Protein 8S34 (pdb70)

Radius of gyration: 36.0 Å; Cα contacts (8 Å, |Δi|>4): 4317; chains: 2; bounding box: 105×84×86 Å

GO terms:
  GO:0034756 regulation of iron ion transport (P, IMP)
  GO:0016987 sigma factor activity (F, IMP)
  GO:0015891 siderophore transport (P, IMP)

Solvent-accessible surface area: 51006 Å² total; per-residue (Å²): 56,101,16,26,38,13,46,86,84,19,64,63,14,39,21,7,24,5,3,77,1,2,15,5,14,8,38,0,39,20,46,8,13,38,0,9,0,17,12,28,2,5,0,10,130,3,6,57,41,12,12,5,46,9,0,4,16,0,0,27,5,10,0,12,5,0,7,12,9,14,13,78,7,4,8,32,1,16,0,22,0,9,10,13,60,0,74,4,11,3,3,1,3,14,18,9,15,2,1,5,2,33,54,20,0,6,1,9,7,1,30,4,0,3,0,10,13,0,2,11,4,0,1,12,3,11,8,45,46,10,15,6,0,5,16,0,9,0,23,4,8,61,6,99,66,145,87,33,37,64,45,15,76,10,82,15,44,102,28,16,117,5,53,22,67,3,40,1,100,26,60,18,97,128,47,4,34,2,49,15,58,1,8,7,104,5,62,13,82,12,7,13,34,105,9,29,37,69,4,37,1,92,6,62,5,51,22,22,108,27,132,104,49,52,30,19,10,6,60,7,66,7,68,9,22,2,122,1,0,20,48,15,0,56,37,14,156,56,18,93,83,19,5,156,24,3,64,3,84,18,5,7,3,1,40,54,4,68,1,46,5,35,2,84,10,42,2,26,29,20,14,55,6,78,46,98,72,48,0,27,12,50,6,73,5,30,13,30,4,43,18,40,4,16,10,2,28,0,35,5,69,43,37,165,0,70,1,33,5,17,0,7,27,46,29,5,21,40,104,8,51,5,13,22,86,9,58,11,4,20,90,98,65,72,94,53,73,26,39,54,6,70,3,29,39,126,12,39,11,49,20,0,60,5,91,27,107,70,29,125,27,96,18,24,0,98,108,37,6,85,126,32,100,76,32,126,11,58,104,25,85,54,112,24,58,66,14,23,20,20,23,14,14,8,60,0,93,1,30,58,39,10,75,100,166,49,91,35,5,44,6,88,11,60,3,110,2,74,0,15,7,57,51,24,54,47,127,82,44,52,155,86,25,93,7,123,78,118,20,136,0,47,5,40,7,58,2,56,20,58,95,125,72,38,0,74,12,30,7,40,0,12,2,3,12,56,8,82,58,2,62,158,114,10,79,23,41,25,112,33,26,52,31,9,72,0,66,0,127,2,102,10,31,5,86,16,82,50,28,51,2,44,33,72,4,76,12,27,0,82,35,38,40,23,56,54,42,114,81,66,31,13,116,39,76,4,41,20,51,0,97,4,54,14,98,23,48,25,4,47,46,115,147,12,32,28,22,18,30,5,42,17,85,10,68,0,28,17,38,92,21,48,69,126,61,5,77,40,88,9,8,15,11,16,3,77,145,20,15,4,72,14,48,4,92,58,9,115,142,56,134,39,37,18,68,17,45,11,98,1,49,11,6,62,7,68,2,33,54,39,21,78,15,55,3,88,100,16,42,6,33,0,85,12,35,6,95,50,66,116,84,97,56,88,65,25,30,36,34,30,11,43,14,1,11,112,28,55,60,22,5,17,8,9,110,25,71,1,7,18,10,28,8,106,12,52,8,74,14,70,16,12,31,136,57,93,17,27,40,13,48,84,85,19,67,61,14,42,25,8,25,4,3,68,0,2,13,5,13,7,36,0,38,22,45,9,14,40,0,10,0,19,11,25,2,5,0,9,142,3,6,53,50,10,12,4,46,8,0,9,22,0,0,17,5,8,0,10,6,0,5,13,9,11,17,83,7,3,8,30,1,15,1,26,0,10,9,14,60,0,71,4,13,3,3,1,4,14,18,9,16,1,0,4,2,32,55,20,0,7,0,10,7,1,25,4,0,4,0,9,8,0,2,11,3,0,2,10,4,11,8,41,42,12,16,5,0,5,17,0,7,0,22,3,9,60,5,94,86,142,78,29,37,61,48,15,78,8,78,15,42,107,28,16,117,5,57,23,64,3,53,1,78,21,92,40,69,139,48,14,37,1,32,11,60,2,8,6,103,4,62,13,80,12,6,12,40,112,7,30,34,69,3,36,0,70,8,34,5,24,21,53,112,24,166,115,64,44,85,20,18,6,42,7,13,7,62,9,15,1,103,1,0,18,48,16,0,58,34,15,155,56,14,104,86,20,6,152,24,2,67,3,79,18,5,7,3,2,41,52,3,60,1,47,6,5,2,28,10,39,2,71,24,18,13,81,3,87,43,97,71,51,0,28,12,41,3,87,5,27,16,28,4,17,18,35,4,19,10,2,30,0,38,4,58,49,42,159,0,65,1,29,5,15,0,8,29,46,32,4,20,40,82,8,73,5,13,22,83,10,55,12,4,19,93,94,74,64,111,56,70,20,35,53,6,65,4,30,38,108,12,57,12,70,20,0,61,6,92,26,105,72,29,128,27,97,20,40,0,92,118,35,6,83,127,32,103,78,32,123,10,61,100,25,85,54,112,26,59,74,14,22,30,16,18,9,18,7,57,0,84,0,31,70,32,9,51,112,159,47,88,25,5,34,6,89,10,51,3,73,2,72,0,23,8,58,50,30,52,47,121,83,44,51,182,87,28,106,7,111,74,93,17,138,0,50,6,42,7,58,1,56,36,58,90,136,68,39,1,74,10,32,6,38,0,13,3,3,10,53,7,85,58,4,66,157,120,11,77,28,26,45,112,34,23,53,28,9,72,0,69,0,127,4,96,10,27,4,84,19,98,56,26,56,2,48,33,75,4,84,12,29,0,82,29,39,55,21,64,54,36,117,75,65,30,15,110,35,85,4,42,19,55,0,100,9,42,13,95,26,57,23,4,46,45,120,146,9,30,29,25,14,33,9,41,17,72,10,68,0,27,21,32,122,31,45,77,121,49,8,71,37,69,8,8,15,10,17,5,79,145,22,16,3,75,9,46,2,92,60,11,120,140,55,134,39,36,16,68,19,46,12,96,0,52,13,8,63,9,71,1,30,48,40,26,76,13,54,4,86,97,5,57,14,37,0,82,12,35,6,94,50,67,120,83,100,56,84,68,22,30,36,37,32,10,43,19,2,11,131,30,80,47,17,4,18,8,10,105,26,70,0,8,18,10,27,8,111,10,56,10,76,14,71,15,14,33,129

Organism: Pseudomonas aeruginosa (strain ATCC 15692 / DSM 22644 / CIP 104116 / JCM 14847 / LMG 12228 / 1C / PRS 101 / PAO1) (NCBI:txid208964)

Structure (mmCIF, N/CA/C/O backbone):
data_8S34
#
_entry.id   8S34
#
_cell.length_a   83.857
_cell.length_b   84.878
_cell.length_c   86.855
_cell.angle_alpha   90.008
_cell.angle_beta   118.530
_cell.angle_gamma   113.699
#
_symmetry.space_group_name_H-M   'P 1'
#
loop_
_entity.id
_entity.type
_entity.pdbx_description
1 polymer 'Ferric-mycobactin receptor, FemA'
2 non-polymer (HYDROXYETHYLOXY)TRI(ETHYLOXY)OCTANE
3 non-polymer '2-(2-hydroxyphenyl)-1,3-thiazole-4-carboxylic acid'
4 non-polymer 1,2-ETHANEDIOL
5 non-polymer pentane-2,4-dione
6 non-polymer 'FE (III) ION'
7 non-polymer 'POTASSIUM ION'
8 water water
#
loop_
_atom_site.group_PDB
_atom_site.id
_atom_site.type_symbol
_atom_site.label_atom_id
_atom_site.label_alt_id
_atom_site.label_comp_id
_atom_site.label_asym_id
_atom_site.label_entity_id
_atom_site.label_seq_id
_atom_site.pdbx_PDB_ins_code
_atom_site.Cartn_x
_atom_site.Cartn_y
_atom_site.Cartn_z
_atom_site.occupancy
_atom_site.B_iso_or_equiv
_atom_site.auth_seq_id
_atom_site.auth_comp_id
_atom_site.auth_asym_id
_atom_site.auth_atom_id
_atom_site.pdbx_PDB_model_num
ATOM 1 N N . ALA A 1 107 ? -43.27643 -17.22976 19.11803 1.000 53.05770 104 ALA B N 1
ATOM 2 C CA . ALA A 1 107 ? -41.85671 -17.53961 18.99766 1.000 51.58093 104 ALA B CA 1
ATOM 3 C C . ALA A 1 107 ? -41.04756 -16.79677 20.05450 1.000 53.94883 104 ALA B C 1
ATOM 4 O O . ALA A 1 107 ? -41.32006 -15.63641 20.35915 1.000 55.26928 104 ALA B O 1
ATOM 6 N N . GLN A 1 108 ? -40.04054 -17.47359 20.60814 1.000 58.52849 105 GLN B N 1
ATOM 7 C CA . GLN A 1 108 ? -39.26107 -16.88322 21.69077 1.000 60.38883 105 GLN B CA 1
ATOM 8 C C . GLN A 1 108 ? -38.39461 -15.72588 21.20391 1.000 60.08365 105 GLN B C 1
ATOM 9 O O . GLN A 1 108 ? -38.17008 -14.76439 21.95080 1.000 55.77000 105 GLN B O 1
ATOM 15 N N . ALA A 1 109 ? -37.90527 -15.79286 19.96232 1.000 51.88595 106 ALA B N 1
ATOM 16 C CA . ALA A 1 109 ? -37.06691 -14.73375 19.41517 1.000 50.14907 106 ALA B CA 1
ATOM 17 C C . ALA A 1 109 ? -37.87300 -13.59655 18.80045 1.000 51.28209 106 ALA B C 1
ATOM 18 O O . ALA A 1 109 ? -37.28765 -12.56836 18.43592 1.000 47.01545 106 ALA B O 1
ATOM 20 N N . ALA A 1 110 ? -39.19626 -13.74692 18.69638 1.000 47.44770 107 ALA B N 1
ATOM 21 C CA . ALA A 1 110 ? -40.04124 -12.72362 18.09300 1.000 46.33708 107 ALA B CA 1
ATOM 22 C C . ALA A 1 110 ? -40.00923 -11.39020 18.83888 1.000 49.73385 107 ALA B C 1
ATOM 23 O O . ALA A 1 110 ? -40.48475 -10.38940 18.28646 1.000 48.91007 107 ALA B O 1
ATOM 25 N N . GLY A 1 111 ? -39.47446 -11.34431 20.06726 1.000 45.84535 108 GLY B N 1
ATOM 26 C CA . GLY A 1 111 ? -39.36231 -10.11914 20.83782 1.000 32.96902 108 GLY B CA 1
ATOM 27 C C . GLY A 1 111 ? -38.08088 -9.31938 20.65811 1.000 36.12132 108 GLY B C 1
ATOM 28 O O . GLY A 1 111 ? -37.90781 -8.29602 21.32652 1.000 31.52252 108 GLY B O 1
ATOM 29 N N . ALA A 1 112 ? -37.17867 -9.72989 19.75817 1.000 33.91320 109 ALA B N 1
ATOM 30 C CA . ALA A 1 112 ? -35.85711 -9.10633 19.69576 1.000 30.04348 109 ALA B CA 1
ATOM 31 C C . ALA A 1 112 ? -35.93211 -7.63851 19.29326 1.000 28.23187 109 ALA B C 1
ATOM 32 O O . ALA A 1 112 ? -35.06711 -6.84413 19.68199 1.000 31.95626 109 ALA B O 1
ATOM 34 N N . GLU A 1 113 ? -36.93996 -7.26354 18.50751 1.000 31.32331 110 GLU B N 1
ATOM 35 C CA . GLU A 1 113 ? -37.12205 -5.89499 18.04404 1.000 32.96585 110 GLU B CA 1
ATOM 36 C C . GLU A 1 113 ? -38.26536 -5.19918 18.76181 1.000 31.95774 110 GLU B C 1
ATOM 37 O O . GLU A 1 113 ? -38.67288 -4.10767 18.34844 1.000 31.02290 110 GLU B O 1
ATOM 43 N N . THR A 1 114 ? -38.80160 -5.80972 19.81531 1.000 29.03854 111 THR B N 1
ATOM 44 C CA . THR A 1 114 ? -39.88159 -5.18280 20.56216 1.000 29.21977 111 THR B CA 1
ATOM 45 C C . THR A 1 114 ? -39.38055 -3.91757 21.24316 1.000 29.47515 111 THR B C 1
ATOM 46 O O . THR A 1 114 ? -38.37698 -3.94963 21.96395 1.000 29.76606 111 THR B O 1
ATOM 50 N N . LEU A 1 115 ? -40.08346 -2.80592 21.01727 1.000 26.73457 112 LEU B N 1
ATOM 51 C CA . LEU A 1 115 ? -39.70449 -1.53246 21.61531 1.000 30.46487 112 LEU B CA 1
ATOM 52 C C . LEU A 1 115 ? -39.74443 -1.62172 23.14474 1.000 27.58715 112 LEU B C 1
ATOM 53 O O . LEU A 1 115 ? -40.79047 -1.96217 23.71355 1.000 24.43211 112 LEU B O 1
ATOM 58 N N . PRO A 1 116 ? -38.64737 -1.34129 23.83558 1.000 24.17634 113 PRO B N 1
ATOM 59 C CA . PRO A 1 116 ? -38.66841 -1.39713 25.30658 1.000 26.33245 113 PRO B CA 1
ATOM 60 C C . PRO A 1 116 ? -39.61475 -0.36787 25.91229 1.000 27.77646 113 PRO B C 1
ATOM 61 O O . PRO A 1 116 ? -39.76384 0.74837 25.41244 1.000 27.64471 113 PRO B O 1
ATOM 65 N N . ALA A 1 117 ? -40.26624 -0.76243 27.00338 1.000 30.93132 114 ALA B N 1
ATOM 66 C CA . ALA A 1 117 ? -41.14765 0.14944 27.71647 1.000 28.90143 114 ALA B CA 1
ATOM 67 C C . ALA A 1 117 ? -40.38173 1.36013 28.24035 1.000 24.87079 114 ALA B C 1
ATOM 68 O O . ALA A 1 117 ? -39.19200 1.28843 28.56075 1.000 22.54137 114 ALA B O 1
ATOM 70 N N . GLU A 1 118 ? -41.09409 2.47807 28.34562 1.000 24.43659 115 GLU B N 1
ATOM 71 C CA . GLU A 1 118 ? -40.58497 3.63405 29.06204 1.000 27.07533 115 GLU B CA 1
ATOM 72 C C . GLU A 1 118 ? -40.46001 3.32635 30.55656 1.000 32.08180 115 GLU B C 1
ATOM 73 O O . GLU A 1 118 ? -41.29392 2.62415 31.13343 1.000 30.22126 115 GLU B O 1
ATOM 79 N N . TYR A 1 119 ? -39.39916 3.84547 31.17297 1.000 24.20444 116 TYR B N 1
ATOM 80 C CA . TYR A 1 119 ? -39.16785 3.73406 32.60526 1.000 27.79312 116 TYR B CA 1
ATOM 81 C C . TYR A 1 119 ? -39.98988 4.78214 33.34897 1.000 30.89758 116 TYR B C 1
ATOM 82 O O . TYR A 1 119 ? -40.56653 5.70108 32.75427 1.000 27.11493 116 TYR B O 1
ATOM 91 N N . ALA A 1 120 ? -40.06440 4.61300 34.67081 1.000 29.34962 117 ALA B N 1
ATOM 92 C CA . ALA A 1 120 ? -40.71478 5.59553 35.52274 1.000 27.88458 117 ALA B CA 1
ATOM 93 C C . ALA A 1 120 ? -40.24563 6.99998 35.16800 1.000 26.32161 117 ALA B C 1
ATOM 94 O O . ALA A 1 120 ? -39.04390 7.27843 35.12920 1.000 25.79222 117 ALA B O 1
ATOM 96 N N . GLY A 1 121 ? -41.20165 7.88094 34.90930 1.000 25.42595 118 GLY B N 1
ATOM 97 C CA . GLY A 1 121 ? -40.92500 9.24520 34.53632 1.000 27.90915 118 GLY B CA 1
ATOM 98 C C . GLY A 1 121 ? -40.95958 9.50047 33.04284 1.000 33.36555 118 GLY B C 1
ATOM 99 O O . GLY A 1 121 ? -41.20184 10.64224 32.62677 1.000 30.52997 118 GLY B O 1
ATOM 100 N N . GLY A 1 122 ? -40.74381 8.46732 32.22970 1.000 27.50832 119 GLY B N 1
ATOM 101 C CA . GLY A 1 122 ? -40.87543 8.60170 30.79411 1.000 30.65930 119 GLY B CA 1
ATOM 102 C C . GLY A 1 122 ? -39.75457 9.35497 30.12263 1.000 31.60030 119 GLY B C 1
ATOM 103 O O . GLY A 1 122 ? -39.84263 9.62115 28.92132 1.000 29.76958 119 GLY B O 1
ATOM 104 N N . GLN A 1 123 ? -38.69620 9.69642 30.85339 1.000 31.65128 120 GLN B N 1
ATOM 105 C CA . GLN A 1 123 ? -37.55915 10.36048 30.22820 1.000 29.78890 120 GLN B CA 1
ATOM 106 C C . GLN A 1 123 ? -36.59701 9.37222 29.58362 1.000 28.69935 120 GLN B C 1
ATOM 107 O O . GLN A 1 123 ? -35.95416 9.70619 28.57741 1.000 24.46735 120 GLN B O 1
ATOM 113 N N . VAL A 1 124 ? -36.45006 8.18006 30.16754 1.000 24.09357 121 VAL B N 1
ATOM 114 C CA . VAL A 1 124 ? -35.63981 7.11847 29.59255 1.000 17.90824 121 VAL B CA 1
ATOM 115 C C . VAL A 1 124 ? -36.48294 5.85116 29.48899 1.000 22.26030 121 VAL B C 1
ATOM 116 O O . VAL A 1 124 ? -37.57517 5.75969 30.05116 1.000 26.38947 121 VAL B O 1
ATOM 120 N N . ALA A 1 125 ? -35.97345 4.88092 28.72294 1.000 24.60519 122 ALA B N 1
ATOM 121 C CA . ALA A 1 125 ? -36.58319 3.56494 28.53174 1.000 24.64459 122 ALA B CA 1
ATOM 122 C C . ALA A 1 125 ? -35.90349 2.49272 29.38131 1.000 25.20093 122 ALA B C 1
ATOM 123 O O . ALA A 1 125 ? -34.74801 2.63813 29.79941 1.000 25.98075 122 ALA B O 1
ATOM 125 N N A ARG A 1 126 ? -36.63949 1.38725 29.58582 0.565 23.97947 123 ARG B N 1
ATOM 126 N N B ARG A 1 126 ? -36.62784 1.38864 29.59750 0.435 23.71309 123 ARG B N 1
ATOM 127 C CA A ARG A 1 126 ? -36.23878 0.22208 30.38072 0.565 26.25979 123 ARG B CA 1
ATOM 128 C CA B ARG A 1 126 ? -36.17440 0.26172 30.41472 0.435 26.21742 123 ARG B CA 1
ATOM 129 C C A ARG A 1 126 ? -35.20831 -0.66850 29.69592 0.565 26.70805 123 ARG B C 1
ATOM 130 C C B ARG A 1 126 ? -35.22282 -0.68403 29.68995 0.435 26.69266 123 ARG B C 1
ATOM 131 O O A ARG A 1 126 ? -34.71616 -1.61998 30.32599 0.565 24.00883 123 ARG B O 1
ATOM 132 O O B ARG A 1 126 ? -34.79104 -1.68180 30.28934 0.435 24.01937 123 ARG B O 1
ATOM 147 N N . GLY A 1 127 ? -34.90457 -0.42819 28.42577 1.000 22.84448 124 GLY B N 1
ATOM 148 C CA . GLY A 1 127 ? -34.06823 -1.35692 27.68424 1.000 20.71688 124 GLY B CA 1
ATOM 149 C C . GLY A 1 127 ? -33.59060 -0.71190 26.40155 1.000 24.19605 124 GLY B C 1
ATOM 150 O O . GLY A 1 127 ? -34.08007 0.34851 25.99572 1.000 22.95712 124 GLY B O 1
ATOM 151 N N . ALA A 1 128 ? -32.62117 -1.37655 25.76772 1.000 20.57746 125 ALA B N 1
ATOM 152 C CA . ALA A 1 128 ? -31.93526 -0.82204 24.60260 1.000 24.09242 125 ALA B CA 1
ATOM 153 C C . ALA A 1 128 ? -31.31643 -1.96065 23.80386 1.000 24.54735 125 ALA B C 1
ATOM 154 O O . ALA A 1 128 ? -31.22867 -3.10188 24.27322 1.000 22.18149 125 ALA B O 1
ATOM 156 N N . ARG A 1 129 ? -30.86807 -1.63369 22.58697 1.000 24.64841 126 ARG B N 1
ATOM 157 C CA . ARG A 1 129 ? -30.33248 -2.64381 21.68772 1.000 18.11543 126 ARG B CA 1
ATOM 158 C C . ARG A 1 129 ? -28.92535 -3.06019 22.08586 1.000 23.99964 126 ARG B C 1
ATOM 159 O O . ARG A 1 129 ? -28.07136 -2.22363 22.39437 1.000 25.18603 126 ARG B O 1
ATOM 167 N N . LEU A 1 130 ? -28.68328 -4.36527 22.04631 1.000 21.25852 127 LEU B N 1
ATOM 168 C CA . LEU A 1 130 ? -27.33191 -4.89726 22.18552 1.000 26.00211 127 LEU B CA 1
ATOM 169 C C . LEU A 1 130 ? -26.89982 -5.47146 20.84180 1.000 22.85376 127 LEU B C 1
ATOM 170 O O . LEU A 1 130 ? -26.68027 -6.68374 20.71305 1.000 24.73756 127 LEU B O 1
ATOM 175 N N . GLY A 1 131 ? -26.78509 -4.60266 19.83913 1.000 22.14221 128 GLY B N 1
ATOM 176 C CA . GLY A 1 131 ? -26.45725 -5.01144 18.47262 1.000 19.49463 128 GLY B CA 1
ATOM 177 C C . GLY A 1 131 ? -27.17936 -6.24236 17.96424 1.000 27.07939 128 GLY B C 1
ATOM 178 O O . GLY A 1 131 ? -28.41849 -6.28885 17.95108 1.000 23.45095 128 GLY B O 1
ATOM 179 N N . MET A 1 132 ? -26.39333 -7.25494 17.56217 1.000 26.66479 129 MET B N 1
ATOM 180 C CA . MET A 1 132 ? -26.93078 -8.49539 17.00257 1.000 26.16746 129 MET B CA 1
ATOM 181 C C . MET A 1 132 ? -27.85820 -9.23120 17.96146 1.000 31.39944 129 MET B C 1
ATOM 182 O O . MET A 1 132 ? -28.67716 -10.04362 17.51281 1.000 29.13592 129 MET B O 1
ATOM 187 N N . LEU A 1 133 ? -27.75747 -8.96798 19.26732 1.000 29.26021 130 LEU B N 1
ATOM 188 C CA . LEU A 1 133 ? -28.59902 -9.67696 20.21710 1.000 26.14856 130 LEU B CA 1
ATOM 189 C C . LEU A 1 133 ? -30.01056 -9.11613 20.31234 1.000 27.37908 130 LEU B C 1
ATOM 190 O O . LEU A 1 133 ? -30.83332 -9.69539 21.03152 1.000 29.18728 130 LEU B O 1
ATOM 195 N N . GLY A 1 134 ? -30.31014 -8.00849 19.63404 1.000 28.96812 131 GLY B N 1
ATOM 196 C CA . GLY A 1 134 ? -31.60401 -7.37670 19.79520 1.000 24.76279 131 GLY B CA 1
ATOM 197 C C . GLY A 1 134 ? -31.70290 -6.65330 21.12952 1.000 25.91670 131 GLY B C 1
ATOM 198 O O . GLY A 1 134 ? -30.70476 -6.37534 21.80141 1.000 25.34463 131 GLY B O 1
ATOM 199 N N . ASN A 1 135 ? -32.94017 -6.33580 21.50572 1.000 23.85386 132 ASN B N 1
ATOM 200 C CA . ASN A 1 135 ? -33.19771 -5.47202 22.64930 1.000 24.23357 132 ASN B CA 1
ATOM 201 C C . ASN A 1 135 ? -33.06969 -6.25167 23.95371 1.000 25.37808 132 ASN B C 1
ATOM 202 O O . ASN A 1 135 ? -33.52642 -7.38967 24.05945 1.000 22.19362 132 ASN B O 1
ATOM 207 N N . ALA A 1 136 ? -32.45989 -5.62785 24.95071 1.000 22.38266 133 ALA B N 1
ATOM 208 C CA . ALA A 1 136 ? -32.33873 -6.23469 26.27100 1.000 21.43870 133 ALA B CA 1
ATOM 209 C C . ALA A 1 136 ? -32.78925 -5.24098 27.32774 1.000 26.73149 133 ALA B C 1
ATOM 210 O O . ALA A 1 136 ? -32.50895 -4.04286 27.22048 1.000 25.18792 133 ALA B O 1
ATOM 212 N N . ASP A 1 137 ? -33.48336 -5.74309 28.34993 1.000 27.22392 134 ASP B N 1
ATOM 213 C CA . ASP A 1 137 ? -33.79738 -4.91303 29.50201 1.000 22.64144 134 ASP B CA 1
ATOM 214 C C . ASP A 1 137 ? -32.50993 -4.45280 30.17216 1.000 22.01243 134 ASP B C 1
ATOM 215 O O . ASP A 1 137 ? -31.51660 -5.19102 30.21973 1.000 27.19672 134 ASP B O 1
ATOM 220 N N . VAL A 1 138 ? -32.53746 -3.22416 30.69278 1.000 22.45469 135 VAL B N 1
ATOM 221 C CA . VAL A 1 138 ? -31.39099 -2.65856 31.42193 1.000 28.80777 135 VAL B CA 1
ATOM 222 C C . VAL A 1 138 ? -30.87404 -3.63040 32.47956 1.000 27.91807 135 VAL B C 1
ATOM 223 O O . VAL A 1 138 ? -29.65823 -3.80373 32.64723 1.000 26.35234 135 VAL B O 1
ATOM 227 N N . MET A 1 139 ? -31.78022 -4.30675 33.18498 1.000 27.90906 136 MET B N 1
ATOM 228 C CA . MET A 1 139 ? -31.34912 -5.18986 34.27000 1.000 31.83457 136 MET B CA 1
ATOM 229 C C . MET A 1 139 ? -30.83874 -6.54237 33.77861 1.000 30.49191 136 MET B C 1
ATOM 230 O O . MET A 1 139 ? -30.27154 -7.28928 34.57831 1.000 29.81837 136 MET B O 1
ATOM 235 N N . ASP A 1 140 ? -31.00231 -6.85450 32.49079 1.000 28.03369 137 ASP B N 1
ATOM 236 C CA . ASP A 1 140 ? -30.45363 -8.04592 31.85028 1.000 27.89561 137 ASP B CA 1
ATOM 237 C C . ASP A 1 140 ? -29.28211 -7.73121 30.93400 1.000 28.27120 137 ASP B C 1
ATOM 238 O O . ASP A 1 140 ? -28.82850 -8.61266 30.20182 1.000 26.93133 137 ASP B O 1
ATOM 243 N N . ALA A 1 141 ? -28.78876 -6.50168 30.94259 1.000 29.55173 138 ALA B N 1
ATOM 244 C CA . ALA A 1 141 ? -27.75992 -6.11759 30.00287 1.000 30.91635 138 ALA B CA 1
ATOM 245 C C . ALA A 1 141 ? -26.44350 -5.95389 30.74218 1.000 24.04749 138 ALA B C 1
ATOM 246 O O . ALA A 1 141 ? -26.33343 -5.08569 31.62267 1.000 22.44655 138 ALA B O 1
ATOM 248 N N . PRO A 1 142 ? -25.41944 -6.76150 30.42861 1.000 23.51802 139 PRO B N 1
ATOM 249 C CA . PRO A 1 142 ? -24.13452 -6.61223 31.12407 1.000 27.02146 139 PRO B CA 1
ATOM 250 C C . PRO A 1 142 ? -23.28637 -5.52153 30.49035 1.000 21.27996 139 PRO B C 1
ATOM 251 O O . PRO A 1 142 ? -22.07807 -5.67700 30.28868 1.000 23.02887 139 PRO B O 1
ATOM 255 N N . PHE A 1 143 ? -23.93630 -4.39835 30.21047 1.000 21.74565 140 PHE B N 1
ATOM 256 C CA . PHE A 1 143 ? -23.32513 -3.22733 29.60525 1.000 26.47018 140 PHE B CA 1
ATOM 257 C C . PHE A 1 143 ? -24.01531 -2.00750 30.18811 1.000 26.38186 140 PHE B C 1
ATOM 258 O O . PHE A 1 143 ? -25.14413 -2.09034 30.68073 1.000 24.63280 140 PHE B O 1
ATOM 266 N N . SER A 1 144 ? -23.34964 -0.86418 30.09543 1.000 23.70246 141 SER B N 1
ATOM 267 C CA . SER A 1 144 ? -23.97050 0.39692 30.47788 1.000 26.51091 141 SER B CA 1
ATOM 268 C C . SER A 1 144 ? -24.74249 0.91698 29.27284 1.000 27.90145 141 SER B C 1
ATOM 269 O O . SER A 1 144 ? -24.14459 1.36419 28.28337 1.000 24.68848 141 SER B O 1
ATOM 272 N N . ILE A 1 145 ? -26.06610 0.83662 29.35194 1.000 27.20389 142 ILE B N 1
ATOM 273 C CA . ILE A 1 145 ? -26.95135 1.30125 28.29259 1.000 25.87285 142 ILE B CA 1
ATOM 274 C C . ILE A 1 145 ? -27.92682 2.31248 28.87969 1.000 28.49775 142 ILE B C 1
ATOM 275 O O . ILE A 1 145 ? -28.42321 2.14347 30.00142 1.000 21.23217 142 ILE B O 1
ATOM 280 N N . THR A 1 146 ? -28.17158 3.37975 28.12490 1.000 23.16158 143 THR B N 1
ATOM 281 C CA . THR A 1 146 ? -29.18988 4.38448 28.41690 1.000 19.29599 143 THR B CA 1
ATOM 282 C C . THR A 1 146 ? -29.97728 4.60928 27.13899 1.000 25.64485 143 THR B C 1
ATOM 283 O O . THR A 1 146 ? -29.39247 4.66551 26.04780 1.000 23.68656 143 THR B O 1
ATOM 287 N N . SER A 1 147 ? -31.29230 4.74916 27.26227 1.000 23.29688 144 SER B N 1
ATOM 288 C CA . SER A 1 147 ? -32.14026 5.03000 26.10913 1.000 21.51187 144 SER B CA 1
ATOM 289 C C . SER A 1 147 ? -32.98226 6.25631 26.42243 1.000 25.44550 144 SER B C 1
ATOM 290 O O . SER A 1 147 ? -33.78776 6.23190 27.35864 1.000 22.82267 144 SER B O 1
ATOM 293 N N . TYR A 1 148 ? -32.78196 7.33048 25.66715 1.000 20.47694 145 TYR B N 1
ATOM 294 C CA . TYR A 1 148 ? -33.58799 8.53613 25.83109 1.000 18.44292 145 TYR B CA 1
ATOM 295 C C . TYR A 1 148 ? -34.81637 8.46452 24.93481 1.000 20.29220 145 TYR B C 1
ATOM 296 O O . TYR A 1 148 ? -34.74717 7.98054 23.80118 1.000 21.84285 145 TYR B O 1
ATOM 305 N N . THR A 1 149 ? -35.94244 8.94317 25.44435 1.000 22.68086 146 THR B N 1
ATOM 306 C CA . THR A 1 149 ? -37.22217 8.78481 24.76517 1.000 21.10739 146 THR B CA 1
ATOM 307 C C . THR A 1 149 ? -37.56578 10.00766 23.91716 1.000 20.83887 146 THR B C 1
ATOM 308 O O . THR A 1 149 ? -37.01190 11.09847 24.09027 1.000 21.47449 146 THR B O 1
ATOM 312 N N . ALA A 1 150 ? -38.51423 9.80169 22.99685 1.000 21.18932 147 ALA B N 1
ATOM 313 C CA . ALA A 1 150 ? -39.11322 10.91015 22.25844 1.000 23.63800 147 ALA B CA 1
ATOM 314 C C . ALA A 1 150 ? -39.71504 11.95080 23.19565 1.000 24.63393 147 ALA B C 1
ATOM 315 O O . ALA A 1 150 ? -39.71735 13.15094 22.87966 1.000 23.27379 147 ALA B O 1
ATOM 317 N N . ARG A 1 151 ? -40.24974 11.51450 24.33800 1.000 23.50790 148 ARG B N 1
ATOM 318 C CA . ARG A 1 151 ? -40.78849 12.46627 25.30324 1.000 24.85988 148 ARG B CA 1
ATOM 319 C C . ARG A 1 151 ? -39.72543 13.47913 25.70303 1.000 23.25115 148 ARG B C 1
ATOM 320 O O . ARG A 1 151 ? -39.95670 14.69050 25.67374 1.000 24.67153 148 ARG B O 1
ATOM 328 N N . THR A 1 152 ? -38.53581 12.99302 26.04300 1.000 21.64286 149 THR B N 1
ATOM 329 C CA . THR A 1 152 ? -37.43503 13.87647 26.40581 1.000 21.72371 149 THR B CA 1
ATOM 330 C C . THR A 1 152 ? -37.03369 14.76314 25.23742 1.000 25.44509 149 THR B C 1
ATOM 331 O O . THR A 1 152 ? -36.79072 15.97031 25.40117 1.000 21.43359 149 THR B O 1
ATOM 335 N N . ILE A 1 153 ? -36.93025 14.17043 24.05104 1.000 23.37839 150 ILE B N 1
ATOM 336 C CA . ILE A 1 153 ? -36.55582 14.93641 22.86893 1.000 18.74293 150 ILE B CA 1
ATOM 337 C C . ILE A 1 153 ? -37.50011 16.11878 22.69111 1.000 22.75646 150 ILE B C 1
ATOM 338 O O . ILE A 1 153 ? -37.06751 17.26488 22.54027 1.000 22.63806 150 ILE B O 1
ATOM 343 N N . GLU A 1 154 ? -38.81012 15.86149 22.74650 1.000 19.50133 151 GLU B N 1
ATOM 344 C CA . GLU A 1 154 ? -39.77524 16.94289 22.53771 1.000 23.75198 151 GLU B CA 1
ATOM 345 C C . GLU A 1 154 ? -39.78641 17.92460 23.71116 1.000 24.05636 151 GLU B C 1
ATOM 346 O O . GLU A 1 154 ? -39.95088 19.13255 23.50380 1.000 21.73808 151 GLU B O 1
ATOM 352 N N . GLN A 1 155 ? -39.56047 17.43442 24.93557 1.000 24.72792 152 GLN B N 1
ATOM 353 C CA . GLN A 1 155 ? -39.61830 18.31150 26.10557 1.000 24.12161 152 GLN B CA 1
ATOM 354 C C . GLN A 1 155 ? -38.50933 19.35404 26.07957 1.000 29.51553 152 GLN B C 1
ATOM 355 O O . GLN A 1 155 ? -38.73264 20.51156 26.45916 1.000 24.44365 152 GLN B O 1
ATOM 361 N N . GLN A 1 156 ? -37.30725 18.95915 25.64509 1.000 19.90096 153 GLN B N 1
ATOM 362 C CA . GLN A 1 156 ? -36.14031 19.83849 25.61591 1.000 22.17778 153 GLN B CA 1
ATOM 363 C C . GLN A 1 156 ? -35.93140 20.49734 24.25089 1.000 24.71486 153 GLN B C 1
ATOM 364 O O . GLN A 1 156 ? -34.96309 21.25320 24.06877 1.000 20.76943 153 GLN B O 1
ATOM 370 N N . GLN A 1 157 ? -36.81710 20.23282 23.29400 1.000 18.45532 154 GLN B N 1
ATOM 371 C CA . GLN A 1 157 ? -36.68025 20.75968 21.92525 1.000 26.99459 154 GLN B CA 1
ATOM 372 C C . GLN A 1 157 ? -35.30317 20.44117 21.33700 1.000 22.09553 154 GLN B C 1
ATOM 373 O O . GLN A 1 157 ? -34.69674 21.25005 20.63099 1.000 22.22332 154 GLN B O 1
ATOM 379 N N . ALA A 1 158 ? -34.79992 19.24464 21.63839 1.000 22.24791 155 ALA B N 1
ATOM 380 C CA . ALA A 1 158 ? -33.56026 18.78263 21.02461 1.000 20.73107 155 ALA B CA 1
ATOM 381 C C . ALA A 1 158 ? -33.79148 18.46061 19.54616 1.000 21.32127 155 ALA B C 1
ATOM 382 O O . ALA A 1 158 ? -34.72869 17.73155 19.19461 1.000 22.94674 155 ALA B O 1
ATOM 384 N N . ARG A 1 159 ? -32.93657 18.99793 18.67723 1.000 24.25488 156 ARG B N 1
ATOM 385 C CA . ARG A 1 159 ? -33.08709 18.78586 17.24350 1.000 22.68169 156 ARG B CA 1
ATOM 386 C C . ARG A 1 159 ? -32.12262 17.74052 16.70036 1.000 22.96598 156 ARG B C 1
ATOM 387 O O . ARG A 1 159 ? -32.47139 17.04242 15.74708 1.000 20.82638 156 ARG B O 1
ATOM 395 N N . SER A 1 160 ? -30.94822 17.57632 17.32735 1.000 25.04407 157 SER B N 1
ATOM 396 C CA . SER A 1 160 ? -29.91034 16.65039 16.88500 1.000 23.79512 157 SER B CA 1
ATOM 397 C C . SER A 1 160 ? -29.52077 15.70493 18.01534 1.000 23.35565 157 SER B C 1
ATOM 398 O O . SER A 1 160 ? -29.79421 15.96772 19.19383 1.000 21.94588 157 SER B O 1
ATOM 401 N N . VAL A 1 161 ? -28.82966 14.61592 17.64541 1.000 22.31014 158 VAL B N 1
ATOM 402 C CA . VAL A 1 161 ? -28.21012 13.73515 18.64272 1.000 20.41631 158 VAL B CA 1
ATOM 403 C C . VAL A 1 161 ? -27.35557 14.54104 19.61973 1.000 21.81770 158 VAL B C 1
ATOM 404 O O . VAL A 1 161 ? -27.40884 14.33009 20.84394 1.000 21.51101 158 VAL B O 1
ATOM 408 N N . ALA A 1 162 ? -26.58026 15.49849 19.09919 1.000 21.19380 159 ALA B N 1
ATOM 409 C CA . ALA A 1 162 ? -25.68746 16.29445 19.94664 1.000 21.67948 159 ALA B CA 1
ATOM 410 C C . ALA A 1 162 ? -26.45831 17.11370 20.97739 1.000 25.54715 159 ALA B C 1
ATOM 411 O O . ALA A 1 162 ? -26.06386 17.16796 22.14806 1.000 24.63901 159 ALA B O 1
ATOM 413 N N . ASP A 1 163 ? -27.54866 17.77425 20.55441 1.000 20.12737 160 ASP B N 1
ATOM 414 C CA . ASP A 1 163 ? -28.38757 18.54319 21.47291 1.000 20.46938 160 ASP B CA 1
ATOM 415 C C . ASP A 1 163 ? -28.85449 17.69102 22.64751 1.000 19.99922 160 ASP B C 1
ATOM 416 O O . ASP A 1 163 ? -28.87647 18.14019 23.80006 1.000 22.75923 160 ASP B O 1
ATOM 421 N N . LEU A 1 164 ? -29.31033 16.47382 22.35125 1.000 21.13418 161 LEU B N 1
ATOM 422 C CA . LEU A 1 164 ? -29.89140 15.61161 23.37271 1.000 22.66887 161 LEU B CA 1
ATOM 423 C C . LEU A 1 164 ? -28.82434 15.06269 24.30437 1.000 24.54108 161 LEU B C 1
ATOM 424 O O . LEU A 1 164 ? -28.98193 15.09147 25.53442 1.000 25.02575 161 LEU B O 1
ATOM 429 N N . LEU A 1 165 ? -27.73813 14.53956 23.73527 1.000 21.96857 162 LEU B N 1
ATOM 430 C CA . LEU A 1 165 ? -26.78509 13.75466 24.51497 1.000 26.47513 162 LEU B CA 1
ATOM 431 C C . LEU A 1 165 ? -25.92073 14.63120 25.41567 1.000 25.36064 162 LEU B C 1
ATOM 432 O O . LEU A 1 165 ? -25.64987 14.26092 26.55931 1.000 28.36000 162 LEU B O 1
ATOM 437 N N A GLN A 1 166 ? -25.48091 15.79457 24.94148 0.508 25.88403 163 GLN B N 1
ATOM 438 N N B GLN A 1 166 ? -25.45976 15.77740 24.89426 0.492 25.64150 163 GLN B N 1
ATOM 439 C CA A GLN A 1 166 ? -24.66232 16.61357 25.82451 0.508 24.96727 163 GLN B CA 1
ATOM 440 C CA B GLN A 1 166 ? -24.69890 16.72783 25.70279 0.492 24.92725 163 GLN B CA 1
ATOM 441 C C A GLN A 1 166 ? -25.49094 17.24142 26.94356 0.508 26.41761 163 GLN B C 1
ATOM 442 C C B GLN A 1 166 ? -25.50095 17.18364 26.91619 0.492 26.40694 163 GLN B C 1
ATOM 443 O O A GLN A 1 166 ? -24.96304 17.49132 28.03290 0.508 28.12781 163 GLN B O 1
ATOM 444 O O B GLN A 1 166 ? -24.97135 17.25740 28.03133 0.492 28.00422 163 GLN B O 1
ATOM 455 N N . ALA A 1 167 ? -26.78713 17.47783 26.71704 1.000 21.55556 164 ALA B N 1
ATOM 456 C CA . ALA A 1 167 ? -27.60325 18.05549 27.77900 1.000 25.80499 164 ALA B CA 1
ATOM 457 C C . ALA A 1 167 ? -27.85591 17.07162 28.91158 1.000 29.04203 164 ALA B C 1
ATOM 458 O O . ALA A 1 167 ? -27.98779 17.49277 30.06799 1.000 29.04434 164 ALA B O 1
ATOM 460 N N . ASN A 1 168 ? -27.92481 15.76607 28.61246 1.000 20.55179 165 ASN B N 1
ATOM 461 C CA . ASN A 1 168 ? -28.41934 14.78997 29.57009 1.000 27.28658 165 ASN B CA 1
ATOM 462 C C . ASN A 1 168 ? -27.39804 13.76306 30.01981 1.000 30.11173 165 ASN B C 1
ATOM 463 O O . ASN A 1 168 ? -27.48414 13.31362 31.163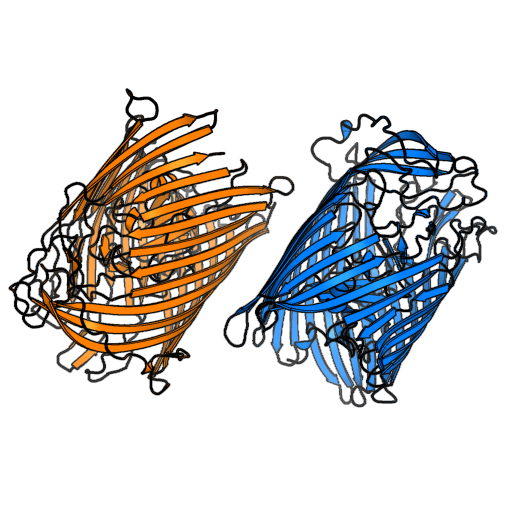42 1.000 28.14528 165 ASN B O 1
ATOM 468 N N . ASP A 1 169 ? -26.44181 13.38652 29.17426 1.000 21.62678 166 ASP B N 1
ATOM 469 C CA . ASP A 1 169 ? -25.66446 12.18841 29.49571 1.000 27.87188 166 ASP B CA 1
ATOM 470 C C . ASP A 1 169 ? -24.31669 12.53008 30.11064 1.000 26.92629 166 ASP B C 1
ATOM 471 O O . ASP A 1 169 ? -23.51081 13.23178 29.47436 1.000 29.67641 166 ASP B O 1
ATOM 476 N N . PRO A 1 170 ? -23.99542 11.97686 31.28440 1.000 29.24597 167 PRO B N 1
ATOM 477 C CA . PRO A 1 170 ? -22.68866 12.26509 31.89968 1.000 28.81612 167 PRO B CA 1
ATOM 478 C C . PRO A 1 170 ? -21.50494 11.72320 31.12749 1.000 24.52091 167 PRO B C 1
ATOM 479 O O . PRO A 1 170 ? -20.38691 12.19522 31.35405 1.000 28.45000 167 PRO B O 1
ATOM 483 N N . SER A 1 171 ? -21.70529 10.76783 30.22582 1.000 24.86943 168 SER B N 1
ATOM 484 C CA . SER A 1 171 ? -20.62113 10.12673 29.48839 1.000 29.51665 168 SER B CA 1
ATOM 485 C C . SER A 1 171 ? -20.41718 10.64743 28.06049 1.000 24.43416 168 SER B C 1
ATOM 486 O O . SER A 1 171 ? -19.54099 10.13949 27.36247 1.000 29.19491 168 SER B O 1
ATOM 489 N N . VAL A 1 172 ? -21.18051 11.62803 27.59984 1.000 24.43523 169 VAL B N 1
ATOM 490 C CA . VAL A 1 172 ? -21.10506 12.07399 26.20744 1.000 22.18847 169 VAL B CA 1
ATOM 491 C C . VAL A 1 172 ? -20.82194 13.56838 26.18891 1.000 26.73033 169 VAL B C 1
ATOM 492 O O . VAL A 1 172 ? -21.59461 14.35430 26.75086 1.000 28.07597 169 VAL B O 1
ATOM 496 N N . ARG A 1 173 ? -19.72910 13.96770 25.52387 1.000 24.08105 170 ARG B N 1
ATOM 497 C CA . ARG A 1 173 ? -19.45787 15.37621 25.24936 1.000 20.33514 170 ARG B CA 1
ATOM 498 C C . ARG A 1 173 ? -19.26686 15.57363 23.74624 1.000 26.51699 170 ARG B C 1
ATOM 499 O O . ARG A 1 173 ? -18.78749 14.68259 23.04739 1.000 20.83853 170 ARG B O 1
ATOM 507 N N . VAL A 1 174 ? -19.66024 16.74755 23.25256 1.000 22.91704 171 VAL B N 1
ATOM 508 C CA . VAL A 1 174 ? -19.74398 17.02148 21.82046 1.000 22.24432 171 VAL B CA 1
ATOM 509 C C . VAL A 1 174 ? -18.59875 17.93139 21.40099 1.000 26.94035 171 VAL B C 1
ATOM 510 O O . VAL A 1 174 ? -18.36977 18.98151 22.01226 1.000 21.95990 171 VAL B O 1
ATOM 514 N N . VAL A 1 175 ? -17.88754 17.52449 20.35204 1.000 25.48587 172 VAL B N 1
ATOM 515 C CA . VAL A 1 175 ? -16.89901 18.35023 19.67085 1.000 26.68581 172 VAL B CA 1
ATOM 516 C C . VAL A 1 175 ? -17.54694 18.85420 18.38365 1.000 27.58022 172 VAL B C 1
ATOM 517 O O . VAL A 1 175 ? -18.31574 18.12826 17.73277 1.000 26.85614 172 VAL B O 1
ATOM 521 N N . GLY A 1 176 ? -17.24803 20.09123 18.01162 1.000 26.58123 173 GLY B N 1
ATOM 522 C CA . GLY A 1 176 ? -17.94992 20.70032 16.89895 1.000 25.39931 173 GLY B CA 1
ATOM 523 C C . GLY A 1 176 ? -19.06666 21.53929 17.47526 1.000 32.62244 173 GLY B C 1
ATOM 524 O O . GLY A 1 176 ? -18.78921 22.52248 18.15796 1.000 33.12999 173 GLY B O 1
ATOM 525 N N . GLY A 1 177 ? -20.31632 21.14996 17.27489 1.000 30.38152 174 GLY B N 1
ATOM 526 C CA . GLY A 1 177 ? -21.44353 21.92148 17.75644 1.000 30.18067 174 GLY B CA 1
ATOM 527 C C . GLY A 1 177 ? -22.29357 22.45238 16.61369 1.000 29.26564 174 GLY B C 1
ATOM 528 O O . GLY A 1 177 ? -21.92203 22.41428 15.44043 1.000 25.82626 174 GLY B O 1
ATOM 529 N N . ARG A 1 178 ? -23.46734 22.95683 16.99290 1.000 26.00952 175 ARG B N 1
ATOM 530 C CA . ARG A 1 178 ? -24.49981 23.16257 15.98862 1.000 31.01465 175 ARG B CA 1
ATOM 531 C C . ARG A 1 178 ? -24.15274 24.27072 14.99533 1.000 24.65329 175 ARG B C 1
ATOM 532 O O . ARG A 1 178 ? -24.79154 24.35224 13.94390 1.000 26.97496 175 ARG B O 1
ATOM 540 N N . GLY A 1 179 ? -23.16386 25.11708 15.30176 1.000 23.51262 176 GLY B N 1
ATOM 541 C CA . GLY A 1 179 ? -22.70952 26.12103 14.35197 1.000 24.75107 176 GLY B CA 1
ATOM 542 C C . GLY A 1 179 ? -21.79946 25.57961 13.27784 1.000 28.49777 176 GLY B C 1
ATOM 543 O O . GLY A 1 179 ? -21.66379 26.20791 12.22084 1.000 26.28428 176 GLY B O 1
ATOM 544 N N . ASP A 1 180 ? -21.17782 24.42514 13.53763 1.000 27.30796 177 ASP B N 1
ATOM 545 C CA . ASP A 1 180 ? -20.30007 23.68677 12.64835 1.000 23.25489 177 ASP B CA 1
ATOM 546 C C . ASP A 1 180 ? -21.12968 22.80258 11.71956 1.000 24.97370 177 ASP B C 1
ATOM 547 O O . ASP A 1 180 ? -22.31964 22.55888 11.94240 1.000 23.44073 177 ASP B O 1
ATOM 552 N N . LEU A 1 181 ? -20.48435 22.31208 10.65814 1.000 22.03800 178 LEU B N 1
ATOM 553 C CA . LEU A 1 181 ? -21.13280 21.32288 9.80466 1.000 24.88001 178 LEU B CA 1
ATOM 554 C C . LEU A 1 181 ? -21.16536 19.92497 10.42708 1.000 22.73184 178 LEU B C 1
ATOM 555 O O . LEU A 1 181 ? -21.97922 19.09856 10.00005 1.000 26.05578 178 LEU B O 1
ATOM 560 N N . VAL A 1 182 ? -20.30281 19.63670 11.40401 1.000 23.99952 179 VAL B N 1
ATOM 561 C CA . VAL A 1 182 ? -20.14036 18.28709 11.94165 1.000 23.36610 179 VAL B CA 1
ATOM 562 C C . VAL A 1 182 ? -20.16243 18.31208 13.47021 1.000 23.55912 179 VAL B C 1
ATOM 563 O O . VAL A 1 182 ? -19.54099 19.17330 14.10269 1.000 26.13373 179 VAL B O 1
ATOM 567 N N . ASP A 1 183 ? -20.89318 17.36599 14.06216 1.000 23.79078 180 ASP B N 1
ATOM 568 C CA . ASP A 1 183 ? -20.75001 17.00055 15.46593 1.000 23.85042 180 ASP B CA 1
ATOM 569 C C . ASP A 1 183 ? -19.96683 15.69787 15.58490 1.000 24.36751 180 ASP B C 1
ATOM 570 O O . ASP A 1 183 ? -20.20080 14.75280 14.82820 1.000 24.64222 180 ASP B O 1
ATOM 575 N N . SER A 1 184 ? -19.05544 15.63275 16.54666 1.000 28.35763 181 SER B N 1
ATOM 576 C CA . SER A 1 184 ? -18.50025 14.34859 16.96514 1.000 26.77843 181 SER B CA 1
ATOM 577 C C . SER A 1 184 ? -18.67589 14.21464 18.47990 1.000 25.42640 181 SER B C 1
ATOM 578 O O . SER A 1 184 ? -19.00394 15.18111 19.16773 1.000 25.12767 181 SER B O 1
ATOM 581 N N . TYR A 1 185 ? -18.51170 12.99312 18.99424 1.000 24.85069 182 TYR B N 1
ATOM 582 C CA . TYR A 1 185 ? -18.85376 12.68662 20.37935 1.000 25.10876 182 TYR B CA 1
ATOM 583 C C . TYR A 1 185 ? -17.69482 11.95529 21.03229 1.000 30.20613 182 TYR B C 1
ATOM 584 O O . TYR A 1 185 ? -17.14736 11.01197 20.45447 1.000 38.67700 182 TYR B O 1
ATOM 593 N N . THR A 1 186 ? -17.31430 12.38152 22.22270 1.000 24.63796 183 THR B N 1
ATOM 594 C CA . THR A 1 186 ? -16.36065 11.61526 23.00161 1.000 29.40356 183 THR B CA 1
ATOM 595 C C . THR A 1 186 ? -17.13065 10.82703 24.04920 1.000 27.81204 183 THR B C 1
ATOM 596 O O . THR A 1 186 ? -18.00534 11.37774 24.72744 1.000 28.69257 183 THR B O 1
ATOM 600 N N . ILE A 1 187 ? -16.83682 9.52985 24.13462 1.000 25.42196 184 ILE B N 1
ATOM 601 C CA . ILE A 1 187 ? -17.49332 8.60472 25.05307 1.000 26.94834 184 ILE B CA 1
ATOM 602 C C . ILE A 1 187 ? -16.41425 7.70866 25.64692 1.000 29.35544 184 ILE B C 1
ATOM 603 O O . ILE A 1 187 ? -15.61250 7.13255 24.90315 1.000 22.83737 184 ILE B O 1
ATOM 608 N N . ARG A 1 188 ? -16.39425 7.60302 26.98655 1.000 26.33543 185 ARG B N 1
ATOM 609 C CA . ARG A 1 188 ? -15.36818 6.87115 27.74776 1.000 24.19414 185 ARG B CA 1
ATOM 610 C C . ARG A 1 188 ? -13.94921 7.21068 27.29119 1.000 23.12111 185 ARG B C 1
ATOM 611 O O . ARG A 1 188 ? -13.07316 6.34009 27.21001 1.000 26.75294 185 ARG B O 1
ATOM 619 N N . GLY A 1 189 ? -13.71546 8.49231 27.01624 1.000 24.47383 186 GLY B N 1
ATOM 620 C CA . GLY A 1 189 ? -12.40036 8.96181 26.62366 1.000 22.63206 186 GLY B CA 1
ATOM 621 C C . GLY A 1 189 ? -11.95846 8.61273 25.21454 1.000 27.55949 186 GLY B C 1
ATOM 622 O O . GLY A 1 189 ? -10.76442 8.68906 24.92777 1.000 27.02798 186 GLY B O 1
ATOM 623 N N . PHE A 1 190 ? -12.87574 8.21912 24.32441 1.000 26.66090 187 PHE B N 1
ATOM 624 C CA . PHE A 1 190 ? -12.53320 7.98042 22.92055 1.000 29.76831 187 PHE B CA 1
ATOM 625 C C . PHE A 1 190 ? -13.50539 8.71207 22.00606 1.000 29.90265 187 PHE B C 1
ATOM 626 O O . PHE A 1 190 ? -14.68413 8.85852 22.33321 1.000 23.70861 187 PHE B O 1
ATOM 634 N N . SER A 1 191 ? -13.00570 9.15151 20.84055 1.000 30.79480 188 SER B N 1
ATOM 635 C CA . SER A 1 191 ? -13.82720 9.89930 19.89201 1.000 29.50724 188 SER B CA 1
ATOM 636 C C . SER A 1 191 ? -14.77784 8.97527 19.14978 1.000 28.24645 188 SER B C 1
ATOM 637 O O . SER A 1 191 ? -14.37914 7.91614 18.66410 1.000 35.29819 188 SER B O 1
ATOM 640 N N . VAL A 1 192 ? -16.03047 9.39755 19.02489 1.000 22.95094 189 VAL B N 1
ATOM 641 C CA . VAL A 1 192 ? -17.04803 8.64034 18.29372 1.000 26.05417 189 VAL B CA 1
ATOM 642 C C . VAL A 1 192 ? -17.58965 9.52967 17.17257 1.000 26.86505 189 VAL B C 1
ATOM 643 O O . VAL A 1 192 ? -18.13964 10.60550 17.43845 1.000 22.51464 189 VAL B O 1
ATOM 647 N N . GLN A 1 193 ? -17.40610 9.09406 15.92321 1.000 27.08132 190 GLN B N 1
ATOM 648 C CA . GLN A 1 193 ? -17.85030 9.87168 14.76970 1.000 23.99081 190 GLN B CA 1
ATOM 649 C C . GLN A 1 193 ? -19.36980 9.85467 14.65047 1.000 20.69195 190 GLN B C 1
ATOM 650 O O . GLN A 1 193 ? -20.01419 8.84366 14.91882 1.000 21.42073 190 GLN B O 1
ATOM 656 N N . ASN A 1 194 ? -19.95240 10.96856 14.20629 1.000 18.10769 191 ASN B N 1
ATOM 657 C CA . ASN A 1 194 ? -21.38293 10.92604 13.91257 1.000 19.51784 191 ASN B CA 1
ATOM 658 C C . ASN A 1 194 ? -21.69887 9.89606 12.82502 1.000 20.89734 191 ASN B C 1
ATOM 659 O O . ASN A 1 194 ? -22.78490 9.29890 12.82043 1.000 22.56465 191 ASN B O 1
ATOM 664 N N . ALA A 1 195 ? -20.75343 9.63942 11.91886 1.000 24.05612 192 ALA B N 1
ATOM 665 C CA . ALA A 1 195 ? -20.95392 8.60718 10.90789 1.000 24.59009 192 ALA B CA 1
ATOM 666 C C . ALA A 1 195 ? -21.04339 7.20456 11.50085 1.000 25.91634 192 ALA B C 1
ATOM 667 O O . ALA A 1 195 ? -21.37024 6.25493 10.77393 1.000 21.84933 192 ALA B O 1
ATOM 669 N N . ASP A 1 196 ? -20.76901 7.04278 12.79372 1.000 23.83580 193 ASP B N 1
ATOM 670 C CA . ASP A 1 196 ? -20.84415 5.72840 13.41674 1.000 29.55769 193 ASP B CA 1
ATOM 671 C C . ASP A 1 196 ? -22.10266 5.55869 14.26461 1.000 23.24168 193 ASP B C 1
ATOM 672 O O . ASP A 1 196 ? -22.22262 4.56925 14.98543 1.000 29.64322 193 ASP B O 1
ATOM 677 N N . VAL A 1 197 ? -23.06096 6.47480 14.14378 1.000 20.32820 194 VAL B N 1
ATOM 678 C CA . VAL A 1 197 ? -24.36550 6.32506 14.78185 1.000 20.65037 194 VAL B CA 1
ATOM 679 C C . VAL A 1 197 ? -25.13685 5.21634 14.07767 1.000 21.16435 194 VAL B C 1
ATOM 680 O O . VAL A 1 197 ? -25.21172 5.18650 12.84492 1.000 23.01162 194 VAL B O 1
ATOM 684 N N . ALA A 1 198 ? -25.69294 4.28613 14.85107 1.000 22.03065 195 ALA B N 1
ATOM 685 C CA . ALA A 1 198 ? -26.41965 3.15438 14.28431 1.000 21.94025 195 ALA B CA 1
ATOM 686 C C . ALA A 1 198 ? -27.91211 3.46727 14.12604 1.000 21.83610 195 ALA B C 1
ATOM 687 O O . ALA A 1 198 ? -28.46155 4.36626 14.76243 1.000 19.73452 195 ALA B O 1
ATOM 689 N N . PHE A 1 199 ? -28.56162 2.71756 13.23791 1.000 21.45634 196 PHE B N 1
ATOM 690 C CA . PHE A 1 199 ? -29.97858 2.90659 12.90758 1.000 21.18736 196 PHE B CA 1
ATOM 691 C C . PHE A 1 199 ? -30.60060 1.53172 13.07115 1.000 24.18077 196 PHE B C 1
ATOM 692 O O . PHE A 1 199 ? -30.42663 0.67072 12.20776 1.000 23.29394 196 PHE B O 1
ATOM 700 N N . ASN A 1 200 ? -31.27286 1.30985 14.19747 1.000 22.47771 197 ASN B N 1
ATOM 701 C CA . ASN A 1 200 ? -31.74882 -0.01888 14.56274 1.000 23.53171 197 ASN B CA 1
ATOM 702 C C . ASN A 1 200 ? -30.60747 -1.03462 14.53504 1.000 23.49101 197 ASN B C 1
ATOM 703 O O . ASN A 1 200 ? -30.78659 -2.19380 14.15395 1.000 24.19306 197 ASN B O 1
ATOM 708 N N . GLY A 1 201 ? -29.41874 -0.59153 14.96092 1.000 20.57412 198 GLY B N 1
ATOM 709 C CA . GLY A 1 201 ? -28.23240 -1.42051 14.97980 1.000 23.19814 198 GLY B CA 1
ATOM 710 C C . GLY A 1 201 ? -27.40338 -1.43281 13.70285 1.000 26.36855 198 GLY B C 1
ATOM 711 O O . GLY A 1 201 ? -26.27837 -1.95106 13.72918 1.000 32.33643 198 GLY B O 1
ATOM 712 N N . LEU A 1 202 ? -27.90807 -0.87565 12.59708 1.000 22.67552 199 LEU B N 1
ATOM 713 C CA . LEU A 1 202 ? -27.20183 -0.87933 11.31160 1.000 27.46975 199 LEU B CA 1
ATOM 714 C C . LEU A 1 202 ? -26.36688 0.38579 11.13273 1.000 25.75402 199 LEU B C 1
ATOM 715 O O . LEU A 1 202 ? -26.82500 1.49196 11.42599 1.000 23.75896 199 LEU B O 1
ATOM 720 N N . TYR A 1 203 ? -25.14555 0.21926 10.62786 1.000 25.13445 200 TYR B N 1
ATOM 721 C CA . TYR A 1 203 ? -24.27841 1.34927 10.32751 1.000 21.18548 200 TYR B CA 1
ATOM 722 C C . TYR A 1 203 ? -24.47190 1.83120 8.88524 1.000 24.46070 200 TYR B C 1
ATOM 723 O O . TYR A 1 203 ? -24.88269 1.07153 8.00349 1.000 20.72663 200 TYR B O 1
ATOM 732 N N . GLY A 1 204 ? -24.16879 3.10735 8.65864 1.000 20.78794 201 GLY B N 1
ATOM 733 C CA . GLY A 1 204 ? -24.07278 3.65088 7.31092 1.000 22.43343 201 GLY B CA 1
ATOM 734 C C . GLY A 1 204 ? -25.34974 4.21393 6.72192 1.000 24.18156 201 GLY B C 1
ATOM 735 O O . GLY A 1 204 ? -25.39100 4.45787 5.50745 1.000 20.76420 201 GLY B O 1
ATOM 736 N N . LEU A 1 205 ? -26.39395 4.44760 7.53089 1.000 20.01866 202 LEU B N 1
ATOM 737 C CA . LEU A 1 205 ? -27.69450 4.78342 6.94958 1.000 21.46191 202 LEU B CA 1
ATOM 738 C C . LEU A 1 205 ? -28.30524 6.07813 7.46994 1.000 20.45944 202 LEU B C 1
ATOM 739 O O . LEU A 1 205 ? -29.44746 6.39106 7.11365 1.000 25.31671 202 LEU B O 1
ATOM 744 N N . LEU A 1 206 ? -27.59576 6.83425 8.29464 1.000 21.77839 203 LEU B N 1
ATOM 745 C CA . LEU A 1 206 ? -28.08825 8.07207 8.87819 1.000 19.33022 203 LEU B CA 1
ATOM 746 C C . LEU A 1 206 ? -27.25259 9.23028 8.37298 1.000 17.57975 203 LEU B C 1
ATOM 747 O O . LEU A 1 206 ? -26.14418 9.01851 7.86230 1.000 20.40022 203 LEU B O 1
ATOM 752 N N . PRO A 1 207 ? -27.74789 10.46819 8.47645 1.000 23.91919 204 PRO B N 1
ATOM 753 C CA . PRO A 1 207 ? -27.00204 11.59334 7.89722 1.000 21.69015 204 PRO B CA 1
ATOM 754 C C . PRO A 1 207 ? -25.57776 11.64108 8.43814 1.000 24.57220 204 PRO B C 1
ATOM 755 O O . PRO A 1 207 ? -25.34156 11.51908 9.64514 1.000 21.19246 204 PRO B O 1
ATOM 759 N N . PHE A 1 208 ? -24.62745 11.80977 7.51178 1.000 21.68346 205 PHE B N 1
ATOM 760 C CA . PHE A 1 208 ? -23.22319 11.51716 7.78606 1.000 20.33337 205 PHE B CA 1
ATOM 761 C C . PHE A 1 208 ? -22.62361 12.43529 8.84993 1.000 23.53272 205 PHE B C 1
ATOM 762 O O . PHE A 1 208 ? -21.84651 11.97771 9.69898 1.000 24.03052 205 PHE B O 1
ATOM 770 N N . TRP A 1 209 ? -22.92199 13.73616 8.79335 1.000 19.31426 206 TRP B N 1
ATOM 771 C CA . TRP A 1 209 ? -22.26010 14.70466 9.67066 1.000 22.18648 206 TRP B CA 1
ATOM 772 C C . TRP A 1 209 ? -23.03459 15.00918 10.95236 1.000 20.87013 206 TRP B C 1
ATOM 773 O O . TRP A 1 209 ? -22.42209 15.33696 11.97715 1.000 19.58796 206 TRP B O 1
ATOM 784 N N . ARG A 1 210 ? -24.36358 14.96827 10.91251 1.000 22.11860 207 ARG B N 1
ATOM 785 C CA . ARG A 1 210 ? -25.15564 15.37116 12.07487 1.000 24.85676 207 ARG B CA 1
ATOM 786 C C . ARG A 1 210 ? -26.50910 14.69590 11.96743 1.000 24.97818 207 ARG B C 1
ATOM 787 O O . ARG A 1 210 ? -27.25847 14.97666 11.02308 1.000 28.02225 207 ARG B O 1
ATOM 795 N N . VAL A 1 211 ? -26.83432 13.83042 12.92454 1.000 21.76617 208 VAL B N 1
ATOM 796 C CA . VAL A 1 211 ? -28.09968 13.09900 12.88209 1.000 21.93667 208 VAL B CA 1
ATOM 797 C C . VAL A 1 211 ? -29.23298 13.92952 13.47563 1.000 24.87351 208 VAL B C 1
ATOM 798 O O . VAL A 1 211 ? -29.22158 14.20963 14.68568 1.000 24.35456 208 VAL B O 1
ATOM 802 N N . PRO A 1 212 ? -30.26511 14.26065 12.71035 1.000 22.15727 209 PRO B N 1
ATOM 803 C CA . PRO A 1 212 ? -31.44096 14.90747 13.30598 1.000 25.43153 209 PRO B CA 1
ATOM 804 C C . PRO A 1 212 ? -32.32987 13.86172 13.96614 1.000 23.54929 209 PRO B C 1
ATOM 805 O O . PRO A 1 212 ? -32.34177 12.69401 13.57366 1.000 21.13608 209 PRO B O 1
ATOM 809 N N . ILE A 1 213 ? -33.05197 14.27224 15.01469 1.000 25.74423 210 ILE B N 1
ATOM 810 C CA . ILE A 1 213 ? -33.74756 13.26988 15.82988 1.000 21.07951 210 ILE B CA 1
ATOM 811 C C . ILE A 1 213 ? -35.23155 13.57916 16.00317 1.000 23.28149 210 ILE B C 1
ATOM 812 O O . ILE A 1 213 ? -35.90644 12.96502 16.84180 1.000 24.33432 210 ILE B O 1
ATOM 817 N N . GLU A 1 214 ? -35.75288 14.53726 15.24158 1.000 19.88543 211 GLU B N 1
ATOM 818 C CA . GLU A 1 214 ? -37.18526 14.82103 15.32648 1.000 24.19416 211 GLU B CA 1
ATOM 819 C C . GLU A 1 214 ? -38.05860 13.69884 14.75748 1.000 23.96838 211 GLU B C 1
ATOM 820 O O . GLU A 1 214 ? -39.28227 13.75239 14.92232 1.000 27.36630 211 GLU B O 1
ATOM 826 N N . PHE A 1 215 ? -37.47439 12.67459 14.12908 1.000 22.36922 212 PHE B N 1
ATOM 827 C CA . PHE A 1 215 ? -38.21269 11.48223 13.72225 1.000 21.81750 212 PHE B CA 1
ATOM 828 C C . PHE A 1 215 ? -37.90480 10.27809 14.61066 1.000 24.45593 212 PHE B C 1
ATOM 829 O O . PHE A 1 215 ? -38.38848 9.17538 14.33360 1.000 27.47457 212 PHE B O 1
ATOM 837 N N . ALA A 1 216 ? -37.15665 10.46965 15.70153 1.000 23.44419 213 ALA B N 1
ATOM 838 C CA . ALA A 1 216 ? -36.65132 9.36703 16.51864 1.000 27.71857 213 ALA B CA 1
ATOM 839 C C . ALA A 1 216 ? -37.61009 9.03031 17.65608 1.000 24.30231 213 ALA B C 1
ATOM 840 O O . ALA A 1 216 ? -38.07529 9.92435 18.36819 1.000 28.98645 213 ALA B O 1
ATOM 842 N N . GLU A 1 217 ? -37.89799 7.73566 17.83012 1.000 26.72369 214 GLU B N 1
ATOM 843 C CA . GLU A 1 217 ? -38.57998 7.29468 19.04884 1.000 24.22462 214 GLU B CA 1
ATOM 844 C C . GLU A 1 217 ? -37.60498 7.14547 20.21106 1.000 24.70941 214 GLU B C 1
ATOM 845 O O . GLU A 1 217 ? -37.96162 7.41981 21.36380 1.000 23.17345 214 GLU B O 1
ATOM 851 N N . ARG A 1 218 ? -36.37868 6.69971 19.93721 1.000 23.07198 215 ARG B N 1
ATOM 852 C CA . ARG A 1 218 ? -35.36483 6.53719 20.97219 1.000 23.35502 215 ARG B CA 1
ATOM 853 C C . ARG A 1 218 ? -34.00923 6.93403 20.42560 1.000 25.26024 215 ARG B C 1
ATOM 854 O O . ARG A 1 218 ? -33.72084 6.76028 19.23457 1.000 22.32975 215 ARG B O 1
ATOM 862 N N . VAL A 1 219 ? -33.17894 7.45995 21.31473 1.000 20.16720 216 VAL B N 1
ATOM 863 C CA . VAL A 1 219 ? -31.75001 7.63002 21.07142 1.000 21.62282 216 VAL B CA 1
ATOM 864 C C . VAL A 1 219 ? -31.04678 6.88444 22.19917 1.000 19.30468 216 VAL B C 1
ATOM 865 O O . VAL A 1 219 ? -31.12489 7.29283 23.36684 1.000 22.01393 216 VAL B O 1
ATOM 869 N N . GLU A 1 220 ? -30.39294 5.77746 21.86057 1.000 19.51671 217 GLU B N 1
ATOM 870 C CA . GLU A 1 220 ? -29.74593 4.90601 22.83864 1.000 21.55797 217 GLU B CA 1
ATOM 871 C C . GLU A 1 220 ? -28.23847 5.11370 22.80712 1.000 25.24139 217 GLU B C 1
ATOM 872 O O . GLU A 1 220 ? -27.64517 5.40139 21.75430 1.000 20.20408 217 GLU B O 1
ATOM 878 N N . VAL A 1 221 ? -27.62403 4.97050 23.97650 1.000 17.22211 218 VAL B N 1
ATOM 879 C CA . VAL A 1 221 ? -26.16885 4.97424 24.12699 1.000 20.60837 218 VAL B CA 1
ATOM 880 C C . VAL A 1 221 ? -25.73951 3.66541 24.78309 1.000 25.78878 218 VAL B C 1
ATOM 881 O O . VAL A 1 221 ? -26.10043 3.39789 25.93698 1.000 23.50572 218 VAL B O 1
ATOM 885 N N . LEU A 1 222 ? -24.97502 2.85639 24.04705 1.000 23.87535 219 LEU B N 1
ATOM 886 C CA . LEU A 1 222 ? -24.20873 1.73770 24.59456 1.000 25.22338 219 LEU B CA 1
ATOM 887 C C . LEU A 1 222 ? -22.76671 2.20065 24.78338 1.000 24.26170 219 LEU B C 1
ATOM 888 O O . LEU A 1 222 ? -22.04595 2.40378 23.80473 1.000 22.87858 219 LEU B O 1
ATOM 893 N N . LYS A 1 223 ? -22.33482 2.32183 26.03593 1.000 24.97569 220 LYS B N 1
ATOM 894 C CA . LYS A 1 223 ? -21.01143 2.84414 26.35791 1.000 22.85451 220 LYS B CA 1
ATOM 895 C C . LYS A 1 223 ? -19.94015 1.77217 26.19013 1.000 23.07851 220 LYS B C 1
ATOM 896 O O . LYS A 1 223 ? -20.16448 0.59708 26.49649 1.000 25.75124 220 LYS B O 1
ATOM 902 N N . GLY A 1 224 ? -18.78381 2.18060 25.65784 1.000 26.64346 221 GLY B N 1
ATOM 903 C CA . GLY A 1 224 ? -17.68539 1.27443 25.39776 1.000 25.41418 221 GLY B CA 1
ATOM 904 C C . GLY A 1 224 ? -17.79126 0.55799 24.06174 1.000 26.76137 221 GLY B C 1
ATOM 905 O O . GLY A 1 224 ? -18.83584 0.56731 23.39704 1.000 27.52391 221 GLY B O 1
ATOM 906 N N . PRO A 1 225 ? -16.70686 -0.09486 23.65368 1.000 25.55815 222 PRO B N 1
ATOM 907 C CA . PRO A 1 225 ? -16.68457 -0.75007 22.33828 1.000 25.19414 222 PRO B CA 1
ATOM 908 C C . PRO A 1 225 ? -17.63078 -1.94101 22.28821 1.000 26.81034 222 PRO B C 1
ATOM 909 O O . PRO A 1 225 ? -18.04876 -2.48364 23.31520 1.000 25.37072 222 PRO B O 1
ATOM 913 N N . ASN A 1 226 ? -17.98375 -2.34492 21.05977 1.000 21.31521 223 ASN B N 1
ATOM 914 C CA . ASN A 1 226 ? -18.93783 -3.44104 20.89884 1.000 25.35494 223 ASN B CA 1
ATOM 915 C C . ASN A 1 226 ? -18.80892 -4.15938 19.55906 1.000 26.70126 223 ASN B C 1
ATOM 916 O O . ASN A 1 226 ? -19.82066 -4.49341 18.93967 1.000 24.92107 223 ASN B O 1
ATOM 921 N N . ALA A 1 227 ? -17.57935 -4.43977 19.12816 1.000 25.08000 224 ALA B N 1
ATOM 922 C CA . ALA A 1 227 ? -17.36856 -5.01314 17.80418 1.000 27.99743 224 ALA B CA 1
ATOM 923 C C . ALA A 1 227 ? -18.03508 -6.38079 17.66335 1.000 27.35275 224 ALA B C 1
ATOM 924 O O . ALA A 1 227 ? -18.58245 -6.70045 16.60253 1.000 28.28305 224 ALA B O 1
ATOM 926 N N . LEU A 1 228 ? -18.02589 -7.19681 18.72069 1.000 24.28539 225 LEU B N 1
ATOM 927 C CA . LEU A 1 228 ? -18.69592 -8.49040 18.61977 1.000 22.41267 225 LEU B CA 1
ATOM 928 C C . LEU A 1 228 ? -20.17651 -8.30553 18.31157 1.000 24.25568 225 LEU B C 1
ATOM 929 O O . LEU A 1 228 ? -20.74477 -9.02002 17.47231 1.000 21.04839 225 LEU B O 1
ATOM 934 N N . LEU A 1 229 ? -20.80911 -7.32453 18.96354 1.000 25.89222 226 LEU B N 1
ATOM 935 C CA . LEU A 1 229 ? -22.25534 -7.15633 18.85483 1.000 26.97087 226 LEU B CA 1
ATOM 936 C C . LEU A 1 229 ? -22.66894 -6.56487 17.51206 1.000 24.91368 226 LEU B C 1
ATOM 937 O O . LEU A 1 229 ? -23.69814 -6.96252 16.95487 1.000 27.49092 226 LEU B O 1
ATOM 942 N N . GLY A 1 230 ? -21.91470 -5.58635 17.00131 1.000 22.69697 227 GLY B N 1
ATOM 943 C CA . GLY A 1 230 ? -22.35316 -4.85992 15.81627 1.000 26.09498 227 GLY B CA 1
ATOM 944 C C . GLY A 1 230 ? -21.40417 -4.90623 14.63538 1.000 25.59506 227 GLY B C 1
ATOM 945 O O . GLY A 1 230 ? -21.73275 -4.41786 13.54736 1.000 32.87291 227 GLY B O 1
ATOM 946 N N . GLY A 1 231 ? -20.21551 -5.48193 14.82900 1.000 27.04892 228 GLY B N 1
ATOM 947 C CA . GLY A 1 231 ? -19.16679 -5.38994 13.83280 1.000 26.85942 228 GLY B CA 1
ATOM 948 C C . GLY A 1 231 ? -18.40772 -4.08488 13.96427 1.000 28.80278 228 GLY B C 1
ATOM 949 O O . GLY A 1 231 ? -18.66614 -3.26557 14.83673 1.000 32.12045 228 GLY B O 1
ATOM 950 N N . ILE A 1 232 ? -17.43999 -3.88629 13.07266 1.000 24.87347 229 ILE B N 1
ATOM 951 C CA . ILE A 1 232 ? -16.73109 -2.61504 13.05622 1.000 28.78692 229 ILE B CA 1
ATOM 952 C C . ILE A 1 232 ? -17.66145 -1.48824 12.58459 1.000 30.50819 229 ILE B C 1
ATOM 953 O O . ILE A 1 232 ? -18.55746 -1.68473 11.74592 1.000 24.69899 229 ILE B O 1
ATOM 958 N N . SER A 1 233 ? -17.46764 -0.29871 13.15059 1.000 27.06504 230 SER B N 1
ATOM 959 C CA . SER A 1 233 ? -18.15390 0.88702 12.65913 1.000 28.29223 230 SER B CA 1
ATOM 960 C C . SER A 1 233 ? -17.40565 1.46373 11.46361 1.000 30.29075 230 SER B C 1
ATOM 961 O O . SER A 1 233 ? -16.17598 1.38600 11.40789 1.000 27.39581 230 SER B O 1
ATOM 964 N N . PRO A 1 234 ? -18.11940 2.08037 10.51359 1.000 27.24542 231 PRO B N 1
ATOM 965 C CA . PRO A 1 234 ? -17.43006 2.65011 9.33719 1.000 34.68321 231 PRO B CA 1
ATOM 966 C C . PRO A 1 234 ? -16.28647 3.58821 9.69029 1.000 34.89320 231 PRO B C 1
ATOM 967 O O . PRO A 1 234 ? -15.22102 3.50086 9.06703 1.000 31.98638 231 PRO B O 1
ATOM 971 N N . GLY A 1 235 ? -16.46990 4.47271 10.68246 1.000 28.67773 232 GLY B N 1
ATOM 972 C CA . GLY A 1 235 ? -15.42943 5.38265 11.12918 1.000 27.12751 232 GLY B CA 1
ATOM 973 C C . GLY A 1 235 ? -14.41362 4.79355 12.09191 1.000 32.97034 232 GLY B C 1
ATOM 974 O O . GLY A 1 235 ? -13.46614 5.48329 12.47424 1.000 31.31938 232 GLY B O 1
ATOM 975 N N . GLY A 1 236 ? -14.57473 3.53267 12.49379 1.000 28.02282 233 GLY B N 1
ATOM 976 C CA . GLY A 1 236 ? -13.65633 2.90608 13.42329 1.000 28.12035 233 GLY B CA 1
ATOM 977 C C . GLY A 1 236 ? -13.82921 3.30717 14.87237 1.000 30.36813 233 GLY B C 1
ATOM 978 O O . GLY A 1 236 ? -12.93769 3.02373 15.67533 1.000 26.91703 233 GLY B O 1
ATOM 979 N N . SER A 1 237 ? -14.94585 3.94887 15.22977 1.000 27.82625 234 SER B N 1
ATOM 980 C CA . SER A 1 237 ? -15.15671 4.42433 16.59508 1.000 28.47265 234 SER B CA 1
ATOM 981 C C . SER A 1 237 ? -15.21640 3.26369 17.57361 1.000 26.17059 234 SER B C 1
ATOM 982 O O . SER A 1 237 ? -15.73059 2.19034 17.26033 1.000 28.54879 234 SER B O 1
ATOM 985 N N . VAL A 1 238 ? -14.70210 3.49717 18.78335 1.000 25.96600 235 VAL B N 1
ATOM 986 C CA . VAL A 1 238 ? -14.70091 2.48096 19.82934 1.000 26.24308 235 VAL B CA 1
ATOM 987 C C . VAL A 1 238 ? -15.20535 2.99607 21.16705 1.000 28.32912 235 VAL B C 1
ATOM 988 O O . VAL A 1 238 ? -15.32317 2.20871 22.10787 1.000 27.22707 235 VAL B O 1
ATOM 992 N N . GLY A 1 239 ? -15.51383 4.29256 21.29418 1.000 25.51247 236 GLY B N 1
ATOM 993 C CA . GLY A 1 239 ? -15.91598 4.80599 22.60012 1.000 26.92719 236 GLY B CA 1
ATOM 994 C C . GLY A 1 239 ? -17.29389 4.35655 23.04856 1.000 26.38603 236 GLY B C 1
ATOM 995 O O . GLY A 1 239 ? -17.57199 4.31785 24.25661 1.000 25.23507 236 GLY B O 1
ATOM 996 N N . GLY A 1 240 ? -18.16629 4.03522 22.10756 1.000 22.56350 237 GLY B N 1
ATOM 997 C CA . GLY A 1 240 ? -19.53599 3.66216 22.41263 1.000 24.47078 237 GLY B CA 1
ATOM 998 C C . GLY A 1 240 ? -20.34616 3.66319 21.13935 1.000 28.53434 237 GLY B C 1
ATOM 999 O O . GLY A 1 240 ? -19.89742 4.23017 20.13820 1.000 32.25019 237 GLY B O 1
ATOM 1000 N N . THR A 1 241 ? -21.53275 3.05797 21.14098 1.000 27.76036 238 THR B N 1
ATOM 1001 C CA . THR A 1 241 ? -22.37915 3.03815 19.95165 1.000 28.73042 238 THR B CA 1
ATOM 1002 C C . THR A 1 241 ? -23.68422 3.73821 20.28263 1.000 26.46276 238 THR B C 1
ATOM 1003 O O . THR A 1 241 ? -24.39550 3.32685 21.21017 1.000 25.57434 238 THR B O 1
ATOM 1007 N N . ILE A 1 242 ? -23.97736 4.80765 19.54527 1.000 18.89594 239 ILE B N 1
ATOM 1008 C CA . ILE A 1 242 ? -25.24896 5.51526 19.64825 1.000 15.96655 239 ILE B CA 1
ATOM 1009 C C . ILE A 1 242 ? -26.21273 4.89468 18.64488 1.000 23.92173 239 ILE B C 1
ATOM 1010 O O . ILE A 1 242 ? -25.86926 4.72095 17.46128 1.000 20.85975 239 ILE B O 1
ATOM 1015 N N . ASN A 1 243 ? -27.43054 4.58596 19.09951 1.000 21.53801 240 ASN B N 1
ATOM 1016 C CA . ASN A 1 243 ? -28.41148 3.88665 18.27338 1.000 19.83934 240 ASN B CA 1
ATOM 1017 C C . ASN A 1 243 ? -29.71831 4.66489 18.22245 1.000 21.85313 240 ASN B C 1
ATOM 1018 O O . ASN A 1 243 ? -30.28595 4.99451 19.26387 1.000 21.20111 240 ASN B O 1
ATOM 1023 N N . LEU A 1 244 ? -30.22240 4.91218 17.01575 1.000 17.77674 241 LEU B N 1
ATOM 1024 C CA . LEU A 1 244 ? -31.49797 5.59762 16.84332 1.000 21.97104 241 LEU B CA 1
ATOM 1025 C C . LEU A 1 244 ? -32.55108 4.55208 16.50773 1.000 25.21089 241 LEU B C 1
ATOM 1026 O O . LEU A 1 244 ? -32.30173 3.66657 15.68053 1.000 27.12994 241 LEU B O 1
ATOM 1031 N N . VAL A 1 245 ? -33.69465 4.62672 17.18025 1.000 22.86330 242 VAL B N 1
ATOM 1032 C CA . VAL A 1 245 ? -34.87690 3.82152 16.88598 1.000 21.11169 242 VAL B CA 1
ATOM 1033 C C . VAL A 1 245 ? -35.91322 4.75240 16.26509 1.000 20.95221 242 VAL B C 1
ATOM 1034 O O . VAL A 1 245 ? -36.32115 5.73020 16.91283 1.000 19.80327 242 VAL B O 1
ATOM 1038 N N . PRO A 1 246 ? -36.36596 4.49197 15.03481 1.000 18.89021 243 PRO B N 1
ATOM 1039 C CA . PRO A 1 246 ? -37.30145 5.40134 14.37055 1.000 20.85306 243 PRO B CA 1
ATOM 1040 C C . PRO A 1 246 ? -38.73074 5.21333 14.86472 1.000 21.88879 243 PRO B C 1
ATOM 1041 O O . PRO A 1 246 ? -39.11497 4.16496 15.38216 1.000 25.83716 243 PRO B O 1
ATOM 1045 N N . LYS A 1 247 ? -39.51344 6.27064 14.69247 1.000 21.76106 244 LYS B N 1
ATOM 1046 C CA . LYS A 1 247 ? -40.91887 6.26310 15.06780 1.000 24.73155 244 LYS B CA 1
ATOM 1047 C C . LYS A 1 247 ? -41.74415 5.28444 14.23522 1.000 26.80159 244 LYS B C 1
ATOM 1048 O O . LYS A 1 247 ? -41.56119 5.15349 13.01754 1.000 24.32727 244 LYS B O 1
ATOM 1054 N N . ARG A 1 248 ? -42.71443 4.66003 14.89293 1.000 21.69755 245 ARG B N 1
ATOM 1055 C CA . ARG A 1 248 ? -43.69561 3.78418 14.27184 1.000 24.74133 245 ARG B CA 1
ATOM 1056 C C . ARG A 1 248 ? -45.09942 4.28410 14.59475 1.000 26.41860 245 ARG B C 1
ATOM 1057 O O . ARG A 1 248 ? -45.32179 4.95396 15.60339 1.000 27.31175 245 ARG B O 1
ATOM 1065 N N . ALA A 1 249 ? -46.06418 3.92367 13.75438 1.000 25.43510 246 ALA B N 1
ATOM 1066 C CA . ALA A 1 249 ? -47.43439 4.37914 13.96186 1.000 24.56683 246 ALA B CA 1
ATOM 1067 C C . ALA A 1 249 ? -48.09127 3.57718 15.07683 1.000 28.39422 246 ALA B C 1
ATOM 1068 O O . ALA A 1 249 ? -48.08998 2.33685 15.05579 1.000 29.17293 246 ALA B O 1
ATOM 1070 N N . ASP A 1 250 ? -48.63221 4.28600 16.06415 1.000 32.86874 247 ASP B N 1
ATOM 1071 C CA . ASP A 1 250 ? -49.46728 3.65128 17.07355 1.000 31.50682 247 ASP B CA 1
ATOM 1072 C C . ASP A 1 250 ? -50.87614 3.45205 16.52208 1.000 30.08052 247 ASP B C 1
ATOM 1073 O O . ASP A 1 250 ? -51.27515 4.06749 15.52686 1.000 25.50744 247 ASP B O 1
ATOM 1078 N N . ASP A 1 251 ? -51.64132 2.59608 17.20414 1.000 32.03920 248 ASP B N 1
ATOM 1079 C CA . ASP A 1 251 ? -52.97679 2.25768 16.72738 1.000 32.88714 248 ASP B CA 1
ATOM 1080 C C . ASP A 1 251 ? -53.90004 3.46929 16.73309 1.000 37.70830 248 ASP B C 1
ATOM 1081 O O . ASP A 1 251 ? -54.64187 3.69521 15.76710 1.000 36.19641 248 ASP B O 1
ATOM 1086 N N . GLN A 1 252 ? -53.87231 4.26222 17.80027 1.000 36.30853 249 GLN B N 1
ATOM 1087 C CA . GLN A 1 252 ? -54.66775 5.48714 17.80836 1.000 38.28863 249 GLN B CA 1
ATOM 1088 C C . GLN A 1 252 ? -54.04147 6.49980 16.85541 1.000 37.22759 249 GLN B C 1
ATOM 1089 O O . GLN A 1 252 ? -52.82475 6.73317 16.92011 1.000 35.33184 249 GLN B O 1
ATOM 1095 N N . PRO A 1 253 ? -54.82453 7.10243 15.95535 1.000 34.67613 250 PRO B N 1
ATOM 1096 C CA . PRO A 1 253 ? -54.25021 8.02294 14.96258 1.000 29.89297 250 PRO B CA 1
ATOM 1097 C C . PRO A 1 253 ? -53.61565 9.23748 15.61918 1.000 32.76908 250 PRO B C 1
ATOM 1098 O O . PRO A 1 253 ? -54.08919 9.74782 16.63690 1.000 36.20275 250 PRO B O 1
ATOM 1102 N N . LEU A 1 254 ? -52.55111 9.72355 14.99631 1.000 30.19229 251 LEU B N 1
ATOM 1103 C CA . LEU A 1 254 ? -51.81515 10.87785 15.48213 1.000 28.64823 251 LEU B CA 1
ATOM 1104 C C . LEU A 1 254 ? -51.81085 11.92270 14.38244 1.000 29.83505 251 LEU B C 1
ATOM 1105 O O . LEU A 1 254 ? -51.39528 11.63517 13.25203 1.000 28.83030 251 LEU B O 1
ATOM 1110 N N . THR A 1 255 ? -52.29801 13.12242 14.69815 1.000 30.18301 252 THR B N 1
ATOM 1111 C CA . THR A 1 255 ? -52.21740 14.26413 13.78362 1.000 31.92043 252 THR B CA 1
ATOM 1112 C C . THR A 1 255 ? -51.68273 15.43303 14.60629 1.000 34.18286 252 THR B C 1
ATOM 1113 O O . THR A 1 255 ? -52.44940 16.21575 15.17413 1.000 39.46933 252 THR B O 1
ATOM 1117 N N . ARG A 1 256 ? -50.36073 15.53925 14.66911 1.000 27.90176 253 ARG B N 1
ATOM 1118 C CA . ARG A 1 256 ? -49.67410 16.47512 15.54850 1.000 31.93147 253 ARG B CA 1
ATOM 1119 C C . ARG A 1 256 ? -48.94407 17.52243 14.71678 1.000 33.56445 253 ARG B C 1
ATOM 1120 O O . ARG A 1 256 ? -48.19457 17.17951 13.79521 1.000 30.08564 253 ARG B O 1
ATOM 1128 N N . VAL A 1 257 ? -49.17602 18.79922 15.02414 1.000 29.75323 254 VAL B N 1
ATOM 1129 C CA . VAL A 1 257 ? -48.47859 19.88760 14.35291 1.000 33.19014 254 VAL B CA 1
ATOM 1130 C C . VAL A 1 257 ? -47.85284 20.77834 15.40853 1.000 32.08935 254 VAL B C 1
ATOM 1131 O O . VAL A 1 257 ? -48.49606 21.11009 16.41163 1.000 28.93989 254 VAL B O 1
ATOM 1135 N N . SER A 1 258 ? -46.60493 21.18020 15.18055 1.000 27.54420 255 SER B N 1
ATOM 1136 C CA . SER A 1 258 ? -45.97744 22.15915 16.04747 1.000 27.10453 255 SER B CA 1
ATOM 1137 C C . SER A 1 258 ? -45.28317 23.22277 15.21042 1.000 29.40622 255 SER B C 1
ATOM 1138 O O . SER A 1 258 ? -44.87423 22.98561 14.07046 1.000 28.97258 255 SER B O 1
ATOM 1141 N N . VAL A 1 259 ? -45.19542 24.41460 15.79389 1.000 25.16548 256 VAL B N 1
ATOM 1142 C CA . VAL A 1 259 ? -44.45757 25.54281 15.25793 1.000 28.66370 256 VAL B CA 1
ATOM 1143 C C . VAL A 1 259 ? -43.51166 26.01134 16.34409 1.000 27.22274 256 VAL B C 1
ATOM 1144 O O . VAL A 1 259 ? -43.79815 25.89894 17.54144 1.000 29.91242 256 VAL B O 1
ATOM 1148 N N . ASP A 1 260 ? -42.38534 26.55872 15.91674 1.000 27.48747 257 ASP B N 1
ATOM 1149 C CA . ASP A 1 260 ? -41.31319 26.84156 16.84498 1.000 27.59027 257 ASP B CA 1
ATOM 1150 C C . ASP A 1 260 ? -40.52357 28.03758 16.33852 1.000 28.09790 257 ASP B C 1
ATOM 1151 O O . ASP A 1 260 ? -40.44084 28.28471 15.13439 1.000 29.48745 257 ASP B O 1
ATOM 1156 N N . TRP A 1 261 ? -39.94652 28.77356 17.28263 1.000 28.73360 258 TRP B N 1
ATOM 1157 C CA . TRP A 1 261 ? -38.99999 29.84025 17.00792 1.000 28.80320 258 TRP B CA 1
ATOM 1158 C C . TRP A 1 261 ? -37.73937 29.56729 17.82447 1.000 31.12169 258 TRP B C 1
ATOM 1159 O O . TRP A 1 261 ? -37.82526 29.13087 18.97738 1.000 29.01390 258 TRP B O 1
ATOM 1170 N N . THR A 1 262 ? -36.57535 29.80389 17.22253 1.000 28.02040 259 THR B N 1
ATOM 1171 C CA . THR A 1 262 ? -35.28544 29.69504 17.89845 1.000 26.75472 259 THR B CA 1
ATOM 1172 C C . THR A 1 262 ? -34.46074 30.91514 17.52646 1.000 30.24255 259 THR B C 1
ATOM 1173 O O . THR A 1 262 ? -34.31864 31.23424 16.33776 1.000 26.52876 259 THR B O 1
ATOM 1177 N N . GLN A 1 263 ? -33.92258 31.58721 18.53843 1.000 27.57515 260 GLN B N 1
ATOM 1178 C CA . GLN A 1 263 ? -32.92763 32.64350 18.37143 1.000 35.51962 260 GLN B CA 1
ATOM 1179 C C . GLN A 1 263 ? -32.02914 32.43280 17.14815 1.000 32.01404 260 GLN B C 1
ATOM 1180 O O . GLN A 1 263 ? -31.51933 31.32539 16.95297 1.000 30.67828 260 GLN B O 1
ATOM 1186 N N . ARG A 1 264 ? -31.81257 33.45338 16.31751 1.000 28.69873 261 ARG B N 1
ATOM 1187 C CA . ARG A 1 264 ? -32.41958 34.77593 16.41990 1.000 30.34370 261 ARG B CA 1
ATOM 1188 C C . ARG A 1 264 ? -33.69966 34.86947 15.59480 1.000 29.90513 261 ARG B C 1
ATOM 1189 O O . ARG A 1 264 ? -34.59286 35.64361 15.91661 1.000 29.70794 261 ARG B O 1
ATOM 1197 N N . GLY A 1 265 ? -33.78128 34.09979 14.51478 1.000 28.57905 262 GLY B N 1
ATOM 1198 C CA . GLY A 1 265 ? -34.97228 34.13432 13.69732 1.000 29.56025 262 GLY B CA 1
ATOM 1199 C C . GLY A 1 265 ? -35.29846 32.84377 12.97676 1.000 34.00694 262 GLY B C 1
ATOM 1200 O O . GLY A 1 265 ? -35.79338 32.87800 11.84821 1.000 28.42801 262 GLY B O 1
ATOM 1201 N N . GLN A 1 266 ? -35.04919 31.69338 13.59905 1.000 28.71193 263 GLN B N 1
ATOM 1202 C CA . GLN A 1 266 ? -35.33164 30.42732 12.94071 1.000 28.64835 263 GLN B CA 1
ATOM 1203 C C . GLN A 1 266 ? -36.78738 30.06418 13.18333 1.000 28.04205 263 GLN B C 1
ATOM 1204 O O . GLN A 1 266 ? -37.20351 29.88315 14.33423 1.000 30.82586 263 GLN B O 1
ATOM 1210 N N . LEU A 1 267 ? -37.54252 29.92134 12.10118 1.000 23.83726 264 LEU B N 1
ATOM 1211 C CA . LEU A 1 267 ? -38.95658 29.58409 12.16139 1.000 31.46973 264 LEU B CA 1
ATOM 1212 C C . LEU A 1 267 ? -39.16181 28.16155 11.65878 1.000 28.35944 264 LEU B C 1
ATOM 1213 O O . LEU A 1 267 ? -38.70920 27.81837 10.56338 1.000 24.71183 264 LEU B O 1
ATOM 1218 N N . GLY A 1 268 ? -39.83104 27.33310 12.46171 1.000 26.84248 265 GLY B N 1
ATOM 1219 C CA . GLY A 1 268 ? -39.97121 25.93132 12.14028 1.000 24.84758 265 GLY B CA 1
ATOM 1220 C C . GLY A 1 268 ? -41.40064 25.44338 12.26264 1.000 24.71492 265 GLY B C 1
ATOM 1221 O O . GLY A 1 268 ? -42.21923 26.00140 12.98811 1.000 32.06307 265 GLY B O 1
ATOM 1222 N N . THR A 1 269 ? -41.66581 24.35026 11.55512 1.000 23.87423 266 THR B N 1
ATOM 1223 C CA . THR A 1 269 ? -42.93163 23.63960 11.56784 1.000 22.33314 266 THR B CA 1
ATOM 1224 C C . THR A 1 269 ? -42.60146 22.15480 11.57143 1.000 28.68770 266 THR B C 1
ATOM 1225 O O . THR A 1 269 ? -41.67627 21.72312 10.87901 1.000 28.43279 266 THR B O 1
ATOM 1229 N N . HIS A 1 270 ? -43.32664 21.37580 12.37260 1.000 27.48498 267 HIS B N 1
ATOM 1230 C CA . HIS A 1 270 ? -43.06427 19.94026 12.46741 1.000 31.36274 267 HIS B CA 1
ATOM 1231 C C . HIS A 1 270 ? -44.39546 19.20794 12.45796 1.000 28.68232 267 HIS B C 1
ATOM 1232 O O . HIS A 1 270 ? -45.19671 19.36622 13.38128 1.000 31.53930 267 HIS B O 1
ATOM 1239 N N . LEU A 1 271 ? -44.62563 18.42211 11.41316 1.000 30.53267 268 LEU B N 1
ATOM 1240 C CA . LEU A 1 271 ? -45.76633 17.51959 11.32010 1.000 30.67755 268 LEU B CA 1
ATOM 1241 C C . LEU A 1 271 ? -45.33056 16.13562 11.78105 1.000 27.84125 268 LEU B C 1
ATOM 1242 O O . LEU A 1 271 ? -44.28024 15.64400 11.36067 1.000 29.24421 268 LEU B O 1
ATOM 1247 N N . ASP A 1 272 ? -46.13690 15.51425 12.63682 1.000 27.88361 269 ASP B N 1
ATOM 1248 C CA . ASP A 1 272 ? -45.93897 14.13478 13.07994 1.000 26.11235 269 ASP B CA 1
ATOM 1249 C C . ASP A 1 272 ? -47.30718 13.47549 12.94857 1.000 23.36832 269 ASP B C 1
ATOM 1250 O O . ASP A 1 272 ? -48.19226 13.71611 13.77105 1.000 29.33737 269 ASP B O 1
ATOM 1255 N N . ILE A 1 273 ? -47.48234 12.67609 11.89363 1.000 23.54911 270 ILE B N 1
ATOM 1256 C CA . ILE A 1 273 ? -48.75937 12.07698 11.51224 1.000 24.86235 270 ILE B CA 1
ATOM 1257 C C . ILE A 1 273 ? -48.59162 10.56185 11.49626 1.000 28.84631 270 ILE B C 1
ATOM 1258 O O . ILE A 1 273 ? -47.72669 10.04061 10.78375 1.000 32.79690 270 ILE B O 1
ATOM 1263 N N . GLY A 1 274 ? -49.43735 9.86024 12.22803 1.000 27.03635 271 GLY B N 1
ATOM 1264 C CA . GLY A 1 274 ? -49.43149 8.40482 12.21323 1.000 24.13138 271 GLY B CA 1
ATOM 1265 C C . GLY A 1 274 ? -50.80217 7.83732 11.91585 1.000 29.42394 271 GLY B C 1
ATOM 1266 O O . GLY A 1 274 ? -51.82189 8.36070 12.37484 1.000 26.72845 271 GLY B O 1
ATOM 1267 N N . ARG A 1 275 ? -50.81949 6.76381 11.12672 1.000 26.45665 272 ARG B N 1
ATOM 1268 C CA . ARG A 1 275 ? -52.04524 6.03277 10.84466 1.000 26.39413 272 ARG B CA 1
ATOM 1269 C C . ARG A 1 275 ? -51.71436 4.55341 10.75923 1.000 30.15666 272 ARG B C 1
ATOM 1270 O O . ARG A 1 275 ? -50.62029 4.17455 10.34064 1.000 26.39721 272 ARG B O 1
ATOM 1278 N N . ARG A 1 276 ? -52.66313 3.71938 11.16663 1.000 30.51704 273 ARG B N 1
ATOM 1279 C CA . ARG A 1 276 ? -52.59827 2.29813 10.88052 1.000 32.99529 273 ARG B CA 1
ATOM 1280 C C . ARG A 1 276 ? -53.79469 1.92050 10.00993 1.000 35.47813 273 ARG B C 1
ATOM 1281 O O . ARG A 1 276 ? -54.80979 2.62230 9.97920 1.000 29.82375 273 ARG B O 1
ATOM 1289 N N . PHE A 1 277 ? -53.65763 0.84034 9.24336 1.000 32.45577 274 PHE B N 1
ATOM 1290 C CA . PHE A 1 277 ? -54.75747 0.41935 8.37655 1.000 27.47704 274 PHE B CA 1
ATOM 1291 C C . PHE A 1 277 ? -54.61460 -1.07042 8.08921 1.000 31.21251 274 PHE B C 1
ATOM 1292 O O . PHE A 1 277 ? -53.67678 -1.72537 8.55084 1.000 31.32442 274 PHE B O 1
ATOM 1300 N N . GLY A 1 278 ? -55.55175 -1.59836 7.31030 1.000 29.43682 275 GL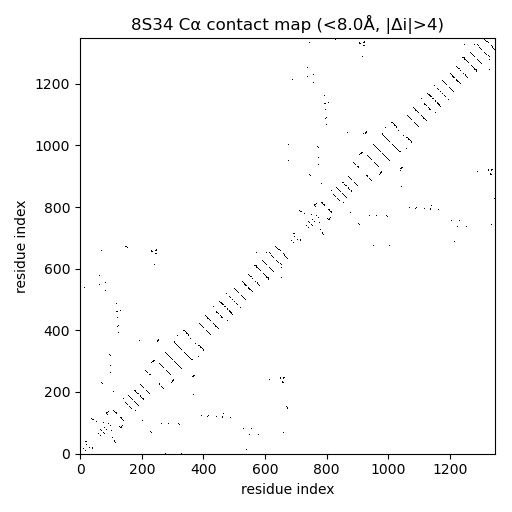Y B N 1
ATOM 1301 C CA . GLY A 1 278 ? -55.64324 -3.02452 7.09647 1.000 26.94537 275 GLY B CA 1
ATOM 1302 C C . GLY A 1 278 ? -56.31441 -3.70377 8.27458 1.000 31.89455 275 GLY B C 1
ATOM 1303 O O . GLY A 1 278 ? -56.41837 -3.14774 9.36455 1.000 29.70295 275 GLY B O 1
ATOM 1304 N N . GLU A 1 279 ? -56.78784 -4.93147 8.04909 1.000 31.97714 276 GLU B N 1
ATOM 1305 C CA . GLU A 1 279 ? -57.43146 -5.65489 9.14707 1.000 37.66694 276 GLU B CA 1
ATOM 1306 C C . GLU A 1 279 ? -56.47896 -5.81595 10.32864 1.000 36.85565 276 GLU B C 1
ATOM 1307 O O . GLU A 1 279 ? -55.30400 -6.16132 10.16196 1.000 31.31495 276 GLU B O 1
ATOM 1313 N N . ASN A 1 280 ? -57.00284 -5.57652 11.53435 1.000 38.85426 277 ASN B N 1
ATOM 1314 C CA . ASN A 1 280 ? -56.23980 -5.65867 12.78110 1.000 32.17323 277 ASN B CA 1
ATOM 1315 C C . ASN A 1 280 ? -55.08908 -4.65575 12.82871 1.000 35.34708 277 ASN B C 1
ATOM 1316 O O . ASN A 1 280 ? -54.10833 -4.87188 13.55352 1.000 38.33261 277 ASN B O 1
ATOM 1321 N N . ASN A 1 281 ? -55.19099 -3.56084 12.06606 1.000 32.25188 278 ASN B N 1
ATOM 1322 C CA . ASN A 1 281 ? -54.15104 -2.53221 12.02416 1.000 30.79952 278 ASN B CA 1
ATOM 1323 C C . ASN A 1 281 ? -52.79574 -3.14373 11.70218 1.000 30.92250 278 ASN B C 1
ATOM 1324 O O . ASN A 1 281 ? -51.77194 -2.78205 12.29038 1.000 32.68135 278 ASN B O 1
ATOM 1329 N N . ALA A 1 282 ? -52.79743 -4.10260 10.76774 1.000 30.27406 279 ALA B N 1
ATOM 1330 C CA . ALA A 1 282 ? -51.56915 -4.81119 10.42936 1.000 28.90317 279 ALA B CA 1
ATOM 1331 C C . ALA A 1 282 ? -50.50020 -3.87328 9.88191 1.000 26.97900 279 ALA B C 1
ATOM 1332 O O . ALA A 1 282 ? -49.30523 -4.14797 10.04372 1.000 28.19782 279 ALA B O 1
ATOM 1334 N N . PHE A 1 283 ? -50.90145 -2.77030 9.24157 1.000 28.60958 280 PHE B N 1
ATOM 1335 C CA . PHE A 1 283 ? -49.98133 -1.83430 8.60602 1.000 31.54788 280 PHE B CA 1
ATOM 1336 C C . PHE A 1 283 ? -49.95604 -0.50520 9.35066 1.000 30.93254 280 PHE B C 1
ATOM 1337 O O . PHE A 1 283 ? -50.98361 -0.04371 9.85055 1.000 27.17135 280 PHE B O 1
ATOM 1345 N N . GLY A 1 284 ? -48.79360 0.12071 9.38247 1.000 29.60697 281 GLY B N 1
ATOM 1346 C CA . GLY A 1 284 ? -48.65497 1.43594 9.98187 1.000 25.36494 281 GLY B CA 1
ATOM 1347 C C . GLY A 1 284 ? -47.82254 2.34747 9.10554 1.000 31.03630 281 GLY B C 1
ATOM 1348 O O . GLY A 1 284 ? -46.84773 1.91782 8.48284 1.000 22.47852 281 GLY B O 1
ATOM 1349 N N . VAL A 1 285 ? -48.20704 3.61956 9.07953 1.000 25.62186 282 VAL B N 1
ATOM 1350 C CA . VAL A 1 285 ? -47.46731 4.65373 8.37566 1.000 27.62800 282 VAL B CA 1
ATOM 1351 C C . VAL A 1 285 ? -47.28111 5.82014 9.33086 1.000 26.63917 282 VAL B C 1
ATOM 1352 O O . VAL A 1 285 ? -48.26387 6.38032 9.83145 1.000 26.78133 282 VAL B O 1
ATOM 1356 N N . ARG A 1 286 ? -46.03446 6.19862 9.57851 1.000 22.50132 283 ARG B N 1
ATOM 1357 C CA . ARG A 1 286 ? -45.75951 7.38164 10.38627 1.000 28.38538 283 ARG B CA 1
ATOM 1358 C C . ARG A 1 286 ? -44.88078 8.33262 9.58427 1.000 27.27387 283 ARG B C 1
ATOM 1359 O O . ARG A 1 286 ? -43.78415 7.95855 9.15642 1.000 26.10959 283 ARG B O 1
ATOM 1367 N N . PHE A 1 287 ? -45.36144 9.55975 9.39168 1.000 28.15463 284 PHE B N 1
ATOM 1368 C CA . PHE A 1 287 ? -44.67030 10.58024 8.60938 1.000 26.38481 284 PHE B CA 1
ATOM 1369 C C . PHE A 1 287 ? -44.21314 11.69715 9.53758 1.000 28.33137 284 PHE B C 1
ATOM 1370 O O . PHE A 1 287 ? -45.00391 12.18329 10.34920 1.000 29.01537 284 PHE B O 1
ATOM 1378 N N . ASN A 1 288 ? -42.95804 12.11760 9.41381 1.000 24.60624 285 ASN B N 1
ATOM 1379 C CA . ASN A 1 288 ? -42.49408 13.32908 10.07976 1.000 26.97735 285 ASN B CA 1
ATOM 1380 C C . ASN A 1 288 ? -41.97198 14.28889 9.02350 1.000 31.38306 285 ASN B C 1
ATOM 1381 O O . ASN A 1 288 ? -41.16053 13.90309 8.17273 1.000 25.42953 285 ASN B O 1
ATOM 1386 N N . GLY A 1 289 ? -42.45722 15.52778 9.07028 1.000 24.83799 286 GLY B N 1
ATOM 1387 C CA . GLY A 1 289 ? -41.96565 16.56439 8.18614 1.000 25.13687 286 GLY B CA 1
ATOM 1388 C C . GLY A 1 289 ? -41.53299 17.76855 8.98959 1.000 25.34148 286 GLY B C 1
ATOM 1389 O O . GLY A 1 289 ? -42.27435 18.22805 9.86202 1.000 28.01382 286 GLY B O 1
ATOM 1390 N N . VAL A 1 290 ? -40.32329 18.25798 8.74848 1.000 22.86380 287 VAL B N 1
ATOM 1391 C CA . VAL A 1 290 ? -39.80500 19.44970 9.41178 1.000 25.65498 287 VAL B CA 1
ATOM 1392 C C . VAL A 1 290 ? -39.33297 20.42977 8.34825 1.000 30.63152 287 VAL B C 1
ATOM 1393 O O . VAL A 1 290 ? -38.66969 20.03942 7.38397 1.000 28.07418 287 VAL B O 1
ATOM 1397 N N . TYR A 1 291 ? -39.68179 21.70490 8.51306 1.000 24.54779 288 TYR B N 1
ATOM 1398 C CA . TYR A 1 291 ? -38.99614 22.76924 7.80045 1.000 25.71089 288 TYR B CA 1
ATOM 1399 C C . TYR A 1 291 ? -38.66199 23.87920 8.78152 1.000 23.57914 288 TYR B C 1
ATOM 1400 O O . TYR A 1 291 ? -39.56441 24.45985 9.39247 1.000 26.90506 288 TYR B O 1
ATOM 1409 N N . ARG A 1 292 ? -37.36995 24.17701 8.92043 1.000 23.81377 289 ARG B N 1
ATOM 1410 C CA . ARG A 1 292 ? -36.86873 25.16093 9.87502 1.000 26.68543 289 ARG B CA 1
ATOM 1411 C C . ARG A 1 292 ? -35.85659 26.03563 9.15323 1.000 25.84828 289 ARG B C 1
ATOM 1412 O O . ARG A 1 292 ? -34.90934 25.51928 8.55751 1.000 23.66292 289 ARG B O 1
ATOM 1420 N N . ASN A 1 293 ? -36.04947 27.35362 9.21020 1.000 27.26749 290 ASN B N 1
ATOM 1421 C CA . ASN A 1 293 ? -35.23187 28.26305 8.41537 1.000 25.21156 290 ASN B CA 1
ATOM 1422 C C . ASN A 1 293 ? -35.09220 29.60147 9.12165 1.000 21.00266 290 ASN B C 1
ATOM 1423 O O . ASN A 1 293 ? -36.07741 30.12698 9.64186 1.000 20.75807 290 ASN B O 1
ATOM 1428 N N . GLY A 1 294 ? -33.87683 30.13009 9.16346 1.000 27.67977 291 GLY B N 1
ATOM 1429 C CA . GLY A 1 294 ? -33.66521 31.50988 9.55065 1.000 25.54720 291 GLY B CA 1
ATOM 1430 C C . GLY A 1 294 ? -32.30961 31.72090 10.20084 1.000 29.73389 291 GLY B C 1
ATOM 1431 O O . GLY A 1 294 ? -31.45343 30.83136 10.22222 1.000 22.87451 291 GLY B O 1
ATOM 1432 N N . ASP A 1 295 ? -32.14477 32.93249 10.74588 1.000 26.54502 292 ASP B N 1
ATOM 1433 C CA . ASP A 1 295 ? -30.88665 33.32671 11.37019 1.000 30.63560 292 ASP B CA 1
ATOM 1434 C C . ASP A 1 295 ? -30.67206 32.53436 12.65357 1.000 30.49923 292 ASP B C 1
ATOM 1435 O O . ASP A 1 295 ? -31.58741 32.41036 13.46700 1.000 29.37236 292 ASP B O 1
ATOM 1440 N N . THR A 1 296 ? -29.45804 32.01232 12.84934 1.000 25.42220 293 THR B N 1
ATOM 1441 C CA . THR A 1 296 ? -29.16135 31.27853 14.07267 1.000 33.96873 293 THR B CA 1
ATOM 1442 C C . THR A 1 296 ? -28.70567 32.25232 15.15933 1.000 30.07827 293 THR B C 1
ATOM 1443 O O . THR A 1 296 ? -28.71531 33.46951 14.97538 1.000 28.04268 293 THR B O 1
ATOM 1447 N N . ALA A 1 297 ? -28.26782 31.72264 16.30025 1.000 30.09154 294 ALA B N 1
ATOM 1448 C CA . ALA A 1 297 ? -27.79988 32.57450 17.38785 1.000 28.60147 294 ALA B CA 1
ATOM 1449 C C . ALA A 1 297 ? -26.40636 33.14288 17.13918 1.000 32.66952 294 ALA B C 1
ATOM 1450 O O . ALA A 1 297 ? -25.97969 34.04814 17.86859 1.000 28.02696 294 ALA B O 1
ATOM 1452 N N . VAL A 1 298 ? -25.71233 32.68038 16.10395 1.000 29.54200 295 VAL B N 1
A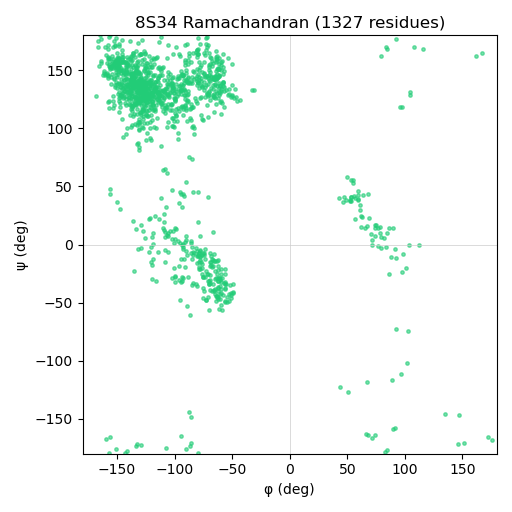TOM 1453 C CA . VAL A 1 298 ? -24.32727 33.06338 15.84931 1.000 28.65829 295 VAL B CA 1
ATOM 1454 C C . VAL A 1 298 ? -24.29400 34.17062 14.79981 1.000 29.69077 295 VAL B C 1
ATOM 1455 O O . VAL A 1 298 ? -25.09758 34.17774 13.85031 1.000 27.37035 295 VAL B O 1
ATOM 1459 N N . ASP A 1 299 ? -23.36987 35.11707 14.98346 1.000 27.97418 296 ASP B N 1
ATOM 1460 C CA . ASP A 1 299 ? -23.22731 36.26983 14.09735 1.000 28.01134 296 ASP B CA 1
ATOM 1461 C C . ASP A 1 299 ? -23.17005 35.84981 12.62790 1.000 29.12768 296 ASP B C 1
ATOM 1462 O O . ASP A 1 299 ? -22.36932 34.99159 12.24676 1.000 28.10334 296 ASP B O 1
ATOM 1467 N N . HIS A 1 300 ? -24.01529 36.47050 11.80522 1.000 30.25680 297 HIS B N 1
ATOM 1468 C CA . HIS A 1 300 ? -23.96086 36.31429 10.34481 1.000 28.10556 297 HIS B CA 1
ATOM 1469 C C . HIS A 1 300 ? -24.08870 34.84937 9.92916 1.000 30.86248 297 HIS B C 1
ATOM 1470 O O . HIS A 1 300 ? -23.41733 34.37629 9.00739 1.000 26.95926 297 HIS B O 1
ATOM 1477 N N . GLN A 1 301 ? -24.96078 34.11805 10.60191 1.000 24.50697 298 GLN B N 1
ATOM 1478 C CA . GLN A 1 301 ? -25.19605 32.73468 10.23150 1.000 30.54467 298 GLN B CA 1
ATOM 1479 C C . GLN A 1 301 ? -26.68555 32.51796 10.04300 1.000 25.71909 298 GLN B C 1
ATOM 1480 O O . GLN A 1 301 ? -27.49408 33.00354 10.83161 1.000 28.52371 298 GLN B O 1
ATOM 1486 N N . SER A 1 302 ? -27.03786 31.79550 8.98735 1.000 27.46449 299 SER B N 1
ATOM 1487 C CA . SER A 1 302 ? -28.41176 31.39033 8.74290 1.000 25.81983 299 SER B CA 1
ATOM 1488 C C . SER A 1 302 ? -28.41086 29.91140 8.40456 1.000 26.29859 299 SER B C 1
ATOM 1489 O O . SER A 1 302 ? -27.39748 29.36325 7.96533 1.000 25.90563 299 SER B O 1
ATOM 1492 N N . ARG A 1 303 ? -29.55729 29.26454 8.61408 1.000 24.84520 300 ARG B N 1
ATOM 1493 C CA . ARG A 1 303 ? -29.64920 27.82027 8.44960 1.000 26.68457 300 ARG B CA 1
ATOM 1494 C C . ARG A 1 303 ? -31.00947 27.44878 7.88269 1.000 22.03444 300 ARG B C 1
ATOM 1495 O O . ARG A 1 303 ? -32.04613 27.87950 8.39877 1.000 26.81196 300 ARG B O 1
ATOM 1503 N N . GLU A 1 304 ? -30.99796 26.61205 6.85569 1.000 25.55617 301 GLU B N 1
ATOM 1504 C CA . GLU A 1 304 ? -32.20429 26.03159 6.28642 1.000 27.02742 301 GLU B CA 1
ATOM 1505 C C . GLU A 1 304 ? -32.16185 24.51984 6.46178 1.000 30.52997 301 GLU B C 1
ATOM 1506 O O . GLU A 1 304 ? -31.14323 23.87970 6.15858 1.000 28.98547 301 GLU B O 1
ATOM 1512 N N . PHE A 1 305 ? -33.27035 23.95248 6.93074 1.000 28.15906 302 PHE B N 1
ATOM 1513 C CA . PHE A 1 305 ? -33.33067 22.53836 7.29528 1.000 25.23416 302 PHE B CA 1
ATOM 1514 C C . PHE A 1 305 ? -34.68023 21.94487 6.90365 1.000 24.81141 302 PHE B C 1
ATOM 1515 O O . PHE A 1 305 ? -35.66537 22.07687 7.64863 1.000 26.57902 302 PHE B O 1
ATOM 1523 N N . PRO A 1 306 ? -34.77210 21.31177 5.73464 1.000 24.55934 303 PRO B N 1
ATOM 1524 C CA . PRO A 1 306 ? -35.91763 20.44468 5.43389 1.000 27.07396 303 PRO B CA 1
ATOM 1525 C C . PRO A 1 306 ? -35.62157 19.00220 5.81113 1.000 28.77679 303 PRO B C 1
ATOM 1526 O O . PRO A 1 306 ? -34.49229 18.52305 5.69014 1.000 25.19852 303 PRO B O 1
ATOM 1530 N N . MET A 1 307 ? -36.65831 18.30380 6.27347 1.000 27.80917 304 MET B N 1
ATOM 1531 C CA . MET A 1 307 ? -36.51645 16.89745 6.62164 1.000 22.46594 304 MET B CA 1
ATOM 1532 C C . MET A 1 307 ? -37.83514 16.16744 6.42917 1.000 20.93157 304 MET B C 1
ATOM 1533 O O . MET A 1 307 ? -38.90258 16.68714 6.75613 1.000 25.07144 304 MET B O 1
ATOM 1538 N N . LEU A 1 308 ? -37.75443 14.95550 5.90148 1.000 23.47966 305 LEU B N 1
ATOM 1539 C CA . LEU A 1 308 ? -38.93455 14.13444 5.66469 1.000 24.91018 305 LEU B CA 1
ATOM 1540 C C . LEU A 1 308 ? -38.59174 12.71260 6.06454 1.000 24.46607 305 LEU B C 1
ATOM 1541 O O . LEU A 1 308 ? -37.51852 12.21702 5.72060 1.000 23.02869 305 LEU B O 1
ATOM 1546 N N . SER A 1 309 ? -39.48830 12.05766 6.78483 1.000 25.67448 306 SER B N 1
ATOM 1547 C CA . SER A 1 309 ? -39.26081 10.66817 7.13373 1.000 20.23050 306 SER B CA 1
ATOM 1548 C C . SER A 1 309 ? -40.57369 9.91150 7.07691 1.000 20.45845 306 SER B C 1
ATOM 1549 O O . SER A 1 309 ? -41.65326 10.46447 7.31047 1.000 22.03806 306 SER B O 1
ATOM 1552 N N . LEU A 1 310 ? -40.46555 8.63466 6.76261 1.000 20.69273 307 LEU B N 1
ATOM 1553 C CA . LEU A 1 310 ? -41.59536 7.72313 6.79255 1.000 21.42358 307 LEU B CA 1
ATOM 1554 C C . LEU A 1 310 ? -41.12574 6.48907 7.53066 1.000 26.51425 307 LEU B C 1
ATOM 1555 O O . LEU A 1 310 ? -40.12368 5.88827 7.13141 1.000 22.65123 307 LEU B O 1
ATOM 1560 N N . GLY A 1 311 ? -41.82147 6.13856 8.60391 1.000 25.20195 308 GLY B N 1
ATOM 1561 C CA . GLY A 1 311 ? -41.67525 4.84885 9.23677 1.000 24.33104 308 GLY B CA 1
ATOM 1562 C C . GLY A 1 311 ? -42.86719 3.99136 8.86632 1.000 27.87439 308 GLY B C 1
ATOM 1563 O O . GLY A 1 311 ? -44.00878 4.31648 9.20160 1.000 26.79110 308 GLY B O 1
ATOM 1564 N N . LEU A 1 312 ? -42.59759 2.90704 8.14604 1.000 24.72303 309 LEU B N 1
ATOM 1565 C CA . LEU A 1 312 ? -43.61719 1.99022 7.65716 1.000 25.18687 309 LEU B CA 1
ATOM 1566 C C . LEU A 1 312 ? -43.41782 0.63901 8.32049 1.000 24.64393 309 LEU B C 1
ATOM 1567 O O . LEU A 1 312 ? -42.28297 0.19587 8.49802 1.000 24.42541 309 LEU B O 1
ATOM 1572 N N . ASP A 1 313 ? -44.50619 -0.03126 8.68988 1.000 24.71511 310 ASP B N 1
ATOM 1573 C CA . ASP A 1 313 ? -44.31883 -1.35504 9.25697 1.000 26.31289 310 ASP B CA 1
ATOM 1574 C C . ASP A 1 313 ? -45.53336 -2.21812 8.97524 1.000 26.72483 310 ASP B C 1
ATOM 1575 O O . ASP A 1 313 ? -46.64069 -1.72506 8.74089 1.000 24.99383 310 ASP B O 1
ATOM 1580 N N . PHE A 1 314 ? -45.29788 -3.52452 9.01710 1.000 24.58287 311 PHE B N 1
ATOM 1581 C CA . PHE A 1 314 ? -46.33843 -4.52928 8.89772 1.000 26.75962 311 PHE B CA 1
ATOM 1582 C C . PHE A 1 314 ? -46.25382 -5.45479 10.09625 1.000 24.40213 311 PHE B C 1
ATOM 1583 O O . PHE A 1 314 ? -45.16646 -5.94645 10.42396 1.000 23.54883 311 PHE B O 1
ATOM 1591 N N . ARG A 1 315 ? -47.40620 -5.71815 10.71669 1.000 30.00561 312 ARG B N 1
ATOM 1592 C CA . ARG A 1 315 ? -47.52718 -6.55816 11.90987 1.000 32.18908 312 ARG B CA 1
ATOM 1593 C C . ARG A 1 315 ? -48.34026 -7.79646 11.54228 1.000 30.71741 312 ARG B C 1
ATOM 1594 O O . ARG A 1 315 ? -49.55106 -7.69505 11.33129 1.000 35.17688 312 ARG B O 1
ATOM 1602 N N . GLY A 1 316 ? -47.69127 -8.96222 11.47233 1.000 30.04034 313 GLY B N 1
ATOM 1603 C CA . GLY A 1 316 ? -48.36552 -10.19772 11.12118 1.000 32.69466 313 GLY B CA 1
ATOM 1604 C C . GLY A 1 316 ? -48.10338 -11.31079 12.12542 1.000 36.70261 313 GLY B C 1
ATOM 1605 O O . GLY A 1 316 ? -47.31782 -11.15669 13.06431 1.000 38.53679 313 GLY B O 1
ATOM 1606 N N . GLU A 1 317 ? -48.77297 -12.44888 11.88795 1.000 41.83833 314 GLU B N 1
ATOM 1607 C CA . GLU A 1 317 ? -48.76012 -13.55228 12.85212 1.000 44.48289 314 GLU B CA 1
ATOM 1608 C C . GLU A 1 317 ? -47.33600 -14.03673 13.12298 1.000 48.42019 314 GLU B C 1
ATOM 1609 O O . GLU A 1 317 ? -46.87666 -14.05135 14.27426 1.000 50.55809 314 GLU B O 1
ATOM 1615 N N . ARG A 1 318 ? -46.61400 -14.42162 12.06704 1.000 37.85750 315 ARG B N 1
ATOM 1616 C CA . ARG A 1 318 ? -45.23650 -14.89134 12.17735 1.000 40.25421 315 ARG B CA 1
ATOM 1617 C C . ARG A 1 318 ? -44.28735 -14.05112 11.32483 1.000 37.11597 315 ARG B C 1
ATOM 1618 O O . ARG A 1 318 ? -43.19285 -14.50728 10.97772 1.000 32.08157 315 ARG B O 1
ATOM 1626 N N . LEU A 1 319 ? -44.68578 -12.82749 10.98645 1.000 30.80117 316 LEU B N 1
ATOM 1627 C CA . LEU A 1 319 ? -43.94414 -12.01978 10.03074 1.000 30.32703 316 LEU B CA 1
ATOM 1628 C C . LEU A 1 319 ? -44.03376 -10.55317 10.42115 1.000 27.30798 316 LEU B C 1
ATOM 1629 O O . LEU A 1 319 ? -45.13314 -10.02159 10.61010 1.000 27.02640 316 LEU B O 1
ATOM 1634 N N . ARG A 1 320 ? -42.87721 -9.90358 10.52255 1.000 26.40273 317 ARG B N 1
ATOM 1635 C CA . ARG A 1 320 ? -42.79242 -8.48854 10.85405 1.000 25.58774 317 ARG B CA 1
ATOM 1636 C C . ARG A 1 320 ? -41.90523 -7.80308 9.82451 1.000 27.84793 317 ARG B C 1
ATOM 1637 O O . ARG A 1 320 ? -40.82231 -8.30661 9.51073 1.000 28.42562 317 ARG B O 1
ATOM 1645 N N . LEU A 1 321 ? -42.37826 -6.67501 9.27966 1.000 23.03081 318 LEU B N 1
ATOM 1646 C CA . LEU A 1 321 ? -41.66717 -5.93366 8.24658 1.000 25.51432 318 LEU B CA 1
ATOM 1647 C C . LEU A 1 321 ? -41.65124 -4.45230 8.59189 1.000 25.08698 318 LEU B C 1
ATOM 1648 O O . LEU A 1 321 ? -42.58406 -3.92955 9.21574 1.000 25.83676 318 LEU B O 1
ATOM 1653 N N . SER A 1 322 ? -40.59668 -3.77010 8.15066 1.000 24.20026 319 SER B N 1
ATOM 1654 C CA . SER A 1 322 ? -40.55526 -2.32476 8.27805 1.000 27.54732 319 SER B CA 1
ATOM 1655 C C . SER A 1 322 ? -39.74501 -1.73384 7.13847 1.000 26.05383 319 SER B C 1
ATOM 1656 O O . SER A 1 322 ? -38.89498 -2.40753 6.54677 1.000 26.65733 319 SER B O 1
ATOM 1659 N N . SER A 1 323 ? -40.01595 -0.46122 6.83210 1.000 27.09034 320 SER B N 1
ATOM 1660 C CA . SER A 1 323 ? -39.16058 0.24584 5.89619 1.000 26.81881 320 SER B CA 1
ATOM 1661 C C . SER A 1 323 ? -39.06848 1.67438 6.41016 1.000 23.23572 320 SER B C 1
ATOM 1662 O O . SER A 1 323 ? -40.08563 2.25618 6.78553 1.000 25.67435 320 SER B O 1
ATOM 1665 N N . ASP A 1 324 ? -37.85647 2.21403 6.48264 1.000 21.85528 321 ASP B N 1
ATOM 1666 C CA . ASP A 1 324 ? -37.62244 3.59557 6.89354 1.000 25.51819 321 ASP B CA 1
ATOM 1667 C C . ASP A 1 324 ? -37.07462 4.39806 5.72199 1.000 26.12825 321 ASP B C 1
ATOM 1668 O O . ASP A 1 324 ? -36.07345 4.01211 5.12975 1.000 25.20823 321 ASP B O 1
ATOM 1673 N N . LEU A 1 325 ? -37.71289 5.51812 5.40582 1.000 22.77636 322 LEU B N 1
ATOM 1674 C CA . LEU A 1 325 ? -37.19201 6.44119 4.41497 1.000 27.62331 322 LEU B CA 1
ATOM 1675 C C . LEU A 1 325 ? -36.90966 7.77807 5.08855 1.000 28.41689 322 LEU B C 1
ATOM 1676 O O . LEU A 1 325 ? -37.71272 8.26638 5.88577 1.000 25.00151 322 LEU B O 1
ATOM 1681 N N . LEU A 1 326 ? -35.76086 8.35977 4.77007 1.000 24.71817 323 LEU B N 1
ATOM 1682 C CA . LEU A 1 326 ? -35.31695 9.58252 5.41976 1.000 24.93119 323 LEU B CA 1
ATOM 1683 C C . LEU A 1 326 ? -34.75848 10.50385 4.35056 1.000 25.22415 323 LEU B C 1
ATOM 1684 O O . LEU A 1 326 ? -33.96867 10.06443 3.51487 1.000 22.36563 323 LEU B O 1
ATOM 1689 N N . TYR A 1 327 ? -35.20031 11.75649 4.33996 1.000 26.88321 324 TYR B N 1
ATOM 1690 C CA . TYR A 1 327 ? -34.55853 12.78002 3.53410 1.000 25.11517 324 TYR B CA 1
ATOM 1691 C C . TYR A 1 327 ? -34.26741 13.97610 4.42185 1.000 23.43398 324 TYR B C 1
ATOM 1692 O O . TYR A 1 327 ? -35.12147 14.40154 5.19604 1.000 27.73340 324 TYR B O 1
ATOM 1701 N N . GLN A 1 328 ? -33.07094 14.53409 4.29231 1.000 24.80416 325 GLN B N 1
ATOM 1702 C CA . GLN A 1 328 ? -32.75303 15.74015 5.03784 1.000 23.95928 325 GLN B CA 1
ATOM 1703 C C . GLN A 1 328 ? -31.67579 16.51050 4.29421 1.000 24.94676 325 GLN B C 1
ATOM 1704 O O . GLN A 1 328 ? -30.89279 15.94175 3.52945 1.000 25.67461 325 GLN B O 1
ATOM 1710 N N . LYS A 1 329 ? -31.66187 17.81743 4.51969 1.000 24.51141 326 LYS B N 1
ATOM 1711 C CA . LYS A 1 329 ? -30.61424 18.68814 4.02684 1.000 28.88072 326 LYS B CA 1
ATOM 1712 C C . LYS A 1 329 ? -30.35852 19.71731 5.11399 1.000 28.07138 326 LYS B C 1
ATOM 1713 O O . LYS A 1 329 ? -31.30028 20.19786 5.75320 1.000 25.41854 326 LYS B O 1
ATOM 1719 N N . GLU A 1 330 ? -29.08581 20.02009 5.34640 1.000 26.14037 327 GLU B N 1
ATOM 1720 C CA . GLU A 1 330 ? -28.69536 21.15785 6.16845 1.000 27.58432 327 GLU B CA 1
ATOM 1721 C C . GLU A 1 330 ? -27.88557 22.11053 5.30702 1.000 24.94300 327 GLU B C 1
ATOM 1722 O O . GLU A 1 330 ? -26.82337 21.74200 4.79564 1.000 25.27107 327 GLU B O 1
ATOM 1728 N N . SER A 1 331 ? -28.37605 23.33934 5.17245 1.000 25.46476 328 SER B N 1
ATOM 1729 C CA . SER A 1 331 ? -27.68316 24.38884 4.44141 1.000 28.71964 328 SER B CA 1
ATOM 1730 C C . SER A 1 331 ? -27.35832 25.51596 5.41257 1.000 28.46748 328 SER B C 1
ATOM 1731 O O . SER A 1 331 ? -28.26736 26.12745 5.99125 1.000 25.25530 328 SER B O 1
ATOM 1734 N N . LEU A 1 332 ? -26.06658 25.76521 5.60443 1.000 26.30799 329 LEU B N 1
ATOM 1735 C CA . LEU A 1 332 ? -25.56776 26.83489 6.45578 1.000 26.59136 329 LEU B CA 1
ATOM 1736 C C . LEU A 1 332 ? -24.94994 27.93175 5.59074 1.000 29.23624 329 LEU B C 1
ATOM 1737 O O . LEU A 1 332 ? -24.16518 27.63996 4.67772 1.000 24.90509 329 LEU B O 1
ATOM 1742 N N . GLU A 1 333 ? -25.33702 29.18184 5.85494 1.000 28.73099 330 GLU B N 1
ATOM 1743 C CA . GLU A 1 333 ? -24.58115 30.36169 5.44074 1.000 29.11977 330 GLU B CA 1
ATOM 1744 C C . GLU A 1 333 ? -23.75972 30.79932 6.64704 1.000 25.17021 330 GLU B C 1
ATOM 1745 O O . GLU A 1 333 ? -24.31237 31.31749 7.61845 1.000 30.20865 330 GLU B O 1
ATOM 1751 N N . GLY A 1 334 ? -22.45258 30.56425 6.60429 1.000 26.41732 331 GLY B N 1
ATOM 1752 C CA . GLY A 1 334 ? -21.63474 30.71542 7.79028 1.000 28.99939 331 GLY B CA 1
ATOM 1753 C C . GLY A 1 334 ? -21.40580 29.37465 8.47098 1.000 28.21522 331 GLY B C 1
ATOM 1754 O O . GLY A 1 334 ? -22.35907 28.70279 8.87283 1.000 25.15613 331 GLY B O 1
ATOM 1755 N N . VAL A 1 335 ? -20.14910 28.95431 8.56487 1.000 25.23014 332 VAL B N 1
ATOM 1756 C CA . VAL A 1 335 ? -19.79347 27.65430 9.11374 1.000 26.97368 332 VAL B CA 1
ATOM 1757 C C . VAL A 1 335 ? -18.75308 27.88644 10.19533 1.000 25.14108 332 VAL B C 1
ATOM 1758 O O . VAL A 1 335 ? -17.61640 28.27297 9.90284 1.000 25.57706 332 VAL B O 1
ATOM 1762 N N . VAL A 1 336 ? -19.13784 27.65598 11.44385 1.000 24.37622 333 VAL B N 1
ATOM 1763 C CA . VAL A 1 336 ? -18.16988 27.66761 12.52736 1.000 25.75831 333 VAL B CA 1
ATOM 1764 C C . VAL A 1 336 ? -17.25038 26.45994 12.37449 1.000 28.73407 333 VAL B C 1
ATOM 1765 O O . VAL A 1 336 ? -17.68874 25.37034 11.98046 1.000 28.54384 333 VAL B O 1
ATOM 1769 N N . ARG A 1 337 ? -15.96675 26.64574 12.64576 1.000 27.87155 334 ARG B N 1
ATOM 1770 C CA . ARG A 1 337 ? -15.00125 25.57460 12.46400 1.000 25.87829 334 ARG B CA 1
ATOM 1771 C C . ARG A 1 337 ? -14.03620 25.54367 13.64042 1.000 27.08090 334 ARG B C 1
ATOM 1772 O O . ARG A 1 337 ? -13.93985 26.51252 14.40336 1.000 27.09053 334 ARG B O 1
ATOM 1780 N N . PRO A 1 338 ? -13.31874 24.41948 13.82715 1.000 29.48438 335 PRO B N 1
ATOM 1781 C CA . PRO A 1 338 ? -12.29528 24.32276 14.88072 1.000 28.82157 335 PRO B CA 1
ATOM 1782 C C . PRO A 1 338 ? -11.27628 25.45353 14.92861 1.000 31.01706 335 PRO B C 1
ATOM 1783 O O . PRO A 1 338 ? -10.99128 26.11258 13.92175 1.000 27.43032 335 PRO B O 1
ATOM 1787 N N . LEU A 1 339 ? -10.71082 25.65781 16.11516 1.000 27.05265 336 LEU B N 1
ATOM 1788 C CA . LEU A 1 339 ? -9.53734 26.49594 16.32978 1.000 26.89057 336 LEU B CA 1
ATOM 1789 C C . LEU A 1 339 ? -8.35170 25.58809 16.62834 1.000 32.01512 336 LEU B C 1
ATOM 1790 O O . LEU A 1 339 ? -8.34794 24.89208 17.64680 1.000 31.56784 336 LEU B O 1
ATOM 1795 N N . LEU A 1 340 ? -7.34192 25.61158 15.75554 1.000 32.04329 337 LEU B N 1
ATOM 1796 C CA . LEU A 1 340 ? -6.19730 24.71826 15.86259 1.000 29.05760 337 LEU B CA 1
ATOM 1797 C C . LEU A 1 340 ? -5.05986 25.39009 16.62019 1.000 37.17053 337 LEU B C 1
ATOM 1798 O O . LEU A 1 340 ? -4.89840 26.61249 16.57745 1.000 32.96201 337 LEU B O 1
ATOM 1803 N N . THR A 1 341 ? -4.27135 24.57138 17.32132 1.000 41.32418 338 THR B N 1
ATOM 1804 C CA . THR A 1 341 ? -3.04981 25.03927 17.96632 1.000 39.72145 338 THR B CA 1
ATOM 1805 C C . THR A 1 341 ? -1.91603 25.09418 16.94858 1.000 52.03898 338 THR B C 1
ATOM 1806 O O . THR A 1 341 ? -1.81023 24.23250 16.06824 1.000 51.43519 338 THR B O 1
ATOM 1810 N N . GLY A 1 342 ? -1.06466 26.11054 17.07706 1.000 50.69084 339 GLY B N 1
ATOM 1811 C CA . GLY A 1 342 ? 0.09252 26.25043 16.22618 1.000 54.57068 339 GLY B CA 1
ATOM 1812 C C . GLY A 1 342 ? 1.35211 25.73483 16.89447 1.000 58.63442 339 GLY B C 1
ATOM 1813 O O . GLY A 1 342 ? 1.36907 25.43748 18.09461 1.000 52.33288 339 GLY B O 1
ATOM 1814 N N . PRO A 1 343 ? 2.43887 25.62103 16.12369 1.000 64.98938 340 PRO B N 1
ATOM 1815 C CA . PRO A 1 343 ? 3.68719 25.08364 16.69543 1.000 63.41186 340 PRO B CA 1
ATOM 1816 C C . PRO A 1 343 ? 4.16444 25.83432 17.92722 1.000 65.28031 340 PRO B C 1
ATOM 1817 O O . PRO A 1 343 ? 4.72954 25.21493 18.83743 1.000 68.10281 340 PRO B O 1
ATOM 1821 N N . GLY A 1 344 ? 3.94534 27.14683 17.98969 1.000 62.05413 341 GLY B N 1
ATOM 1822 C CA . GLY A 1 344 ? 4.38297 27.93425 19.12414 1.000 57.24460 341 GLY B CA 1
ATOM 1823 C C . GLY A 1 344 ? 3.25478 28.48591 19.97437 1.000 56.68324 341 GLY B C 1
ATOM 1824 O O . GLY A 1 344 ? 3.31621 29.63260 20.43255 1.000 57.31942 341 GLY B O 1
ATOM 1825 N N . THR A 1 345 ? 2.21254 27.69083 20.19316 1.000 51.18545 342 THR B N 1
ATOM 1826 C CA . THR A 1 345 ? 1.16242 28.08958 21.11713 1.000 48.08494 342 THR B CA 1
ATOM 1827 C C . THR A 1 345 ? 1.64370 27.86037 22.54499 1.000 48.53202 342 THR B C 1
ATOM 1828 O O . THR A 1 345 ? 2.09114 26.76029 22.88420 1.000 48.66720 342 THR B O 1
ATOM 1832 N N . THR A 1 346 ? 1.57224 28.90932 23.37153 1.000 47.71699 343 THR B N 1
ATOM 1833 C CA . THR A 1 346 ? 2.04851 28.86941 24.75236 1.000 49.80844 343 THR B CA 1
ATOM 1834 C C . THR A 1 346 ? 0.93016 28.66041 25.76044 1.000 49.87732 343 THR B C 1
ATOM 1835 O O . THR A 1 346 ? 1.17342 28.11852 26.84255 1.000 51.58263 343 THR B O 1
ATOM 1839 N N . HIS A 1 347 ? -0.28095 29.09332 25.43023 1.000 48.35528 344 HIS B N 1
ATOM 1840 C CA . HIS A 1 347 ? -1.44652 28.95976 26.28991 1.000 47.28381 344 HIS B CA 1
ATOM 1841 C C . HIS A 1 347 ? -2.67338 29.09199 25.40358 1.000 48.28185 344 HIS B C 1
ATOM 1842 O O . HIS A 1 347 ? -2.58642 29.56440 24.26845 1.000 47.72238 344 HIS B O 1
ATOM 1849 N N . ILE A 1 348 ? -3.81468 28.66338 25.92487 1.000 46.70018 345 ILE B N 1
ATOM 1850 C CA . ILE A 1 348 ? -5.08153 28.75779 25.20629 1.000 47.90902 345 ILE B CA 1
ATOM 1851 C C . ILE A 1 348 ? -5.72002 30.09546 25.56737 1.000 41.23370 345 ILE B C 1
ATOM 1852 O O . ILE A 1 348 ? -5.95598 30.35200 26.75572 1.000 40.03711 345 ILE B O 1
ATOM 1857 N N . PRO A 1 349 ? -5.96783 30.97928 24.60457 1.000 43.70922 346 PRO B N 1
ATOM 1858 C CA . PRO A 1 349 ? -6.62351 32.24993 24.92930 1.000 43.51585 346 PRO B CA 1
ATOM 1859 C C . PRO A 1 349 ? -8.01483 32.01766 25.49921 1.000 37.85276 346 PRO B C 1
ATOM 1860 O O . PRO A 1 349 ? -8.64506 30.97837 25.27728 1.000 34.33758 346 PRO B O 1
ATOM 1864 N N . HIS A 1 350 ? -8.47770 32.99820 26.27068 1.000 39.12292 347 HIS B N 1
ATOM 1865 C CA . HIS A 1 350 ? -9.82846 32.94356 26.81149 1.000 36.95909 347 HIS B CA 1
ATOM 1866 C C . HIS A 1 350 ? -10.82609 32.82395 25.66786 1.000 39.40864 347 HIS B C 1
ATOM 1867 O O . HIS A 1 350 ? -10.66061 33.44635 24.61474 1.000 31.04050 347 HIS B O 1
ATOM 1874 N N . ALA A 1 351 ? -11.85254 32.00736 25.86929 1.000 31.40342 348 ALA B N 1
ATOM 1875 C CA . ALA A 1 351 ? -12.84578 31.81805 24.82638 1.000 32.55546 348 ALA B CA 1
ATOM 1876 C C . ALA A 1 351 ? -13.51226 33.15450 24.50804 1.000 32.44680 348 ALA B C 1
ATOM 1877 O O . ALA A 1 351 ? -13.79664 33.93868 25.42033 1.000 29.12257 348 ALA B O 1
ATOM 1879 N N . PRO A 1 352 ? -13.71734 33.47232 23.23348 1.000 26.49917 349 PRO B N 1
ATOM 1880 C CA . PRO A 1 352 ? -14.47742 34.67630 22.88179 1.000 25.46716 349 PRO B CA 1
ATOM 1881 C C . PRO A 1 352 ? -15.95330 34.47965 23.17511 1.000 28.33111 349 PRO B C 1
ATOM 1882 O O . PRO A 1 352 ? -16.42519 33.36900 23.42659 1.000 28.17319 349 PRO B O 1
ATOM 1886 N N . ASP A 1 353 ? -16.67950 35.59228 23.13729 1.000 27.12226 350 ASP B N 1
ATOM 1887 C CA . ASP A 1 353 ? -18.13237 35.59115 23.03990 1.000 32.46082 350 ASP B CA 1
ATOM 1888 C C . ASP A 1 353 ? -18.59012 34.55642 22.02171 1.000 33.20213 350 ASP B C 1
ATOM 1889 O O . ASP A 1 353 ? -18.18495 34.59589 20.85626 1.000 29.18889 350 ASP B O 1
ATOM 1894 N N . SER A 1 354 ? -19.45090 33.63811 22.45835 1.000 29.45895 351 SER B N 1
ATOM 1895 C CA . SER A 1 354 ? -19.94278 32.57895 21.58532 1.000 30.45024 351 SER B CA 1
ATOM 1896 C C . SER A 1 354 ? -20.82590 33.09464 20.45245 1.000 31.21709 351 SER B C 1
ATOM 1897 O O . SER A 1 354 ? -21.09529 32.33612 19.51434 1.000 28.57906 351 SER B O 1
ATOM 1900 N N . LYS A 1 355 ? -21.28086 34.35162 20.51280 1.000 27.99016 352 LYS B N 1
ATOM 1901 C CA . LYS A 1 355 ? -21.96498 34.92713 19.36503 1.000 33.31844 352 LYS B CA 1
ATOM 1902 C C . LYS A 1 355 ? -20.98929 35.30313 18.25511 1.000 33.02110 352 LYS B C 1
ATOM 1903 O O . LYS A 1 355 ? -21.36877 35.29917 17.08277 1.000 35.03246 352 LYS B O 1
ATOM 1909 N N . THR A 1 356 ? -19.74362 35.62591 18.60056 1.000 34.38729 353 THR B N 1
ATOM 1910 C CA . THR A 1 356 ? -18.73966 35.95450 17.59681 1.000 33.48979 353 THR B CA 1
ATOM 1911 C C . THR A 1 356 ? -18.49573 34.75773 16.67683 1.000 31.82226 353 THR B C 1
ATOM 1912 O O . THR A 1 356 ? -18.54937 33.60067 17.09470 1.000 31.16250 353 THR B O 1
ATOM 1916 N N . ARG A 1 357 ? -18.22205 35.03832 15.40724 1.000 29.94176 354 ARG B N 1
ATOM 1917 C CA . ARG A 1 357 ? -17.88785 33.99079 14.44844 1.000 28.29300 354 ARG B CA 1
ATOM 1918 C C . ARG A 1 357 ? -16.55821 34.37956 13.80765 1.000 31.60140 354 ARG B C 1
ATOM 1919 O O . ARG A 1 357 ? -16.51082 35.29348 12.97720 1.000 31.79251 354 ARG B O 1
ATOM 1927 N N . PHE A 1 358 ? -15.47013 33.70960 14.21156 1.000 28.52786 355 PHE B N 1
ATOM 1928 C CA . PHE A 1 358 ? -14.12742 34.14811 13.83990 1.000 30.17023 355 PHE B CA 1
ATOM 1929 C C . PHE A 1 358 ? -13.55983 33.40983 12.63421 1.000 28.95155 355 PHE B C 1
ATOM 1930 O O . PHE A 1 358 ? -12.41011 33.66253 12.26464 1.000 27.04998 355 PHE B O 1
ATOM 1938 N N . GLY A 1 359 ? -14.33237 32.51299 12.01990 1.000 26.00065 356 GLY B N 1
ATOM 1939 C CA . GLY A 1 359 ? -13.86027 31.74377 10.88317 1.000 28.42716 356 GLY B CA 1
ATOM 1940 C C . GLY A 1 359 ? -14.07273 32.45841 9.56363 1.000 28.37873 356 GLY B C 1
ATOM 1941 O O . GLY A 1 359 ? -13.96208 33.68011 9.50272 1.000 28.92598 356 GLY B O 1
ATOM 1942 N N . LEU A 1 360 ? -14.39054 31.72139 8.50218 1.000 29.40654 357 LEU B N 1
ATOM 1943 C CA . LEU A 1 360 ? -14.55218 32.32676 7.18667 1.000 27.12244 357 LEU B CA 1
ATOM 1944 C C . LEU A 1 360 ? -15.94251 32.93448 7.08454 1.000 28.84457 357 LEU B C 1
ATOM 1945 O O . LEU A 1 360 ? -16.94407 32.23112 7.25388 1.000 27.97136 357 LEU B O 1
ATOM 1950 N N . ARG A 1 361 ? -16.00995 34.23482 6.78995 1.000 27.58320 358 ARG B N 1
ATOM 1951 C CA . ARG A 1 361 ? -17.29596 34.92814 6.83428 1.000 26.42863 358 ARG B CA 1
ATOM 1952 C C . ARG A 1 361 ? -18.27602 34.31919 5.84220 1.000 27.85024 358 ARG B C 1
ATOM 1953 O O . ARG A 1 361 ? -19.38536 33.91611 6.20900 1.000 27.57636 358 ARG B O 1
ATOM 1961 N N . ASP A 1 362 ? -17.88285 34.25324 4.57014 1.000 26.83356 359 ASP B N 1
ATOM 1962 C CA . ASP A 1 362 ? -18.72387 33.71095 3.50577 1.000 28.20780 359 ASP B CA 1
ATOM 1963 C C . ASP A 1 362 ? -18.47527 32.23389 3.27854 1.000 30.21188 359 ASP B C 1
ATOM 1964 O O . ASP A 1 362 ? -18.33799 31.77783 2.14241 1.000 29.66754 359 ASP B O 1
ATOM 1969 N N . SER A 1 363 ? -18.36848 31.47312 4.35474 1.000 26.97524 360 SER B N 1
ATOM 1970 C CA . SER A 1 363 ? -18.40141 30.03019 4.26069 1.000 22.80562 360 SER B CA 1
ATOM 1971 C C . SER A 1 363 ? -19.82527 29.57336 3.97110 1.000 24.99382 360 SER B C 1
ATOM 1972 O O . SER A 1 363 ? -20.79939 30.31153 4.16160 1.000 24.98943 360 SER B O 1
ATOM 1975 N N . TYR A 1 364 ? -19.94771 28.33702 3.51046 1.000 22.06508 361 TYR B N 1
ATOM 1976 C CA . TYR A 1 364 ? -21.26817 27.76267 3.34469 1.000 20.96668 361 TYR B CA 1
ATOM 1977 C C . TYR A 1 364 ? -21.16998 26.25288 3.45275 1.000 22.76407 361 TYR B C 1
ATOM 1978 O O . TYR A 1 364 ? -20.10160 25.65247 3.27413 1.000 23.49296 361 TYR B O 1
ATOM 1987 N N . LEU A 1 365 ? -22.31368 25.64740 3.74622 1.000 19.07121 362 LEU B N 1
ATOM 1988 C CA . LEU A 1 365 ? -22.43298 24.20020 3.79060 1.000 24.66803 362 LEU B CA 1
ATOM 1989 C C . LEU A 1 365 ? -23.72592 23.84845 3.09570 1.000 26.24105 362 LEU B C 1
ATOM 1990 O O . LEU A 1 365 ? -24.75012 24.48221 3.34920 1.000 25.11558 362 LEU B O 1
ATOM 1995 N N . ASP A 1 366 ? -23.66987 22.86337 2.20859 1.000 27.41028 363 ASP B N 1
ATOM 1996 C CA . ASP A 1 366 ? -24.85978 22.25081 1.63505 1.000 28.52568 363 ASP B CA 1
ATOM 1997 C C . ASP A 1 366 ? -24.66207 20.75752 1.79571 1.000 28.55548 363 ASP B C 1
ATOM 1998 O O . ASP A 1 366 ? -23.83495 20.16979 1.09467 1.000 24.63680 363 ASP B O 1
ATOM 2003 N N . GLN A 1 367 ? -25.38977 20.16633 2.74418 1.000 28.83714 364 GLN B N 1
ATOM 2004 C CA . GLN A 1 367 ? -25.24535 18.76862 3.12143 1.000 30.45727 364 GLN B CA 1
ATOM 2005 C C . GLN A 1 367 ? -26.59796 18.08723 2.99947 1.000 30.92626 364 GLN B C 1
ATOM 2006 O O . GLN A 1 367 ? -27.54561 18.45506 3.70155 1.000 34.18393 364 GLN B O 1
ATOM 2012 N N . GLU A 1 368 ? -26.67347 17.07138 2.15281 1.000 21.64452 365 GLU B N 1
ATOM 2013 C CA . GLU A 1 368 ? -27.91136 16.35801 1.90574 1.000 25.07111 365 GLU B CA 1
ATOM 2014 C C . GLU A 1 368 ? -27.67683 14.86946 2.11283 1.000 25.01497 365 GLU B C 1
ATOM 2015 O O . GLU A 1 368 ? -26.66084 14.32730 1.66354 1.000 25.39945 365 GLU B O 1
ATOM 2021 N N . ASP A 1 369 ? -28.61869 14.21346 2.78842 1.000 20.76198 366 ASP B N 1
ATOM 2022 C CA . ASP A 1 369 ? -28.56366 12.77898 3.01230 1.000 21.96987 366 ASP B CA 1
ATOM 2023 C C . ASP A 1 369 ? -29.95274 12.21737 2.78956 1.000 27.90789 366 ASP B C 1
ATOM 2024 O O . ASP A 1 369 ? -30.94251 12.80295 3.23886 1.000 25.86183 366 ASP B O 1
ATOM 2029 N N . TYR A 1 370 ? -30.03016 11.05804 2.14470 1.000 22.61979 367 TYR B N 1
ATOM 2030 C CA . TYR A 1 370 ? -31.30178 10.36327 2.13897 1.000 19.70148 367 TYR B CA 1
ATOM 2031 C C . TYR A 1 370 ? -31.05383 8.86661 2.13332 1.000 24.44968 367 TYR B C 1
ATOM 2032 O O . TYR A 1 370 ? -30.05368 8.38207 1.58819 1.000 24.89414 367 TYR B O 1
ATOM 2041 N N . SER A 1 371 ? -31.96201 8.13701 2.78039 1.000 21.91134 368 SER B N 1
ATOM 2042 C CA . SER A 1 371 ? -31.74279 6.71352 2.93713 1.000 22.37177 368 SER B CA 1
ATOM 2043 C C . SER A 1 371 ? -33.07447 5.98736 2.94193 1.000 22.39442 368 SER B C 1
ATOM 2044 O O . SER A 1 371 ? -34.13632 6.57423 3.15215 1.000 21.87343 368 SER B O 1
ATOM 2047 N N . MET A 1 372 ? -32.98969 4.69804 2.67603 1.000 22.94641 369 MET B N 1
ATOM 2048 C CA . MET A 1 372 ? -34.10154 3.76975 2.76750 1.000 27.27313 369 MET B CA 1
ATOM 2049 C C . MET A 1 372 ? -33.53764 2.47800 3.33001 1.000 27.25258 369 MET B C 1
ATOM 2050 O O . MET A 1 372 ? -32.44797 2.06104 2.93661 1.000 23.88016 369 MET B O 1
ATOM 2055 N N . VAL A 1 373 ? -34.25324 1.85976 4.25855 1.000 25.17721 370 VAL B N 1
ATOM 2056 C CA . VAL A 1 373 ? -33.80625 0.60627 4.85947 1.000 24.23614 370 VAL B CA 1
ATOM 2057 C C . VAL A 1 373 ? -35.03071 -0.24906 5.12411 1.000 26.05654 370 VAL B C 1
ATOM 2058 O O . VAL A 1 373 ? -35.99168 0.19493 5.76498 1.000 26.09829 370 VAL B O 1
ATOM 2062 N N . ASN A 1 374 ? -34.99973 -1.46680 4.61349 1.000 24.78613 371 ASN B N 1
ATOM 2063 C CA . ASN A 1 374 ? -36.08705 -2.41359 4.75131 1.000 25.87486 371 ASN B CA 1
ATOM 2064 C C . ASN A 1 374 ? -35.62261 -3.51784 5.68761 1.000 25.51745 371 ASN B C 1
ATOM 2065 O O . ASN A 1 374 ? -34.50010 -4.01267 5.55522 1.000 23.88711 371 ASN B O 1
ATOM 2070 N N . ARG A 1 375 ? -36.46826 -3.87158 6.64951 1.000 27.29018 372 ARG B N 1
ATOM 2071 C CA . ARG A 1 375 ? -36.12965 -4.84034 7.68518 1.000 27.33454 372 ARG B CA 1
ATOM 2072 C C . ARG A 1 375 ? -37.25522 -5.85668 7.81980 1.000 27.64551 372 ARG B C 1
ATOM 2073 O O . ARG A 1 375 ? -38.43418 -5.53938 7.62741 1.000 25.92592 372 ARG B O 1
ATOM 2081 N N . GLY A 1 376 ? -36.89508 -7.08256 8.15363 1.000 27.61641 373 GLY B N 1
ATOM 2082 C CA . GLY A 1 376 ? -37.90577 -8.10990 8.30075 1.000 29.11476 373 GLY B CA 1
ATOM 2083 C C . GLY A 1 376 ? -37.51593 -9.17310 9.29467 1.000 24.02856 373 GLY B C 1
ATOM 2084 O O . GLY A 1 376 ? -36.32928 -9.44153 9.52079 1.000 22.61542 373 GLY B O 1
ATOM 2085 N N . GLU A 1 377 ? -38.53607 -9.80759 9.86701 1.000 22.74369 374 GLU B N 1
ATOM 2086 C CA . GLU A 1 377 ? -38.36711 -11.01228 10.66994 1.000 26.67385 374 GLU B CA 1
ATOM 2087 C C . GLU A 1 377 ? -39.45484 -11.99770 10.29972 1.000 26.99799 374 GLU B C 1
ATOM 2088 O O . GLU A 1 377 ? -40.59145 -11.60727 10.01968 1.000 27.96230 374 GLU B O 1
ATOM 2094 N N . TYR A 1 378 ? -39.11515 -13.27962 10.37045 1.000 27.52928 375 TYR B N 1
ATOM 2095 C CA . TYR A 1 378 ? -40.04632 -14.34459 10.02120 1.000 32.10266 375 TYR B CA 1
ATOM 2096 C C . TYR A 1 378 ? -39.80672 -15.50934 10.97176 1.000 26.31942 375 TYR B C 1
ATOM 2097 O O . TYR A 1 378 ? -38.68339 -16.01643 11.06977 1.000 25.13392 375 TYR B O 1
ATOM 2106 N N . ASP A 1 379 ? -40.84281 -15.90461 11.70183 1.000 34.17347 376 ASP B N 1
ATOM 2107 C CA . ASP A 1 379 ? -40.70707 -16.94931 12.72001 1.000 33.16871 376 ASP B CA 1
ATOM 2108 C C . ASP A 1 379 ? -40.85261 -18.30181 12.03298 1.000 35.26432 376 ASP B C 1
ATOM 2109 O O . ASP A 1 379 ? -41.96048 -18.72476 11.70292 1.000 38.44173 376 ASP B O 1
ATOM 2114 N N . LEU A 1 380 ? -39.71723 -18.96766 11.78347 1.000 35.14441 377 LEU B N 1
ATOM 2115 C CA . LEU A 1 380 ? -39.73461 -20.27895 11.13986 1.000 37.64257 377 LEU B CA 1
ATOM 2116 C C . LEU A 1 380 ? -40.31050 -21.34392 12.06247 1.000 36.36534 377 LEU B C 1
ATOM 2117 O O . LEU A 1 380 ? -40.95581 -22.28585 11.59675 1.000 40.84681 377 LEU B O 1
ATOM 2122 N N . ALA A 1 381 ? -40.08056 -21.21917 13.36362 1.000 36.74082 378 ALA B N 1
ATOM 2123 C CA . ALA A 1 381 ? -40.66204 -22.11716 14.34623 1.000 39.40871 378 ALA B CA 1
ATOM 2124 C C . ALA A 1 381 ? -40.82478 -21.34273 15.64311 1.000 36.03089 378 ALA B C 1
ATOM 2125 O O . ALA A 1 381 ? -40.55356 -20.14075 15.71238 1.000 35.65576 378 ALA B O 1
ATOM 2127 N N . ASP A 1 382 ? -41.27531 -22.04441 16.67894 1.000 41.93415 379 ASP B N 1
ATOM 2128 C CA . ASP A 1 382 ? -41.32819 -21.43144 18.00010 1.000 45.91126 379 ASP B CA 1
ATOM 2129 C C . ASP A 1 382 ? -39.93560 -21.08574 18.50825 1.000 37.85526 379 ASP B C 1
ATOM 2130 O O . ASP A 1 382 ? -39.77190 -20.12547 19.26703 1.000 46.08926 379 ASP B O 1
ATOM 2135 N N . ASN A 1 383 ? -38.92238 -21.82914 18.07658 1.000 38.76099 380 ASN B N 1
ATOM 2136 C CA . ASN A 1 383 ? -37.56456 -21.68451 18.58047 1.000 38.03621 380 ASN B CA 1
ATOM 2137 C C . ASN A 1 383 ? -36.58906 -21.24558 17.48926 1.000 35.27883 380 ASN B C 1
ATOM 2138 O O . ASN A 1 383 ? -35.38808 -21.50878 17.58503 1.000 34.95549 380 ASN B O 1
ATOM 2143 N N . LEU A 1 384 ? -37.08261 -20.58076 16.44396 1.000 36.84813 381 LEU B N 1
ATOM 2144 C CA . LEU A 1 384 ? -36.21862 -20.18107 15.33266 1.000 34.51285 381 LEU B CA 1
ATOM 2145 C C . LEU A 1 384 ? -36.86037 -19.01149 14.60172 1.000 32.08671 381 LEU B C 1
ATOM 2146 O O . LEU A 1 384 ? -38.00682 -19.11771 14.15867 1.000 34.12875 381 LEU B O 1
ATOM 2151 N N . THR A 1 385 ? -36.13355 -17.90072 14.48676 1.000 29.81711 382 THR B N 1
ATOM 2152 C CA . THR A 1 385 ? -36.59761 -16.72354 13.75915 1.000 31.61244 382 THR B CA 1
ATOM 2153 C C . THR A 1 385 ? -35.50432 -16.26898 12.80081 1.000 29.31511 382 THR B C 1
ATOM 2154 O O . THR A 1 385 ? -34.33841 -16.15389 13.19809 1.000 29.24828 382 THR B O 1
ATOM 2158 N N . ALA A 1 386 ? -35.87364 -16.05303 11.53400 1.000 26.92811 383 ALA B N 1
ATOM 2159 C CA . ALA A 1 386 ? -34.97622 -15.46442 10.54452 1.000 25.97735 383 ALA B CA 1
ATOM 2160 C C . ALA A 1 386 ? -35.17849 -13.95445 10.47921 1.000 29.75127 383 ALA B C 1
ATOM 2161 O O . ALA A 1 386 ? -36.29671 -13.44835 10.62807 1.000 30.53151 383 ALA B O 1
ATOM 2163 N N . PHE A 1 387 ? -34.08567 -13.23499 10.23008 1.000 25.36898 384 PHE B N 1
ATOM 2164 C CA . PHE A 1 387 ? -34.15233 -11.78871 10.09050 1.000 24.73551 384 PHE B CA 1
ATOM 2165 C C . PHE A 1 387 ? -33.22111 -11.34386 8.97767 1.000 28.11357 384 PHE B C 1
ATOM 2166 O O . PHE A 1 387 ? -32.21835 -11.99955 8.69310 1.000 25.36676 384 PHE B O 1
ATOM 2174 N N . ALA A 1 388 ? -33.55607 -10.20798 8.36773 1.000 22.86693 385 ALA B N 1
ATOM 2175 C CA . ALA A 1 388 ? -32.71072 -9.62320 7.34023 1.000 24.25101 385 ALA B CA 1
ATOM 2176 C C . ALA A 1 388 ? -33.03862 -8.14290 7.19851 1.000 25.30345 385 ALA B C 1
ATOM 2177 O O . ALA A 1 388 ? -34.19030 -7.72938 7.33331 1.000 22.40566 385 ALA B O 1
ATOM 2179 N N . SER A 1 389 ? -32.01686 -7.36632 6.87787 1.000 26.68873 386 SER B N 1
ATOM 2180 C CA . SER A 1 389 ? -32.14281 -5.94031 6.64852 1.000 26.22893 386 SER B CA 1
ATOM 2181 C C . SER A 1 389 ? -31.35780 -5.59018 5.39256 1.000 24.58554 386 SER B C 1
ATOM 2182 O O . SER A 1 389 ? -30.28635 -6.14648 5.15347 1.000 24.13283 386 SER B O 1
ATOM 2185 N N . ILE A 1 390 ? -31.86495 -4.64290 4.60880 1.000 22.76239 387 ILE B N 1
ATOM 2186 C CA . ILE A 1 390 ? -31.09800 -4.09159 3.49187 1.000 25.82482 387 ILE B CA 1
ATOM 2187 C C . ILE A 1 390 ? -31.41148 -2.60609 3.35743 1.000 26.43405 387 ILE B C 1
ATOM 2188 O O . ILE A 1 390 ? -32.57963 -2.21415 3.27226 1.000 25.99550 387 ILE B O 1
ATOM 2193 N N . GLY A 1 391 ? -30.37283 -1.77412 3.34835 1.000 23.89902 388 GLY B N 1
ATOM 2194 C CA . GLY A 1 391 ? -30.59022 -0.34555 3.19763 1.000 23.05261 388 GLY B CA 1
ATOM 2195 C C . GLY A 1 391 ? -29.48672 0.32389 2.40656 1.000 26.66638 388 GLY B C 1
ATOM 2196 O O . GLY A 1 391 ? -28.39292 -0.22477 2.23502 1.000 24.21610 388 GLY B O 1
ATOM 2197 N N . GLY A 1 392 ? -29.77737 1.53348 1.94447 1.000 21.43715 389 GLY B N 1
ATOM 2198 C CA . GLY A 1 392 ? -28.78238 2.33752 1.25888 1.000 24.29743 389 GLY B CA 1
ATOM 2199 C C . GLY A 1 392 ? -28.92746 3.79474 1.63452 1.000 21.97866 389 GLY B C 1
ATOM 2200 O O . GLY A 1 392 ? -30.00993 4.25336 1.99092 1.000 23.42752 389 GLY B O 1
ATOM 2201 N N . ARG A 1 393 ? -27.81730 4.52755 1.52721 1.000 23.59613 390 ARG B N 1
ATOM 2202 C CA . ARG A 1 393 ? -27.76624 5.95293 1.82442 1.000 22.05696 390 ARG B CA 1
ATOM 2203 C C . ARG A 1 393 ? -26.99775 6.68871 0.73554 1.000 24.48680 390 ARG B C 1
ATOM 2204 O O . ARG A 1 393 ? -25.95227 6.21455 0.27680 1.000 23.12877 390 ARG B O 1
ATOM 2212 N N . GLN A 1 394 ? -27.52858 7.84813 0.32579 1.000 17.77206 391 GLN B N 1
ATOM 2213 C CA . GLN A 1 394 ? -26.80420 8.82319 -0.47992 1.000 24.49199 391 GLN B CA 1
ATOM 2214 C C . GLN A 1 394 ? -26.48457 10.03559 0.38535 1.000 22.33099 391 GLN B C 1
ATOM 2215 O O . GLN A 1 394 ? -27.36606 10.54796 1.07163 1.000 24.78461 391 GLN B O 1
ATOM 2221 N N . SER A 1 395 ? -25.24483 10.51748 0.31713 1.000 22.29070 392 SER B N 1
ATOM 2222 C CA . SER A 1 395 ? -24.79929 11.65051 1.12177 1.000 25.14014 392 SER B CA 1
ATOM 2223 C C . SER A 1 395 ? -24.05353 12.63502 0.21656 1.000 26.20084 392 SER B C 1
ATOM 2224 O O . SER A 1 395 ? -23.01600 12.28818 -0.35120 1.000 23.01992 392 SER B O 1
ATOM 2227 N N . ASN A 1 396 ? -24.58829 13.85520 0.06692 1.000 24.97482 393 ASN B N 1
ATOM 2228 C CA . ASN A 1 396 ? -24.01971 14.87376 -0.82062 1.000 26.86490 393 ASN B CA 1
ATOM 2229 C C . ASN A 1 396 ? -23.50406 16.04379 0.00654 1.000 24.24825 393 ASN B C 1
ATOM 2230 O O . ASN A 1 396 ? -24.25920 16.66442 0.76334 1.000 26.48742 393 ASN B O 1
ATOM 2235 N N . TYR A 1 397 ? -22.23338 16.36595 -0.18323 1.000 23.32208 394 TYR B N 1
ATOM 2236 C CA . TYR A 1 397 ? -21.47626 17.27151 0.66747 1.000 26.84259 394 TYR B CA 1
ATOM 2237 C C . TYR A 1 397 ? -20.87894 18.37334 -0.19376 1.000 23.19601 394 TYR B C 1
ATOM 2238 O O . TYR A 1 397 ? -20.14772 18.08280 -1.14395 1.000 25.11754 394 TYR B O 1
ATOM 2247 N N . GLU A 1 398 ? -21.17644 19.62579 0.13673 1.000 23.48106 395 GLU B N 1
ATOM 2248 C CA . GLU A 1 398 ? -20.58829 20.76941 -0.56082 1.000 26.43377 395 GLU B CA 1
ATOM 2249 C C . GLU A 1 398 ? -20.25558 21.83338 0.47079 1.000 27.95205 395 GLU B C 1
ATOM 2250 O O . GLU A 1 398 ? -21.10208 22.16045 1.30737 1.000 27.77246 395 GLU B O 1
ATOM 2256 N N . THR A 1 399 ? -19.03939 22.37489 0.42310 1.000 27.58375 396 THR B N 1
ATOM 2257 C CA . THR A 1 399 ? -18.69620 23.39939 1.39879 1.000 23.97109 396 THR B CA 1
ATOM 2258 C C . THR A 1 399 ? -17.49082 24.20422 0.93784 1.000 24.80188 396 THR B C 1
ATOM 2259 O O . THR A 1 399 ? -16.59614 23.69918 0.25964 1.000 22.86382 396 THR B O 1
ATOM 2263 N N . ILE A 1 400 ? -17.48997 25.47143 1.32014 1.000 24.14276 397 ILE B N 1
ATOM 2264 C CA . ILE A 1 400 ? -16.27262 26.25758 1.43397 1.000 28.57989 397 ILE B CA 1
ATOM 2265 C C . ILE A 1 400 ? -16.26004 26.80474 2.84930 1.000 30.07858 397 ILE B C 1
ATOM 2266 O O . ILE A 1 400 ? -17.24948 27.39591 3.29020 1.000 28.74823 397 ILE B O 1
ATOM 2271 N N . ALA A 1 401 ? -15.17244 26.56765 3.57583 1.000 23.54604 398 ALA B N 1
ATOM 2272 C CA . ALA A 1 401 ? -15.05426 27.05976 4.93795 1.000 34.06764 398 ALA B CA 1
ATOM 2273 C C . ALA A 1 401 ? -13.57223 27.14447 5.27427 1.000 33.12779 398 ALA B C 1
ATOM 2274 O O . ALA A 1 401 ? -12.70740 26.81083 4.46179 1.000 28.51888 398 ALA B O 1
ATOM 2276 N N . ALA A 1 402 ? -13.28456 27.60688 6.47754 1.000 25.19575 399 ALA B N 1
ATOM 2277 C CA . ALA A 1 402 ? -11.90947 27.75050 6.92637 1.000 28.16656 399 ALA B CA 1
ATOM 2278 C C . ALA A 1 402 ? -11.79269 27.26119 8.35917 1.000 33.61780 399 ALA B C 1
ATOM 2279 O O . ALA A 1 402 ? -12.67607 27.52630 9.18045 1.000 27.93259 399 ALA B O 1
ATOM 2281 N N . ASN A 1 403 ? -10.70852 26.53569 8.64652 1.000 27.91024 400 ASN B N 1
ATOM 2282 C CA . ASN A 1 403 ? -10.31866 26.23877 10.01384 1.000 28.80268 400 ASN B CA 1
ATOM 2283 C C . ASN A 1 403 ? -9.42946 27.36237 10.51809 1.000 32.50842 400 ASN B C 1
ATOM 2284 O O . ASN A 1 403 ? -8.58315 27.88196 9.78256 1.000 31.11833 400 ASN B O 1
ATOM 2289 N N . SER A 1 404 ? -9.64657 27.75322 11.76334 1.000 28.33176 401 SER B N 1
ATOM 2290 C CA . SER A 1 404 ? -8.85505 28.80519 12.37655 1.000 30.85781 401 SER B CA 1
ATOM 2291 C C . SER A 1 404 ? -7.61998 28.18750 13.01926 1.000 31.44974 401 SER B C 1
ATOM 2292 O O . SER A 1 404 ? -7.69189 27.10933 13.61562 1.000 32.73595 401 SER B O 1
ATOM 2295 N N . ILE A 1 405 ? -6.48734 28.87249 12.88767 1.000 30.19000 402 ILE B N 1
ATOM 2296 C CA . ILE A 1 405 ? -5.21927 28.44099 13.46420 1.000 32.79225 402 ILE B CA 1
ATOM 2297 C C . ILE A 1 405 ? -4.68112 29.56672 14.34365 1.000 32.69434 402 ILE B C 1
ATOM 2298 O O . ILE A 1 405 ? -4.56139 30.71095 13.88997 1.000 31.85030 402 ILE B O 1
ATOM 2303 N N . LEU A 1 406 ? -4.36762 29.24497 15.60115 1.000 35.83259 403 LEU B N 1
ATOM 2304 C CA . LEU A 1 406 ? -3.74798 30.22257 16.49016 1.000 35.95701 403 LEU B CA 1
ATOM 2305 C C . LEU A 1 406 ? -2.3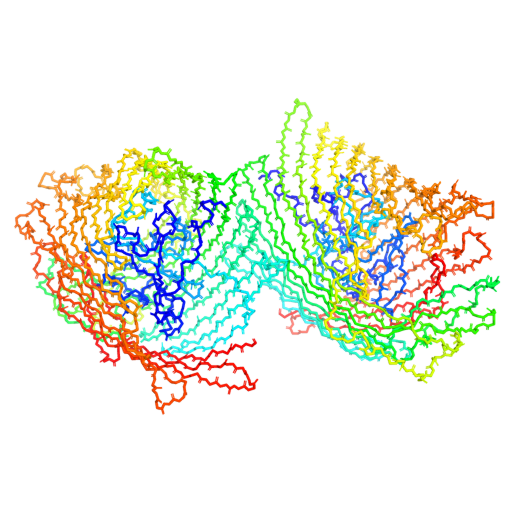9939 30.68187 15.94182 1.000 37.47978 403 LEU B C 1
ATOM 2306 O O . LEU A 1 406 ? -1.57921 29.86666 15.51516 1.000 37.15315 403 LEU B O 1
ATOM 2311 N N . VAL A 1 407 ? -2.16936 31.99189 15.97228 1.000 34.59121 404 VAL B N 1
ATOM 2312 C CA . VAL A 1 407 ? -0.89314 32.59967 15.60266 1.000 38.19069 404 VAL B CA 1
ATOM 2313 C C . VAL A 1 407 ? -0.51136 33.57262 16.71175 1.000 42.06484 404 VAL B C 1
ATOM 2314 O O . VAL A 1 407 ? -1.28853 34.47802 17.04220 1.000 46.76732 404 VAL B O 1
ATOM 2318 N N . GLY A 1 408 ? 0.66922 33.38514 17.29375 1.000 49.15046 405 GLY B N 1
ATOM 2319 C CA . GLY A 1 408 ? 0.95053 34.12752 18.51251 1.000 46.12025 405 GLY B CA 1
ATOM 2320 C C . GLY A 1 408 ? 0.04936 33.63859 19.64022 1.000 51.53291 405 GLY B C 1
ATOM 2321 O O . GLY A 1 408 ? -0.57291 32.57566 19.56217 1.000 47.31876 405 GLY B O 1
ATOM 2322 N N . ASN A 1 409 ? -0.02961 34.44423 20.70529 1.000 48.30460 406 ASN B N 1
ATOM 2323 C CA . ASN A 1 409 ? -0.82278 34.06757 21.86983 1.000 50.89552 406 ASN B CA 1
ATOM 2324 C C . ASN A 1 409 ? -1.71951 35.19147 22.37782 1.000 51.44854 406 ASN B C 1
ATOM 2325 O O . ASN A 1 409 ? -2.26684 35.07785 23.48287 1.000 55.13434 406 ASN B O 1
ATOM 2330 N N . GLN A 1 410 ? -1.90232 36.25641 21.60196 1.000 49.20011 407 GLN B N 1
ATOM 2331 C CA . GLN A 1 410 ? -2.77254 37.36260 21.97842 1.000 47.09005 407 GLN B CA 1
ATOM 2332 C C . GLN A 1 410 ? -4.19732 37.21130 21.45759 1.000 51.05593 407 GLN B C 1
ATOM 2333 O O . GLN A 1 410 ? -5.04462 38.05955 21.75473 1.000 49.64273 407 GLN B O 1
ATOM 2339 N N . GLY A 1 411 ? -4.48705 36.17203 20.67987 1.000 40.18597 408 GLY B N 1
ATOM 2340 C CA . GLY A 1 411 ? -5.79796 36.02780 20.07706 1.000 39.10327 408 GLY B CA 1
ATOM 2341 C C . GLY A 1 411 ? -5.82786 36.16435 18.56779 1.000 40.67349 408 GLY B C 1
ATOM 2342 O O . GLY A 1 411 ? -6.91113 36.05290 17.98207 1.000 39.13478 408 GLY B O 1
ATOM 2343 N N . ASP A 1 412 ? -4.68987 36.40474 17.91642 1.000 35.08244 409 ASP B N 1
ATOM 2344 C CA . ASP A 1 412 ? -4.66750 36.45738 16.45732 1.000 38.66317 409 ASP B CA 1
ATOM 2345 C C . ASP A 1 412 ? -4.77206 35.05215 15.87234 1.000 35.62279 409 ASP B C 1
ATOM 2346 O O . ASP A 1 412 ? -4.27949 34.07761 16.44907 1.000 36.69729 409 ASP B O 1
ATOM 2351 N N . ILE A 1 413 ? -5.40398 34.95220 14.69887 1.000 36.04052 410 ILE B N 1
ATOM 2352 C CA . ILE A 1 413 ? -5.55543 33.67916 14.00548 1.000 30.77627 410 ILE B CA 1
ATOM 2353 C C . ILE A 1 413 ? -5.25418 33.87334 12.52418 1.000 30.98966 410 ILE B C 1
ATOM 2354 O O . ILE A 1 413 ? -5.22775 34.99260 12.00656 1.000 33.38956 410 ILE B O 1
ATOM 2359 N N . VAL A 1 414 ? -5.01219 32.75458 11.84848 1.000 32.34630 411 VAL B N 1
ATOM 2360 C CA . VAL A 1 414 ? -5.02412 32.68707 10.39603 1.000 32.21639 411 VAL B CA 1
ATOM 2361 C C . VAL A 1 414 ? -6.04309 31.62754 9.98951 1.000 31.90738 411 VAL B C 1
ATOM 2362 O O . VAL A 1 414 ? -5.99977 30.48941 10.47406 1.000 32.59026 411 VAL B O 1
ATOM 2366 N N . ASN A 1 415 ? -6.98792 32.01848 9.14127 1.000 30.80179 412 ASN B N 1
ATOM 2367 C CA . ASN A 1 415 ? -8.00438 31.10236 8.64498 1.000 28.07323 412 ASN B CA 1
ATOM 2368 C C . ASN A 1 415 ? -7.47967 30.41014 7.39362 1.000 32.76548 412 ASN B C 1
ATOM 2369 O O . ASN A 1 415 ? -7.07124 31.07239 6.43463 1.000 35.45715 412 ASN B O 1
ATOM 2374 N N . SER A 1 416 ? -7.46025 29.07804 7.42429 1.000 32.01211 413 SER B N 1
ATOM 2375 C CA . SER A 1 416 ? -6.98901 28.25613 6.31609 1.000 30.85118 413 SER B CA 1
ATOM 2376 C C . SER A 1 416 ? -8.20656 27.77930 5.53197 1.000 33.26535 413 SER B C 1
ATOM 2377 O O . SER A 1 416 ? -8.98861 26.95202 6.01921 1.000 30.21711 413 SER B O 1
ATOM 2380 N N . LEU A 1 417 ? -8.36853 28.30008 4.32122 1.000 28.88341 414 LEU B N 1
ATOM 2381 C CA . LEU A 1 417 ? -9.59021 28.07258 3.56424 1.000 33.21766 414 LEU B CA 1
ATOM 2382 C C . LEU A 1 417 ? -9.49044 26.79916 2.73773 1.000 32.16039 414 LEU B C 1
ATOM 2383 O O . LEU A 1 417 ? -8.40441 26.34058 2.37992 1.000 30.32799 414 LEU B O 1
ATOM 2388 N N . ALA A 1 418 ? -10.65504 26.23686 2.42872 1.000 30.33129 415 ALA B N 1
ATOM 2389 C CA . ALA A 1 418 ? -10.73005 25.03730 1.60825 1.000 28.42646 415 ALA B CA 1
ATOM 2390 C C . ALA A 1 418 ? -12.13515 24.89981 1.05571 1.000 29.96723 415 ALA B C 1
ATOM 2391 O O . ALA A 1 418 ? -13.11081 25.32581 1.68064 1.000 27.76718 415 ALA B O 1
ATOM 2393 N N . ARG A 1 419 ? -12.21662 24.31565 -0.12846 1.000 26.23160 416 ARG B N 1
ATOM 2394 C CA . ARG A 1 419 ? -13.45047 23.76491 -0.65508 1.000 27.52489 416 ARG B CA 1
ATOM 2395 C C . ARG A 1 419 ? -13.37232 22.25154 -0.53526 1.000 27.40441 416 ARG B C 1
ATOM 2396 O O . ARG A 1 419 ? -12.30842 21.66254 -0.73104 1.000 28.37699 416 ARG B O 1
ATOM 2404 N N . GLN A 1 420 ? -14.49200 21.62784 -0.19079 1.000 26.89887 417 GLN B N 1
ATOM 2405 C CA . GLN A 1 420 ? -14.56582 20.18090 -0.10003 1.000 25.98795 417 GLN B CA 1
ATOM 2406 C C . GLN A 1 420 ? -15.86230 19.75520 -0.75587 1.000 22.64846 417 GLN B C 1
ATOM 2407 O O . GLN A 1 420 ? -16.86200 20.47047 -0.68021 1.000 25.45911 417 GLN B O 1
ATOM 2413 N N . ARG A 1 421 ? -15.82878 18.62000 -1.43916 1.000 20.37724 418 ARG B N 1
ATOM 2414 C CA . ARG A 1 421 ? -16.99957 18.09346 -2.11147 1.000 21.86213 418 ARG B CA 1
ATOM 2415 C C . ARG A 1 421 ? -17.02212 16.60326 -1.84871 1.000 23.65956 418 ARG B C 1
ATOM 2416 O O . ARG A 1 421 ? -15.97120 15.95143 -1.85645 1.000 27.64797 418 ARG B O 1
ATOM 2424 N N . GLY A 1 422 ? -18.21918 16.06784 -1.63102 1.000 22.87302 419 GLY B N 1
ATOM 2425 C CA . GLY A 1 422 ? -18.36781 14.65839 -1.36797 1.000 20.18581 419 GLY B CA 1
ATOM 2426 C C . GLY A 1 422 ? -19.62194 14.06193 -1.96779 1.000 21.28853 419 GLY B C 1
ATOM 2427 O O . GLY A 1 422 ? -20.68848 14.68456 -1.97862 1.000 24.05131 419 GLY B O 1
ATOM 2428 N N . ASP A 1 423 ? -19.47570 12.83947 -2.47431 1.000 25.75681 420 ASP B N 1
ATOM 2429 C CA . ASP A 1 423 ? -20.54571 12.03524 -3.06592 1.000 23.10893 420 ASP B CA 1
ATOM 2430 C C . ASP A 1 423 ? -20.30833 10.63956 -2.49347 1.000 25.46635 420 ASP B C 1
ATOM 2431 O O . ASP A 1 423 ? -19.37617 9.94161 -2.91145 1.000 22.19241 420 ASP B O 1
ATOM 2436 N N . ARG A 1 424 ? -21.12307 10.26145 -1.50805 1.000 26.38821 421 ARG B N 1
ATOM 2437 C CA . ARG A 1 424 ? -20.96228 9.02330 -0.75320 1.000 19.72928 421 ARG B CA 1
ATOM 2438 C C . ARG A 1 424 ? -22.19935 8.15809 -0.95492 1.000 21.13635 421 ARG B C 1
ATOM 2439 O O . ARG A 1 424 ? -23.32764 8.62099 -0.75396 1.000 23.15891 421 ARG B O 1
ATOM 2447 N N . ARG A 1 425 ? -21.98619 6.90524 -1.34038 1.000 21.68488 422 ARG B N 1
ATOM 2448 C CA . ARG A 1 425 ? -23.06004 5.97761 -1.67722 1.000 20.75579 422 ARG B CA 1
ATOM 2449 C C . ARG A 1 425 ? -22.80550 4.70824 -0.88869 1.000 26.74302 422 ARG B C 1
ATOM 2450 O O . ARG A 1 425 ? -21.79643 4.03355 -1.11382 1.000 23.61802 422 ARG B O 1
ATOM 2458 N N . THR A 1 426 ? -23.70289 4.40298 0.04736 1.000 25.65865 423 THR B N 1
ATOM 2459 C CA . THR A 1 426 ? -23.50514 3.33824 1.01703 1.000 21.41299 423 THR B CA 1
ATOM 2460 C C . THR A 1 426 ? -24.61931 2.31157 0.90263 1.000 24.50524 423 THR B C 1
ATOM 2461 O O . THR A 1 426 ? -25.79070 2.66191 0.75199 1.000 23.63271 423 THR B O 1
ATOM 2465 N N . TYR A 1 427 ? -24.23956 1.04588 0.97576 1.000 24.11425 424 TYR B N 1
ATOM 2466 C CA . TYR A 1 427 ? -25.15719 -0.07106 1.12260 1.000 24.03812 424 TYR B CA 1
ATOM 2467 C C . TYR A 1 427 ? -24.84417 -0.73758 2.45262 1.000 24.65938 424 TYR B C 1
ATOM 2468 O O . TYR A 1 427 ? -23.67236 -0.87174 2.82016 1.000 21.03237 424 TYR B O 1
ATOM 2477 N N . SER A 1 428 ? -25.87816 -1.15149 3.17776 1.000 21.21613 425 SER B N 1
ATOM 2478 C CA . SER A 1 428 ? -25.64382 -1.76090 4.48404 1.000 23.98704 425 SER B CA 1
ATOM 2479 C C . SER A 1 428 ? -26.70385 -2.81777 4.72813 1.000 24.83896 425 SER B C 1
ATOM 2480 O O . SER A 1 428 ? -27.89459 -2.54677 4.55977 1.000 21.58908 425 SER B O 1
ATOM 2483 N N . ALA A 1 429 ? -26.27152 -4.02198 5.09411 1.000 21.93122 426 ALA B N 1
ATOM 2484 C CA . ALA A 1 429 ? -27.18456 -5.14834 5.11260 1.000 21.27242 426 ALA B CA 1
ATOM 2485 C C . ALA A 1 429 ? -26.82240 -6.08631 6.25120 1.000 23.87544 426 ALA B C 1
ATOM 2486 O O . ALA A 1 429 ? -25.68064 -6.12497 6.71352 1.000 24.30667 426 ALA B O 1
ATOM 2488 N N . GLU A 1 430 ? -27.80714 -6.86802 6.67764 1.000 22.22525 427 GLU B N 1
ATOM 2489 C CA . GLU A 1 430 ? -27.56093 -7.93237 7.64033 1.000 22.61957 427 GLU B CA 1
ATOM 2490 C C . GLU A 1 430 ? -28.57426 -9.03909 7.40126 1.000 24.16905 427 GLU B C 1
ATOM 2491 O O . GLU A 1 430 ? -29.67165 -8.79676 6.89421 1.000 25.59262 427 GLU B O 1
ATOM 2497 N N . VAL A 1 431 ? -28.18965 -10.26283 7.74938 1.000 24.74171 428 VAL B N 1
ATOM 2498 C CA . VAL A 1 431 ? -29.09639 -11.40441 7.68786 1.000 24.96960 428 VAL B CA 1
ATOM 2499 C C . VAL A 1 431 ? -28.70418 -12.36530 8.80546 1.000 26.28312 428 VAL B C 1
ATOM 2500 O O . VAL A 1 431 ? -27.54696 -12.39100 9.23721 1.000 26.84362 428 VAL B O 1
ATOM 2504 N N . GLY A 1 432 ? -29.66035 -13.15407 9.28672 1.000 27.92437 429 GLY B N 1
ATOM 2505 C CA . GLY A 1 432 ? -29.29364 -14.13474 10.29261 1.000 27.34534 429 GLY B CA 1
ATOM 2506 C C . GLY A 1 432 ? -30.46822 -14.91229 10.85058 1.000 27.75077 429 GLY B C 1
ATOM 2507 O O . GLY A 1 432 ? -31.58578 -14.87531 10.32999 1.000 26.27041 429 GLY B O 1
ATOM 2508 N N . LEU A 1 433 ? -30.17053 -15.63333 11.93172 1.000 27.03114 430 LEU B N 1
ATOM 2509 C CA . LEU A 1 433 ? -31.10252 -16.51087 12.62367 1.000 27.90035 430 LEU B CA 1
ATOM 2510 C C . LEU A 1 433 ? -30.94092 -16.30830 14.12216 1.000 25.81974 430 LEU B C 1
ATOM 2511 O O . LEU A 1 433 ? -29.83701 -16.05245 14.60848 1.000 25.13198 430 LEU B O 1
ATOM 2516 N N . ARG A 1 434 ? -32.05766 -16.40014 14.83823 1.000 23.62647 431 ARG B N 1
ATOM 2517 C CA . ARG A 1 434 ? -32.09408 -16.39959 16.29945 1.000 25.24679 431 ARG B CA 1
ATOM 2518 C C . ARG A 1 434 ? -32.90179 -17.60573 16.74082 1.000 29.50575 431 ARG B C 1
ATOM 2519 O O . ARG A 1 434 ? -34.02359 -17.80086 16.26674 1.000 28.80219 431 ARG B O 1
ATOM 2527 N N . GLY A 1 435 ? -32.34069 -18.41043 17.64636 1.000 31.31409 432 GLY B N 1
ATOM 2528 C CA . GLY A 1 435 ? -33.01619 -19.59938 18.12034 1.000 31.95168 432 GLY B CA 1
ATOM 2529 C C . GLY A 1 435 ? -32.79346 -19.81909 19.60559 1.000 32.06101 432 GLY B C 1
ATOM 2530 O O . GLY A 1 435 ? -32.13079 -19.02774 20.28101 1.000 30.71853 432 GLY B O 1
ATOM 2531 N N . ASN A 1 436 ? -33.35094 -20.92429 20.09872 1.000 34.08449 433 ASN B N 1
ATOM 2532 C CA . ASN A 1 436 ? -33.19825 -21.28510 21.50144 1.000 33.87035 433 ASN B CA 1
ATOM 2533 C C . ASN A 1 436 ? -33.36290 -22.79197 21.66749 1.000 37.63925 433 ASN B C 1
ATOM 2534 O O . ASN A 1 436 ? -34.16767 -23.41202 20.96862 1.000 37.86660 433 ASN B O 1
ATOM 2539 N N . PHE A 1 437 ? -32.58899 -23.37098 22.58568 1.000 39.39552 434 PHE B N 1
ATOM 2540 C CA . PHE A 1 437 ? -32.73447 -24.77174 22.97213 1.000 39.37095 434 PHE B CA 1
ATOM 2541 C C . PHE A 1 437 ? -32.25346 -24.92888 24.41148 1.000 45.06660 434 PHE B C 1
ATOM 2542 O O . PHE A 1 437 ? -31.74160 -23.98646 25.02431 1.000 39.58749 434 PHE B O 1
ATOM 2550 N N . ASP A 1 438 ? -32.42068 -26.13803 24.94951 1.000 49.92294 435 ASP B N 1
ATOM 2551 C CA . ASP A 1 438 ? -32.03041 -26.45046 26.31973 1.000 51.05149 435 ASP B CA 1
ATOM 2552 C C . ASP A 1 438 ? -31.03691 -27.60216 26.34034 1.000 49.90622 435 ASP B C 1
ATOM 2553 O O . ASP A 1 438 ? -31.17220 -28.56713 25.58131 1.000 52.52021 435 ASP B O 1
ATOM 2558 N N . THR A 1 439 ? -30.03874 -27.49384 27.21310 1.000 51.23589 436 THR B N 1
ATOM 2559 C CA . THR A 1 439 ? -29.12357 -28.58955 27.52480 1.000 49.55720 436 THR B CA 1
ATOM 2560 C C . THR A 1 439 ? -29.19817 -28.76870 29.03761 1.000 51.78504 436 THR B C 1
ATOM 2561 O O . THR A 1 439 ? -28.45017 -28.13789 29.78901 1.000 51.92454 436 THR B O 1
ATOM 2565 N N . GLY A 1 440 ? -30.11753 -29.62086 29.47902 1.000 54.64514 437 GLY B N 1
ATOM 2566 C CA . GLY A 1 440 ? -30.31994 -29.86039 30.88518 1.000 52.89830 437 GLY B CA 1
ATOM 2567 C C . GLY A 1 440 ? -30.87981 -28.63823 31.57806 1.000 54.43104 437 GLY B C 1
ATOM 2568 O O . GLY A 1 440 ? -31.97781 -28.16737 31.26514 1.000 59.81359 437 GLY B O 1
ATOM 2569 N N . PRO A 1 441 ? -30.13101 -28.09869 32.53994 1.000 55.17121 438 PRO B N 1
ATOM 2570 C CA . PRO A 1 441 ? -30.55207 -26.87374 33.23325 1.000 57.55391 438 PRO B CA 1
ATOM 2571 C C . PRO A 1 441 ? -30.15259 -25.57630 32.54061 1.000 51.02206 438 PRO B C 1
ATOM 2572 O O . PRO A 1 441 ? -30.42169 -24.50299 33.08944 1.000 43.15039 438 PRO B O 1
ATOM 2576 N N . LEU A 1 442 ? -29.52286 -25.64824 31.36576 1.000 48.83624 439 LEU B N 1
ATOM 2577 C CA . LEU A 1 442 ? -29.12288 -24.47271 30.60232 1.000 46.75057 439 LEU B CA 1
ATOM 2578 C C . LEU A 1 442 ? -30.18698 -24.14681 29.56180 1.000 48.30229 439 LEU B C 1
ATOM 2579 O O . LEU A 1 442 ? -30.64490 -25.03399 28.83663 1.000 43.88118 439 LEU B O 1
ATOM 2584 N N . ARG A 1 443 ? -30.57823 -22.88043 29.48617 1.000 41.77061 440 ARG B N 1
ATOM 2585 C CA . ARG A 1 443 ? -31.26265 -22.36636 28.31005 1.000 37.07268 440 ARG B CA 1
ATOM 2586 C C . ARG A 1 443 ? -30.23484 -21.64483 27.44925 1.000 33.13140 440 ARG B C 1
ATOM 2587 O O . ARG A 1 443 ? -29.42537 -20.86526 27.96339 1.000 32.21436 440 ARG B O 1
ATOM 2595 N N . HIS A 1 444 ? -30.24274 -21.94966 26.15519 1.000 33.77214 441 HIS B N 1
ATOM 2596 C CA . HIS A 1 444 ? -29.43489 -21.26200 25.15430 1.000 35.55072 441 HIS B CA 1
ATOM 2597 C C . HIS A 1 444 ? -30.33666 -20.34155 24.34965 1.000 32.01689 441 HIS B C 1
ATOM 2598 O O . HIS A 1 444 ? -31.35766 -20.78841 23.82482 1.000 32.31836 441 HIS B O 1
ATOM 2605 N N . ASP A 1 445 ? -29.96625 -19.06609 24.25563 1.000 28.57536 442 ASP B N 1
ATOM 2606 C CA . ASP A 1 445 ? -30.56060 -18.14732 23.28746 1.000 29.71294 442 ASP B CA 1
ATOM 2607 C C . ASP A 1 445 ? -29.42605 -17.66224 22.40167 1.000 30.93102 442 ASP B C 1
ATOM 2608 O O . ASP A 1 445 ? -28.57289 -16.88634 22.84525 1.000 26.95471 442 ASP B O 1
ATOM 2613 N N . TRP A 1 446 ? -29.39681 -18.15378 21.16771 1.000 32.54486 443 TRP B N 1
ATOM 2614 C CA . TRP A 1 446 ? -28.25801 -17.97883 20.28519 1.000 29.64092 443 TRP B CA 1
ATOM 2615 C C . TRP A 1 446 ? -28.64123 -17.10031 19.10086 1.000 27.72677 443 TRP B C 1
ATOM 2616 O O . TRP A 1 446 ? -29.80868 -17.02255 18.71040 1.000 26.14252 443 TRP B O 1
ATOM 2627 N N . THR A 1 447 ? -27.64173 -16.41687 18.55704 1.000 24.12467 444 THR B N 1
ATOM 2628 C CA . THR A 1 447 ? -27.81036 -15.55476 17.40097 1.000 26.58716 444 THR B CA 1
ATOM 2629 C C . THR A 1 447 ? -26.68073 -15.83596 16.42486 1.000 24.76384 444 THR B C 1
ATOM 2630 O O . THR A 1 447 ? -25.50611 -15.80760 16.80816 1.000 29.31590 444 THR B O 1
ATOM 2634 N N . LEU A 1 448 ? -27.03808 -16.12701 15.17739 1.000 22.50941 445 LEU B N 1
ATOM 2635 C CA . LEU A 1 448 ? -26.08649 -16.20410 14.07964 1.000 29.17798 445 LEU B CA 1
ATOM 2636 C C . LEU A 1 448 ? -26.38826 -15.03847 13.15208 1.000 29.03468 445 LEU B C 1
ATOM 2637 O O . LEU A 1 448 ? -27.52119 -14.90098 12.68725 1.000 30.86591 445 LEU B O 1
ATOM 2642 N N . SER A 1 449 ? -25.39962 -14.17377 12.93378 1.000 29.61370 446 SER B N 1
ATOM 2643 C CA . SER A 1 449 ? -25.60921 -12.94710 12.17880 1.000 27.42242 446 SER B CA 1
ATOM 2644 C C . SER A 1 449 ? -24.46816 -12.70235 11.20692 1.000 27.76940 446 SER B C 1
ATOM 2645 O O . SER A 1 449 ? -23.29655 -12.92294 11.53077 1.000 30.74220 446 SER B O 1
ATOM 2648 N N . ALA A 1 450 ? -24.82111 -12.22236 10.02559 1.000 26.41865 447 ALA B N 1
ATOM 2649 C CA . ALA A 1 450 ? -23.84120 -11.78143 9.04693 1.000 31.11625 447 ALA B CA 1
ATOM 2650 C C . ALA A 1 450 ? -24.24726 -10.40923 8.53113 1.000 28.73927 447 ALA B C 1
ATOM 2651 O O . ALA A 1 450 ? -25.43460 -10.13249 8.32550 1.000 26.27141 447 ALA B O 1
ATOM 2653 N N . ASN A 1 451 ? -23.26258 -9.54163 8.34380 1.000 27.28282 448 ASN B N 1
ATOM 2654 C CA . ASN A 1 451 ? -23.55461 -8.21321 7.86046 1.000 28.33397 448 ASN B CA 1
ATOM 2655 C C . ASN A 1 451 ? -22.54876 -7.84075 6.78272 1.000 28.91962 448 ASN B C 1
ATOM 2656 O O . ASN A 1 451 ? -21.49596 -8.46407 6.63359 1.000 26.10949 448 ASN B O 1
ATOM 2661 N N . ARG A 1 452 ? -22.89222 -6.79874 6.04432 1.000 24.76669 449 ARG B N 1
ATOM 2662 C CA . ARG A 1 452 ? -22.08397 -6.33085 4.92971 1.000 27.29915 449 ARG B CA 1
ATOM 2663 C C . ARG A 1 452 ? -22.35267 -4.84973 4.74400 1.000 28.39417 449 ARG B C 1
ATOM 2664 O O . ARG A 1 452 ? -23.51176 -4.43701 4.66509 1.000 28.30635 449 ARG B O 1
ATOM 2672 N N . LEU A 1 453 ? -21.29080 -4.05357 4.71237 1.000 26.37329 450 LEU B N 1
ATOM 2673 C CA . LEU A 1 453 ? -21.38137 -2.64974 4.34954 1.000 29.01864 450 LEU B CA 1
ATOM 2674 C C . LEU A 1 453 ? -20.50037 -2.40736 3.12981 1.000 30.71961 450 LEU B C 1
ATOM 2675 O O . LEU A 1 453 ? -19.33292 -2.80339 3.12261 1.000 30.62155 450 LEU B O 1
ATOM 2680 N N . HIS A 1 454 ? -21.04189 -1.75044 2.10823 1.000 28.09882 451 HIS B N 1
ATOM 2681 C CA . HIS A 1 454 ? -20.24456 -1.40121 0.93563 1.000 29.54018 451 HIS B CA 1
ATOM 2682 C C . HIS A 1 454 ? -20.47048 0.06306 0.60836 1.000 29.56425 451 HIS B C 1
ATOM 2683 O O . HIS A 1 454 ? -21.61739 0.49854 0.44935 1.000 25.65885 451 HIS B O 1
ATOM 2690 N N . GLU A 1 455 ? -19.37910 0.80760 0.47776 1.000 27.31260 452 GLU B N 1
ATOM 2691 C CA . GLU A 1 455 ? -19.45303 2.24179 0.25914 1.000 27.37707 452 GLU B CA 1
ATOM 2692 C C . GLU A 1 455 ? -18.56832 2.67144 -0.90264 1.000 27.71234 452 GLU B C 1
ATOM 2693 O O . GLU A 1 455 ? -17.42359 2.22468 -1.02596 1.000 24.57366 452 GLU B O 1
ATOM 2699 N N . ARG A 1 456 ? -19.09273 3.56995 -1.72985 1.000 22.75091 453 ARG B N 1
ATOM 2700 C CA . ARG A 1 456 ? -18.31074 4.25325 -2.74877 1.000 29.01880 453 ARG B CA 1
ATOM 2701 C C . ARG A 1 456 ? -18.29411 5.73431 -2.40044 1.000 24.18621 453 ARG B C 1
ATOM 2702 O O . ARG A 1 456 ? -19.35159 6.34151 -2.21269 1.000 23.90888 453 ARG B O 1
ATOM 2710 N N . LEU A 1 457 ? -17.10250 6.31126 -2.29402 1.000 21.26847 454 LEU B N 1
ATOM 2711 C CA . LEU A 1 457 ? -16.96196 7.71553 -1.94549 1.000 27.60962 454 LEU B CA 1
ATOM 2712 C C . LEU A 1 457 ? -16.17500 8.45670 -3.01724 1.000 28.30279 454 LEU B C 1
ATOM 2713 O O . LEU A 1 457 ? -15.07242 8.04884 -3.38489 1.000 27.09996 454 LEU B O 1
ATOM 2718 N N . GLY A 1 458 ? -16.74331 9.54768 -3.50364 1.000 27.73826 455 GLY B N 1
ATOM 2719 C CA . GLY A 1 458 ? -15.94638 10.53098 -4.19605 1.000 30.45079 455 GLY B CA 1
ATOM 2720 C C . GLY A 1 458 ? -15.77267 11.73039 -3.29560 1.000 28.05289 455 GLY B C 1
ATOM 2721 O O . GLY A 1 458 ? -16.76658 12.33476 -2.88115 1.000 27.75159 455 GLY B O 1
ATOM 2722 N N . MET A 1 459 ? -14.53237 12.08382 -2.97014 1.000 22.92332 456 MET B N 1
ATOM 2723 C CA . MET A 1 459 ? -14.27762 13.20585 -2.07400 1.000 28.14227 456 MET B CA 1
ATOM 2724 C C . MET A 1 459 ? -13.09865 14.00950 -2.60461 1.000 29.33447 456 MET B C 1
ATOM 2725 O O . MET A 1 459 ? -11.95894 13.54776 -2.55596 1.000 33.07856 456 MET B O 1
ATOM 2730 N N . VAL A 1 460 ? -13.36149 15.22433 -3.07437 1.000 28.00899 457 VAL B N 1
ATOM 2731 C CA . VAL A 1 460 ? -12.30640 16.11850 -3.52646 1.000 28.99251 457 VAL B CA 1
ATOM 2732 C C . VAL A 1 460 ? -12.24732 17.32053 -2.59652 1.000 31.57588 457 VAL B C 1
ATOM 2733 O O . VAL A 1 460 ? -13.24184 17.69715 -1.96473 1.000 28.33528 457 VAL B O 1
ATOM 2737 N N . TYR A 1 461 ? -11.05641 17.90673 -2.49306 1.000 32.09160 458 TYR B N 1
ATOM 2738 C CA . TYR A 1 461 ? -10.82029 19.04263 -1.61884 1.000 32.26946 458 TYR B CA 1
ATOM 2739 C C . TYR A 1 461 ? -9.62300 19.81962 -2.14658 1.000 35.96841 458 TYR B C 1
ATOM 2740 O O . TYR A 1 461 ? -8.72052 19.24478 -2.76023 1.000 31.16005 458 TYR B O 1
ATOM 2749 N N . ALA A 1 462 ? -9.61893 21.12739 -1.88475 1.000 30.35992 459 ALA B N 1
ATOM 2750 C CA . ALA A 1 462 ? -8.47385 21.98354 -2.18298 1.000 36.32287 459 ALA B CA 1
ATOM 2751 C C . ALA A 1 462 ? -8.33578 23.00980 -1.07062 1.000 31.96780 459 ALA B C 1
ATOM 2752 O O . ALA A 1 462 ? -9.28929 23.73468 -0.77784 1.000 33.39093 459 ALA B O 1
ATOM 2754 N N . PHE A 1 463 ? -7.15402 23.07222 -0.45652 1.000 32.80648 460 PHE B N 1
ATOM 2755 C CA . PHE A 1 463 ? -6.82778 24.08801 0.53815 1.000 35.66049 460 PHE B CA 1
ATOM 2756 C C . PHE A 1 463 ? -6.07873 25.22504 -0.15493 1.000 35.10785 460 PHE B C 1
ATOM 2757 O O . PHE A 1 463 ? -4.96087 25.03156 -0.64083 1.000 40.94091 460 PHE B O 1
ATOM 2765 N N . THR A 1 464 ? -6.69434 26.40671 -0.19230 1.000 33.07468 461 THR B N 1
ATOM 2766 C CA . THR A 1 464 ? -6.09817 27.60029 -0.78066 1.000 36.76655 461 THR B CA 1
ATOM 2767 C C . THR A 1 464 ? -6.53812 28.82711 0.00587 1.000 35.05045 461 THR B C 1
ATOM 2768 O O . THR A 1 464 ? -7.73452 29.02279 0.24125 1.000 35.79122 461 THR B O 1
ATOM 2772 N N . GLY A 1 465 ? -5.57931 29.66274 0.38164 1.000 34.66770 462 GLY B N 1
ATOM 2773 C CA . GLY A 1 465 ? -5.90315 30.87852 1.10019 1.000 32.25882 462 GLY B CA 1
ATOM 2774 C C . GLY A 1 465 ? -5.57857 30.80620 2.57672 1.000 37.27321 462 GLY B C 1
ATOM 2775 O O . GLY A 1 465 ? -5.91838 29.83589 3.26410 1.000 37.14632 462 GLY B O 1
ATOM 2776 N N . MET A 1 466 ? -4.89521 31.83451 3.06640 1.000 37.94387 463 MET B N 1
ATOM 2777 C CA . MET A 1 466 ? -4.56571 31.97802 4.47779 1.000 30.02872 463 MET B CA 1
ATOM 2778 C C . MET A 1 466 ? -4.85007 33.42680 4.83211 1.000 40.27639 463 MET B C 1
ATOM 2779 O O . MET A 1 466 ? -4.14935 34.32183 4.35232 1.000 43.24253 463 MET B O 1
ATOM 2784 N N . GLN A 1 467 ? -5.89088 33.66429 5.63398 1.000 35.01177 464 GLN B N 1
ATOM 2785 C CA . GLN A 1 467 ? -6.38240 35.01034 5.90612 1.000 29.42787 464 GLN B CA 1
ATOM 2786 C C . GLN A 1 467 ? -6.31171 35.29759 7.39861 1.000 40.21766 464 GLN B C 1
ATOM 2787 O O . GLN A 1 467 ? -6.79243 34.50315 8.21715 1.000 33.68761 464 GLN B O 1
ATOM 2793 N N . SER A 1 468 ? -5.71330 36.43178 7.74691 1.000 37.46596 465 SER B N 1
ATOM 2794 C CA . SER A 1 468 ? -5.57226 36.79411 9.14717 1.000 36.44142 465 SER B CA 1
ATOM 2795 C C . SER A 1 468 ? -6.92779 37.14191 9.74070 1.000 31.17450 465 SER B C 1
ATOM 2796 O O . SER A 1 468 ? -7.82843 37.63067 9.05610 1.000 33.17562 465 SER B O 1
ATOM 2799 N N . GLY A 1 469 ? -7.07391 36.85732 11.02171 1.000 34.14628 466 GLY B N 1
ATOM 2800 C CA . GLY A 1 469 ? -8.25189 37.24284 11.75179 1.000 31.03117 466 GLY B CA 1
ATOM 2801 C C . GLY A 1 469 ? -7.91356 37.33523 13.21648 1.000 31.37744 466 GLY B C 1
ATOM 2802 O O . GLY A 1 469 ? -6.74276 37.34057 13.60238 1.000 30.58119 466 GLY B O 1
ATOM 2803 N N . ASN A 1 470 ? -8.95485 37.38228 14.03567 1.000 31.48960 467 ASN B N 1
ATOM 2804 C CA . ASN A 1 470 ? -8.76660 37.48782 15.47182 1.000 34.51664 467 ASN B CA 1
ATOM 2805 C C . ASN A 1 470 ? -9.95655 36.85231 16.18152 1.000 30.79790 467 ASN B C 1
ATOM 2806 O O . ASN A 1 470 ? -11.11163 37.06665 15.79716 1.000 28.33949 467 ASN B O 1
ATOM 2811 N N . LEU A 1 471 ? -9.65254 36.05382 17.21244 1.000 35.10395 468 LEU B N 1
ATOM 2812 C CA . LEU A 1 471 ? -10.67903 35.32824 17.96734 1.000 32.06142 468 LEU B CA 1
ATOM 2813 C C . LEU A 1 471 ? -11.83264 36.20815 18.41300 1.000 32.53421 468 LEU B C 1
ATOM 2814 O O . LEU A 1 471 ? -12.97440 35.73705 18.49862 1.000 32.88039 468 LEU B O 1
ATOM 2819 N N . TYR A 1 472 ? -11.56099 37.47183 18.73316 1.000 31.46127 469 TYR B N 1
ATOM 2820 C CA . TYR A 1 472 ? -12.53971 38.30926 19.40783 1.000 38.42800 469 TYR B CA 1
ATOM 2821 C C . TYR A 1 472 ? -13.25945 39.24585 18.45120 1.000 37.87449 469 TYR B C 1
ATOM 2822 O O . TYR A 1 472 ? -13.95275 40.15926 18.90169 1.000 38.38213 469 TYR B O 1
ATOM 2831 N N . GLN A 1 473 ? -13.13848 39.00525 17.14413 1.000 32.03424 470 GLN B N 1
ATOM 2832 C CA . GLN A 1 473 ? -13.77041 39.80675 16.10237 1.000 34.41752 470 GLN B CA 1
ATOM 2833 C C . GLN A 1 473 ? -14.49914 38.88257 15.14537 1.000 34.61836 470 GLN B C 1
ATOM 2834 O O . GLN A 1 473 ? -13.89566 37.94449 14.60896 1.000 34.21212 470 GLN B O 1
ATOM 2840 N N . THR A 1 474 ? -15.78717 39.13176 14.93362 1.000 30.84779 471 THR B N 1
ATOM 2841 C CA . THR A 1 474 ? -16.48256 38.40345 13.88716 1.000 35.29720 471 THR B CA 1
ATOM 2842 C C . THR A 1 474 ? -15.84666 38.78651 12.55943 1.000 30.33614 471 THR B C 1
ATOM 2843 O O . THR A 1 474 ? -15.58877 39.96287 12.30505 1.000 31.29527 471 THR B O 1
ATOM 2847 N N . SER A 1 475 ? -15.52905 37.79379 11.74383 1.000 30.68618 472 SER B N 1
ATOM 2848 C CA . SER A 1 475 ? -14.66181 38.05873 10.61061 1.000 32.55046 472 SER B CA 1
ATOM 2849 C C . SER A 1 475 ? -15.37644 38.90936 9.55944 1.000 29.92981 472 SER B C 1
ATOM 2850 O O . SER A 1 475 ? -16.59514 38.80513 9.37304 1.000 28.35544 472 SER B O 1
ATOM 2853 N N . PRO A 1 476 ? -14.64541 39.78132 8.88027 1.000 31.32043 473 PRO B N 1
ATOM 2854 C CA . PRO A 1 476 ? -15.23948 40.53759 7.78311 1.000 32.51172 473 PRO B CA 1
ATOM 2855 C C . PRO A 1 476 ? -15.30211 39.67104 6.53890 1.000 30.84669 473 PRO B C 1
ATOM 2856 O O . PRO A 1 476 ? -14.65977 38.62226 6.45497 1.000 28.69099 473 PRO B O 1
ATOM 2860 N N . HIS A 1 477 ? -16.11608 40.11098 5.58149 1.000 29.64612 474 HIS B N 1
ATOM 2861 C CA . HIS A 1 477 ? -16.04500 39.56448 4.22608 1.000 32.13720 474 HIS B CA 1
ATOM 2862 C C . HIS A 1 477 ? -14.59895 39.55178 3.75457 1.000 30.56150 474 HIS B C 1
ATOM 2863 O O . HIS A 1 477 ? -13.91430 40.57699 3.81362 1.000 30.90407 474 HIS B O 1
ATOM 2870 N N . THR A 1 478 ? -14.13175 38.38739 3.31433 1.000 26.85700 475 THR B N 1
ATOM 2871 C CA . THR A 1 478 ? -12.79754 38.18520 2.76885 1.000 30.95591 475 THR B CA 1
ATOM 2872 C C . THR A 1 478 ? -12.89129 37.44994 1.44022 1.000 33.64090 475 THR B C 1
ATOM 2873 O O . THR A 1 478 ? -13.92581 36.84766 1.12854 1.000 34.70942 475 THR B O 1
ATOM 2877 N N . PRO A 1 479 ? -11.82466 37.46071 0.63606 1.000 37.49474 476 PRO B N 1
ATOM 2878 C CA . PRO A 1 479 ? -11.92215 36.84132 -0.69231 1.000 36.90023 476 PRO B CA 1
ATOM 2879 C C . PRO A 1 479 ? -12.13476 35.33891 -0.61021 1.000 35.32816 476 PRO B C 1
ATOM 2880 O O . PRO A 1 479 ? -11.60538 34.66166 0.27698 1.000 39.09707 476 PRO B O 1
ATOM 2884 N N . LEU A 1 480 ? -12.95348 34.82755 -1.53193 1.000 32.04142 477 LEU B N 1
ATOM 2885 C CA . LEU A 1 480 ? -13.06874 33.39399 -1.75403 1.000 36.43833 477 LEU B CA 1
ATOM 2886 C C . LEU A 1 480 ? -12.18612 32.99900 -2.92577 1.000 36.73998 477 LEU B C 1
ATOM 2887 O O . LEU A 1 480 ? -12.43666 33.45950 -4.04834 1.000 34.30504 477 LEU B O 1
ATOM 2892 N N . PRO A 1 481 ? -11.16722 32.16114 -2.72601 1.000 34.79399 478 PRO B N 1
ATOM 2893 C CA . PRO A 1 481 ? -10.33233 31.72339 -3.85243 1.000 36.86374 478 PRO B CA 1
ATOM 2894 C C . PRO A 1 481 ? -11.13908 30.99764 -4.91748 1.000 37.21497 478 PRO B C 1
ATOM 2895 O O . PRO A 1 481 ? -12.20255 30.42706 -4.65608 1.000 34.87218 478 PRO B O 1
ATOM 2899 N N . ASP A 1 482 ? -10.62007 31.04201 -6.13884 1.000 39.44516 479 ASP B N 1
ATOM 2900 C CA . ASP A 1 482 ? -11.17929 30.27578 -7.24274 1.000 35.17178 479 ASP B CA 1
ATOM 2901 C C . ASP A 1 482 ? -10.98217 28.79180 -6.95806 1.000 38.43026 479 ASP B C 1
ATOM 2902 O O . ASP A 1 482 ? -9.84675 28.30698 -6.88426 1.000 36.44236 479 ASP B O 1
ATOM 2907 N N . PHE A 1 483 ? -12.08906 28.07960 -6.75014 1.000 39.67395 480 PHE B N 1
ATOM 2908 C CA . PHE A 1 483 ? -12.07973 26.64455 -6.50076 1.000 32.40038 480 PHE B CA 1
ATOM 2909 C C . PHE A 1 483 ? -12.74273 25.88645 -7.64565 1.000 37.54552 480 PHE B C 1
ATOM 2910 O O . PHE A 1 483 ? -13.18768 24.74975 -7.46542 1.000 33.85672 480 PHE B O 1
ATOM 2918 N N . SER A 1 484 ? -12.80285 26.50235 -8.83306 1.000 43.17500 481 SER B N 1
ATOM 2919 C CA . SER A 1 484 ? -13.52840 25.93712 -9.96904 1.000 39.48849 481 SER B CA 1
ATOM 2920 C C . SER A 1 484 ? -12.92972 24.63494 -10.47434 1.000 38.30977 481 SER B C 1
ATOM 2921 O O . SER A 1 484 ? -13.63841 23.86114 -11.12252 1.000 41.08990 481 SER B O 1
ATOM 2924 N N . SER A 1 485 ? -11.65103 24.37249 -10.20616 1.000 37.30343 482 SER B N 1
ATOM 2925 C CA . SER A 1 485 ? -11.05608 23.13021 -10.67931 1.000 38.71045 482 SER B CA 1
ATOM 2926 C C . SER A 1 485 ? -11.70096 21.89428 -10.06187 1.000 44.63549 482 SER B C 1
ATOM 2927 O O . SER A 1 485 ? -11.48309 20.78814 -10.56496 1.000 44.18670 482 SER B O 1
ATOM 2930 N N . LEU A 1 486 ? -12.47986 22.04930 -8.99229 1.000 39.35812 483 LEU B N 1
ATOM 2931 C CA . LEU A 1 486 ? -13.23695 20.95673 -8.39969 1.000 33.39315 483 LEU B CA 1
ATOM 2932 C C . LEU A 1 486 ? -14.65059 20.85625 -8.96008 1.000 35.86708 483 LEU B C 1
ATOM 2933 O O . LEU A 1 486 ? -15.41736 19.97778 -8.53933 1.000 32.48741 483 LEU B O 1
ATOM 2938 N N . ASP A 1 487 ? -15.01507 21.73227 -9.89709 1.000 37.51266 484 ASP B N 1
ATOM 2939 C CA . ASP A 1 487 ? -16.34274 21.68402 -10.49263 1.000 35.92010 484 ASP B CA 1
ATOM 2940 C C . ASP A 1 487 ? -16.54331 20.38522 -11.26091 1.000 33.54913 484 ASP B C 1
ATOM 2941 O O . ASP A 1 487 ? -15.59463 19.68430 -11.61569 1.000 34.39758 484 ASP B O 1
ATOM 2946 N N . GLY A 1 488 ? -17.80308 20.06739 -11.50738 1.000 38.42640 485 GLY B N 1
ATOM 2947 C CA . GLY A 1 488 ? -18.14141 18.94232 -12.34346 1.000 39.77554 485 GLY B CA 1
ATOM 2948 C C . GLY A 1 488 ? -18.32140 17.65953 -11.55880 1.000 39.08619 485 GLY B C 1
ATOM 2949 O O . GLY A 1 488 ? -18.60320 17.64122 -10.35508 1.000 39.49061 485 GLY B O 1
ATOM 2950 N N . SER A 1 489 ? -18.17592 16.55749 -12.28489 1.000 37.59013 486 SER B N 1
ATOM 2951 C CA . SER A 1 489 ? -18.26319 15.24184 -11.67686 1.000 41.68463 486 SER B CA 1
ATOM 2952 C C . SER A 1 489 ? -17.22031 15.11232 -10.57432 1.000 40.07892 486 SER B C 1
ATOM 2953 O O . SER A 1 489 ? -16.09176 15.59864 -10.70216 1.000 40.87752 486 SER B O 1
ATOM 2956 N N . ILE A 1 490 ? -17.61020 14.48619 -9.47155 1.000 34.62948 487 ILE B N 1
ATOM 2957 C CA . ILE A 1 490 ? -16.69117 14.18633 -8.37775 1.000 31.03834 487 ILE B CA 1
ATOM 2958 C C . ILE A 1 490 ? -16.10163 12.80658 -8.64794 1.000 28.00856 487 ILE B C 1
ATOM 2959 O O . ILE A 1 490 ? -16.86145 11.83062 -8.71544 1.000 31.38104 487 ILE B O 1
ATOM 2964 N N . PRO A 1 491 ? -14.78928 12.68489 -8.84156 1.000 31.56560 488 PRO B N 1
ATOM 2965 C CA . PRO A 1 491 ? -14.20293 11.36496 -9.10725 1.000 32.24105 488 PRO B CA 1
ATOM 2966 C C . PRO A 1 491 ? -14.24282 10.46707 -7.88022 1.000 34.16151 488 PRO B C 1
ATOM 2967 O O . PRO A 1 491 ? -14.20940 10.93209 -6.73726 1.000 28.70053 488 PRO B O 1
ATOM 2971 N N . LYS A 1 492 ? -14.28289 9.16019 -8.13728 1.000 30.30795 489 LYS B N 1
ATOM 2972 C CA . LYS A 1 492 ? -14.17836 8.17253 -7.06629 1.000 32.40938 489 LYS B CA 1
ATOM 2973 C C . LYS A 1 492 ? -12.81271 8.23991 -6.39199 1.000 34.43043 489 LYS B C 1
ATOM 2974 O O . LYS A 1 492 ? -11.77389 8.15696 -7.05168 1.000 27.97274 489 LYS B O 1
ATOM 2980 N N . THR A 1 493 ? -12.80655 8.38715 -5.06644 1.000 23.90248 490 THR B N 1
ATOM 2981 C CA . THR A 1 493 ? -11.55186 8.38960 -4.33209 1.000 32.81493 490 THR B CA 1
ATOM 2982 C C . THR A 1 493 ? -11.42707 7.26980 -3.30995 1.000 28.77224 490 THR B C 1
ATOM 2983 O O . THR A 1 493 ? -10.32236 7.04899 -2.80131 1.000 30.42263 490 THR B O 1
ATOM 2987 N N . ASN A 1 494 ? -12.50854 6.56814 -2.98153 1.000 31.35751 491 ASN B N 1
ATOM 2988 C CA . ASN A 1 494 ? -12.40346 5.52398 -1.97109 1.000 25.92557 491 ASN B CA 1
ATOM 2989 C C . ASN A 1 494 ? -13.53758 4.52796 -2.13252 1.000 29.63157 491 ASN B C 1
ATOM 2990 O O . ASN A 1 494 ? -14.65960 4.89070 -2.50732 1.000 27.71020 491 ASN B O 1
ATOM 2995 N N . GLU A 1 495 ? -13.22438 3.26520 -1.84628 1.000 29.86106 492 GLU B N 1
ATOM 2996 C CA . GLU A 1 495 ? -14.21157 2.19527 -1.76080 1.000 29.05532 492 GLU B CA 1
ATOM 2997 C C . GLU A 1 495 ? -13.96393 1.42091 -0.47552 1.000 34.59907 492 GLU B C 1
ATOM 2998 O O . GLU A 1 495 ? -12.82524 1.04052 -0.18942 1.000 35.62631 492 GLU B O 1
ATOM 3004 N N . THR A 1 496 ? -15.02207 1.18992 0.29475 1.000 27.34910 493 THR B N 1
ATOM 3005 C CA . THR A 1 496 ? -14.93679 0.46114 1.55012 1.000 30.43970 493 THR B CA 1
ATOM 3006 C C . THR A 1 496 ? -15.85329 -0.75278 1.49356 1.000 29.85119 493 THR B C 1
ATOM 3007 O O . THR A 1 496 ? -16.98633 -0.66999 1.00763 1.000 29.19312 493 THR B O 1
ATOM 3011 N N . ASP A 1 497 ? -15.34717 -1.88665 1.96822 1.000 26.95159 494 ASP B N 1
ATOM 3012 C CA . ASP A 1 497 ? -16.12193 -3.11988 2.03625 1.000 29.76534 494 ASP B CA 1
ATOM 3013 C C . ASP A 1 497 ? -15.85949 -3.73426 3.40216 1.000 28.97806 494 ASP B C 1
ATOM 3014 O O . ASP A 1 497 ? -14.72575 -4.13414 3.69902 1.000 29.68782 494 ASP B O 1
ATOM 3019 N N . LEU A 1 498 ? -16.88760 -3.75149 4.24196 1.000 27.32176 495 LEU B N 1
ATOM 3020 C CA . LEU A 1 498 ? -16.84801 -4.37764 5.55784 1.000 30.44062 495 LEU B CA 1
ATOM 3021 C C . LEU A 1 498 ? -17.87406 -5.49533 5.57511 1.000 33.17003 495 LEU B C 1
ATOM 3022 O O . LEU A 1 498 ? -18.98075 -5.34576 5.04256 1.000 34.87144 495 LEU B O 1
ATOM 3027 N N . GLY A 1 499 ? -17.49864 -6.62421 6.15337 1.000 28.73900 496 GLY B N 1
ATOM 3028 C CA . GLY A 1 499 ? -18.40718 -7.75116 6.21595 1.000 29.93333 496 GLY B CA 1
ATOM 3029 C C . GLY A 1 499 ? -17.94838 -8.72197 7.27082 1.000 31.79734 496 GLY B C 1
ATOM 3030 O O . GLY A 1 499 ? -16.74678 -8.88884 7.50102 1.000 30.09739 496 GLY B O 1
ATOM 3031 N N . GLY A 1 500 ? -18.90840 -9.35199 7.93158 1.000 32.02544 497 GLY B N 1
ATOM 3032 C CA . GLY A 1 500 ? -18.55686 -10.22212 9.03594 1.000 30.97079 497 GLY B CA 1
ATOM 3033 C C . GLY A 1 500 ? -19.64084 -11.23168 9.31833 1.000 29.60615 497 GLY B C 1
ATOM 3034 O O . GLY A 1 500 ? -20.79189 -11.07598 8.90126 1.000 35.00357 497 GLY B O 1
ATOM 3035 N N . VAL A 1 501 ? -19.25652 -12.28227 10.02886 1.000 25.68835 498 VAL B N 1
ATOM 3036 C CA . VAL A 1 501 ? -20.18853 -13.31151 10.46268 1.000 25.93897 498 VAL B CA 1
ATOM 3037 C C . VAL A 1 501 ? -19.95094 -13.54686 11.94758 1.000 24.48010 498 VAL B C 1
ATOM 3038 O O . VAL A 1 501 ? -18.79909 -13.65420 12.38692 1.000 25.98139 498 VAL B O 1
ATOM 3042 N N . ALA A 1 502 ? -21.03198 -13.60148 12.71737 1.000 25.58704 499 ALA B N 1
ATOM 3043 C CA . ALA A 1 502 ? -20.93812 -13.62451 14.16582 1.000 27.38232 499 ALA B CA 1
ATOM 3044 C C . ALA A 1 502 ? -21.87652 -14.68320 14.72320 1.000 28.85293 499 ALA B C 1
ATOM 3045 O O . ALA A 1 502 ? -23.00011 -14.85214 14.23502 1.000 31.79832 499 ALA B O 1
ATOM 3047 N N . LEU A 1 503 ? -21.40987 -15.39047 15.74991 1.000 29.24122 500 LEU B N 1
ATOM 3048 C CA . LEU A 1 503 ? -22.22323 -16.35525 16.47467 1.000 29.16807 500 LEU B CA 1
ATOM 3049 C C . LEU A 1 503 ? -22.13875 -16.03193 17.96523 1.000 30.24348 500 LEU B C 1
ATOM 3050 O O . LEU A 1 503 ? -21.04115 -15.89601 18.51866 1.000 24.74912 500 LEU B O 1
ATOM 3055 N N . ALA A 1 504 ? -23.29234 -15.85923 18.60179 1.000 24.52144 501 ALA B N 1
ATOM 3056 C CA . ALA A 1 504 ? -23.33799 -15.52339 20.01578 1.000 27.53053 501 ALA B CA 1
ATOM 3057 C C . ALA A 1 504 ? -24.36511 -16.39373 20.72079 1.000 27.01309 501 ALA B C 1
ATOM 3058 O O . ALA A 1 504 ? -25.39491 -16.75710 20.15076 1.000 26.97169 501 ALA B O 1
ATOM 3060 N N . ASP A 1 505 ? -24.07323 -16.74027 21.97229 1.000 29.73847 502 ASP B N 1
ATOM 3061 C CA . ASP A 1 505 ? -24.96999 -17.59137 22.73645 1.000 29.42068 502 ASP B CA 1
ATOM 3062 C C . ASP A 1 505 ? -25.10988 -17.01395 24.13470 1.000 23.40176 502 ASP B C 1
ATOM 3063 O O . ASP A 1 505 ? -24.10502 -16.76640 24.80295 1.000 26.92735 502 ASP B O 1
ATOM 3068 N N . ARG A 1 506 ? -26.34645 -16.77327 24.54703 1.000 25.72603 503 ARG B N 1
ATOM 3069 C CA . ARG A 1 506 ? -26.65853 -16.35960 25.90946 1.000 22.83394 503 ARG B CA 1
ATOM 3070 C C . ARG A 1 506 ? -27.12594 -17.58651 26.68271 1.000 29.07107 503 ARG B C 1
ATOM 3071 O O . ARG A 1 506 ? -28.19474 -18.14406 26.40038 1.000 31.21860 503 ARG B O 1
ATOM 3079 N N . LEU A 1 507 ? -26.32500 -18.00338 27.65598 1.000 30.38361 504 LEU B N 1
ATOM 3080 C CA . LEU A 1 507 ? -26.67170 -19.11949 28.52496 1.000 30.43288 504 LEU B CA 1
ATOM 3081 C C . LEU A 1 507 ? -27.40875 -18.58648 29.74355 1.000 29.50984 504 LEU B C 1
ATOM 3082 O O . LEU A 1 507 ? -26.91226 -17.68833 30.42311 1.000 27.16672 504 LEU B O 1
ATOM 3087 N N . SER A 1 508 ? -28.59697 -19.11883 30.00470 1.000 30.61066 505 SER B N 1
ATOM 3088 C CA . SER A 1 508 ? -29.38292 -18.70072 31.15383 1.000 30.06358 505 SER B CA 1
ATOM 3089 C C . SER A 1 508 ? -29.48108 -19.87928 32.11499 1.000 32.09342 505 SER B C 1
ATOM 3090 O O . SER A 1 508 ? -29.84986 -20.99050 31.71331 1.000 30.70165 505 SER B O 1
ATOM 3093 N N . PHE A 1 509 ? -29.14610 -19.63774 33.37611 1.000 38.41901 506 PHE B N 1
ATOM 3094 C CA . PHE A 1 509 ? -29.08697 -20.69223 34.37639 1.000 40.23051 506 PHE B CA 1
ATOM 3095 C C . PHE A 1 509 ? -29.83305 -20.21831 35.61336 1.000 35.49723 506 PHE B C 1
ATOM 3096 O O . PHE A 1 509 ? -29.96862 -19.01519 35.84508 1.000 31.04799 506 PHE B O 1
ATOM 3104 N N . LEU A 1 510 ? -30.33288 -21.17393 36.40125 1.000 36.54075 507 LEU B N 1
ATOM 3105 C CA . LEU A 1 510 ? -30.95421 -20.86500 37.69203 1.000 36.04770 507 LEU B CA 1
ATOM 3106 C C . LEU A 1 510 ? -32.08119 -19.85059 37.53896 1.000 36.95366 507 LEU B C 1
ATOM 3107 O O . LEU A 1 510 ? -32.09199 -18.79923 38.18322 1.000 36.79300 507 LEU B O 1
ATOM 3112 N N . GLU A 1 511 ? -33.01818 -20.16184 36.64245 1.000 41.28418 508 GLU B N 1
ATOM 3113 C CA . GLU A 1 511 ? -34.20274 -19.32992 36.41936 1.000 40.98697 508 GLU B CA 1
ATOM 3114 C C . GLU A 1 511 ? -33.82054 -17.91452 35.98979 1.000 45.78725 508 GLU B C 1
ATOM 3115 O O . GLU A 1 511 ? -34.38697 -16.92813 36.46558 1.000 44.32539 508 GLU B O 1
ATOM 3121 N N . ASP A 1 512 ? -32.83508 -17.81200 35.09739 1.000 38.35659 509 ASP B N 1
ATOM 3122 C CA . ASP A 1 512 ? -32.38775 -16.55374 34.50173 1.000 34.92542 509 ASP B CA 1
ATOM 3123 C C . ASP A 1 512 ? -31.75655 -15.59418 35.50743 1.000 38.41856 509 ASP B C 1
ATOM 3124 O O . ASP A 1 512 ? -31.59769 -14.41046 35.19370 1.000 33.13409 509 ASP B O 1
ATOM 3129 N N . ARG A 1 513 ? -31.40171 -16.05488 36.71405 1.000 30.97289 510 ARG B N 1
ATOM 3130 C CA . ARG A 1 513 ? -30.68289 -15.18747 37.64041 1.000 29.12816 510 ARG B CA 1
ATOM 3131 C C . ARG A 1 513 ? -29.18707 -15.20697 37.39239 1.000 27.11302 510 ARG B C 1
ATOM 3132 O O . ARG A 1 513 ? -28.47571 -14.37488 37.95898 1.000 30.08942 510 ARG B O 1
ATOM 3140 N N . VAL A 1 514 ? -28.69759 -16.14594 36.58481 1.000 28.90560 511 VAL B N 1
ATOM 3141 C CA . VAL A 1 514 ? -27.31439 -16.16650 36.13237 1.000 27.05212 511 VAL B CA 1
ATOM 3142 C C . VAL A 1 514 ? -27.34401 -16.21441 34.60829 1.000 26.83894 511 VAL B C 1
ATOM 3143 O O . VAL A 1 514 ? -28.01460 -17.06975 34.02372 1.000 27.93122 511 VAL B O 1
ATOM 3147 N N . GLN A 1 515 ? -26.66535 -15.26988 33.97257 1.000 27.27580 512 GLN B N 1
ATOM 3148 C CA . GLN A 1 515 ? -26.65870 -15.15764 32.51580 1.000 27.07262 512 GLN B CA 1
ATOM 3149 C C . GLN A 1 515 ? -25.21987 -15.03365 32.05428 1.000 25.94319 512 GLN B C 1
ATOM 3150 O O . GLN A 1 515 ? -24.52312 -14.09304 32.44625 1.000 29.46972 512 GLN B O 1
ATOM 3156 N N . VAL A 1 516 ? -24.78320 -15.95521 31.20006 1.000 27.61698 513 VAL B N 1
ATOM 3157 C CA . VAL A 1 516 ? -23.44600 -15.91166 30.63426 1.000 26.77607 513 VAL B CA 1
ATOM 3158 C C . VAL A 1 516 ? -23.57231 -15.80586 29.11746 1.000 27.95802 513 VAL B C 1
ATOM 3159 O O . VAL A 1 516 ? -24.21015 -16.65306 28.47689 1.000 25.73321 513 VAL B O 1
ATOM 3163 N N . THR A 1 517 ? -22.97266 -14.77270 28.54526 1.000 26.05279 514 THR B N 1
ATOM 3164 C CA . THR A 1 517 ? -23.02970 -14.55694 27.09891 1.000 28.09081 514 THR B CA 1
ATOM 3165 C C . THR A 1 517 ? -21.64412 -14.70454 26.49853 1.000 24.73590 514 THR B C 1
ATOM 3166 O O . THR A 1 517 ? -20.68697 -14.08673 26.97830 1.000 27.73622 514 THR B O 1
ATOM 3170 N N . LEU A 1 518 ? -21.54992 -15.49658 25.42946 1.000 26.49559 515 LEU B N 1
ATOM 3171 C CA . LEU A 1 518 ? -20.29758 -15.72369 24.72497 1.000 27.05626 515 LEU B CA 1
ATOM 3172 C C . LEU A 1 518 ? -20.53517 -15.52849 23.23638 1.000 27.83762 515 LEU B C 1
ATOM 3173 O O . LEU A 1 518 ? -21.56576 -15.94955 22.70550 1.000 28.76231 515 LEU B O 1
ATOM 3178 N N . GLY A 1 519 ? -19.59320 -14.87603 22.56553 1.000 28.51554 516 GLY B N 1
ATOM 3179 C CA . GLY A 1 519 ? -19.69392 -14.77008 21.12216 1.000 27.37860 516 GLY B CA 1
ATOM 3180 C C . GLY A 1 519 ? -18.34898 -14.52654 20.48940 1.000 24.76547 516 GLY B C 1
ATOM 3181 O O . GLY A 1 519 ? -17.40409 -14.07102 21.14427 1.000 30.49685 516 GLY B O 1
ATOM 3182 N N . VAL A 1 520 ? -18.27195 -14.82639 19.19372 1.000 28.69045 517 VAL B N 1
ATOM 3183 C CA . VAL A 1 520 ? -17.08879 -14.51008 18.39935 1.000 24.84821 517 VAL B CA 1
ATOM 3184 C C . VAL A 1 520 ? -17.55211 -14.07672 17.01365 1.000 26.21160 517 VAL B C 1
ATOM 3185 O O . VAL A 1 520 ? -18.54165 -14.59157 16.48042 1.000 25.95292 517 VAL B O 1
ATOM 3189 N N . ARG A 1 521 ? -16.85821 -13.09882 16.44877 1.000 25.96509 518 ARG B N 1
ATOM 3190 C CA . ARG A 1 521 ? -17.19300 -12.57713 15.13238 1.000 29.75280 518 ARG B CA 1
ATOM 3191 C C . ARG A 1 521 ? -15.93210 -12.58950 14.28874 1.000 22.84010 518 ARG B C 1
ATOM 3192 O O . ARG A 1 521 ? -14.86488 -12.19794 14.76729 1.000 30.26307 518 ARG B O 1
ATOM 3200 N N . ARG A 1 522 ? -16.04820 -13.07170 13.05160 1.000 25.81245 519 ARG B N 1
ATOM 3201 C CA . ARG A 1 522 ? -14.98981 -12.90651 12.05865 1.000 30.19437 519 ARG B CA 1
ATOM 3202 C C . ARG A 1 522 ? -15.30169 -11.65999 11.23895 1.000 26.55276 519 ARG B C 1
ATOM 3203 O O . ARG A 1 522 ? -16.35029 -11.59384 10.59280 1.000 23.34794 519 ARG B O 1
ATOM 3211 N N . GLN A 1 523 ? -14.41326 -10.66987 11.28425 1.000 25.63763 520 GLN B N 1
ATOM 3212 C CA . GLN A 1 523 ? -14.65319 -9.36792 10.67321 1.000 28.12175 520 GLN B CA 1
ATOM 3213 C C . GLN A 1 523 ? -13.69080 -9.16648 9.51041 1.000 31.32609 520 GLN B C 1
ATOM 3214 O O . GLN A 1 523 ? -12.47199 -9.25120 9.69175 1.000 31.74555 520 GLN B O 1
ATOM 3220 N N . GLN A 1 524 ? -14.23220 -8.88074 8.33100 1.000 27.09349 521 GLN B N 1
ATOM 3221 C CA . GLN A 1 524 ? -13.41543 -8.53060 7.17834 1.000 32.52920 521 GLN B CA 1
ATOM 3222 C C . GLN A 1 524 ? -13.43573 -7.01934 6.94492 1.000 31.41698 521 GLN B C 1
ATOM 3223 O O . GLN A 1 524 ? -14.49064 -6.37903 7.00347 1.000 32.02619 521 GLN B O 1
ATOM 3229 N N . ILE A 1 525 ? -12.25666 -6.45609 6.69070 1.000 29.01410 522 ILE B N 1
ATOM 3230 C CA . ILE A 1 525 ? -12.08165 -5.03803 6.42115 1.000 30.32340 522 ILE B CA 1
ATOM 3231 C C . ILE A 1 525 ? -11.36874 -4.90254 5.07702 1.000 37.28055 522 ILE B C 1
ATOM 3232 O O . ILE A 1 525 ? -10.37116 -5.58711 4.82559 1.000 39.70333 522 ILE B O 1
ATOM 3237 N N . GLU A 1 526 ? -11.88558 -4.03671 4.21311 1.000 30.19039 523 GLU B N 1
ATOM 3238 C CA . GLU A 1 526 ? -11.25152 -3.77922 2.92455 1.000 26.82275 523 GLU B CA 1
ATOM 3239 C C . GLU A 1 526 ? -11.51783 -2.33928 2.51958 1.000 32.78309 523 GLU B C 1
ATOM 3240 O O . GLU A 1 526 ? -12.66437 -1.88415 2.57697 1.000 36.60493 523 GLU B O 1
ATOM 3246 N N . SER A 1 527 ? -10.46683 -1.62678 2.11239 1.000 32.60978 524 SER B N 1
ATOM 3247 C CA . SER A 1 527 ? -10.61911 -0.30238 1.52799 1.000 29.82131 524 SER B CA 1
ATOM 3248 C C . SER A 1 527 ? -9.65617 -0.13202 0.36274 1.000 33.38014 524 SER B C 1
ATOM 3249 O O . SER A 1 527 ? -8.54904 -0.67965 0.36364 1.000 30.43703 524 SER B O 1
ATOM 3252 N N . ARG A 1 528 ? -10.08349 0.65107 -0.62346 1.000 32.02331 525 ARG B N 1
ATOM 3253 C CA . ARG A 1 528 ? -9.21247 1.07486 -1.70986 1.000 30.93824 525 ARG B CA 1
ATOM 3254 C C . ARG A 1 528 ? -9.30717 2.58103 -1.86213 1.000 28.23630 525 ARG B C 1
ATOM 3255 O O . ARG A 1 528 ? -10.39795 3.15667 -1.77468 1.000 31.76960 525 ARG B O 1
ATOM 3263 N N . ASN A 1 529 ? -8.15890 3.21160 -2.08838 1.000 27.77191 526 ASN B N 1
ATOM 3264 C CA . ASN A 1 529 ? -8.07195 4.65148 -2.27061 1.000 31.37275 526 ASN B CA 1
ATOM 3265 C C . ASN A 1 529 ? -7.51240 4.98546 -3.65194 1.000 36.10798 526 ASN B C 1
ATOM 3266 O O . ASN A 1 529 ? -6.65803 4.27084 -4.18679 1.000 32.25890 526 ASN B O 1
ATOM 3271 N N . TYR A 1 530 ? -8.01920 6.08193 -4.22156 1.000 35.04641 527 TYR B N 1
ATOM 3272 C CA . TYR A 1 530 ? -7.61785 6.59424 -5.52598 1.000 35.41285 527 TYR B CA 1
ATOM 3273 C C . TYR A 1 530 ? -7.31916 8.08044 -5.40452 1.000 37.33233 527 TYR B C 1
ATOM 3274 O O . TYR A 1 530 ? -8.06703 8.81782 -4.75356 1.000 32.56067 527 TYR B O 1
ATOM 3283 N N . ASP A 1 531 ? -6.22164 8.51986 -6.02102 1.000 42.66615 528 ASP B N 1
ATOM 3284 C CA . ASP A 1 531 ? -5.83846 9.92472 -5.93122 1.000 42.05424 528 ASP B CA 1
ATOM 3285 C C . ASP A 1 531 ? -6.88394 10.79791 -6.61587 1.000 42.56874 528 ASP B C 1
ATOM 3286 O O . ASP A 1 531 ? -7.39884 10.45350 -7.68437 1.000 35.39904 528 ASP B O 1
ATOM 3291 N N . GLN A 1 532 ? -7.21273 11.92878 -5.97944 1.000 41.28166 529 GLN B N 1
ATOM 3292 C CA . GLN A 1 532 ? -8.29813 12.76504 -6.48856 1.000 39.41545 529 GLN B CA 1
ATOM 3293 C C . GLN A 1 532 ? -7.93090 13.42933 -7.80817 1.000 45.01928 529 GLN B C 1
ATOM 3294 O O . GLN A 1 532 ? -8.81214 13.67053 -8.64272 1.000 49.23345 529 GLN B O 1
ATOM 3300 N N . THR A 1 533 ? -6.64925 13.72723 -8.02032 1.000 44.90665 530 THR B N 1
ATOM 3301 C CA . THR A 1 533 ? -6.20346 14.32770 -9.27635 1.000 46.57093 530 THR B CA 1
ATOM 3302 C C . THR A 1 533 ? -5.89024 13.26485 -10.32769 1.000 46.96669 530 THR B C 1
ATOM 3303 O O . THR A 1 533 ? -6.51677 13.22812 -11.39059 1.000 44.02420 530 THR B O 1
ATOM 3307 N N . SER A 1 534 ? -4.92764 12.38682 -10.03356 1.000 47.48585 531 SER B N 1
ATOM 3308 C CA . SER A 1 534 ? -4.45888 11.41088 -11.00975 1.000 42.90952 531 SER B CA 1
ATOM 3309 C C . SER A 1 534 ? -5.39517 10.22226 -11.17319 1.000 43.39447 531 SER B C 1
ATOM 3310 O O . SER A 1 534 ? -5.32023 9.53175 -12.19545 1.000 41.84261 531 SER B O 1
ATOM 3313 N N . GLY A 1 535 ? -6.26025 9.94962 -10.19730 1.000 40.17035 532 GLY B N 1
ATOM 3314 C CA . GLY A 1 535 ? -7.02408 8.71934 -10.26044 1.000 36.15503 532 GLY B CA 1
ATOM 3315 C C . GLY A 1 535 ? -6.20497 7.47420 -10.02214 1.000 38.31913 532 GLY B C 1
ATOM 3316 O O . GLY A 1 535 ? -6.71476 6.36331 -10.20422 1.000 44.79625 532 GLY B O 1
ATOM 3317 N N . ALA A 1 536 ? -4.94954 7.62856 -9.61227 1.000 38.93373 533 ALA B N 1
ATOM 3318 C CA . ALA A 1 536 ? -4.07614 6.48932 -9.36876 1.000 38.90354 533 ALA B CA 1
ATOM 3319 C C . ALA A 1 536 ? -4.48409 5.73554 -8.10626 1.000 44.10788 533 ALA B C 1
ATOM 3320 O O . ALA A 1 536 ? -4.91371 6.32512 -7.10673 1.000 34.63662 533 ALA B O 1
ATOM 3322 N N . ARG A 1 537 ? -4.31127 4.41419 -8.15326 1.000 45.03967 534 ARG B N 1
ATOM 3323 C CA . ARG A 1 537 ? -4.61570 3.54642 -7.02278 1.000 43.05800 534 ARG B CA 1
ATOM 3324 C C . ARG A 1 537 ? -3.51258 3.68119 -5.98682 1.000 41.22166 534 ARG B C 1
ATOM 3325 O O . ARG A 1 537 ? -2.39779 3.18734 -6.18637 1.000 50.55065 534 ARG B O 1
ATOM 3333 N N . THR A 1 538 ? -3.82272 4.33250 -4.87051 1.000 31.73745 535 THR B N 1
ATOM 3334 C CA . THR A 1 538 ? -2.79071 4.63326 -3.89644 1.000 37.05244 535 THR B CA 1
ATOM 3335 C C . THR A 1 538 ? -2.68174 3.58180 -2.80423 1.000 39.58778 535 THR B C 1
ATOM 3336 O O . THR A 1 538 ? -1.58388 3.36368 -2.28198 1.000 37.08738 535 THR B O 1
ATOM 3340 N N . SER A 1 539 ? -3.78461 2.92722 -2.44453 1.000 36.46376 536 SER B N 1
ATOM 3341 C CA . SER A 1 539 ? -3.74328 1.95987 -1.35886 1.000 32.91026 536 SER B CA 1
ATOM 3342 C C . SER A 1 539 ? -4.90817 0.99375 -1.49797 1.000 36.78682 536 SER B C 1
ATOM 3343 O O . SER A 1 539 ? -5.99898 1.36285 -1.94772 1.000 36.51954 536 SER B O 1
ATOM 3346 N N . HIS A 1 540 ? -4.65035 -0.25195 -1.11254 1.000 29.74893 537 HIS B N 1
ATOM 3347 C CA . HIS A 1 540 ? -5.66923 -1.29570 -1.03654 1.000 30.59758 537 HIS B CA 1
ATOM 3348 C C . HIS A 1 540 ? -5.39774 -2.06951 0.25365 1.000 32.58915 537 HIS B C 1
ATOM 3349 O O . HIS A 1 540 ? -4.48092 -2.89671 0.30610 1.000 34.24631 537 HIS B O 1
ATOM 3356 N N . ASP A 1 541 ? -6.17101 -1.77268 1.29836 1.000 29.25938 538 ASP B N 1
ATOM 3357 C CA . ASP A 1 541 ? -6.07393 -2.46215 2.58575 1.000 31.26645 538 ASP B CA 1
ATOM 3358 C C . ASP A 1 541 ? -7.08192 -3.60352 2.62650 1.000 30.74003 538 ASP B C 1
ATOM 3359 O O . ASP A 1 541 ? -8.24390 -3.41966 2.26210 1.000 34.99085 538 ASP B O 1
ATOM 3364 N N . LYS A 1 542 ? -6.64564 -4.78035 3.05978 1.000 28.71021 539 LYS B N 1
ATOM 3365 C CA . LYS A 1 542 ? -7.56798 -5.90462 3.17791 1.000 30.24890 539 LYS B CA 1
ATOM 3366 C C . LYS A 1 542 ? -7.13262 -6.75963 4.35092 1.000 36.68175 539 LYS B C 1
ATOM 3367 O O . LYS A 1 542 ? -6.00311 -7.25873 4.36633 1.000 38.90087 539 LYS B O 1
ATOM 3373 N N . ARG A 1 543 ? -8.03223 -6.93638 5.31370 1.000 33.11349 540 ARG B N 1
ATOM 3374 C CA . ARG A 1 543 ? -7.71775 -7.59046 6.57909 1.000 37.48319 540 ARG B CA 1
ATOM 3375 C C . ARG A 1 543 ? -8.90696 -8.42308 7.02784 1.000 34.81817 540 ARG B C 1
ATOM 3376 O O . ARG A 1 543 ? -10.05423 -8.16179 6.65707 1.000 30.42168 540 ARG B O 1
ATOM 3384 N N . HIS A 1 544 ? -8.62318 -9.41691 7.85785 1.000 28.55370 541 HIS B N 1
ATOM 3385 C CA . HIS A 1 544 ? -9.66594 -10.04708 8.64984 1.000 36.10314 541 HIS B CA 1
ATOM 3386 C C . HIS A 1 544 ? -9.14895 -10.21652 10.06791 1.000 33.17885 541 HIS B C 1
ATOM 3387 O O . HIS A 1 544 ? -7.94790 -10.37541 10.30194 1.000 34.17273 541 HIS B O 1
ATOM 3394 N N . VAL A 1 545 ? -10.06431 -10.12390 11.01614 1.000 35.96781 542 VAL B N 1
ATOM 3395 C CA . VAL A 1 545 ? -9.72639 -10.24289 12.42406 1.000 32.29734 542 VAL B CA 1
ATOM 3396 C C . VAL A 1 545 ? -10.85040 -11.00934 13.08808 1.000 31.00881 542 VAL B C 1
ATOM 3397 O O . VAL A 1 545 ? -11.99167 -11.00070 12.62016 1.000 31.63353 542 VAL B O 1
ATOM 3401 N N . TRP A 1 546 ? -10.50877 -11.72467 14.14966 1.000 33.22259 543 TRP B N 1
ATOM 3402 C CA . TRP A 1 546 ? -11.49181 -12.37311 14.99741 1.000 37.28890 543 TRP B CA 1
ATOM 3403 C C . TRP A 1 546 ? -11.65241 -11.54349 16.26038 1.000 30.85906 543 TRP B C 1
ATOM 3404 O O . TRP A 1 546 ? -10.67614 -11.02410 16.80683 1.000 32.54019 543 TRP B O 1
ATOM 3415 N N . THR A 1 547 ? -12.88896 -11.39026 16.70566 1.000 27.37888 544 THR B N 1
ATOM 3416 C CA . THR A 1 547 ? -13.10247 -10.53327 17.83717 1.000 25.23881 544 THR B CA 1
ATOM 3417 C C . THR A 1 547 ? -14.18986 -11.16795 18.69398 1.000 24.59217 544 THR B C 1
ATOM 3418 O O . THR A 1 547 ? -15.25434 -11.54211 18.17080 1.000 26.76467 544 THR B O 1
ATOM 3422 N N . PRO A 1 548 ? -13.93766 -11.35741 20.00042 1.000 29.28815 545 PRO B N 1
ATOM 3423 C CA . PRO A 1 548 ? -14.89665 -12.09581 20.83012 1.000 23.15007 545 PRO B CA 1
ATOM 3424 C C . PRO A 1 548 ? -15.55971 -11.23654 21.89791 1.000 28.06577 545 PRO B C 1
ATOM 3425 O O . PRO A 1 548 ? -15.19683 -10.07037 22.08388 1.000 28.10245 545 PRO B O 1
ATOM 3429 N N . MET A 1 549 ? -16.52910 -11.80756 22.60948 1.000 24.63742 546 MET B N 1
ATOM 3430 C CA . MET A 1 549 ? -17.03502 -11.20872 23.84311 1.000 26.62865 546 MET B CA 1
ATOM 3431 C C . MET A 1 549 ? -17.31990 -12.29317 24.86462 1.000 26.71487 546 MET B C 1
ATOM 3432 O O . MET A 1 549 ? -17.59707 -13.44559 24.52999 1.000 27.27318 546 MET B O 1
ATOM 3437 N N . ALA A 1 550 ? -17.29430 -11.88468 26.12709 1.000 29.16223 547 ALA B N 1
ATOM 3438 C CA . ALA A 1 550 ? -17.72059 -12.73809 27.21945 1.000 26.49351 547 ALA B CA 1
ATOM 3439 C C . ALA A 1 550 ? -18.35325 -11.83194 28.25780 1.000 24.45891 547 ALA B C 1
ATOM 3440 O O . ALA A 1 550 ? -17.86547 -10.72232 28.49634 1.000 26.96684 547 ALA B O 1
ATOM 3442 N N . SER A 1 551 ? -19.45992 -12.28528 28.83855 1.000 27.56654 548 SER B N 1
ATOM 3443 C CA . SER A 1 551 ? -20.09040 -11.51030 29.89053 1.000 28.52997 548 SER B CA 1
ATOM 3444 C C . SER A 1 551 ? -20.80125 -12.44154 30.85929 1.000 28.98776 548 SER B C 1
ATOM 3445 O O . SER A 1 551 ? -21.21276 -13.55228 30.50579 1.000 27.54705 548 SER B O 1
ATOM 3448 N N . VAL A 1 552 ? -20.98664 -11.94665 32.07757 1.000 28.71569 549 VAL B N 1
ATOM 3449 C CA . VAL A 1 552 ? -21.72893 -12.66599 33.10286 1.000 31.92351 549 VAL B CA 1
ATOM 3450 C C . VAL A 1 552 ? -22.56757 -11.65896 33.87141 1.000 31.00297 549 VAL B C 1
ATOM 3451 O O . VAL A 1 552 ? -22.10629 -10.55612 34.18726 1.000 27.76013 549 VAL B O 1
ATOM 3455 N N . LEU A 1 553 ? -23.81585 -12.02232 34.13142 1.000 28.45054 550 LEU B N 1
ATOM 3456 C CA . LEU A 1 553 ? -24.71056 -11.20711 34.93220 1.000 28.54760 550 LEU B CA 1
ATOM 3457 C C . LEU A 1 553 ? -25.36886 -12.09671 35.97497 1.000 27.73693 550 LEU B C 1
ATOM 3458 O O . LEU A 1 553 ? -25.80905 -13.20659 35.66265 1.000 28.39841 550 LEU B O 1
ATOM 3463 N N A VAL A 1 554 ? -25.43867 -11.60322 37.21127 0.535 26.79138 551 VAL B N 1
ATOM 3464 N N B VAL A 1 554 ? -25.42107 -11.61352 37.21142 0.465 26.79987 551 VAL B N 1
ATOM 3465 C CA A VAL A 1 554 ? -26.06250 -12.31592 38.32225 0.535 27.51882 551 VAL B CA 1
ATOM 3466 C CA B VAL A 1 554 ? -26.10079 -12.31958 38.28735 0.465 27.50607 551 VAL B CA 1
ATOM 3467 C C A VAL A 1 554 ? -27.05041 -11.37663 39.00104 0.535 29.53648 551 VAL B C 1
ATOM 3468 C C B VAL A 1 554 ? -27.08587 -11.36334 38.94017 0.465 29.53782 551 VAL B C 1
ATOM 3469 O O A VAL A 1 554 ? -26.77374 -10.18177 39.15774 0.535 30.26089 551 VAL B O 1
ATOM 3470 O O B VAL A 1 554 ? -26.85285 -10.15181 39.01484 0.465 30.17503 551 VAL B O 1
ATOM 3477 N N . LYS A 1 555 ? -28.21404 -11.91659 39.38904 1.000 30.36002 552 LYS B N 1
ATOM 3478 C CA . LYS A 1 555 ? -29.25670 -11.16370 40.07621 1.000 29.30725 552 LYS B CA 1
ATOM 3479 C C . LYS A 1 555 ? -29.41220 -11.71055 41.49243 1.000 32.74424 552 LYS B C 1
ATOM 3480 O O . LYS A 1 555 ? -30.30404 -12.53451 41.74672 1.000 30.74784 552 LYS B O 1
ATOM 3486 N N . PRO A 1 556 ? -28.56685 -11.28374 42.43614 1.000 34.31970 553 PRO B N 1
ATOM 3487 C CA . PRO A 1 556 ? -28.77372 -11.71286 43.83226 1.000 34.42806 553 PRO B CA 1
ATOM 3488 C C . PRO A 1 556 ? -30.13926 -11.32747 44.35114 1.000 33.93893 553 PRO B C 1
ATOM 3489 O O . PRO A 1 556 ? -30.80398 -12.14070 45.00605 1.000 39.82997 553 PRO B O 1
ATOM 3493 N N . LEU A 1 557 ? -30.58205 -10.10880 44.07076 1.000 32.25768 554 LEU B N 1
ATOM 3494 C CA . LEU A 1 557 ? -31.95839 -9.70654 44.30782 1.000 33.93206 554 LEU B CA 1
ATOM 3495 C C . LEU A 1 557 ? -32.67181 -9.61189 42.97426 1.000 38.91754 554 LEU B C 1
ATOM 3496 O O . LEU A 1 557 ? -32.03965 -9.49472 41.92048 1.000 39.18996 554 LEU B O 1
ATOM 3501 N N . GLN A 1 558 ? -34.00391 -9.65261 43.02131 1.000 43.66679 555 GLN B N 1
ATOM 3502 C CA . GLN A 1 558 ? -34.75091 -9.47453 41.78396 1.000 45.89213 555 GLN B CA 1
ATOM 3503 C C . GLN A 1 558 ? -34.44855 -8.12771 41.14131 1.000 47.08390 555 GLN B C 1
ATOM 3504 O O . GLN A 1 558 ? -34.44945 -8.01771 39.91068 1.000 46.70210 555 GLN B O 1
ATOM 3510 N N . ASP A 1 559 ? -34.16585 -7.10247 41.94898 1.000 41.17935 556 ASP B N 1
ATOM 3511 C CA . ASP A 1 559 ? -33.96180 -5.74501 41.45296 1.000 38.92782 556 ASP B CA 1
ATOM 3512 C C . ASP A 1 559 ? -32.51010 -5.28176 41.54692 1.000 32.78799 556 ASP B C 1
ATOM 3513 O O . ASP A 1 559 ? -32.25010 -4.07321 41.53526 1.000 29.61404 556 ASP B O 1
ATOM 3518 N N . LEU A 1 560 ? -31.56170 -6.20741 41.66066 1.000 30.77437 557 LEU B N 1
ATOM 3519 C CA . LEU A 1 560 ? -30.14566 -5.86987 41.73070 1.000 28.26882 557 LEU B CA 1
ATOM 3520 C C . LEU A 1 560 ? -29.40549 -6.76355 40.75647 1.000 28.15600 557 LEU B C 1
ATOM 3521 O O . LEU A 1 560 ? -29.50480 -7.99613 40.83560 1.000 27.32725 557 LEU B O 1
ATOM 3526 N N . SER A 1 561 ? -28.67786 -6.14703 39.83128 1.000 26.14247 558 SER B N 1
ATOM 3527 C CA . SER A 1 561 ? -27.95510 -6.88021 38.80956 1.000 23.56247 558 SER B CA 1
ATOM 3528 C C . SER A 1 561 ? -26.48289 -6.56069 38.97165 1.000 20.38972 558 SER B C 1
ATOM 3529 O O . SER A 1 561 ? -26.11158 -5.38722 39.05290 1.000 25.20480 558 SER B O 1
ATOM 3532 N N . LEU A 1 562 ? -25.65195 -7.59768 39.01278 1.000 23.41925 559 LEU B N 1
ATOM 3533 C CA . LEU A 1 562 ? -24.20698 -7.44730 39.01940 1.000 23.41708 559 LEU B CA 1
ATOM 3534 C C . LEU A 1 562 ? -23.67433 -8.03979 37.72615 1.000 22.22446 559 LEU B C 1
ATOM 3535 O O . LEU A 1 562 ? -24.16396 -9.07667 37.27630 1.000 29.49639 559 LEU B O 1
ATOM 3540 N N . TYR A 1 563 ? -22.69135 -7.39155 37.11194 1.000 27.41463 560 TYR B N 1
ATOM 3541 C CA . TYR A 1 563 ? -22.26634 -7.88646 35.80083 1.000 25.01862 560 TYR B CA 1
ATOM 3542 C C . TYR A 1 563 ? -20.79054 -7.61289 35.55850 1.000 21.73154 560 TYR B C 1
ATOM 3543 O O . TYR A 1 563 ? -20.18223 -6.74459 36.18261 1.000 23.50791 560 TYR B O 1
ATOM 3552 N N . ALA A 1 564 ? -20.23493 -8.35563 34.59788 1.000 26.10363 561 ALA B N 1
ATOM 3553 C CA . ALA A 1 564 ? -18.90815 -8.11127 34.06523 1.000 25.14354 561 ALA B CA 1
ATOM 3554 C C . ALA A 1 564 ? -18.94467 -8.41631 32.57847 1.000 26.22769 561 ALA B C 1
ATOM 3555 O O . ALA A 1 564 ? -19.68203 -9.30112 32.13656 1.000 24.61113 561 ALA B O 1
ATOM 3557 N N . ASN A 1 565 ? -18.15852 -7.67581 31.80124 1.000 25.85815 562 ASN B N 1
ATOM 3558 C CA . ASN A 1 565 ? -18.00818 -8.03560 30.40149 1.000 26.55337 562 ASN B CA 1
ATOM 3559 C C . ASN A 1 565 ? -16.55364 -7.90455 29.99274 1.000 27.00740 562 ASN B C 1
ATOM 3560 O O . ASN A 1 565 ? -15.73354 -7.27644 30.67437 1.000 26.59665 562 ASN B O 1
ATOM 3565 N N . TYR A 1 566 ? -16.25155 -8.57042 28.88441 1.000 26.75621 563 TYR B N 1
ATOM 3566 C CA . TYR A 1 566 ? -15.04784 -8.35881 28.10269 1.000 26.83815 563 TYR B CA 1
ATOM 3567 C C . TYR A 1 566 ? -15.50487 -8.23543 26.65475 1.000 23.41780 563 TYR B C 1
ATOM 3568 O O . TYR A 1 566 ? -16.29218 -9.06163 26.18039 1.000 26.12897 563 TYR B O 1
ATOM 3577 N N . ILE A 1 567 ? -15.03239 -7.20375 25.95873 1.000 27.72746 564 ILE B N 1
ATOM 3578 C CA . ILE A 1 567 ? -15.45767 -6.94428 24.58557 1.000 24.92466 564 ILE B CA 1
ATOM 3579 C C . ILE A 1 567 ? -14.39027 -6.08687 23.92829 1.000 25.64886 564 ILE B C 1
ATOM 3580 O O . ILE A 1 567 ? -13.62195 -5.40362 24.60459 1.000 27.10561 564 ILE B O 1
ATOM 3585 N N . GLN A 1 568 ? -14.32544 -6.13575 22.59471 1.000 22.89244 565 GLN B N 1
ATOM 3586 C CA . GLN A 1 568 ? -13.31373 -5.41120 21.84263 1.000 27.24640 565 GLN B CA 1
ATOM 3587 C C . GLN A 1 568 ? -13.91756 -4.33672 20.93357 1.000 29.27852 565 GLN B C 1
ATOM 3588 O O . GLN A 1 568 ? -15.10109 -4.35521 20.58600 1.000 24.77280 565 GLN B O 1
ATOM 3594 N N . GLY A 1 569 ? -13.06938 -3.39345 20.54924 1.000 27.10931 566 GLY B N 1
ATOM 3595 C CA . GLY A 1 569 ? -13.39006 -2.44761 19.50252 1.000 26.07986 566 GLY B CA 1
ATOM 3596 C C . GLY A 1 569 ? -12.35754 -2.59288 18.40583 1.000 32.18177 566 GLY B C 1
ATOM 3597 O O . GLY A 1 569 ? -11.22546 -3.01385 18.65483 1.000 28.42597 566 GLY B O 1
ATOM 3598 N N . LEU A 1 570 ? -12.76094 -2.25281 17.18254 1.000 27.00866 567 LEU B N 1
ATOM 3599 C CA . LEU A 1 570 ? -11.88933 -2.36194 16.02305 1.000 28.73844 567 LEU B CA 1
ATOM 3600 C C . LEU A 1 570 ? -11.83811 -1.03117 15.29827 1.000 29.51274 567 LEU B C 1
ATOM 3601 O O . LEU A 1 570 ? -12.87146 -0.37706 15.11150 1.000 24.36607 567 LEU B O 1
ATOM 3606 N N . SER A 1 571 ? -10.63456 -0.64933 14.87261 1.000 28.29408 568 SER B N 1
ATOM 3607 C CA . SER A 1 571 ? -10.45124 0.48713 13.98077 1.000 29.15217 568 SER B CA 1
ATOM 3608 C C . SER A 1 571 ? -9.51869 0.08695 12.84113 1.000 34.81927 568 SER B C 1
ATOM 3609 O O . SER A 1 571 ? -8.54352 -0.64558 13.05249 1.000 30.19382 568 SER B O 1
ATOM 3612 N N . GLN A 1 572 ? -9.83153 0.54957 11.63204 1.000 28.10498 569 GLN B N 1
ATOM 3613 C CA . GLN A 1 572 ? -8.90731 0.35863 10.52018 1.000 34.37468 569 GLN B CA 1
ATOM 3614 C C . GLN A 1 572 ? -7.58936 1.06380 10.81241 1.000 31.38936 569 GLN B C 1
ATOM 3615 O O . GLN A 1 572 ? -7.56263 2.16447 11.36933 1.000 34.00681 569 GLN B O 1
ATOM 3621 N N . GLY A 1 573 ? -6.48816 0.40494 10.47145 1.000 36.40673 570 GLY B N 1
ATOM 3622 C CA . GLY A 1 573 ? -5.18840 1.01661 10.65301 1.000 39.56781 570 GLY B CA 1
ATOM 3623 C C . GLY A 1 573 ? -5.05394 2.30666 9.86620 1.000 40.53158 570 GLY B C 1
ATOM 3624 O O . GLY A 1 573 ? -5.76826 2.56248 8.89671 1.000 39.03710 570 GLY B O 1
ATOM 3625 N N . GLU A 1 574 ? -4.13270 3.14550 10.31612 1.000 40.24507 571 GLU B N 1
ATOM 3626 C CA . GLU A 1 574 ? -3.90154 4.42894 9.67656 1.000 46.93351 571 GLU B CA 1
ATOM 3627 C C . GLU A 1 574 ? -2.85062 4.29567 8.58757 1.000 47.46616 571 GLU B C 1
ATOM 3628 O O . GLU A 1 574 ? -1.95261 3.45159 8.66532 1.000 45.59313 571 GLU B O 1
ATOM 3634 N N . ALA A 1 575 ? -2.97622 5.13702 7.56288 1.000 50.20190 572 ALA B N 1
ATOM 3635 C CA . ALA A 1 575 ? -1.92027 5.27094 6.57153 1.000 52.69714 572 ALA B CA 1
ATOM 3636 C C . ALA A 1 575 ? -0.82885 6.18738 7.10834 1.000 49.88233 572 ALA B C 1
ATOM 3637 O O . ALA A 1 575 ? -1.11096 7.21158 7.73592 1.000 52.33643 572 ALA B O 1
ATOM 3639 N N . ALA A 1 576 ? 0.41995 5.79981 6.88192 1.000 48.44461 573 ALA B N 1
ATOM 3640 C CA . ALA A 1 576 ? 1.53389 6.61003 7.34620 1.000 50.61007 573 ALA B CA 1
ATOM 3641 C C . ALA A 1 576 ? 1.57292 7.93639 6.58960 1.000 54.11345 573 ALA B C 1
ATOM 3642 O O . ALA A 1 576 ? 1.38897 7.96273 5.36467 1.000 50.32278 573 ALA B O 1
ATOM 3644 N N . PRO A 1 577 ? 1.81117 9.04883 7.28564 1.000 53.50923 574 PRO B N 1
ATOM 3645 C CA . PRO A 1 577 ? 1.78079 10.35737 6.61954 1.000 54.49950 574 PRO B CA 1
ATOM 3646 C C . PRO A 1 577 ? 2.82964 10.44170 5.52161 1.000 59.95128 574 PRO B C 1
ATOM 3647 O O . PRO A 1 577 ? 3.89184 9.81439 5.59364 1.000 53.94513 574 PRO B O 1
ATOM 3651 N N . MET A 1 578 ? 2.53062 11.24690 4.50094 1.000 58.90281 575 MET B N 1
ATOM 3652 C CA . MET A 1 578 ? 3.41810 11.35793 3.34843 1.000 65.29734 575 MET B CA 1
ATOM 3653 C C . MET A 1 578 ? 4.69611 12.10546 3.71492 1.000 62.52826 575 MET B C 1
ATOM 3654 O O . MET A 1 578 ? 5.19275 12.92409 2.93770 1.000 67.25745 575 MET B O 1
ATOM 3659 N N . THR A 1 579 ? 5.23222 11.80641 4.90127 1.000 66.46681 576 THR B N 1
ATOM 3660 C CA . THR A 1 579 ? 6.46360 12.38588 5.42409 1.000 60.54541 576 THR B CA 1
ATOM 3661 C C . THR A 1 579 ? 7.39424 11.35470 6.03924 1.000 60.22529 576 THR B C 1
ATOM 3662 O O . THR A 1 579 ? 8.59935 11.61701 6.13247 1.000 59.12978 576 THR B O 1
ATOM 3666 N N . ALA A 1 580 ? 6.88338 10.20219 6.45994 1.000 57.41189 577 ALA B N 1
ATOM 3667 C CA . ALA A 1 580 ? 7.64788 9.20625 7.18960 1.000 60.59243 577 ALA B CA 1
ATOM 3668 C C . ALA A 1 580 ? 8.31383 8.22798 6.22694 1.000 57.02666 577 ALA B C 1
ATOM 3669 O O . ALA A 1 580 ? 8.06971 8.23819 5.02035 1.000 58.30725 577 ALA B O 1
ATOM 3671 N N . ALA A 1 581 ? 9.16198 7.36056 6.78762 1.000 63.08187 578 ALA B N 1
ATOM 3672 C CA . ALA A 1 581 ? 9.87791 6.38674 5.96989 1.000 59.15297 578 ALA B CA 1
ATOM 3673 C C . ALA A 1 581 ? 8.91572 5.46152 5.23415 1.000 61.67434 578 ALA B C 1
ATOM 3674 O O . ALA A 1 581 ? 9.10753 5.17231 4.04776 1.000 61.23912 578 ALA B O 1
ATOM 3676 N N . ASN A 1 582 ? 7.87239 4.99327 5.91657 1.000 56.69284 579 ASN B N 1
ATOM 3677 C CA . ASN A 1 582 ? 6.86605 4.11056 5.32909 1.000 48.09150 579 ASN B CA 1
ATOM 3678 C C . ASN A 1 582 ? 5.63975 4.87887 4.84761 1.000 47.14668 579 ASN B C 1
ATOM 3679 O O . ASN A 1 582 ? 4.51944 4.36917 4.93054 1.000 48.78780 579 ASN B O 1
ATOM 3684 N N . ALA A 1 583 ? 5.83117 6.09500 4.32695 1.000 50.78550 580 ALA B N 1
ATOM 3685 C CA . ALA A 1 583 ? 4.72049 6.93765 3.88914 1.000 51.49659 580 ALA B CA 1
ATOM 3686 C C . ALA A 1 583 ? 3.76511 6.17639 2.97916 1.000 49.92669 580 ALA B C 1
ATOM 3687 O O . ALA A 1 583 ? 4.18867 5.43061 2.09338 1.000 45.97130 580 ALA B O 1
ATOM 3689 N N . GLY A 1 584 ? 2.46579 6.36611 3.21032 1.000 46.56594 581 GLY B N 1
ATOM 3690 C CA . GLY A 1 584 ? 1.42872 5.73072 2.43295 1.000 45.23365 581 GLY B CA 1
ATOM 3691 C C . GLY A 1 584 ? 1.03543 4.34020 2.89770 1.000 42.40143 581 GLY B C 1
ATOM 3692 O O . GLY A 1 584 ? -0.09198 3.90663 2.63058 1.000 46.81128 581 GLY B O 1
ATOM 3693 N N . GLN A 1 585 ? 1.93828 3.62564 3.56832 1.000 39.08961 582 GLN B N 1
ATOM 3694 C CA . GLN A 1 585 ? 1.59763 2.33351 4.15467 1.000 48.09552 582 GLN B CA 1
ATOM 3695 C C . GLN A 1 585 ? 0.53445 2.50070 5.23487 1.000 47.54159 582 GLN B C 1
ATOM 3696 O O . GLN A 1 585 ? 0.65357 3.35785 6.11497 1.000 41.10554 582 GLN B O 1
ATOM 3702 N N . VAL A 1 586 ? -0.51838 1.69319 5.15739 1.000 49.05033 583 VAL B N 1
ATOM 3703 C CA . VAL A 1 586 ? -1.60195 1.72192 6.13252 1.000 47.19042 583 VAL B CA 1
ATOM 3704 C C . VAL A 1 586 ? -1.46361 0.50098 7.03594 1.000 47.54715 583 VAL B C 1
ATOM 3705 O O . VAL A 1 586 ? -1.32233 -0.63016 6.55389 1.000 44.05515 583 VAL B O 1
ATOM 3709 N N . LEU A 1 587 ? -1.47159 0.74123 8.34784 1.000 45.83380 584 LEU B N 1
ATOM 3710 C CA . LEU A 1 587 ? -1.08616 -0.25352 9.33633 1.000 41.56050 584 LEU B CA 1
ATOM 3711 C C . LEU A 1 587 ? -2.20321 -1.26772 9.56705 1.000 36.57105 584 LEU B C 1
ATOM 3712 O O . LEU A 1 587 ? -3.32204 -1.13131 9.06827 1.000 38.15701 584 LEU B O 1
ATOM 3717 N N . ALA A 1 588 ? -1.87415 -2.30167 10.35122 1.000 39.16934 585 ALA B N 1
ATOM 3718 C CA . ALA A 1 588 ? -2.83766 -3.31730 10.73361 1.000 39.04844 585 ALA B CA 1
ATOM 3719 C C . ALA A 1 588 ? -3.94020 -2.68823 11.58451 1.000 39.73350 585 ALA B C 1
ATOM 3720 O O . ALA A 1 588 ? -3.73588 -1.63326 12.19689 1.000 38.20417 585 ALA B O 1
ATOM 3722 N N . PRO A 1 589 ? -5.11989 -3.31566 11.63898 1.000 36.43198 586 PRO B N 1
ATOM 3723 C CA . PRO A 1 589 ? -6.22502 -2.72593 12.40805 1.000 35.26389 586 PRO B CA 1
ATOM 3724 C C . PRO A 1 589 ? -5.89584 -2.63617 13.89334 1.000 35.74214 586 PRO B C 1
ATOM 3725 O O . PRO A 1 589 ? -5.10973 -3.42345 14.42478 1.000 35.41034 586 PRO B O 1
ATOM 3729 N N . TYR A 1 590 ? -6.48999 -1.64053 14.56054 1.000 35.36871 587 TYR B N 1
ATOM 3730 C CA . TYR A 1 590 ? -6.28741 -1.44154 15.99765 1.000 36.22533 587 TYR B CA 1
ATOM 3731 C C . TYR A 1 590 ? -7.36900 -2.18613 16.75923 1.000 33.38018 587 TYR B C 1
ATOM 3732 O O . TYR A 1 590 ? -8.56021 -2.02781 16.47092 1.000 29.56007 587 TYR B O 1
ATOM 3741 N N . LYS A 1 591 ? -6.95036 -2.99544 17.72588 1.000 32.32509 588 LYS B N 1
ATOM 3742 C CA . LYS A 1 591 ? -7.85304 -3.80240 18.53102 1.000 33.52473 588 LYS B CA 1
ATOM 3743 C C . LYS A 1 591 ? -7.94480 -3.17536 19.91587 1.000 35.50146 588 LYS B C 1
ATOM 3744 O O . LYS A 1 591 ? -7.00472 -3.27818 20.71128 1.000 35.90276 588 LYS B O 1
ATOM 3750 N N . ALA A 1 592 ? -9.06144 -2.51321 20.19950 1.000 30.96252 589 ALA B N 1
ATOM 3751 C CA . ALA A 1 592 ? -9.28385 -2.01257 21.55175 1.000 26.44501 589 ALA B CA 1
ATOM 3752 C C . ALA A 1 592 ? -9.87742 -3.11955 22.40935 1.000 24.03302 589 ALA B C 1
ATOM 3753 O O . ALA A 1 592 ? -10.59210 -3.99075 21.91187 1.000 27.29526 589 ALA B O 1
ATOM 3755 N N . GLU A 1 593 ? -9.57407 -3.09355 23.70661 1.000 23.86107 590 GLU B N 1
ATOM 3756 C CA . GLU A 1 593 ? -10.06880 -4.13213 24.61073 1.000 27.51499 590 GLU B CA 1
ATOM 3757 C C . GLU A 1 593 ? -10.69699 -3.51400 25.84369 1.000 22.81043 590 GLU B C 1
ATOM 3758 O O . GLU A 1 593 ? -10.07916 -2.68088 26.51150 1.000 25.63552 590 GLU B O 1
ATOM 3764 N N . GLN A 1 594 ? -11.89906 -3.96246 26.17034 1.000 26.26776 591 GLN B N 1
ATOM 3765 C CA . GLN A 1 594 ? -12.61930 -3.46132 27.32678 1.000 25.11126 591 GLN B CA 1
ATOM 3766 C C . GLN A 1 594 ? -12.82825 -4.58152 28.33580 1.000 25.58178 591 GLN B C 1
ATOM 3767 O O . GLN A 1 594 ? -13.18927 -5.70136 27.96752 1.000 21.40609 591 GLN B O 1
ATOM 3773 N N . TYR A 1 595 ? -12.59288 -4.26024 29.60666 1.000 28.84466 592 TYR B N 1
ATOM 3774 C CA . TYR A 1 595 ? -13.13671 -4.99274 30.74262 1.000 29.81441 592 TYR B CA 1
ATOM 3775 C C . TYR A 1 595 ? -14.04174 -4.03303 31.49115 1.000 25.36009 592 TYR B C 1
ATOM 3776 O O . TYR A 1 595 ? -13.66511 -2.87918 31.71078 1.000 26.56435 592 TYR B O 1
ATOM 3785 N N . GLU A 1 596 ? -15.23052 -4.49861 31.86680 1.000 23.26413 593 GLU B N 1
ATOM 3786 C CA . GLU A 1 596 ? -16.14318 -3.69947 32.67629 1.000 27.09904 593 GLU B CA 1
ATOM 3787 C C . GLU A 1 596 ? -16.74793 -4.55281 33.78270 1.000 24.33396 593 GLU B C 1
ATOM 3788 O O . GLU A 1 596 ? -17.05337 -5.72432 33.56674 1.000 25.61108 593 GLU B O 1
ATOM 3794 N N . ILE A 1 597 ? -16.95213 -3.95603 34.95783 1.000 24.11152 594 ILE B N 1
ATOM 3795 C CA . ILE A 1 597 ? -17.79382 -4.54248 35.99496 1.000 29.52357 594 ILE B CA 1
ATOM 3796 C C . ILE A 1 597 ? -18.75185 -3.46558 36.48454 1.000 26.38508 594 ILE B C 1
ATOM 3797 O O . ILE A 1 597 ? -18.43472 -2.27171 36.48090 1.000 28.97049 594 ILE B O 1
ATOM 3802 N N . GLY A 1 598 ? -19.94377 -3.88344 36.87595 1.000 26.18131 595 GLY B N 1
ATOM 3803 C CA . GLY A 1 598 ? -20.86499 -2.88853 37.38019 1.000 22.80051 595 GLY B CA 1
ATOM 3804 C C . GLY A 1 598 ? -22.01222 -3.52053 38.12572 1.000 22.63556 595 GLY B C 1
ATOM 3805 O O . GLY A 1 598 ? -22.12228 -4.74512 38.23931 1.000 25.53767 595 GLY B O 1
ATOM 3806 N N . ALA A 1 599 ? -22.88496 -2.64042 38.60810 1.000 24.11175 596 ALA B N 1
ATOM 3807 C CA . ALA A 1 599 ? -24.01666 -2.98767 39.44173 1.000 25.89505 596 ALA B CA 1
ATOM 3808 C C . ALA A 1 599 ? -25.16334 -2.05177 39.11368 1.000 21.82562 596 ALA B C 1
ATOM 3809 O O . ALA A 1 599 ? -24.96296 -0.84554 38.94601 1.000 26.46261 596 ALA B O 1
ATOM 3811 N N . LYS A 1 600 ? -26.36165 -2.60798 39.03215 1.000 18.08856 597 LYS B N 1
ATOM 3812 C CA . LYS A 1 600 ? -27.55429 -1.82290 38.75044 1.000 25.52962 597 LYS B CA 1
ATOM 3813 C C . LYS A 1 600 ? -28.61311 -2.14175 39.78821 1.000 24.94366 597 LYS B C 1
ATOM 3814 O O . LYS A 1 600 ? -28.92491 -3.31191 40.01765 1.000 26.06065 597 LYS B O 1
ATOM 3820 N N . TYR A 1 601 ? -29.21972 -1.10619 40.35063 1.000 24.39444 598 TYR B N 1
ATOM 3821 C CA . TYR A 1 601 ? -30.16482 -1.26976 41.44746 1.000 29.56698 598 TYR B CA 1
ATOM 3822 C C . TYR A 1 601 ? -31.44773 -0.52683 41.11382 1.000 28.50675 598 TYR B C 1
ATOM 3823 O O . TYR A 1 601 ? -31.43507 0.69733 40.96950 1.000 27.56632 598 TYR B O 1
ATOM 3832 N N . ASP A 1 602 ? -32.54837 -1.26401 40.98056 1.000 28.36619 599 ASP B N 1
ATOM 3833 C CA . ASP A 1 602 ? -33.82555 -0.70354 40.54792 1.000 35.21198 599 ASP B CA 1
ATOM 3834 C C . ASP A 1 602 ? -34.76050 -0.62671 41.75355 1.000 40.43137 599 ASP B C 1
ATOM 3835 O O . ASP A 1 602 ? -35.37136 -1.62509 42.14373 1.000 40.75032 599 ASP B O 1
ATOM 3840 N N . LEU A 1 603 ? -34.89345 0.57134 42.31709 1.000 36.35486 600 LEU B N 1
ATOM 3841 C CA . LEU A 1 603 ? -35.76299 0.81368 43.46093 1.000 41.15901 600 LEU B CA 1
ATOM 3842 C C . LEU A 1 603 ? -37.23300 0.91998 43.08187 1.000 43.36734 600 LEU B C 1
ATOM 3843 O O . LEU A 1 603 ? -38.04767 1.26093 43.94443 1.000 46.09798 600 LEU B O 1
ATOM 3848 N N . GLY A 1 604 ? -37.59286 0.64275 41.83075 1.000 39.04616 601 GLY B N 1
ATOM 3849 C CA . GLY A 1 604 ? -38.97520 0.77718 41.41256 1.000 43.68541 601 GLY B CA 1
ATOM 3850 C C . GLY A 1 604 ? -39.20825 2.03837 40.61030 1.000 37.72276 601 GLY B C 1
ATOM 3851 O O . GLY A 1 604 ? -39.34317 1.98169 39.38527 1.000 45.08302 601 GLY B O 1
ATOM 3852 N N . GLY A 1 605 ? -39.22641 3.18565 41.28241 1.000 38.18374 602 GLY B N 1
ATOM 3853 C CA . GLY A 1 605 ? -39.36254 4.46618 40.61477 1.000 35.02544 602 GLY B CA 1
ATOM 3854 C C . GLY A 1 605 ? -38.06270 5.11968 40.19608 1.000 34.62895 602 GLY B C 1
ATOM 3855 O O . GLY A 1 605 ? -38.08249 6.13990 39.50306 1.000 32.12146 602 GLY B O 1
ATOM 3856 N N . PHE A 1 606 ? -36.92208 4.58083 40.61689 1.000 35.09140 603 PHE B N 1
ATOM 3857 C CA . PHE A 1 606 ? -35.65800 5.12054 40.14666 1.000 32.92872 603 PHE B CA 1
ATOM 3858 C C . PHE A 1 606 ? -34.59182 4.05131 40.28431 1.000 36.16014 603 PHE B C 1
ATOM 3859 O O . PHE A 1 606 ? -34.73280 3.08402 41.04175 1.000 31.97730 603 PHE B O 1
ATOM 3867 N N . THR A 1 607 ? -33.52182 4.25112 39.53924 1.000 30.63479 604 THR B N 1
ATOM 3868 C CA . THR A 1 607 ? -32.45892 3.27690 39.39001 1.000 29.99657 604 THR B CA 1
ATOM 3869 C C . THR A 1 607 ? -31.14436 3.97685 39.66799 1.000 28.44299 604 THR B C 1
ATOM 3870 O O . THR A 1 607 ? -30.97063 5.14209 39.30261 1.000 30.25804 604 THR B O 1
ATOM 3874 N N . THR A 1 608 ? -30.22747 3.27808 40.32051 1.000 23.67999 605 THR B N 1
ATOM 3875 C CA . THR A 1 608 ? -28.85939 3.74389 40.45237 1.000 23.38827 605 THR B CA 1
ATOM 3876 C C . THR A 1 608 ? -27.94885 2.69357 39.84006 1.000 27.88827 605 THR B C 1
ATOM 3877 O O . THR A 1 608 ? -28.18278 1.49332 40.00751 1.000 27.84119 605 THR B O 1
ATOM 3881 N N . THR A 1 609 ? -26.93981 3.14705 39.09801 1.000 25.56905 606 THR B N 1
ATOM 3882 C CA . THR A 1 609 ? -25.97822 2.26035 38.47180 1.000 26.78671 606 THR B CA 1
ATOM 3883 C C . THR A 1 609 ? -24.57560 2.70784 38.82882 1.000 27.27841 606 THR B C 1
ATOM 3884 O O . THR A 1 609 ? -24.32810 3.88269 39.11358 1.000 31.63784 606 THR B O 1
ATOM 3888 N N . LEU A 1 610 ? -23.65661 1.75715 38.78437 1.000 26.50130 607 LEU B N 1
ATOM 3889 C CA . LEU A 1 610 ? -22.24234 2.03667 38.94500 1.000 25.29423 607 LEU B CA 1
ATOM 3890 C C . LEU A 1 610 ? -21.49551 1.14631 37.97306 1.000 25.22004 607 LEU B C 1
ATOM 3891 O O . LEU A 1 610 ? -21.94097 0.04283 37.65730 1.000 26.90267 607 LEU B O 1
ATOM 3896 N N . ALA A 1 611 ? -20.36701 1.63809 37.49013 1.000 25.77746 608 ALA B N 1
ATOM 3897 C CA . ALA A 1 611 ? -19.57186 0.87628 36.54750 1.000 27.06464 608 ALA B CA 1
ATOM 3898 C C . ALA A 1 611 ? -18.12112 1.26217 36.73375 1.000 26.36677 608 ALA B C 1
ATOM 3899 O O . ALA A 1 611 ? -17.80399 2.42558 37.00027 1.000 27.49178 608 ALA B O 1
ATOM 3901 N N . LEU A 1 612 ? -17.25102 0.28137 36.58051 1.000 29.88252 609 LEU B N 1
ATOM 3902 C CA . LEU A 1 612 ? -15.82892 0.51628 36.43498 1.000 24.08347 609 LEU B CA 1
ATOM 3903 C C . LEU A 1 612 ? -15.39564 -0.13076 35.13447 1.000 22.12186 609 LEU B C 1
ATOM 3904 O O . LEU A 1 612 ? -15.78234 -1.26472 34.85205 1.000 25.00307 609 LEU B O 1
ATOM 3909 N N . PHE A 1 613 ? -14.60388 0.58631 34.34736 1.000 20.50008 610 PHE B N 1
ATOM 3910 C CA . PHE A 1 613 ? -14.13490 0.03815 33.07713 1.000 23.71719 610 PHE B CA 1
ATOM 3911 C C . PHE A 1 613 ? -12.66184 0.34632 32.86488 1.000 26.90373 610 PHE B C 1
ATOM 3912 O O . PHE A 1 613 ? -12.09545 1.28638 33.42994 1.000 23.75425 610 PHE B O 1
ATOM 3920 N N . GLU A 1 614 ? -12.05992 -0.45255 32.00345 1.000 28.64185 611 GLU B N 1
ATOM 3921 C CA . GLU A 1 614 ? -10.80617 -0.09480 31.37757 1.000 29.91891 611 GLU B CA 1
ATOM 3922 C C . GLU A 1 614 ? -10.96154 -0.30662 29.88826 1.000 23.72745 611 GLU B C 1
ATOM 3923 O O . GLU A 1 614 ? -11.54719 -1.30360 29.46342 1.000 27.70118 611 GLU B O 1
ATOM 3929 N N . ILE A 1 615 ? -10.44703 0.62707 29.09860 1.000 27.80322 612 ILE B N 1
ATOM 3930 C CA . ILE A 1 615 ? -10.32101 0.41853 27.65992 1.000 24.51833 612 ILE B CA 1
ATOM 3931 C C . ILE A 1 615 ? -8.87229 0.67675 27.27279 1.000 27.69715 612 ILE B C 1
ATOM 3932 O O . ILE A 1 615 ? -8.34874 1.77428 27.49221 1.000 29.51998 612 ILE B O 1
ATOM 3937 N N . ARG A 1 616 ? -8.22529 -0.33507 26.71267 1.000 27.54756 613 ARG B N 1
ATOM 3938 C CA . ARG A 1 616 ? -6.90648 -0.19007 26.12195 1.000 32.94366 613 ARG B CA 1
ATOM 3939 C C . ARG A 1 616 ? -7.05108 -0.22433 24.60536 1.000 30.19171 613 ARG B C 1
ATOM 3940 O O . ARG A 1 616 ? -7.79055 -1.05656 24.07614 1.000 27.78951 613 ARG B O 1
ATOM 3948 N N . LYS A 1 617 ? -6.34645 0.68258 23.91541 1.000 26.98264 614 LYS B N 1
ATOM 3949 C CA . LYS A 1 617 ? -6.37890 0.79360 22.45256 1.000 31.50462 614 LYS B CA 1
ATOM 3950 C C . LYS A 1 617 ? -4.99779 1.18643 21.93714 1.000 30.71102 614 LYS B C 1
ATOM 3951 O O . LYS A 1 617 ? -4.40123 2.15643 22.44078 1.000 35.09921 614 LYS B O 1
ATOM 3957 N N . PRO A 1 618 ? -4.46735 0.48567 20.94073 1.000 33.00165 615 PRO B N 1
ATOM 3958 C CA . PRO A 1 618 ? -3.23629 0.95537 20.29784 1.000 35.94164 615 PRO B CA 1
ATOM 3959 C C . PRO A 1 618 ? -3.44854 2.28561 19.58109 1.000 34.89147 615 PRO B C 1
ATOM 3960 O O . PRO A 1 618 ? -4.52760 2.57673 19.06273 1.000 36.13745 615 PRO B O 1
ATOM 3964 N N A ASN A 1 619 ? -2.40257 3.11215 19.60336 0.323 37.20361 616 ASN B N 1
ATOM 3965 N N B ASN A 1 619 ? -2.39751 3.09158 19.54292 0.677 37.14331 616 ASN B N 1
ATOM 3966 C CA A ASN A 1 619 ? -2.31085 4.36352 18.86085 0.323 40.92428 616 ASN B CA 1
ATOM 3967 C CA B ASN A 1 619 ? -2.39411 4.30598 18.74563 0.677 41.02666 616 ASN B CA 1
ATOM 3968 C C A ASN A 1 619 ? -1.13779 4.27681 17.88955 0.323 41.15337 616 ASN B C 1
ATOM 3969 C C B ASN A 1 619 ? -1.08776 4.37408 17.96915 0.677 41.18695 616 ASN B C 1
ATOM 3970 O O A ASN A 1 619 ? -0.28866 3.38773 17.98833 0.323 40.40440 616 ASN B O 1
ATOM 3971 O O B ASN A 1 619 ? -0.11069 3.69174 18.28884 0.677 39.52626 616 ASN B O 1
ATOM 3980 N N . ALA A 1 620 ? -1.07852 5.21958 16.95009 1.000 41.45720 617 ALA B N 1
ATOM 3981 C CA . ALA A 1 620 ? 0.02763 5.30056 16.00772 1.000 41.96761 617 ALA B CA 1
ATOM 3982 C C . ALA A 1 620 ? 0.68877 6.67022 16.06894 1.000 41.37454 617 ALA B C 1
ATOM 3983 O O . ALA A 1 620 ? 0.01182 7.70035 16.13300 1.000 43.27239 617 ALA B O 1
ATOM 3985 N N . TYR A 1 621 ? 2.01822 6.66913 16.04018 1.000 48.69578 618 TYR B N 1
ATOM 3986 C CA . TYR A 1 621 ? 2.80894 7.88893 15.97318 1.000 50.50355 618 TYR B CA 1
ATOM 3987 C C . TYR A 1 621 ? 4.04600 7.62160 15.12618 1.000 50.16238 618 TYR B C 1
ATOM 3988 O O . TYR A 1 621 ? 4.44523 6.47322 14.91924 1.000 49.05795 618 TYR B O 1
ATOM 3997 N N . THR A 1 622 ? 4.66162 8.70017 14.65333 1.000 52.15493 619 THR B N 1
ATOM 3998 C CA . THR A 1 622 ? 5.93909 8.61416 13.95874 1.000 58.65627 619 THR B CA 1
ATOM 3999 C C . THR A 1 622 ? 7.05746 8.72461 14.98711 1.000 59.56173 619 THR B C 1
ATOM 4000 O O . THR A 1 622 ? 7.05720 9.64271 15.81405 1.000 61.51543 619 THR B O 1
ATOM 4004 N N . ASP A 1 623 ? 7.99699 7.78315 14.94509 1.000 63.47638 620 ASP B N 1
ATOM 4005 C CA . ASP A 1 623 ? 9.03864 7.69717 15.95948 1.000 65.50552 620 ASP B CA 1
ATOM 4006 C C . ASP A 1 623 ? 10.28624 8.45407 15.49036 1.000 70.91112 620 ASP B C 1
ATOM 4007 O O . ASP A 1 623 ? 10.23005 9.24928 14.54762 1.000 68.41737 620 ASP B O 1
ATOM 4012 N N . ALA A 1 624 ? 11.42447 8.21900 16.15370 1.000 76.28347 621 ALA B N 1
ATOM 4013 C CA . ALA A 1 624 ? 12.65733 8.91976 15.80189 1.000 75.99151 621 ALA B CA 1
ATOM 4014 C C . ALA A 1 624 ? 13.16384 8.49938 14.42789 1.000 73.34781 621 ALA B C 1
ATOM 4015 O O . ALA A 1 624 ? 13.62836 9.33891 13.64784 1.000 72.51886 621 ALA B O 1
ATOM 4017 N N . SER A 1 625 ? 13.07692 7.20524 14.11269 1.000 73.11364 622 SER B N 1
ATOM 4018 C CA . SER A 1 625 ? 13.41560 6.62992 12.81107 1.000 71.45589 622 SER B CA 1
ATOM 4019 C C . SER A 1 625 ? 12.46544 7.08497 11.68655 1.000 71.12292 622 SER B C 1
ATOM 4020 O O . SER A 1 625 ? 12.53634 6.51445 10.59150 1.000 78.19954 622 SER B O 1
ATOM 4023 N N . ASN A 1 626 ? 11.62269 8.08656 11.95317 1.000 72.10269 623 ASN B N 1
ATOM 4024 C CA . ASN A 1 626 ? 10.54581 8.50922 11.06503 1.000 65.43603 623 ASN B CA 1
ATOM 4025 C C . ASN A 1 626 ? 9.81999 7.30579 10.47836 1.000 66.92542 623 ASN B C 1
ATOM 4026 O O . ASN A 1 626 ? 9.46924 7.30007 9.29362 1.000 68.94190 623 ASN B O 1
ATOM 4031 N N . VAL A 1 627 ? 9.60630 6.27913 11.29775 1.000 65.75494 624 VAL B N 1
ATOM 4032 C CA . VAL A 1 627 ? 8.82528 5.10717 10.92149 1.000 64.41219 624 VAL B CA 1
ATOM 4033 C C . VAL A 1 627 ? 7.49768 5.17144 11.66236 1.000 61.83417 624 VAL B C 1
ATOM 4034 O O . VAL A 1 627 ? 7.46246 5.15797 12.90137 1.000 59.66760 624 VAL B O 1
ATOM 4038 N N . PHE A 1 628 ? 6.41384 5.25345 10.89743 1.000 57.48274 625 PHE B N 1
ATOM 4039 C CA . PHE A 1 628 ? 5.06500 5.25137 11.44620 1.000 54.03168 625 PHE B CA 1
ATOM 4040 C C . PHE A 1 628 ? 4.73244 3.85429 11.95438 1.000 54.49720 625 PHE B C 1
ATOM 4041 O O . PHE A 1 628 ? 4.78060 2.88109 11.19480 1.000 51.01502 625 PHE B O 1
ATOM 4049 N N . ARG A 1 629 ? 4.43152 3.73894 13.24642 1.000 51.52570 626 ARG B N 1
ATOM 4050 C CA . ARG A 1 629 ? 4.15606 2.43735 13.82962 1.000 42.65887 626 ARG B CA 1
ATOM 4051 C C . ARG A 1 629 ? 2.99640 2.55708 14.80548 1.000 51.81089 626 ARG B C 1
ATOM 4052 O O . ARG A 1 629 ? 2.73497 3.62782 15.36501 1.000 48.09832 626 ARG B O 1
ATOM 4060 N N . ALA A 1 630 ? 2.30553 1.43905 15.00504 1.000 46.44938 627 ALA B N 1
ATOM 4061 C CA . ALA A 1 630 ? 1.17264 1.37074 15.92089 1.000 48.34974 627 ALA B CA 1
ATOM 4062 C C . ALA A 1 630 ? 1.60216 0.95718 17.31495 1.000 46.78936 627 ALA B C 1
ATOM 4063 O O . ALA A 1 630 ? 0.93542 0.14356 17.95568 1.000 44.82488 627 ALA B O 1
ATOM 4065 N N . ASP A 1 631 ? 2.71800 1.50026 17.80076 1.000 42.66759 628 ASP B N 1
ATOM 4066 C CA . ASP A 1 631 ? 3.32466 1.06061 19.04789 1.000 45.62779 628 ASP B CA 1
ATOM 4067 C C . ASP A 1 631 ? 2.81469 1.80987 20.26923 1.000 44.82480 628 ASP B C 1
ATOM 4068 O O . ASP A 1 631 ? 3.20159 1.46649 21.38954 1.000 43.93856 628 ASP B O 1
ATOM 4073 N N . GLY A 1 632 ? 1.98749 2.82911 20.08972 1.000 43.11518 629 GLY B N 1
ATOM 4074 C CA . GLY A 1 632 ? 1.43895 3.52057 21.23125 1.000 43.56416 629 GLY B CA 1
ATOM 4075 C C . GLY A 1 632 ? 0.27876 2.76970 21.85387 1.000 39.04382 629 GLY B C 1
ATOM 4076 O O . GLY A 1 632 ? -0.30159 1.85963 21.26552 1.000 32.73243 629 GLY B O 1
ATOM 4077 N N . GLU A 1 633 ? -0.06444 3.15754 23.07764 1.000 39.11147 630 GLU B N 1
ATOM 4078 C CA . GLU A 1 633 ? -1.25314 2.60479 23.70971 1.000 36.22067 630 GLU B CA 1
ATOM 4079 C C . GLU A 1 633 ? -1.90817 3.67345 24.56939 1.000 39.20048 630 GLU B C 1
ATOM 4080 O O . GLU A 1 633 ? -1.21986 4.40230 25.28859 1.000 32.49963 630 GLU B O 1
ATOM 4086 N N . GLN A 1 634 ? -3.22764 3.79399 24.43619 1.000 34.07736 631 GLN B N 1
ATOM 4087 C CA . GLN A 1 634 ? -4.05900 4.57570 25.33737 1.000 34.96184 631 GLN B CA 1
ATOM 4088 C C . GLN A 1 634 ? -4.74891 3.61207 26.29401 1.000 31.47913 631 GLN B C 1
ATOM 4089 O O . GLN A 1 634 ? -5.22147 2.54648 25.88621 1.000 29.89363 631 GLN B O 1
ATOM 4095 N N . ARG A 1 635 ? -4.76611 3.96282 27.57283 1.000 33.03131 632 ARG B N 1
ATOM 4096 C CA . ARG A 1 635 ? -5.39331 3.12355 28.58873 1.000 29.58221 632 ARG B CA 1
ATOM 4097 C C . ARG A 1 635 ? -6.29974 4.02064 29.41338 1.000 29.44173 632 ARG B C 1
ATOM 4098 O O . ARG A 1 635 ? -5.81445 4.84652 30.19051 1.000 27.92412 632 ARG B O 1
ATOM 4106 N N . ASN A 1 636 ? -7.60558 3.89754 29.19453 1.000 30.86832 633 ASN B N 1
ATOM 4107 C CA . ASN A 1 636 ? -8.60387 4.71498 29.86647 1.000 30.55199 633 ASN B CA 1
ATOM 4108 C C . ASN A 1 636 ? -9.23726 3.86610 30.95819 1.000 28.50354 633 ASN B C 1
ATOM 4109 O O . ASN A 1 636 ? -9.82870 2.81885 30.67259 1.000 27.60273 633 ASN B O 1
ATOM 4114 N N . ARG A 1 637 ? -9.12216 4.30941 32.19758 1.000 29.40459 634 ARG B N 1
ATOM 4115 C CA . ARG A 1 637 ? -9.75421 3.61270 33.30635 1.000 26.73544 634 ARG B CA 1
ATOM 4116 C C . ARG A 1 637 ? -10.71632 4.57460 33.98050 1.000 25.80863 634 ARG B C 1
ATOM 4117 O O . ARG A 1 637 ? -10.34636 5.70965 34.29394 1.000 26.19134 634 ARG B O 1
ATOM 4125 N N . GLY A 1 638 ? -11.95259 4.13247 34.18081 1.000 29.97258 635 GLY B N 1
ATOM 4126 C CA . GLY A 1 638 ? -12.98927 5.05886 34.58150 1.000 26.87340 635 GLY B CA 1
ATOM 4127 C C . GLY A 1 638 ? -14.01120 4.46293 35.52198 1.000 28.02127 635 GLY B C 1
ATOM 4128 O O . GLY A 1 638 ? -14.18014 3.24287 35.62074 1.000 26.39528 635 GLY B O 1
ATOM 4129 N N . VAL A 1 639 ? -14.72021 5.36425 36.18619 1.000 28.33163 636 VAL B N 1
ATOM 4130 C CA . VAL A 1 639 ? -15.82550 5.04207 37.07272 1.000 27.01129 636 VAL B CA 1
ATOM 4131 C C . VAL A 1 639 ? -17.02093 5.85594 36.61698 1.000 23.49680 636 VAL B C 1
ATOM 4132 O O . VAL A 1 639 ? -16.89424 7.05090 36.33813 1.000 28.05630 636 VAL B O 1
ATOM 4136 N N . GLU A 1 640 ? -18.17932 5.22308 36.54724 1.000 21.47666 637 GLU B N 1
ATOM 4137 C CA . GLU A 1 640 ? -19.40103 5.91603 36.16646 1.000 26.44127 637 GLU B CA 1
ATOM 4138 C C . GLU A 1 640 ? -20.47381 5.63420 37.20368 1.000 27.11796 637 GLU B C 1
ATOM 4139 O O . GLU A 1 640 ? -20.68182 4.47672 37.58483 1.000 26.63799 637 GLU B O 1
ATOM 4145 N N . LEU A 1 641 ? -21.16344 6.69129 37.63754 1.000 24.42876 638 LEU B N 1
ATOM 4146 C CA . LEU A 1 641 ? -22.28815 6.59200 38.55376 1.000 28.43627 638 LEU B CA 1
ATOM 4147 C C . LEU A 1 641 ? -23.46301 7.32856 37.94237 1.000 27.92152 638 LEU B C 1
ATOM 4148 O O . LEU A 1 641 ? -23.29629 8.42850 37.41229 1.000 30.78890 638 LEU B O 1
ATOM 4153 N N . SER A 1 642 ? -24.65720 6.75364 38.05122 1.000 29.90372 639 SER B N 1
ATOM 4154 C CA . SER A 1 642 ? -25.83536 7.49680 37.63429 1.000 28.15632 639 SER B CA 1
ATOM 4155 C C . SER A 1 642 ? -27.03467 7.11559 38.49301 1.000 37.24147 639 SER B C 1
ATOM 4156 O O . SER A 1 642 ? -27.07287 6.04959 39.12120 1.000 32.23241 639 SER B O 1
ATOM 4159 N N . LEU A 1 643 ? -28.00202 8.03540 38.53603 1.000 25.69206 640 LEU B N 1
ATOM 4160 C CA . LEU A 1 643 ? -29.31928 7.80058 39.10288 1.000 30.56624 640 LEU B CA 1
ATOM 4161 C C . LEU A 1 643 ? -30.32463 8.41399 38.14480 1.000 27.07657 640 LEU B C 1
ATOM 4162 O O . LEU A 1 643 ? -30.12041 9.53670 37.67784 1.000 33.76516 640 LEU B O 1
ATOM 4167 N N . TYR A 1 644 ? -31.40213 7.68979 37.84791 1.000 28.70049 641 TYR B N 1
ATOM 4168 C CA . TYR A 1 644 ? -32.44537 8.24757 37.00044 1.000 24.79320 641 TYR B CA 1
ATOM 4169 C C . TYR A 1 644 ? -33.79765 7.68132 37.38573 1.000 24.72982 641 TYR B C 1
ATOM 4170 O O . TYR A 1 644 ? -33.90756 6.54225 37.84588 1.000 31.04135 641 TYR B O 1
ATOM 4179 N N . GLY A 1 645 ? -34.82517 8.46272 37.14892 1.000 27.17050 642 GLY B N 1
ATOM 4180 C CA . GLY A 1 645 ? -36.15856 7.96670 37.36095 1.000 26.97693 642 GLY B CA 1
ATOM 4181 C C . GLY A 1 645 ? -37.06158 9.09197 37.82132 1.000 33.08131 642 GLY B C 1
ATOM 4182 O O . GLY A 1 645 ? -36.88337 10.24720 37.43174 1.000 28.95952 642 GLY B O 1
ATOM 4183 N N . GLU A 1 646 ? -38.01976 8.71671 38.66384 1.000 32.60329 643 GLU B N 1
ATOM 4184 C CA . GLU A 1 646 ? -38.95196 9.65237 39.27855 1.000 33.53425 643 GLU B CA 1
ATOM 4185 C C . GLU A 1 646 ? -38.96515 9.34053 40.77059 1.000 37.15002 643 GLU B C 1
ATOM 4186 O O . GLU A 1 646 ? -39.85005 8.62500 41.26084 1.000 36.75867 643 GLU B O 1
ATOM 4192 N N . PRO A 1 647 ? -37.97468 9.84028 41.51950 1.000 28.32714 644 PRO B N 1
ATOM 4193 C CA . PRO A 1 647 ? -37.82027 9.41086 42.91893 1.000 30.92156 644 PRO B CA 1
ATOM 4194 C C . PRO A 1 647 ? -38.81230 10.05271 43.87201 1.000 40.64394 644 PRO B C 1
ATOM 4195 O O . PRO A 1 647 ? -38.93262 9.59277 45.01689 1.000 38.35990 644 PRO B O 1
ATOM 4199 N N . LEU A 1 648 ? -39.48921 11.11743 43.44656 1.000 40.96296 645 LEU B N 1
ATOM 4200 C CA . LEU A 1 648 ? -40.63692 11.68222 44.13559 1.000 38.63162 645 LEU B CA 1
ATOM 4201 C C . LEU A 1 648 ? -41.70557 11.93162 43.08740 1.000 39.04405 645 LEU B C 1
ATOM 4202 O O . LEU A 1 648 ? -41.39162 12.18068 41.92115 1.000 36.21377 645 LEU B O 1
ATOM 4207 N N . ASP A 1 649 ? -42.96890 11.83307 43.49137 1.000 38.65342 646 ASP B N 1
ATOM 4208 C CA . ASP A 1 649 ? -44.06006 12.09487 42.55741 1.000 42.74266 646 ASP B CA 1
ATOM 4209 C C . ASP A 1 649 ? -43.88029 13.46073 41.89386 1.000 40.64173 646 ASP B C 1
ATOM 4210 O O . ASP A 1 649 ? -43.62416 14.46280 42.56455 1.000 39.39884 646 ASP B O 1
ATOM 4215 N N . GLY A 1 650 ? -43.96931 13.48390 40.56299 1.000 43.39723 647 GLY B N 1
ATOM 4216 C CA . GLY A 1 650 ? -43.83733 14.71930 39.80498 1.000 41.59686 647 GLY B CA 1
ATOM 4217 C C . GLY A 1 650 ? -42.46539 15.36131 39.82131 1.000 37.28754 647 GLY B C 1
ATOM 4218 O O . GLY A 1 650 ? -42.34903 16.54649 39.49615 1.000 34.03316 647 GLY B O 1
ATOM 4219 N N . VAL A 1 651 ? -41.42392 14.63747 40.22577 1.000 34.12180 648 VAL B N 1
ATOM 4220 C CA . VAL A 1 651 ? -40.05369 15.13966 40.19262 1.000 33.54912 648 VAL B CA 1
ATOM 4221 C C . VAL A 1 651 ? -39.20468 14.07214 39.51968 1.000 36.12667 648 VAL B C 1
ATOM 4222 O O . VAL A 1 651 ? -38.86298 13.06137 40.13696 1.000 33.88687 648 VAL B O 1
ATOM 4226 N N . ARG A 1 652 ? -38.84030 14.29769 38.26756 1.000 32.71146 649 ARG B N 1
ATOM 4227 C CA . ARG A 1 652 ? -37.98494 13.37252 37.55120 1.000 28.82005 649 ARG B CA 1
ATOM 4228 C C . ARG A 1 652 ? -36.54694 13.86604 37.61920 1.000 30.23730 649 ARG B C 1
ATOM 4229 O O . ARG A 1 652 ? -36.28800 15.07181 37.61758 1.000 31.42576 649 ARG B O 1
ATOM 4237 N N . VAL A 1 653 ? -35.61378 12.93178 37.73089 1.000 33.06138 650 VAL B N 1
ATOM 4238 C CA . VAL A 1 653 ? -34.22174 13.27795 37.96130 1.000 29.53197 650 VAL B CA 1
ATOM 4239 C C . VAL A 1 653 ? -33.36291 12.37164 37.10529 1.000 36.25447 650 VAL B C 1
ATOM 4240 O O . VAL A 1 653 ? -33.60791 11.16355 37.03162 1.000 34.36417 650 VAL B O 1
ATOM 4244 N N . MET A 1 654 ? -32.39791 12.96867 36.41100 1.000 33.21210 651 MET B N 1
ATOM 4245 C CA . MET A 1 654 ? -31.33265 12.24037 35.74184 1.000 33.84029 651 MET B CA 1
ATOM 4246 C C . MET A 1 654 ? -30.03350 12.86120 36.21099 1.000 36.85043 651 MET B C 1
ATOM 4247 O O . MET A 1 654 ? -29.79085 14.04991 35.97804 1.000 35.13977 651 MET B O 1
ATOM 4252 N N . ALA A 1 655 ? -29.23170 12.08032 36.92154 1.000 36.63447 652 ALA B N 1
ATOM 4253 C CA . ALA A 1 655 ? -28.00079 12.58394 37.49469 1.000 30.02001 652 ALA B CA 1
ATOM 4254 C C . ALA A 1 655 ? -26.91828 11.55614 37.24121 1.000 31.67737 652 ALA B C 1
ATOM 4255 O O . ALA A 1 655 ? -27.13922 10.35721 37.42407 1.000 34.63142 652 ALA B O 1
ATOM 4257 N N . GLY A 1 656 ? -25.75322 12.02133 36.83061 1.000 26.71056 653 GLY B N 1
ATOM 4258 C CA . GLY A 1 656 ? -24.65248 11.10235 36.62794 1.000 25.16303 653 GLY B CA 1
ATOM 4259 C C . GLY A 1 656 ? -23.33067 11.82127 36.69847 1.000 26.10671 653 GLY B C 1
ATOM 4260 O O . GLY A 1 656 ? -23.24859 13.03973 36.52763 1.000 28.92056 653 GLY B O 1
ATOM 4261 N N . ALA A 1 657 ? -22.28460 11.04602 36.94386 1.000 21.02472 654 ALA B N 1
ATOM 4262 C CA . ALA A 1 657 ? -20.94895 11.60653 36.94992 1.000 24.81286 654 ALA B CA 1
ATOM 4263 C C . ALA A 1 657 ? -19.99457 10.52434 36.50137 1.000 25.91406 654 ALA B C 1
ATOM 4264 O O . ALA A 1 657 ? -20.26042 9.33023 36.66122 1.000 30.41756 654 ALA B O 1
ATOM 4266 N N . THR A 1 658 ? -18.89310 10.95164 35.90919 1.000 26.69647 655 THR B N 1
ATOM 4267 C CA . THR A 1 658 ? -17.87740 10.01913 35.48643 1.000 23.25847 655 THR B CA 1
ATOM 4268 C C . THR A 1 658 ? -16.52665 10.58049 35.87509 1.000 27.45756 655 THR B C 1
ATOM 4269 O O . THR A 1 658 ? -16.31015 11.79752 35.89252 1.000 29.95678 655 THR B O 1
ATOM 4273 N N . TYR A 1 659 ? -15.62290 9.67263 36.18785 1.000 26.07769 656 TYR B N 1
ATOM 4274 C CA A TYR A 1 659 ? -14.22733 10.00111 36.43808 0.675 27.80372 656 TYR B CA 1
ATOM 4275 C CA B TYR A 1 659 ? -14.23499 10.00557 36.43590 0.325 27.71123 656 TYR B CA 1
ATOM 4276 C C . TYR A 1 659 ? -13.38704 9.04953 35.61431 1.000 26.92608 656 TYR B C 1
ATOM 4277 O O . TYR A 1 659 ? -13.63635 7.84158 35.61598 1.000 27.45244 656 TYR B O 1
ATOM 4294 N N . ILE A 1 660 ? -12.40169 9.58306 34.91522 1.000 26.35073 657 ILE B N 1
ATOM 4295 C CA . ILE A 1 660 ? -11.59822 8.76708 34.02336 1.000 27.99495 657 ILE B CA 1
ATOM 4296 C C . ILE A 1 660 ? -10.14412 9.18433 34.16491 1.000 27.55638 657 ILE B C 1
ATOM 4297 O O . ILE A 1 660 ? -9.83765 10.37169 34.29793 1.000 28.98370 657 ILE B O 1
ATOM 4302 N N . LYS A 1 661 ? -9.24968 8.19482 34.18406 1.000 29.82892 658 LYS B N 1
ATOM 4303 C CA . LYS A 1 661 ? -7.83019 8.44336 33.99427 1.000 33.70934 658 LYS B CA 1
ATOM 4304 C C . LYS A 1 661 ? -7.49059 8.06228 32.56026 1.000 31.05650 658 LYS B C 1
ATOM 4305 O O . LYS A 1 661 ? -7.37261 6.86063 32.25376 1.000 30.49262 658 LYS B O 1
ATOM 4311 N N . PRO A 1 662 ? -7.34401 9.02271 31.64512 1.000 28.17911 659 PRO B N 1
ATOM 4312 C CA . PRO A 1 662 ? -7.07180 8.67405 30.24301 1.000 26.56962 659 PRO B CA 1
ATOM 4313 C C . PRO A 1 662 ? -5.58725 8.73932 29.91666 1.000 30.96331 659 PRO B C 1
ATOM 4314 O O . PRO A 1 662 ? -5.06095 9.77465 29.50321 1.000 36.20351 659 PRO B O 1
ATOM 4318 N N . GLU A 1 663 ? -4.91431 7.61647 30.08412 1.000 30.24691 660 GLU B N 1
ATOM 4319 C CA . GLU A 1 663 ? -3.46209 7.55428 30.11624 1.000 35.32105 660 GLU B CA 1
ATOM 4320 C C . GLU A 1 663 ? -2.88306 7.36539 28.71906 1.000 34.68686 660 GLU B C 1
ATOM 4321 O O . GLU A 1 663 ? -3.28714 6.44832 28.00094 1.000 32.34298 660 GLU B O 1
ATOM 4327 N N . GLN A 1 664 ? -1.90842 8.20152 28.35221 1.000 30.32927 661 GLN B N 1
ATOM 4328 C CA . GLN A 1 664 ? -1.03751 7.89861 27.21390 1.000 33.77897 661 GLN B CA 1
ATOM 4329 C C . GLN A 1 664 ? 0.09921 7.01034 27.72249 1.000 44.30932 661 GLN B C 1
ATOM 4330 O O . GLN A 1 664 ? 1.24348 7.43744 27.88699 1.000 45.54394 661 GLN B O 1
ATOM 4336 N N . ASN A 1 665 ? -0.24489 5.74675 28.00245 1.000 46.92764 662 ASN B N 1
ATOM 4337 C CA . ASN A 1 665 ? 0.65633 4.87836 28.76026 1.000 49.90417 662 ASN B CA 1
ATOM 4338 C C . ASN A 1 665 ? 1.78573 4.29681 27.91760 1.000 51.59801 662 ASN B C 1
ATOM 4339 O O . ASN A 1 665 ? 2.68508 3.66220 28.47601 1.000 53.01002 662 ASN B O 1
ATOM 4344 N N . LYS A 1 666 ? 1.77357 4.49355 26.60295 1.000 48.95884 663 LYS B N 1
ATOM 4345 C CA . LYS A 1 666 ? 2.93101 4.14681 25.78196 1.000 48.62840 663 LYS B CA 1
ATOM 4346 C C . LYS A 1 666 ? 2.97430 5.13723 24.63066 1.000 51.22277 663 LYS B C 1
ATOM 4347 O O . LYS A 1 666 ? 2.07322 5.14934 23.78873 1.000 49.96052 663 LYS B O 1
ATOM 4353 N N . THR A 1 667 ? 4.01642 5.96701 24.61646 1.000 54.65112 664 THR B N 1
ATOM 4354 C CA . THR A 1 667 ? 4.31509 6.89645 23.54158 1.000 49.27848 664 THR B CA 1
ATOM 4355 C C . THR A 1 667 ? 5.78757 6.74314 23.18984 1.000 58.32681 664 THR B C 1
ATOM 4356 O O . THR A 1 667 ? 6.53714 6.03286 23.86321 1.000 65.26002 664 THR B O 1
ATOM 4360 N N . GLY A 1 668 ? 6.21162 7.41619 22.12963 1.000 56.08267 665 GLY B N 1
ATOM 4361 C CA . GLY A 1 668 ? 7.62180 7.39265 21.79265 1.000 65.90952 665 GLY B CA 1
ATOM 4362 C C . GLY A 1 668 ? 8.31462 8.67315 22.20439 1.000 66.39815 665 GLY B C 1
ATOM 4363 O O . GLY A 1 668 ? 9.07596 9.25472 21.42300 1.000 66.17620 665 GLY B O 1
ATOM 4364 N N . ASP A 1 669 ? 8.06726 9.11102 23.44350 1.000 58.44831 666 ASP B N 1
ATOM 4365 C CA . ASP A 1 669 ? 8.37810 10.47294 23.85694 1.000 58.35430 666 ASP B CA 1
ATOM 4366 C C . ASP A 1 669 ? 8.26335 10.59779 25.37102 1.000 58.38322 666 ASP B C 1
ATOM 4367 O O . ASP A 1 669 ? 7.23321 10.21991 25.94213 1.000 59.71030 666 ASP B O 1
ATOM 4372 N N . PRO A 1 670 ? 9.29050 11.10876 26.05867 1.000 58.45475 667 PRO B N 1
ATOM 4373 C CA . PRO A 1 670 ? 9.15518 11.31049 27.51123 1.000 54.83201 667 PRO B CA 1
ATOM 4374 C C . PRO A 1 670 ? 8.21853 12.45063 27.86996 1.000 52.90346 667 PRO B C 1
ATOM 4375 O O . PRO A 1 670 ? 7.56452 12.38907 28.91866 1.000 55.03732 667 PRO B O 1
ATOM 4379 N N . ALA A 1 671 ? 8.13158 13.48533 27.02727 1.000 53.05706 668 ALA B N 1
ATOM 4380 C CA . ALA A 1 671 ? 7.27543 14.63212 27.32285 1.000 52.91239 668 ALA B CA 1
ATOM 4381 C C . ALA A 1 671 ? 5.80439 14.24014 27.41333 1.000 48.08556 668 ALA B C 1
ATOM 4382 O O . ALA A 1 671 ? 5.02998 14.88681 28.12956 1.000 52.04238 668 ALA B O 1
ATOM 4384 N N . SER A 1 672 ? 5.39942 13.19180 26.69885 1.000 47.91576 669 SER B N 1
ATOM 4385 C CA . SER A 1 672 ? 4.01181 12.75649 26.67124 1.000 46.43712 669 SER B CA 1
ATOM 4386 C C . SER A 1 672 ? 3.77077 11.45890 27.42074 1.000 45.19976 669 SER B C 1
ATOM 4387 O O . SER A 1 672 ? 2.61194 11.13368 27.70109 1.000 44.08005 669 SER B O 1
ATOM 4390 N N . GLU A 1 673 ? 4.83028 10.71542 27.73194 1.000 47.91343 670 GLU B N 1
ATOM 4391 C CA . GLU A 1 673 ? 4.70981 9.40968 28.35954 1.000 49.21468 670 GLU B CA 1
ATOM 4392 C C . GLU A 1 673 ? 3.97208 9.51458 29.68810 1.000 46.95066 670 GLU B C 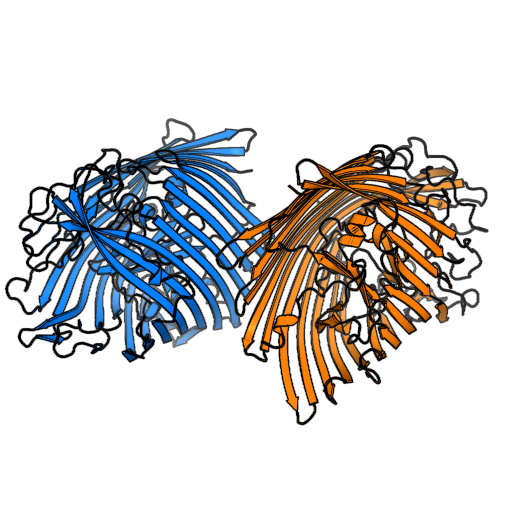1
ATOM 4393 O O . GLU A 1 673 ? 4.39155 10.25282 30.58477 1.000 46.66027 670 GLU B O 1
ATOM 4399 N N . GLY A 1 674 ? 2.86578 8.77912 29.80782 1.000 45.60042 671 GLY B N 1
ATOM 4400 C CA . GLY A 1 674 ? 2.07837 8.76110 31.02272 1.000 38.96922 671 GLY B CA 1
ATOM 4401 C C . GLY A 1 674 ? 1.14971 9.94145 31.21978 1.000 37.18409 671 GLY B C 1
ATOM 4402 O O . GLY A 1 674 ? 0.41173 9.96448 32.21267 1.000 33.14579 671 GLY B O 1
ATOM 4403 N N . LYS A 1 675 ? 1.15758 10.92134 30.31829 1.000 41.56169 672 LYS B N 1
ATOM 4404 C CA . LYS A 1 675 ? 0.28645 12.08075 30.45393 1.000 39.27510 672 LYS B CA 1
ATOM 4405 C C . LYS A 1 675 ? -1.12648 11.73439 29.97716 1.000 33.88582 672 LYS B C 1
ATOM 4406 O O . LYS A 1 675 ? -1.40920 10.61465 29.54399 1.000 33.62199 672 LYS B O 1
ATOM 4412 N N . ASP A 1 676 ? -2.03779 12.69901 30.09179 1.000 32.45854 673 ASP B N 1
ATOM 4413 C CA . ASP A 1 676 ? -3.43386 12.46461 29.75599 1.000 33.06568 673 ASP B CA 1
ATOM 4414 C C . ASP A 1 676 ? -3.65152 12.61138 28.25182 1.000 35.00774 673 ASP B C 1
ATOM 4415 O O . ASP A 1 676 ? -3.05910 13.48160 27.60700 1.000 30.65547 673 ASP B O 1
ATOM 4420 N N . ALA A 1 677 ? -4.51253 11.76020 27.70034 1.000 32.67474 674 ALA B N 1
ATOM 4421 C CA . ALA A 1 677 ? -4.92219 11.90717 26.30757 1.000 36.75166 674 ALA B CA 1
ATOM 4422 C C . ALA A 1 677 ? -5.58367 13.26846 26.10426 1.000 31.79710 674 ALA B C 1
ATOM 4423 O O . ALA A 1 677 ? -6.44578 13.65594 26.89963 1.000 32.71523 674 ALA B O 1
ATOM 4425 N N . PRO A 1 678 ? -5.21181 14.02277 25.07446 1.000 31.77419 675 PRO B N 1
ATOM 4426 C CA . PRO A 1 678 ? -5.86651 15.31841 24.85788 1.000 29.33068 675 PRO B CA 1
ATOM 4427 C C . PRO A 1 678 ? -7.35766 15.15186 24.58852 1.000 29.56849 675 PRO B C 1
ATOM 4428 O O . PRO A 1 678 ? -7.81560 14.12704 24.08222 1.000 31.02018 675 PRO B O 1
ATOM 4432 N N . GLY A 1 679 ? -8.12280 16.16799 24.97048 1.000 29.64606 676 GLY B N 1
ATOM 4433 C CA . GLY A 1 679 ? -9.55246 16.13840 24.74171 1.000 30.78679 676 GLY B CA 1
ATOM 4434 C C . GLY A 1 679 ? -10.36285 15.23865 25.64706 1.000 32.61986 676 GLY B C 1
ATOM 4435 O O . GLY A 1 679 ? -11.50675 14.92441 25.31015 1.000 31.25336 676 GLY B O 1
ATOM 4436 N N . VAL A 1 680 ? -9.82225 14.80645 26.78925 1.000 25.99994 677 VAL B N 1
ATOM 4437 C CA . VAL A 1 680 ? -10.53699 13.90309 27.68637 1.000 28.63681 677 VAL B CA 1
ATOM 4438 C C . VAL A 1 680 ? -10.44540 14.49357 29.08776 1.000 30.09025 677 VAL B C 1
ATOM 4439 O O . VAL A 1 680 ? -9.41066 14.37072 29.75055 1.000 35.12126 677 VAL B O 1
ATOM 4443 N N . ALA A 1 681 ? -11.50429 15.17051 29.52585 1.000 26.18458 678 ALA B N 1
ATOM 4444 C CA . ALA A 1 681 ? -11.55617 15.65602 30.89617 1.000 30.24065 678 ALA B CA 1
ATOM 4445 C C . ALA A 1 681 ? -11.57958 14.47921 31.85832 1.000 29.89423 678 ALA B C 1
ATOM 4446 O O . ALA A 1 681 ? -12.16096 13.43143 31.56987 1.000 29.50683 678 ALA B O 1
ATOM 4448 N N . ARG A 1 682 ? -10.93677 14.65552 33.00719 1.000 30.91494 679 ARG B N 1
ATOM 4449 C CA . ARG A 1 682 ? -10.94808 13.59807 34.00986 1.000 32.83755 679 ARG B CA 1
ATOM 4450 C C . ARG A 1 682 ? -12.29448 13.50104 34.70940 1.000 27.42406 679 ARG B C 1
ATOM 4451 O O . ARG A 1 682 ? -12.66276 12.42198 35.18473 1.000 32.57380 679 ARG B O 1
ATOM 4459 N N . ARG A 1 683 ? -13.03723 14.60018 34.79929 1.000 28.77661 680 ARG B N 1
ATOM 4460 C CA . ARG A 1 683 ? -14.33309 14.57730 35.46312 1.000 29.35703 680 ARG B CA 1
ATOM 4461 C C . ARG A 1 683 ? -15.38344 15.23442 34.58955 1.000 30.71756 680 ARG B C 1
ATOM 4462 O O . ARG A 1 683 ? -15.11230 16.23252 33.91673 1.000 27.47696 680 ARG B O 1
ATOM 4470 N N . GLN A 1 684 ? -16.58330 14.65758 34.62508 1.000 29.13126 681 GLN B N 1
ATOM 4471 C CA . GLN A 1 684 ? -17.75381 15.13780 33.91346 1.000 28.60504 681 GLN B CA 1
ATOM 4472 C C . GLN A 1 684 ? -18.95457 14.75234 34.75745 1.000 27.37955 681 GLN B C 1
ATOM 4473 O O . GLN A 1 684 ? -18.94110 13.71999 35.42902 1.000 28.39566 681 GLN B O 1
ATOM 4479 N N . ALA A 1 685 ? -19.98836 15.59057 34.72276 1.000 25.21945 682 ALA B N 1
ATOM 4480 C CA . ALA A 1 685 ? -21.20069 15.31882 35.47214 1.000 29.68354 682 ALA B CA 1
ATOM 4481 C C . ALA A 1 685 ? -22.35131 16.05151 34.80647 1.000 23.93746 682 ALA B C 1
ATOM 4482 O O . ALA A 1 685 ? -22.14644 17.06158 34.13123 1.000 26.25433 682 ALA B O 1
ATOM 4484 N N . ASN A 1 686 ? -23.55404 15.50169 34.98092 1.000 27.08183 683 ASN B N 1
ATOM 4485 C CA . ASN A 1 686 ? -24.80876 16.09113 34.52117 1.000 26.04569 683 ASN B CA 1
ATOM 4486 C C . ASN A 1 686 ? -25.83460 15.93184 35.63604 1.000 30.03431 683 ASN B C 1
ATOM 4487 O O . ASN A 1 686 ? -25.83957 14.92533 36.35243 1.000 29.95209 683 ASN B O 1
ATOM 4492 N N . LEU A 1 687 ? -26.71285 16.92313 35.76914 1.000 28.11330 684 LEU B N 1
ATOM 4493 C CA . LEU A 1 687 ? -27.84268 16.84236 36.68561 1.000 29.67237 684 LEU B CA 1
ATOM 4494 C C . LEU A 1 687 ? -29.02543 17.51405 36.01996 1.000 25.85843 684 LEU B C 1
ATOM 4495 O O . LEU A 1 687 ? -28.96769 18.70844 35.71590 1.000 23.23169 684 LEU B O 1
ATOM 4500 N N . GLY A 1 688 ? -30.08853 16.75756 35.81499 1.000 25.03315 685 GLY B N 1
ATOM 4501 C CA . GLY A 1 688 ? -31.31886 17.28263 35.25223 1.000 28.07763 685 GLY B CA 1
ATOM 4502 C C . GLY A 1 688 ? -32.48654 17.02406 36.18433 1.000 26.96869 685 GLY B C 1
ATOM 4503 O O . GLY A 1 688 ? -32.58694 15.95460 36.78095 1.000 25.41290 685 GLY B O 1
ATOM 4504 N N . VAL A 1 689 ? -33.36038 18.01660 36.30428 1.000 25.72758 686 VAL B N 1
ATOM 4505 C CA . VAL A 1 689 ? -34.56179 17.92966 37.11974 1.000 28.10907 686 VAL B CA 1
ATOM 4506 C C . VAL A 1 689 ? -35.72900 18.42024 36.28196 1.000 28.42325 686 VAL B C 1
ATOM 4507 O O . VAL A 1 689 ? -35.62183 19.44472 35.59562 1.000 27.53782 686 VAL B O 1
ATOM 4511 N N . SER A 1 690 ? -36.83504 17.68451 36.32013 1.000 25.18110 687 SER B N 1
ATOM 4512 C CA . SER A 1 690 ? -38.04979 18.09030 35.62998 1.000 30.78797 687 SER B CA 1
ATOM 4513 C C . SER A 1 690 ? -39.16301 17.96455 36.66069 1.000 36.46229 687 SER B C 1
ATOM 4514 O O . SER A 1 690 ? -39.30966 16.91795 37.30411 1.000 34.20968 687 SER B O 1
ATOM 4517 N N . TRP A 1 691 ? -39.90826 19.04476 36.85735 1.000 32.74544 688 TRP B N 1
ATOM 4518 C CA . TRP A 1 691 ? -40.76459 19.18081 38.03229 1.000 31.89284 688 TRP B CA 1
ATOM 4519 C C . TRP A 1 691 ? -42.16644 19.57150 37.59218 1.000 31.43726 688 TRP B C 1
ATOM 4520 O O . TRP A 1 691 ? -42.38034 20.67689 37.07467 1.000 28.06983 688 TRP B O 1
ATOM 4531 N N . ASP A 1 692 ? -43.11219 18.65897 37.76782 1.000 32.37144 689 ASP B N 1
ATOM 4532 C CA . ASP A 1 692 ? -44.51686 19.00033 37.59315 1.000 36.53460 689 ASP B CA 1
ATOM 4533 C C . ASP A 1 692 ? -44.93128 19.79761 38.81868 1.000 36.86992 689 ASP B C 1
ATOM 4534 O O . ASP A 1 692 ? -45.04340 19.24215 39.91538 1.000 43.26944 689 ASP B O 1
ATOM 4539 N N . THR A 1 693 ? -45.11237 21.10017 38.64213 1.000 36.46848 690 THR B N 1
ATOM 4540 C CA . THR A 1 693 ? -45.45486 21.96123 39.75854 1.000 37.01201 690 THR B CA 1
ATOM 4541 C C . THR A 1 693 ? -46.80100 21.53064 40.33619 1.000 43.11917 690 THR B C 1
ATOM 4542 O O . THR A 1 693 ? -47.78578 21.42610 39.58955 1.000 38.38817 690 THR B O 1
ATOM 4546 N N . PRO A 1 694 ? -46.88869 21.26201 41.64471 1.000 37.78003 691 PRO B N 1
ATOM 4547 C CA . PRO A 1 694 ? -48.18290 20.88429 42.22646 1.000 35.51430 691 PRO B CA 1
ATOM 4548 C C . PRO A 1 694 ? -49.18695 22.02772 42.25033 1.000 39.89030 691 PRO B C 1
ATOM 4549 O O . PRO A 1 694 ? -50.37552 21.77683 42.48220 1.000 41.47111 691 PRO B O 1
ATOM 4553 N N . PHE A 1 695 ? -48.76089 23.25755 41.96043 1.000 36.99233 692 PHE B N 1
ATOM 4554 C CA . PHE A 1 695 ? -49.57682 24.43610 42.18966 1.000 40.98230 692 PHE B CA 1
ATOM 4555 C C . PHE A 1 695 ? -50.00083 25.17935 40.92603 1.000 43.97430 692 PHE B C 1
ATOM 4556 O O . PHE A 1 695 ? -50.79122 26.12280 41.02436 1.000 43.68150 692 PHE B O 1
ATOM 4564 N N . VAL A 1 696 ? -49.51448 24.79851 39.74804 1.000 45.16197 693 VAL B N 1
ATOM 4565 C CA . VAL A 1 696 ? -50.06812 25.30047 38.48921 1.000 45.85476 693 VAL B CA 1
ATOM 4566 C C . VAL A 1 696 ? -50.42908 24.09919 37.62683 1.000 47.12966 693 VAL B C 1
ATOM 4567 O O . VAL A 1 696 ? -49.57474 23.24037 37.36704 1.000 42.29911 693 VAL B O 1
ATOM 4571 N N . ASP A 1 697 ? -51.69308 24.02740 37.20278 1.000 41.35245 694 ASP B N 1
ATOM 4572 C CA . ASP A 1 697 ? -52.17615 22.85805 36.47695 1.000 44.76384 694 ASP B CA 1
ATOM 4573 C C . ASP A 1 697 ? -51.52313 22.81183 35.10175 1.000 36.67428 694 ASP B C 1
ATOM 4574 O O . ASP A 1 697 ? -51.58736 23.78590 34.34917 1.000 42.00399 694 ASP B O 1
ATOM 4579 N N . GLY A 1 698 ? -50.86107 21.69519 34.79309 1.000 46.32993 695 GLY B N 1
ATOM 4580 C CA . GLY A 1 698 ? -50.23463 21.49901 33.49806 1.000 40.35320 695 GLY B CA 1
ATOM 4581 C C . GLY A 1 698 ? -48.86642 22.12431 33.32144 1.000 38.57984 695 GLY B C 1
ATOM 4582 O O . GLY A 1 698 ? -48.32000 22.06588 32.21156 1.000 34.63423 695 GLY B O 1
ATOM 4583 N N . LEU A 1 699 ? -48.28049 22.70827 34.36525 1.000 33.32613 696 LEU B N 1
ATOM 4584 C CA . LEU A 1 699 ? -47.00810 23.40235 34.23163 1.000 36.04073 696 LEU B CA 1
ATOM 4585 C C . LEU A 1 699 ? -45.86795 22.51643 34.71622 1.000 34.89120 696 LEU B C 1
ATOM 4586 O O . LEU A 1 699 ? -45.92961 21.95752 35.81680 1.000 34.80907 696 LEU B O 1
ATOM 4591 N N . THR A 1 700 ? -44.82704 22.39745 33.89179 1.000 31.16773 697 THR B N 1
ATOM 4592 C CA . THR A 1 700 ? -43.63713 21.61343 34.20898 1.000 27.22379 697 THR B CA 1
ATOM 4593 C C . THR A 1 700 ? -42.41016 22.50159 34.03794 1.000 27.40168 697 THR B C 1
ATOM 4594 O O . THR A 1 700 ? -42.29849 23.21268 33.03519 1.000 27.89521 697 THR B O 1
ATOM 4598 N N . LEU A 1 701 ? -41.49658 22.45807 35.00797 1.000 27.59771 698 LEU B N 1
ATOM 4599 C CA . LEU A 1 701 ? -40.28530 23.26991 35.01043 1.000 27.20587 698 LEU B CA 1
ATOM 4600 C C . LEU A 1 701 ? -39.07246 22.35995 34.96580 1.000 26.86361 698 LEU B C 1
ATOM 4601 O O . LEU A 1 701 ? -38.99212 21.39198 35.72465 1.000 32.64132 698 LEU B O 1
ATOM 4606 N N . ASP A 1 702 ? -38.12445 22.68431 34.09632 1.000 28.10453 699 ASP B N 1
ATOM 4607 C CA . ASP A 1 702 ? -36.94864 21.86367 33.89281 1.000 25.14698 699 ASP B CA 1
ATOM 4608 C C . ASP A 1 702 ? -35.69733 22.68793 34.13313 1.000 25.06551 699 ASP B C 1
ATOM 4609 O O . ASP A 1 702 ? -35.66265 23.89332 33.87511 1.000 25.05396 699 ASP B O 1
ATOM 4614 N N . SER A 1 703 ? -34.65660 22.01776 34.60941 1.000 22.88283 700 SER B N 1
ATOM 4615 C CA . SER A 1 703 ? -33.35959 22.65628 34.70560 1.000 24.46129 700 SER B CA 1
ATOM 4616 C C . SER A 1 703 ? -32.30428 21.58345 34.51772 1.000 25.62910 700 SER B C 1
ATOM 4617 O O . SER A 1 703 ? -32.54315 20.39869 34.77447 1.000 28.96499 700 SER B O 1
ATOM 4620 N N . ARG A 1 704 ? -31.14574 22.00589 34.03599 1.000 24.39054 701 ARG B N 1
ATOM 4621 C CA . ARG A 1 704 ? -30.05609 21.09277 33.75989 1.000 25.32507 701 ARG B CA 1
ATOM 4622 C C . ARG A 1 704 ? -28.75128 21.79644 34.07858 1.000 25.57174 701 ARG B C 1
ATOM 4623 O O . ARG A 1 704 ? -28.62643 23.01359 33.91128 1.000 25.57359 701 ARG B O 1
ATOM 4631 N N . TRP A 1 705 ? -27.78697 21.01944 34.55424 1.000 24.44206 702 TRP B N 1
ATOM 4632 C CA . TRP A 1 705 ? -26.45571 21.51470 34.86058 1.000 29.42420 702 TRP B CA 1
ATOM 4633 C C . TRP A 1 705 ? -25.48361 20.52402 34.26076 1.000 31.53825 702 TRP B C 1
ATOM 4634 O O . TRP A 1 705 ? -25.53084 19.33344 34.59140 1.000 29.36126 702 TRP B O 1
ATOM 4645 N N . ILE A 1 706 ? -24.63921 21.00401 33.35534 1.000 31.98509 703 ILE B N 1
ATOM 4646 C CA . ILE A 1 706 ? -23.65964 20.17474 32.67284 1.000 26.37668 703 ILE B CA 1
ATOM 4647 C C . ILE A 1 706 ? -22.28545 20.66224 33.08054 1.000 26.26815 703 ILE B C 1
ATOM 4648 O O . ILE A 1 706 ? -22.01225 21.86802 33.03964 1.000 28.64451 703 ILE B O 1
ATOM 4653 N N . TYR A 1 707 ? -21.42681 19.73157 33.47268 1.000 28.98248 704 TYR B N 1
ATOM 4654 C CA . TYR A 1 707 ? -20.09846 20.07082 33.94049 1.000 27.03615 704 TYR B CA 1
ATOM 4655 C C . TYR A 1 707 ? -19.05983 19.23300 33.22456 1.000 21.55329 704 TYR B C 1
ATOM 4656 O O . TYR A 1 707 ? -19.22487 18.02187 33.04657 1.000 21.81258 704 TYR B O 1
ATOM 4665 N N . THR A 1 708 ? -17.96421 19.88685 32.86961 1.000 24.91091 705 THR B N 1
ATOM 4666 C CA . THR A 1 708 ? -16.83009 19.24096 32.23055 1.000 27.84657 705 THR B CA 1
ATOM 4667 C C . THR A 1 708 ? -15.57689 19.83637 32.83843 1.000 24.29550 705 THR B C 1
ATOM 4668 O O . THR A 1 708 ? -15.40078 21.05966 32.80990 1.000 27.68989 705 THR B O 1
ATOM 4672 N N . GLY A 1 709 ? -14.71287 18.98455 33.37494 1.000 28.04867 706 GLY B N 1
ATOM 4673 C CA . GLY A 1 709 ? -13.49249 19.44742 33.99486 1.000 29.89961 706 GLY B CA 1
ATOM 4674 C C . GLY A 1 709 ? -12.47755 19.92698 32.97209 1.000 31.25090 706 GLY B C 1
ATOM 4675 O O . GLY A 1 709 ? -12.67571 19.86888 31.75727 1.000 30.86662 706 GLY B O 1
ATOM 4676 N N . SER A 1 710 ? -11.35264 20.40807 33.49568 1.000 32.82230 707 SER B N 1
ATOM 4677 C CA . SER A 1 710 ? -10.23454 20.80745 32.65884 1.000 30.74387 707 SER B CA 1
ATOM 4678 C C . SER A 1 710 ? -9.74506 19.62897 31.82619 1.000 28.74571 707 SER B C 1
ATOM 4679 O O . SER A 1 710 ? -9.84174 18.46695 32.22997 1.000 34.38191 707 SER B O 1
ATOM 4682 N N . ALA A 1 711 ? -9.21504 19.94086 30.64395 1.000 31.30104 708 ALA B N 1
ATOM 4683 C CA . ALA A 1 711 ? -8.66359 18.96239 29.72722 1.000 30.14738 708 ALA B CA 1
ATOM 4684 C C . ALA A 1 711 ? -7.47845 19.61090 29.01725 1.000 32.65216 708 ALA B C 1
ATOM 4685 O O . ALA A 1 711 ? -7.17552 20.79147 29.22101 1.000 34.53372 708 ALA B O 1
ATOM 4687 N N . TYR A 1 712 ? -6.78352 18.82858 28.19677 1.000 29.32249 709 TYR B N 1
ATOM 4688 C CA . TYR A 1 712 ? -5.59998 19.29412 27.48827 1.000 30.89940 709 TYR B CA 1
ATOM 4689 C C . TYR A 1 712 ? -5.80671 19.14193 25.98538 1.000 28.81851 709 TYR B C 1
ATOM 4690 O O . TYR A 1 712 ? -6.59030 18.30151 25.52614 1.000 28.65191 709 TYR B O 1
ATOM 4699 N N . VAL A 1 713 ? -5.08696 19.95871 25.21243 1.000 31.86732 710 VAL B N 1
ATOM 4700 C CA . VAL A 1 713 ? -5.13196 19.85107 23.75483 1.000 33.67636 710 VAL B CA 1
ATOM 4701 C C . VAL A 1 713 ? -3.93205 19.09667 23.19350 1.000 33.72323 710 VAL B C 1
ATOM 4702 O O . VAL A 1 713 ? -4.01793 18.57174 22.07189 1.000 34.10688 710 VAL B O 1
ATOM 4706 N N . ASP A 1 714 ? -2.83868 18.99224 23.94682 1.000 37.15248 711 ASP B N 1
ATOM 4707 C CA . ASP A 1 714 ? -1.58023 18.46541 23.44134 1.000 32.02141 711 ASP B CA 1
ATOM 4708 C C . ASP A 1 714 ? -1.15435 17.22931 24.21986 1.000 37.85440 711 ASP B C 1
ATOM 4709 O O . ASP A 1 714 ? -1.47247 17.06656 25.40995 1.000 32.62496 711 ASP B O 1
ATOM 4714 N N . SER A 1 715 ? -0.39024 16.37434 23.54155 1.000 33.51600 712 SER B N 1
ATOM 4715 C CA . SER A 1 715 ? 0.07003 15.14379 24.17215 1.000 39.90411 712 SER B CA 1
ATOM 4716 C C . SER A 1 715 ? 0.98451 15.42374 25.36010 1.000 35.00396 712 SER B C 1
ATOM 4717 O O . SER A 1 715 ? 1.08302 14.59593 26.27485 1.000 38.57948 712 SER B O 1
ATOM 4720 N N . ALA A 1 716 ? 1.65882 16.57548 25.37078 1.000 39.95798 713 ALA B N 1
ATOM 4721 C CA . ALA A 1 716 ? 2.53784 16.93269 26.47964 1.000 39.61985 713 ALA B CA 1
ATOM 4722 C C . ALA A 1 716 ? 1.79648 17.56919 27.64536 1.000 35.54555 713 ALA B C 1
ATOM 4723 O O . ALA A 1 716 ? 2.39747 17.75498 28.71143 1.000 40.06264 713 ALA B O 1
ATOM 4725 N N . ASN A 1 717 ? 0.51580 17.90190 27.47296 1.000 38.00697 714 ASN B N 1
ATOM 4726 C CA . ASN A 1 717 ? -0.31231 18.50758 28.51888 1.000 33.68035 714 ASN B CA 1
ATOM 4727 C C . ASN A 1 717 ? 0.20526 19.88175 28.95026 1.000 33.56955 714 ASN B C 1
ATOM 4728 O O . ASN A 1 717 ? -0.06189 20.32931 30.07240 1.000 38.05004 714 ASN B O 1
ATOM 4733 N N . ALA A 1 718 ? 0.96103 20.56639 28.09943 1.000 34.64530 715 ALA B N 1
ATOM 4734 C CA . ALA A 1 718 ? 1.36830 21.93054 28.41865 1.000 38.86633 715 ALA B CA 1
ATOM 4735 C C . ALA A 1 718 ? 0.27342 22.95468 28.15076 1.000 38.13041 715 ALA B C 1
ATOM 4736 O O . ALA A 1 718 ? 0.42574 24.11341 28.54415 1.000 41.32923 715 ALA B O 1
ATOM 4738 N N . LEU A 1 719 ? -0.81066 22.56794 27.48855 1.000 36.47728 716 LEU B N 1
ATOM 4739 C CA . LEU A 1 719 ? -1.86770 23.49748 27.10253 1.000 34.70650 716 LEU B CA 1
ATOM 4740 C C . LEU A 1 719 ? -3.18545 22.98639 27.67513 1.000 36.79552 716 LEU B C 1
ATOM 4741 O O . LEU A 1 719 ? -3.84568 22.13200 27.07533 1.000 37.99050 716 LEU B O 1
ATOM 4746 N N . ALA A 1 720 ? -3.56771 23.51521 28.82813 1.000 34.19474 717 ALA B N 1
ATOM 4747 C CA . ALA A 1 720 ? -4.80886 23.12950 29.47315 1.000 37.31814 717 ALA B CA 1
ATOM 4748 C C . ALA A 1 720 ? -5.93017 24.07688 29.06507 1.000 39.28736 717 ALA B C 1
ATOM 4749 O O . ALA A 1 720 ? -5.71085 25.26426 28.81305 1.000 35.77581 717 ALA B O 1
ATOM 4751 N N . VAL A 1 721 ? -7.13782 23.53540 28.98282 1.000 31.46872 718 VAL B N 1
ATOM 4752 C CA . VAL A 1 721 ? -8.30198 24.38430 28.77624 1.000 29.60970 718 VAL B CA 1
ATOM 4753 C C . VAL A 1 721 ? -9.11433 24.29631 30.06218 1.000 33.66017 718 VAL B C 1
ATOM 4754 O O . VAL A 1 721 ? -9.10705 23.25077 30.72954 1.000 34.48577 718 VAL B O 1
ATOM 4758 N N . PRO A 1 722 ? -9.77546 25.37202 30.47018 1.000 34.79308 719 PRO B N 1
ATOM 4759 C CA . PRO A 1 722 ? -10.47538 25.37072 31.75725 1.000 30.69049 719 PRO B CA 1
ATOM 4760 C C . PRO A 1 722 ? -11.66242 24.41752 31.75633 1.000 32.77669 719 PRO B C 1
ATOM 4761 O O . PRO A 1 722 ? -12.20726 24.05118 30.71414 1.000 28.64522 719 PRO B O 1
ATOM 4765 N N . HIS A 1 723 ? -12.05156 24.00790 32.96385 1.000 30.14009 720 HIS B N 1
ATOM 4766 C CA . HIS A 1 723 ? -13.35584 23.39906 33.16991 1.000 29.78011 720 HIS B CA 1
ATOM 4767 C C . HIS A 1 723 ? -14.44497 24.36291 32.71630 1.000 31.59251 720 HIS B C 1
ATOM 4768 O O . HIS A 1 723 ? -14.21360 25.56505 32.55986 1.000 27.21491 720 HIS B O 1
ATOM 4775 N N . TRP A 1 724 ? -15.65271 23.83155 32.52408 1.000 25.40825 721 TRP B N 1
ATOM 4776 C CA . TRP A 1 724 ? -16.76965 24.68195 32.14566 1.000 24.51249 721 TRP B CA 1
ATOM 4777 C C . TRP A 1 724 ? -18.06806 24.08715 32.65869 1.000 29.95811 721 TRP B C 1
ATOM 4778 O O . TRP A 1 724 ? -18.17155 22.88576 32.93481 1.000 30.64136 721 TRP B O 1
ATOM 4789 N N . ASN A 1 725 ? -19.06055 24.96174 32.76929 1.000 28.40452 722 ASN B N 1
ATOM 4790 C CA . ASN A 1 725 ? -20.38849 24.64204 33.26979 1.000 32.44396 722 ASN B CA 1
ATOM 4791 C C . ASN A 1 725 ? -21.41078 25.22194 32.31156 1.000 31.33497 722 ASN B C 1
ATOM 4792 O O . ASN A 1 725 ? -21.20283 26.29707 31.75626 1.000 32.63479 722 ASN B O 1
ATOM 4797 N N . ARG A 1 726 ? -22.50407 24.51374 32.11499 1.000 26.49454 723 ARG B N 1
ATOM 4798 C CA . ARG A 1 726 ? -23.59901 25.00917 31.30711 1.000 26.26664 723 ARG B CA 1
ATOM 4799 C C . ARG A 1 726 ? -24.88635 24.74595 32.05734 1.000 27.31620 723 ARG B C 1
ATOM 4800 O O . ARG A 1 726 ? -25.05801 23.67537 32.64299 1.000 29.12073 723 ARG B O 1
ATOM 4808 N N . VAL A 1 727 ? -25.77562 25.73370 32.05543 1.000 28.39478 724 VAL B N 1
ATOM 4809 C CA . VAL A 1 727 ? -27.06385 25.62993 32.71206 1.000 26.32158 724 VAL B CA 1
ATOM 4810 C C . VAL A 1 727 ? -28.13579 25.79926 31.65635 1.000 26.87754 724 VAL B C 1
ATOM 4811 O O . VAL A 1 727 ? -28.07730 26.74258 30.85381 1.000 28.63230 724 VAL B O 1
ATOM 4815 N N . ASP A 1 728 ? -29.10194 24.88174 31.64820 1.000 25.06065 725 ASP B N 1
ATOM 4816 C CA . ASP A 1 728 ? -30.28845 24.98801 30.80883 1.000 25.80263 725 ASP B CA 1
ATOM 4817 C C . ASP A 1 728 ? -31.52102 25.15150 31.68456 1.000 24.95325 725 ASP B C 1
ATOM 4818 O O . ASP A 1 728 ? -31.62115 24.53325 32.74950 1.000 26.62765 725 ASP B O 1
ATOM 4823 N N . LEU A 1 729 ? -32.47032 25.95975 31.21750 1.000 25.51551 726 LEU B N 1
ATOM 4824 C CA . LEU A 1 729 ? -33.75846 26.12389 31.87662 1.000 27.78777 726 LEU B CA 1
ATOM 4825 C C . LEU A 1 729 ? -34.87472 25.83058 30.87966 1.000 30.27516 726 LEU B C 1
ATOM 4826 O O . LEU A 1 729 ? -34.80721 26.24486 29.71873 1.000 26.67563 726 LEU B O 1
ATOM 4831 N N . GLY A 1 730 ? -35.90436 25.11539 31.32975 1.000 28.06449 727 GLY B N 1
ATOM 4832 C CA . GLY A 1 730 ? -36.99584 24.75581 30.45198 1.000 26.77905 727 GLY B CA 1
ATOM 4833 C C . GLY A 1 730 ? -38.33608 24.84913 31.15175 1.000 28.67758 727 GLY B C 1
ATOM 4834 O O . GLY A 1 730 ? -38.43223 24.84675 32.38296 1.000 29.90770 727 GLY B O 1
ATOM 4835 N N . ALA A 1 731 ? -39.38047 24.94498 30.33708 1.000 31.37249 728 ALA B N 1
ATOM 4836 C CA . ALA A 1 731 ? -40.73291 24.99358 30.87093 1.000 30.40153 728 ALA B CA 1
ATOM 4837 C C . ALA A 1 731 ? -41.68487 24.44160 29.82430 1.000 30.56337 728 ALA B C 1
ATOM 4838 O O . ALA A 1 731 ? -41.50503 24.67808 28.62685 1.000 27.94957 728 ALA B O 1
ATOM 4840 N N . ALA A 1 732 ? -42.68684 23.70590 30.27827 1.000 23.98887 729 ALA B N 1
ATOM 4841 C CA . ALA A 1 732 ? -43.74889 23.22783 29.41240 1.000 29.17904 729 ALA B CA 1
ATOM 4842 C C . ALA A 1 732 ? -45.08786 23.51808 30.06477 1.000 32.41295 729 ALA B C 1
ATOM 4843 O O . ALA A 1 732 ? -45.25724 23.31082 31.27107 1.000 30.91331 729 ALA B O 1
ATOM 4845 N N . TYR A 1 733 ? -46.03329 24.00343 29.26113 1.000 36.10662 730 TYR B N 1
ATOM 4846 C CA . TYR A 1 733 ? -47.38179 24.31373 29.72163 1.000 34.17915 730 TYR B CA 1
ATOM 4847 C C . TYR A 1 733 ? -48.40756 23.57879 28.86059 1.000 27.30694 730 TYR B C 1
ATOM 4848 O O . TYR A 1 733 ? -48.60375 23.92698 27.69120 1.000 34.85122 730 TYR B O 1
ATOM 4857 N N . ALA A 1 734 ? -49.08846 22.59467 29.45291 1.000 33.28518 731 ALA B N 1
ATOM 4858 C CA . ALA A 1 734 ? -50.09893 21.79037 28.77039 1.000 33.84974 731 ALA B CA 1
ATOM 4859 C C . ALA A 1 734 ? -51.48755 22.33617 29.07329 1.000 39.21306 731 ALA B C 1
ATOM 4860 O O . ALA A 1 734 ? -51.83912 22.53893 30.24087 1.000 38.30299 731 ALA B O 1
ATOM 4862 N N . PHE A 1 735 ? -52.27595 22.55376 28.02342 1.000 37.15599 732 PHE B N 1
ATOM 4863 C CA . PHE A 1 735 ? -53.62880 23.08083 28.15209 1.000 41.70131 732 PHE B CA 1
ATOM 4864 C C . PHE A 1 735 ? -54.46477 22.56819 26.98461 1.000 50.62117 732 PHE B C 1
ATOM 4865 O O . PHE A 1 735 ? -53.94726 21.96027 26.04303 1.000 47.86524 732 PHE B O 1
ATOM 4873 N N . GLN A 1 736 ? -55.77248 22.81160 27.05483 1.000 52.39736 733 GLN B N 1
ATOM 4874 C CA . GLN A 1 736 ? -56.69657 22.39941 26.00755 1.000 53.52161 733 GLN B CA 1
ATOM 4875 C C . GLN A 1 736 ? -57.35712 23.61366 25.37282 1.000 53.75031 733 GLN B C 1
ATOM 4876 O O . GLN A 1 736 ? -57.61538 24.61975 26.03668 1.000 52.73212 733 GLN B O 1
ATOM 4882 N N . VAL A 1 737 ? -57.61264 23.50981 24.07019 1.000 53.57062 734 VAL B N 1
ATOM 4883 C CA . VAL A 1 737 ? -58.38816 24.49497 23.32602 1.000 49.63186 734 VAL B CA 1
ATOM 4884 C C . VAL A 1 737 ? -59.33187 23.72816 22.40969 1.000 60.08738 734 VAL B C 1
ATOM 4885 O O . VAL A 1 737 ? -58.87688 22.96522 21.54848 1.000 61.91260 734 VAL B O 1
ATOM 4889 N N . ALA A 1 738 ? -60.64104 23.91950 22.59809 1.000 62.88497 735 ALA B N 1
ATOM 4890 C CA . ALA A 1 738 ? -61.66835 23.24189 21.80262 1.000 61.85820 735 ALA B CA 1
ATOM 4891 C C . ALA A 1 738 ? -61.58977 21.72574 21.95157 1.000 61.19838 735 ALA B C 1
ATOM 4892 O O . ALA A 1 738 ? -61.85107 20.98404 21.00143 1.000 65.67487 735 ALA B O 1
ATOM 4894 N N . GLY A 1 739 ? -61.22057 21.25473 23.14042 1.000 58.55278 736 GLY B N 1
ATOM 4895 C CA . GLY A 1 739 ? -61.13359 19.83560 23.40949 1.000 57.40672 736 GLY B CA 1
ATOM 4896 C C . GLY A 1 739 ? -59.84685 19.15881 22.98551 1.000 60.78147 736 GLY B C 1
ATOM 4897 O O . GLY A 1 739 ? -59.69059 17.95827 23.24408 1.000 62.77065 736 GLY B O 1
ATOM 4898 N N . LYS A 1 740 ? -58.90471 19.88702 22.35135 1.000 57.07104 737 LYS B N 1
ATOM 4899 C CA . LYS A 1 740 ? -57.68382 19.26937 21.84604 1.000 58.09341 737 LYS B CA 1
ATOM 4900 C C . LYS A 1 740 ? -56.46434 19.67990 22.66844 1.000 51.22749 737 LYS B C 1
ATOM 4901 O O . LYS A 1 740 ? -56.34873 20.84513 23.06696 1.000 48.58367 737 LYS B O 1
ATOM 4907 N N . PRO A 1 741 ? -55.52928 18.75773 22.91116 1.000 47.65304 738 PRO B N 1
ATOM 4908 C CA . PRO A 1 741 ? -54.37464 19.08243 23.76363 1.000 42.25423 738 PRO B CA 1
ATOM 4909 C C . PRO A 1 741 ? -53.36669 19.96636 23.03549 1.000 46.12497 738 PRO B C 1
ATOM 4910 O O . PRO A 1 741 ? -52.99791 19.71235 21.88406 1.000 41.59555 738 PRO B O 1
ATOM 4914 N N . LEU A 1 742 ? -52.92732 21.01762 23.71776 1.000 41.27278 739 LEU B N 1
ATOM 4915 C CA . LEU A 1 742 ? -51.82774 21.84590 23.25225 1.000 37.49320 739 LEU B CA 1
ATOM 4916 C C . LEU A 1 742 ? -50.76048 21.90143 24.33587 1.000 38.98564 739 LEU B C 1
ATOM 4917 O O . LEU A 1 742 ? -51.05162 21.75083 25.52764 1.000 32.88607 739 LEU B O 1
ATOM 4922 N N . VAL A 1 743 ? -49.51422 22.10192 23.91530 1.000 33.37750 740 VAL B N 1
ATOM 4923 C CA . VAL A 1 743 ? -48.39884 22.25990 24.84386 1.000 30.23901 740 VAL B CA 1
ATOM 4924 C C . VAL A 1 743 ? -47.51366 23.36571 24.29781 1.000 31.42911 740 VAL B C 1
ATOM 4925 O O . VAL A 1 743 ? -47.03485 23.27427 23.16050 1.000 30.52289 740 VAL B O 1
ATOM 4929 N N . ALA A 1 744 ? -47.34432 24.42404 25.08314 1.000 30.08863 741 ALA B N 1
ATOM 4930 C CA . ALA A 1 744 ? -46.37491 25.47269 24.82323 1.000 33.16768 741 ALA B CA 1
ATOM 4931 C C . ALA A 1 744 ? -45.07840 25.15613 25.56092 1.000 28.36180 741 ALA B C 1
ATOM 4932 O O . ALA A 1 744 ? -45.10011 24.76938 26.72866 1.000 25.06710 741 ALA B O 1
ATOM 4934 N N . ARG A 1 745 ? -43.94353 25.33532 24.88746 1.000 29.00521 742 ARG B N 1
ATOM 4935 C CA . ARG A 1 745 ? -42.66864 24.98985 25.50137 1.000 28.90072 742 ARG B CA 1
ATOM 4936 C C . ARG A 1 745 ? -41.65784 26.10287 25.31389 1.000 26.68013 742 ARG B C 1
ATOM 4937 O O . ARG A 1 745 ? -41.70221 26.85556 24.33718 1.000 24.74106 742 ARG B O 1
ATOM 4945 N N . ALA A 1 746 ? -40.72307 26.16949 26.25427 1.000 27.97482 743 ALA B N 1
ATOM 4946 C CA . ALA A 1 746 ? -39.57732 27.05891 26.16626 1.000 28.70931 743 ALA B CA 1
ATOM 4947 C C . ALA A 1 746 ? -38.34687 26.30791 26.64253 1.000 28.55861 743 ALA B C 1
ATOM 4948 O O . ALA A 1 746 ? -38.38936 25.61035 27.66063 1.000 25.84994 743 ALA B O 1
ATOM 4950 N N . ASN A 1 747 ? -37.25032 26.45517 25.90484 1.000 25.74196 744 ASN B N 1
ATOM 4951 C CA . ASN A 1 747 ? -35.97701 25.87518 26.29937 1.000 24.48576 744 ASN B CA 1
ATOM 4952 C C . ASN A 1 747 ? -34.91107 26.94366 26.15170 1.000 25.92914 744 ASN B C 1
ATOM 4953 O O . ASN A 1 747 ? -34.76676 27.54447 25.07787 1.000 28.28142 744 ASN B O 1
ATOM 4958 N N . LEU A 1 748 ? -34.17658 27.18070 27.22998 1.000 26.56192 745 LEU B N 1
ATOM 4959 C CA . LEU A 1 748 ? -33.10825 28.17419 27.26911 1.000 26.18442 745 LEU B CA 1
ATOM 4960 C C . LEU A 1 748 ? -31.80717 27.42108 27.50819 1.000 22.35269 745 LEU B C 1
ATOM 4961 O O . LEU A 1 748 ? -31.51176 27.03035 28.63896 1.000 23.99892 745 LEU B O 1
ATOM 4966 N N . GLU A 1 749 ? -31.03763 27.19472 26.44700 1.000 23.63451 746 GLU B N 1
ATOM 4967 C CA . GLU A 1 749 ? -29.77626 26.48362 26.56756 1.000 29.87614 746 GLU B CA 1
ATOM 4968 C C . GLU A 1 749 ? -28.65484 27.46157 26.88306 1.000 26.58806 746 GLU B C 1
ATOM 4969 O O . GLU A 1 749 ? -28.63126 28.57073 26.34960 1.000 27.32684 746 GLU B O 1
ATOM 4975 N N . ASN A 1 750 ? -27.70642 27.03398 27.71903 1.000 22.85580 747 ASN B N 1
ATOM 4976 C CA . ASN A 1 750 ? -26.63343 27.91891 28.16085 1.000 26.24083 747 ASN B CA 1
ATOM 4977 C C . ASN A 1 750 ? -27.23096 29.23862 28.67034 1.000 29.04229 747 ASN B C 1
ATOM 4978 O O . ASN A 1 750 ? -26.95067 30.33075 28.16110 1.000 27.48845 747 ASN B O 1
ATOM 4983 N N . ALA A 1 751 ? -28.09986 29.10423 29.68395 1.000 26.65352 748 ALA B N 1
ATOM 4984 C CA . ALA A 1 751 ? -28.87160 30.24109 30.18991 1.000 27.97660 748 ALA B CA 1
ATOM 4985 C C . ALA A 1 751 ? -27.98237 31.33431 30.76537 1.000 27.92043 748 ALA B C 1
ATOM 4986 O O . ALA A 1 751 ? -28.34537 32.51562 30.72145 1.000 30.86897 748 ALA B O 1
ATOM 4988 N N . LEU A 1 752 ? -26.84028 30.96977 31.33541 1.000 26.00080 749 LEU B N 1
ATOM 4989 C CA . LEU A 1 752 ? -25.94199 31.98675 31.85921 1.000 29.88130 749 LEU B CA 1
ATOM 4990 C C . LEU A 1 752 ? -25.09140 32.63606 30.76920 1.000 29.13876 749 LEU B C 1
ATOM 4991 O O . LEU A 1 752 ? -24.43416 33.64979 31.03262 1.000 33.34368 749 LEU B O 1
ATOM 4996 N N . GLY A 1 753 ? -25.09606 32.09638 29.55621 1.000 25.65293 750 GLY B N 1
ATOM 4997 C CA . GLY A 1 753 ? -24.32571 32.71258 28.49076 1.000 25.04652 750 GLY B CA 1
ATOM 4998 C C . GLY A 1 753 ? -22.83956 32.59325 28.73536 1.000 29.43118 750 GLY B C 1
ATOM 4999 O O . GLY A 1 753 ? -22.09888 33.57050 28.56046 1.000 31.20388 750 GLY B O 1
ATOM 5000 N N . LYS A 1 754 ? -22.39108 31.42348 29.16904 1.000 23.70080 751 LYS B N 1
ATOM 5001 C CA . LYS A 1 754 ? -20.97663 31.17775 29.35921 1.000 24.96299 751 LYS B CA 1
ATOM 5002 C C . LYS A 1 754 ? -20.32321 30.85210 28.01809 1.000 28.86865 751 LYS B C 1
ATOM 5003 O O . LYS A 1 754 ? -20.93483 30.24508 27.12839 1.000 27.18351 751 LYS B O 1
ATOM 5009 N N . ASP A 1 755 ? -19.08234 31.29990 27.86744 1.000 29.09824 752 ASP B N 1
ATOM 5010 C CA . ASP A 1 755 ? -18.27584 31.03673 26.68317 1.000 27.21893 752 ASP B CA 1
ATOM 5011 C C . ASP A 1 755 ? -17.15149 30.09966 27.10134 1.000 26.81283 752 ASP B C 1
ATOM 5012 O O . ASP A 1 755 ? -16.46506 30.35917 28.09329 1.000 33.99878 752 ASP B O 1
ATOM 5017 N N . TYR A 1 756 ? -16.98475 28.99915 26.38107 1.000 24.67064 753 TYR B N 1
ATOM 5018 C CA . TYR A 1 756 ? -15.97564 28.02999 26.76946 1.000 27.52337 753 TYR B CA 1
ATOM 5019 C C . TYR A 1 756 ? -15.49373 27.24737 25.55644 1.000 26.59072 753 TYR B C 1
ATOM 5020 O O . TYR A 1 756 ? -16.21395 27.08726 24.57420 1.000 30.10602 753 TYR B O 1
ATOM 5029 N N . TRP A 1 757 ? -14.26682 26.74857 25.65594 1.000 27.23920 754 TRP B N 1
ATOM 5030 C CA . TRP A 1 757 ? -13.72068 25.80540 24.69839 1.000 28.22299 754 TRP B CA 1
ATOM 5031 C C . TRP A 1 757 ? -14.04869 24.37812 25.12054 1.000 29.86403 754 TRP B C 1
ATOM 5032 O O . TRP A 1 757 ? -14.00119 24.04159 26.30542 1.000 28.73032 754 TRP B O 1
ATOM 5043 N N . THR A 1 758 ? -14.37452 23.53614 24.14753 1.000 30.93454 755 THR B N 1
ATOM 5044 C CA . THR A 1 758 ? -14.32507 22.09264 24.33608 1.000 28.60985 755 THR B CA 1
ATOM 5045 C C . THR A 1 758 ? -13.01777 21.61090 23.72050 1.000 30.19815 755 THR B C 1
ATOM 5046 O O . THR A 1 758 ? -12.74836 21.87451 22.54097 1.000 31.59947 755 THR B O 1
ATOM 5050 N N . ALA A 1 759 ? -12.19847 20.93874 24.51777 1.000 30.98889 756 ALA B N 1
ATOM 5051 C CA . ALA A 1 759 ? -10.88780 20.49967 24.05883 1.000 32.50674 756 ALA B CA 1
ATOM 5052 C C . ALA A 1 759 ? -11.00832 19.25404 23.19864 1.000 29.24209 756 ALA B C 1
ATOM 5053 O O . ALA A 1 759 ? -11.82352 18.37093 23.46960 1.000 31.90176 756 ALA B O 1
ATOM 5055 N N . ALA A 1 760 ? -10.19276 19.19367 22.15198 1.000 30.55576 757 ALA B N 1
ATOM 5056 C CA . ALA A 1 760 ? -10.01403 17.97421 21.37431 1.000 33.35274 757 ALA B CA 1
ATOM 5057 C C . ALA A 1 760 ? -8.51791 17.75854 21.16529 1.000 29.91098 757 ALA B C 1
ATOM 5058 O O . ALA A 1 760 ? -7.70123 18.49705 21.72301 1.000 33.36607 757 ALA B O 1
ATOM 5060 N N . ASN A 1 761 ? -8.13488 16.77774 20.35853 1.000 36.39806 758 ASN B N 1
ATOM 5061 C CA . ASN A 1 761 ? -6.71409 16.49352 20.15391 1.000 37.44410 758 ASN B CA 1
ATOM 5062 C C . ASN A 1 761 ? -6.15995 17.43914 19.09503 1.000 37.32470 758 ASN B C 1
ATOM 5063 O O . ASN A 1 761 ? -6.23604 17.16597 17.89170 1.000 34.13963 758 ASN B O 1
ATOM 5068 N N . GLY A 1 762 ? -5.56542 18.54273 19.54593 1.000 36.64406 759 GLY B N 1
ATOM 5069 C CA . GLY A 1 762 ? -4.92721 19.49387 18.66382 1.000 36.62947 759 GLY B CA 1
ATOM 5070 C C . GLY A 1 762 ? -5.76573 20.70613 18.32422 1.000 40.09008 759 GLY B C 1
ATOM 5071 O O . GLY A 1 762 ? -5.24711 21.63710 17.69203 1.000 40.13081 759 GLY B O 1
ATOM 5072 N N . TYR A 1 763 ? -7.04095 20.72303 18.71359 1.000 34.92457 760 TYR B N 1
ATOM 5073 C CA . TYR A 1 763 ? -7.91823 21.83891 18.39605 1.000 32.70755 760 TYR B CA 1
ATOM 5074 C C . TYR A 1 763 ? -8.98487 21.97737 19.47518 1.000 30.61617 760 TYR B C 1
ATOM 5075 O O . TYR A 1 763 ? -9.06613 21.17942 20.41040 1.000 26.88681 760 TYR B O 1
ATOM 5084 N N . LEU A 1 764 ? -9.81734 23.00491 19.31327 1.000 31.70695 761 LEU B N 1
ATOM 5085 C CA . LEU A 1 764 ? -10.84126 23.41872 20.25984 1.000 27.07618 761 LEU B CA 1
ATOM 5086 C C . LEU A 1 764 ? -12.10518 23.78890 19.49975 1.000 32.75110 761 LEU B C 1
ATOM 5087 O O . LEU A 1 764 ? -12.02198 24.39862 18.42962 1.000 29.64091 761 LEU B O 1
ATOM 5092 N N . SER A 1 765 ? -13.27732 23.46275 20.04397 1.000 24.18286 762 SER B N 1
ATOM 5093 C CA . SER A 1 765 ? -14.51790 23.95619 19.45294 1.000 27.95290 762 SER B CA 1
ATOM 5094 C C . SER A 1 765 ? -15.20092 24.94367 20.39102 1.000 28.05346 762 SER B C 1
ATOM 5095 O O . SER A 1 765 ? -15.39273 24.67147 21.58461 1.000 28.03141 762 SER B O 1
ATOM 5098 N N . ILE A 1 766 ? -15.53499 26.10706 19.83787 1.000 24.93987 763 ILE B N 1
ATOM 5099 C CA . ILE A 1 766 ? -16.17526 27.16096 20.60367 1.000 27.58868 763 ILE B CA 1
ATOM 5100 C C . ILE A 1 766 ? -17.57975 26.70992 20.97628 1.000 30.93635 763 ILE B C 1
ATOM 5101 O O . ILE A 1 766 ? -18.24604 25.97963 20.23040 1.000 23.77898 763 ILE B O 1
ATOM 5106 N N . SER A 1 767 ? -18.00783 27.09942 22.16604 1.000 24.31229 764 SER B N 1
ATOM 5107 C CA . SER A 1 767 ? -19.34935 26.82204 22.63744 1.000 24.73688 764 SER B CA 1
ATOM 5108 C C . SER A 1 767 ? -20.39364 27.57991 21.81932 1.000 26.58732 764 SER B C 1
ATOM 5109 O O . SER A 1 767 ? -20.11670 28.62367 21.21978 1.000 23.65304 764 SER B O 1
ATOM 5112 N N . SER A 1 768 ? -21.63574 27.04579 21.82122 1.000 27.67512 765 SER B N 1
ATOM 5113 C CA . SER A 1 768 ? -22.80231 27.74716 21.29323 1.000 30.07284 765 SER B CA 1
ATOM 5114 C C . SER A 1 768 ? -23.31658 28.77366 22.30553 1.000 28.15914 765 SER B C 1
ATOM 5115 O O . SER A 1 768 ? -23.28439 28.53534 23.51060 1.000 26.86659 765 SER B O 1
ATOM 5118 N N . PRO A 1 769 ? -23.80873 29.91306 21.83778 1.000 34.57592 766 PRO B N 1
ATOM 5119 C CA . PRO A 1 769 ? -24.29063 30.95120 22.75476 1.000 28.13055 766 PRO B CA 1
ATOM 5120 C C . PRO A 1 769 ? -25.60368 30.55058 23.41671 1.000 25.28832 766 PRO B C 1
ATOM 5121 O O . PRO A 1 769 ? -26.23784 29.55754 23.06073 1.000 26.87274 766 PRO B O 1
ATOM 5125 N N . ARG A 1 770 ? -25.99844 31.34488 24.41406 1.000 29.59055 767 ARG B N 1
ATOM 5126 C CA . ARG A 1 770 ? -27.34201 31.25035 24.98033 1.000 28.43435 767 ARG B CA 1
ATOM 5127 C C . ARG A 1 770 ? -28.37720 31.22026 23.85952 1.000 28.00947 767 ARG B C 1
ATOM 5128 O O . ARG A 1 770 ? -28.31458 32.01906 22.91908 1.000 32.29675 767 ARG B O 1
ATOM 5136 N N . THR A 1 771 ? -29.33052 30.29126 23.95935 1.000 28.38374 768 THR B N 1
ATOM 5137 C CA . THR A 1 771 ? -30.19301 29.97719 22.82076 1.000 25.83399 768 THR B CA 1
ATOM 5138 C C . THR A 1 771 ? -31.58105 29.63189 23.33668 1.000 27.59794 768 THR B C 1
ATOM 5139 O O . THR A 1 771 ? -31.78075 28.55611 23.91076 1.000 26.01678 768 THR B O 1
ATOM 5143 N N . LEU A 1 772 ? -32.53493 30.52828 23.11587 1.000 26.50221 769 LEU B N 1
ATOM 5144 C CA . LEU A 1 772 ? -33.92553 30.27083 23.46073 1.000 29.33639 769 LEU B CA 1
ATOM 5145 C C . LEU A 1 772 ? -34.66463 29.69911 22.25574 1.000 28.28562 769 LEU B C 1
ATOM 5146 O O . LEU A 1 772 ? -34.55514 30.21887 21.13592 1.000 25.73322 769 LEU B O 1
ATOM 5151 N N . SER A 1 773 ? -35.42166 28.63671 22.49128 1.000 28.19960 770 SER B N 1
ATOM 5152 C CA . SER A 1 773 ? -36.39056 28.14660 21.52929 1.000 27.63509 770 SER B CA 1
ATOM 5153 C C . SER A 1 773 ? -37.75342 28.08181 22.20489 1.000 28.01409 770 SER B C 1
ATOM 5154 O O . SER A 1 773 ? -37.85489 27.79866 23.40665 1.000 28.35986 770 SER B O 1
ATOM 5157 N N . LEU A 1 774 ? -38.79194 28.39061 21.43653 1.000 27.37773 771 LEU B N 1
ATOM 5158 C CA . LEU A 1 774 ? -40.17096 28.36598 21.89710 1.000 27.60535 771 LEU B CA 1
ATOM 5159 C C . LEU A 1 774 ? -40.98997 27.55577 20.91032 1.000 29.37802 771 LEU B C 1
ATOM 5160 O O . LEU A 1 774 ? -40.77723 27.64885 19.70166 1.000 25.68267 771 LEU B O 1
ATOM 5165 N N . SER A 1 775 ? -41.93999 26.77905 21.41498 1.000 30.14915 772 SER B N 1
ATOM 5166 C CA . SER A 1 775 ? -42.70398 25.93518 20.51294 1.000 29.62715 772 SER B CA 1
ATOM 5167 C C . SER A 1 775 ? -44.13073 25.79839 21.01210 1.000 28.37694 772 SER B C 1
ATOM 5168 O O . SER A 1 775 ? -44.39490 25.84204 22.21465 1.000 29.32425 772 SER B O 1
ATOM 5171 N N . LEU A 1 776 ? -45.04374 25.61759 20.06836 1.000 30.67924 773 LEU B N 1
ATOM 5172 C CA . LEU A 1 776 ? -46.43374 25.30761 20.35495 1.000 25.53980 773 LEU B CA 1
ATOM 5173 C C . LEU A 1 776 ? -46.80805 24.07418 19.55130 1.000 26.08426 773 LEU B C 1
ATOM 5174 O O . LEU A 1 776 ? -46.61263 24.04509 18.32767 1.000 30.38061 773 LEU B O 1
ATOM 5179 N N . THR A 1 777 ? -47.35388 23.07439 20.23582 1.000 27.26531 774 THR B N 1
ATOM 5180 C CA . THR A 1 777 ? -47.70382 21.78460 19.65430 1.000 32.61602 774 THR B CA 1
ATOM 5181 C C . THR A 1 777 ? -49.18248 21.51978 19.88449 1.000 35.10900 774 THR B C 1
ATOM 5182 O O . THR A 1 777 ? -49.67083 21.68311 21.00966 1.000 33.95959 774 THR B O 1
ATOM 5186 N N . ALA A 1 778 ? -49.88734 21.07903 18.83663 1.000 29.40407 775 ALA B N 1
ATOM 5187 C CA . ALA A 1 778 ? -51.29887 20.72245 18.94548 1.000 29.53613 775 ALA B CA 1
ATOM 5188 C C . ALA A 1 778 ? -51.56126 19.34619 18.34277 1.000 30.50033 775 ALA B C 1
ATOM 5189 O O . ALA A 1 778 ? -51.02800 19.01660 17.28200 1.000 32.50713 775 ALA B O 1
ATOM 5191 N N . ASP A 1 779 ? -52.39975 18.55419 19.01316 1.000 30.29525 776 ASP B N 1
ATOM 5192 C CA . ASP A 1 779 ? -52.85466 17.26099 18.51118 1.000 33.22617 776 ASP B CA 1
ATOM 5193 C C . ASP A 1 779 ? -54.28352 17.38383 17.99013 1.000 40.73749 776 ASP B C 1
ATOM 5194 O O . ASP A 1 779 ? -55.19594 17.72269 18.75014 1.000 43.44443 776 ASP B O 1
ATOM 5199 N N . PHE A 1 780 ? -54.47977 17.08066 16.70825 1.000 41.08300 777 PHE B N 1
ATOM 5200 C CA . PHE A 1 780 ? -55.79213 17.20661 16.06976 1.000 44.91434 777 PHE B CA 1
ATOM 5201 C C . PHE A 1 780 ? -56.48893 15.86139 15.86438 1.000 44.65215 777 PHE B C 1
ATOM 5202 O O . PHE A 1 780 ? -56.06166 14.84185 16.41365 1.000 48.17758 777 PHE B O 1
ATOM 5210 N N . ALA B 1 107 ? -23.54890 -17.88789 -16.39467 1.000 53.48371 104 ALA A N 1
ATOM 5211 C CA . ALA B 1 107 ? -24.17059 -19.20316 -16.30171 1.000 54.70229 104 ALA A CA 1
ATOM 5212 C C . ALA B 1 107 ? -25.27185 -19.37323 -17.34508 1.000 58.84535 104 ALA A C 1
ATOM 5213 O O . ALA B 1 107 ? -25.85432 -18.39522 -17.81354 1.000 64.15834 104 ALA A O 1
ATOM 5215 N N . GLN B 1 108 ? -25.55962 -20.62807 -17.69624 1.000 58.47046 105 GLN A N 1
ATOM 5216 C CA . GLN B 1 108 ? -26.50984 -20.89451 -18.77193 1.000 61.29328 105 GLN A CA 1
ATOM 5217 C C . GLN B 1 108 ? -27.94774 -20.66108 -18.32245 1.000 62.05096 105 GLN A C 1
ATOM 5218 O O . GLN B 1 108 ? -28.77350 -20.15902 -19.09767 1.000 62.16864 105 GLN A O 1
ATOM 5224 N N . ALA B 1 109 ? -28.26522 -21.01364 -17.07759 1.000 54.91965 106 ALA A N 1
ATOM 5225 C CA . ALA B 1 109 ? -29.61764 -20.89755 -16.55554 1.000 54.19769 106 ALA A CA 1
ATOM 5226 C C . ALA B 1 109 ? -29.88559 -19.54677 -15.90120 1.000 54.53620 106 ALA A C 1
ATOM 5227 O O . ALA B 1 109 ? -30.94286 -19.36795 -15.28437 1.000 54.93026 106 ALA A O 1
ATOM 5229 N N . ALA B 1 110 ? -28.95276 -18.59719 -16.01538 1.000 52.85201 107 ALA A N 1
ATOM 5230 C CA . ALA B 1 110 ? -29.14709 -17.26957 -15.44646 1.000 51.65056 107 ALA A CA 1
ATOM 5231 C C . ALA B 1 110 ? -30.11371 -16.41603 -16.25655 1.000 54.98789 107 ALA A C 1
ATOM 5232 O O . ALA B 1 110 ? -30.46242 -15.31751 -15.80755 1.000 51.90142 107 ALA A O 1
ATOM 5234 N N . GLY B 1 111 ? -30.54528 -16.88293 -17.43091 1.000 51.23871 108 GLY A N 1
ATOM 5235 C CA . GLY B 1 111 ? -31.53674 -16.19556 -18.22931 1.000 45.73176 108 GLY A CA 1
ATOM 5236 C C . GLY B 1 111 ? -32.96658 -16.63929 -18.00672 1.000 44.17665 108 GLY A C 1
ATOM 5237 O O . GLY B 1 111 ? -33.87614 -16.08190 -18.63098 1.000 41.02145 108 GLY A O 1
ATOM 5238 N N . ALA B 1 112 ? -33.19818 -17.61115 -17.11352 1.000 40.90619 109 ALA A N 1
ATOM 5239 C CA . ALA B 1 112 ? -34.53793 -18.16872 -16.93743 1.000 36.30303 109 ALA A CA 1
ATOM 5240 C C . ALA B 1 112 ? -35.55025 -17.12004 -16.49741 1.000 31.07972 109 ALA A C 1
ATOM 5241 O O . ALA B 1 112 ? -36.73533 -17.23816 -16.82348 1.000 32.77967 109 ALA A O 1
ATOM 5243 N N . GLU B 1 113 ? -35.11650 -16.09507 -15.76183 1.000 35.25127 110 GLU A N 1
ATOM 5244 C CA . GLU B 1 113 ? -36.00547 -15.03155 -15.30234 1.000 35.80788 110 GLU A CA 1
ATOM 5245 C C . GLU B 1 113 ? -35.75788 -13.70600 -16.01453 1.000 35.54933 110 GLU A C 1
ATOM 5246 O O . GLU B 1 113 ? -36.26811 -12.67310 -15.56952 1.000 36.57068 110 GLU A O 1
ATOM 5252 N N . THR B 1 114 ? -34.99561 -13.70595 -17.10704 1.000 33.23107 111 THR A N 1
ATOM 5253 C CA . THR B 1 114 ? -34.75664 -12.47595 -17.84968 1.000 29.56512 111 THR A CA 1
ATOM 5254 C C . THR B 1 114 ? -36.04866 -11.98924 -18.49806 1.000 31.36172 111 THR A C 1
ATOM 5255 O O . THR B 1 114 ? -36.71399 -12.74234 -19.21962 1.000 28.64792 111 THR A O 1
ATOM 5259 N N . LEU B 1 115 ? -36.39954 -10.72979 -18.24325 1.000 26.59114 112 LEU A N 1
ATOM 5260 C CA . LEU B 1 115 ? -37.58443 -10.13488 -18.85072 1.000 29.51466 112 LEU A CA 1
ATOM 5261 C C . LEU B 1 115 ? -37.50387 -10.20075 -20.38119 1.000 30.37521 112 LEU A C 1
ATOM 5262 O O . LEU B 1 115 ? -36.58090 -9.61512 -20.97870 1.000 24.21944 112 LEU A O 1
ATOM 5267 N N . PRO B 1 116 ? -38.42509 -10.89283 -21.04782 1.000 25.15133 113 PRO A N 1
ATOM 5268 C CA . PRO B 1 116 ? -38.38981 -10.92692 -22.51724 1.000 28.56229 113 PRO A CA 1
ATOM 5269 C C . PRO B 1 116 ? -38.55194 -9.53247 -23.10532 1.000 34.43114 113 PRO A C 1
ATOM 5270 O O . PRO B 1 116 ? -39.26234 -8.68106 -22.56200 1.000 28.13631 113 PRO A O 1
ATOM 5274 N N . ALA B 1 117 ? -37.86227 -9.29517 -24.21842 1.000 31.95544 114 ALA A N 1
ATOM 5275 C CA . ALA B 1 117 ? -37.92529 -7.99229 -24.85538 1.000 27.57911 114 ALA A CA 1
ATOM 5276 C C . ALA B 1 117 ? -39.31837 -7.75174 -25.42017 1.000 24.31890 114 ALA A C 1
ATOM 5277 O O . ALA B 1 117 ? -40.06061 -8.69090 -25.74463 1.000 25.94371 114 ALA A O 1
ATOM 5279 N N . GLU B 1 118 ? -39.67873 -6.47570 -25.51633 1.000 26.78182 115 GLU A N 1
ATOM 5280 C CA . GLU B 1 118 ? -40.89973 -6.10366 -26.20857 1.000 26.10532 115 GLU A CA 1
ATOM 5281 C C . GLU B 1 118 ? -40.77832 -6.44541 -27.69367 1.000 32.26044 115 GLU A C 1
ATOM 5282 O O . GLU B 1 118 ? -39.69637 -6.35567 -28.27947 1.000 29.58137 115 GLU A O 1
ATOM 5288 N N . TYR B 1 119 ? -41.88427 -6.89717 -28.28325 1.000 24.02675 116 TYR A N 1
ATOM 5289 C CA . TYR B 1 119 ? -41.97645 -7.14230 -29.71422 1.000 27.64125 116 TYR A CA 1
ATOM 5290 C C . TYR B 1 119 ? -42.19414 -5.81742 -30.44358 1.000 29.42064 116 TYR A C 1
ATOM 5291 O O . TYR B 1 119 ? -42.45564 -4.77855 -29.83380 1.000 31.68817 116 TYR A O 1
ATOM 5300 N N . ALA B 1 120 ? -42.05786 -5.85066 -31.76714 1.000 30.22302 117 ALA A N 1
ATOM 5301 C CA . ALA B 1 120 ? -42.23624 -4.63557 -32.54801 1.000 30.84630 117 ALA A CA 1
ATOM 5302 C C . ALA B 1 120 ? -43.61610 -4.04645 -32.28562 1.000 27.41837 117 ALA A C 1
ATOM 5303 O O . ALA B 1 120 ? -44.62938 -4.75379 -32.32058 1.000 25.20475 117 ALA A O 1
ATOM 5305 N N . GLY B 1 121 ? -43.64933 -2.75007 -32.01671 1.000 24.97515 118 GLY A N 1
ATOM 5306 C CA . GLY B 1 121 ? -44.86692 -2.06397 -31.65968 1.000 32.57999 118 GLY A CA 1
ATOM 5307 C C . GLY B 1 121 ? -45.03015 -1.81421 -30.17139 1.000 33.85304 118 GLY A C 1
ATOM 5308 O O . GLY B 1 121 ? -45.79494 -0.92341 -29.78904 1.000 30.31431 118 GLY A O 1
ATOM 5309 N N . GLY B 1 122 ? -44.32481 -2.56361 -29.32594 1.000 28.23709 119 GLY A N 1
ATOM 5310 C CA . GLY B 1 122 ? -44.39080 -2.33934 -27.88579 1.000 32.47061 119 GLY A CA 1
ATOM 5311 C C . GLY B 1 122 ? -45.68261 -2.74780 -27.21330 1.000 30.16112 119 GLY A C 1
ATOM 5312 O O . GLY B 1 122 ? -45.83764 -2.50616 -26.01233 1.000 31.63979 119 GLY A O 1
ATOM 5313 N N . GLN B 1 123 ? -46.62451 -3.34280 -27.93950 1.000 31.89737 120 GLN A N 1
ATOM 5314 C CA . GLN B 1 123 ? -47.88497 -3.74596 -27.33615 1.000 28.60839 120 GLN A CA 1
ATOM 5315 C C . GLN B 1 123 ? -47.80234 -5.11945 -26.68058 1.000 30.06741 120 GLN A C 1
ATOM 5316 O O . GLN B 1 123 ? -48.42920 -5.33940 -25.63716 1.000 26.58933 120 GLN A O 1
ATOM 5322 N N . VAL B 1 124 ? -47.02562 -6.03404 -27.25864 1.000 21.96336 121 VAL A N 1
ATOM 5323 C CA . VAL B 1 124 ? -46.80263 -7.36399 -26.71903 1.000 20.72869 121 VAL A CA 1
ATOM 5324 C C . VAL B 1 124 ? -45.30167 -7.61356 -26.65979 1.000 23.21983 121 VAL A C 1
ATOM 5325 O O . VAL B 1 124 ? -44.50905 -6.90837 -27.28751 1.000 30.66876 121 VAL A O 1
ATOM 5329 N N . ALA B 1 125 ? -44.91755 -8.63435 -25.89097 1.000 24.02996 122 ALA A N 1
ATOM 5330 C CA . ALA B 1 125 ? -43.53018 -9.04705 -25.70597 1.000 27.71261 122 ALA A CA 1
ATOM 5331 C C . ALA B 1 125 ? -43.18928 -10.26653 -26.55743 1.000 26.69357 122 ALA A C 1
ATOM 5332 O O . ALA B 1 125 ? -44.06943 -10.99761 -27.01679 1.000 26.00000 122 ALA A O 1
ATOM 5334 N N . ARG B 1 126 ? -41.87773 -10.50068 -26.71068 1.000 27.95997 123 ARG A N 1
ATOM 5335 C CA . ARG B 1 126 ? -41.32083 -11.59397 -27.50984 1.000 30.32587 123 ARG A CA 1
ATOM 5336 C C . ARG B 1 126 ? -41.37730 -12.95015 -26.82130 1.000 29.92740 123 ARG A C 1
ATOM 5337 O O . ARG B 1 126 ? -41.05273 -13.96391 -27.45959 1.000 26.66282 123 ARG A O 1
ATOM 5345 N N . GLY B 1 127 ? -41.72501 -13.00051 -25.53627 1.000 22.53895 124 GLY A N 1
ATOM 5346 C CA . GLY B 1 127 ? -41.64132 -14.26112 -24.81865 1.000 26.89935 124 GLY A CA 1
ATOM 5347 C C . GLY B 1 127 ? -42.38014 -14.15871 -23.50113 1.000 23.42025 124 GLY A C 1
ATOM 5348 O O . GLY B 1 127 ? -42.82198 -13.07826 -23.09303 1.000 22.84687 124 GLY A O 1
ATOM 5349 N N . ALA B 1 128 ? -42.53834 -15.31683 -22.86633 1.000 21.54174 125 ALA A N 1
ATOM 5350 C CA . ALA B 1 128 ? -43.35775 -15.43683 -21.66770 1.000 24.80676 125 ALA A CA 1
ATOM 5351 C C . ALA B 1 128 ? -42.91998 -16.67089 -20.88950 1.000 26.80382 125 ALA A C 1
ATOM 5352 O O . ALA B 1 128 ? -42.10556 -17.47221 -21.35553 1.000 23.71758 125 ALA A O 1
ATOM 5354 N N . ARG B 1 129 ? -43.47024 -16.80759 -19.68115 1.000 23.99254 126 ARG A N 1
ATOM 5355 C CA . ARG B 1 129 ? -43.08976 -17.89365 -18.79638 1.000 22.88307 126 ARG A CA 1
ATOM 5356 C C . ARG B 1 129 ? -43.76543 -19.19765 -19.18826 1.000 23.43153 126 ARG A C 1
ATOM 5357 O O . ARG B 1 129 ? -44.97492 -19.24444 -19.43427 1.000 25.26431 126 ARG A O 1
ATOM 5365 N N . LEU B 1 130 ? -42.97813 -20.26716 -19.20085 1.000 22.53102 127 LEU A N 1
ATOM 5366 C CA . LEU B 1 130 ? -43.50743 -21.62279 -19.26100 1.000 26.91274 127 LEU A CA 1
ATOM 5367 C C . LEU B 1 130 ? -43.35883 -22.30164 -17.89952 1.000 25.57440 127 LEU A C 1
ATOM 5368 O O . LEU B 1 130 ? -42.65241 -23.31154 -17.77682 1.000 26.93134 127 LEU A O 1
ATOM 5373 N N . GLY B 1 131 ? -44.00253 -21.74425 -16.87252 1.000 25.56154 128 GLY A N 1
ATOM 5374 C CA . GLY B 1 131 ? -43.92378 -22.32233 -15.52805 1.000 27.49521 128 GLY A CA 1
ATOM 5375 C C . GLY B 1 131 ? -42.49497 -22.59991 -15.07687 1.000 29.87684 128 GLY A C 1
ATOM 5376 O O . GLY B 1 131 ? -41.62225 -21.72109 -15.12553 1.000 29.32250 128 GLY A O 1
ATOM 5377 N N . MET B 1 132 ? -42.24996 -23.84783 -14.64334 1.000 27.99870 129 MET A N 1
ATOM 5378 C CA . MET B 1 132 ? -40.94960 -24.25532 -14.10364 1.000 28.49729 129 MET A CA 1
ATOM 5379 C C . MET B 1 132 ? -39.81815 -24.13249 -15.12407 1.000 31.00264 129 MET A C 1
ATOM 5380 O O . MET B 1 132 ? -38.64090 -24.11488 -14.74111 1.000 31.13723 129 MET A O 1
ATOM 5385 N N . LEU B 1 133 ? -40.13365 -24.06386 -16.40906 1.000 28.86840 130 LEU A N 1
ATOM 5386 C CA . LEU B 1 133 ? -39.07124 -23.89105 -17.39060 1.000 28.92325 130 LEU A CA 1
ATOM 5387 C C . LEU B 1 133 ? -38.55282 -22.46117 -17.48053 1.000 30.70174 130 LEU A C 1
ATOM 5388 O O . LEU B 1 133 ? -37.58471 -22.22480 -18.20998 1.000 38.41832 130 LEU A O 1
ATOM 5393 N N . GLY B 1 134 ? -39.15241 -21.50879 -16.76662 1.000 29.22920 131 GLY A N 1
ATOM 5394 C CA . GLY B 1 134 ? -38.75790 -20.11940 -16.93414 1.000 31.28745 131 GLY A CA 1
ATOM 5395 C C . GLY B 1 134 ? -39.23506 -19.57530 -18.27579 1.000 30.95468 131 GLY A C 1
ATOM 5396 O O . GLY B 1 134 ? -40.05221 -20.17576 -18.96725 1.000 28.41904 131 GLY A O 1
ATOM 5397 N N . ASN B 1 135 ? -38.68701 -18.41638 -18.64037 1.000 27.25506 132 ASN A N 1
ATOM 5398 C CA . ASN B 1 135 ? -39.15282 -17.69022 -19.81309 1.000 31.71886 132 ASN A CA 1
ATOM 5399 C C . ASN B 1 135 ? -38.62583 -18.32138 -21.09142 1.000 31.88076 132 ASN A C 1
ATOM 5400 O O . ASN B 1 135 ? -37.49115 -18.80292 -21.14622 1.000 27.56473 132 ASN A O 1
ATOM 5405 N N . ALA B 1 136 ? -39.46056 -18.31011 -22.12004 1.000 30.78839 133 ALA A N 1
ATOM 5406 C CA . ALA B 1 136 ? -39.07472 -18.80765 -23.42970 1.000 25.92918 133 ALA A CA 1
ATOM 5407 C C . ALA B 1 136 ? -39.55740 -17.82940 -24.49237 1.000 30.10724 133 ALA A C 1
ATOM 5408 O O . ALA B 1 136 ? -40.64843 -17.26663 -24.38254 1.000 29.24876 133 ALA A O 1
ATOM 5410 N N . ASP B 1 137 ? -38.73264 -17.60975 -25.51030 1.000 27.06182 134 ASP A N 1
ATOM 5411 C CA . ASP B 1 137 ? -39.17743 -16.82354 -26.65133 1.000 28.15519 134 ASP A CA 1
ATOM 5412 C C . ASP B 1 137 ? -40.41120 -17.47042 -27.27927 1.000 24.61228 134 ASP A C 1
ATOM 5413 O O . ASP B 1 137 ? -40.55981 -18.69925 -27.28023 1.000 28.99572 134 ASP A O 1
ATOM 5418 N N . VAL B 1 138 ? -41.30690 -16.62616 -27.80908 1.000 27.70230 135 VAL A N 1
ATOM 5419 C CA . VAL B 1 138 ? -42.48770 -17.10553 -28.54254 1.000 27.57305 135 VAL A CA 1
ATOM 5420 C C . VAL B 1 138 ? -42.10042 -18.14937 -29.58691 1.000 28.82372 135 VAL A C 1
ATOM 5421 O O . VAL B 1 138 ? -42.77361 -19.17916 -29.73850 1.000 25.08397 135 VAL A O 1
ATOM 5425 N N . MET B 1 139 ? -40.99634 -17.92192 -30.30278 1.000 28.44054 136 MET A N 1
ATOM 5426 C CA . MET B 1 139 ? -40.61850 -18.83504 -31.37677 1.000 34.37384 136 MET A CA 1
ATOM 5427 C C . MET B 1 139 ? -39.93902 -20.10663 -30.86235 1.000 35.02652 136 MET A C 1
ATOM 5428 O O . MET B 1 139 ? -39.71700 -21.02800 -31.65127 1.000 30.92533 136 MET A O 1
ATOM 5433 N N . ASP B 1 140 ? -39.63358 -20.18739 -29.56598 1.000 29.87103 137 ASP A N 1
ATOM 5434 C CA . ASP B 1 140 ? -39.14136 -21.40483 -28.92648 1.000 28.56743 137 ASP A CA 1
ATOM 5435 C C . ASP B 1 140 ? -40.17458 -22.04339 -28.00703 1.000 28.66908 137 ASP A C 1
ATOM 5436 O O . ASP B 1 140 ? -39.83448 -22.96010 -27.25183 1.000 28.75238 137 ASP A O 1
ATOM 5441 N N . ALA B 1 141 ? -41.42093 -21.59173 -28.05170 1.000 29.54673 138 ALA A N 1
ATOM 5442 C CA . ALA B 1 141 ? -42.43124 -22.06979 -27.11709 1.000 30.72877 138 ALA A CA 1
ATOM 5443 C C . ALA B 1 141 ? -43.42589 -22.96856 -27.83231 1.000 24.06421 138 ALA A C 1
ATOM 5444 O O . ALA B 1 141 ? -44.20604 -22.47732 -28.66742 1.000 22.30099 138 ALA A O 1
ATOM 5446 N N . PRO B 1 142 ? -43.45863 -24.28419 -27.51405 1.000 24.11021 139 PRO A N 1
ATOM 5447 C CA . PRO B 1 142 ? -44.42922 -25.19536 -28.13839 1.000 28.15546 139 PRO A CA 1
ATOM 5448 C C . PRO B 1 142 ? -45.80248 -25.08260 -27.49587 1.000 27.81072 139 PRO A C 1
ATOM 5449 O O . PRO B 1 142 ? -46.46473 -26.08400 -27.19695 1.000 25.49499 139 PRO A O 1
ATOM 5453 N N . PHE B 1 143 ? -46.21718 -23.83674 -27.28821 1.000 24.87340 140 PHE A N 1
ATOM 5454 C CA . PHE B 1 143 ? -47.47339 -23.46616 -26.66462 1.000 26.83719 140 PHE A CA 1
ATOM 5455 C C . PHE B 1 143 ? -47.88930 -22.12691 -27.24888 1.000 25.70293 140 PHE A C 1
ATOM 5456 O O . PHE B 1 143 ? -47.05745 -21.37126 -27.75909 1.000 27.56156 140 PHE A O 1
ATOM 5464 N N . SER B 1 144 ? -49.18255 -21.82929 -27.17128 1.000 25.10527 141 SER A N 1
ATOM 5465 C CA . SER B 1 144 ? -49.68150 -20.51008 -27.55562 1.000 25.68696 141 SER A CA 1
ATOM 5466 C C . SER B 1 144 ? -49.56742 -19.59160 -26.34615 1.000 27.75763 141 SER A C 1
ATOM 5467 O O . SER B 1 144 ? -50.31794 -19.74383 -25.37057 1.000 24.74802 141 SER A O 1
ATOM 5470 N N . ILE B 1 145 ? -48.62489 -18.65098 -26.41143 1.000 26.31732 142 ILE A N 1
ATOM 5471 C CA . ILE B 1 145 ? -48.40020 -17.66480 -25.36137 1.000 27.79209 142 ILE A CA 1
ATOM 5472 C C . ILE B 1 145 ? -48.50775 -16.26983 -25.96293 1.000 31.64698 142 ILE A C 1
ATOM 5473 O O . ILE B 1 145 ? -48.02060 -16.00935 -27.07363 1.000 25.53251 142 ILE A O 1
ATOM 5478 N N . THR B 1 146 ? -49.15221 -15.37824 -25.21787 1.000 25.97616 143 THR A N 1
ATOM 5479 C CA . THR B 1 146 ? -49.21899 -13.95446 -25.50990 1.000 21.01077 143 THR A CA 1
ATOM 5480 C C . THR B 1 146 ? -48.84372 -13.20691 -24.24546 1.000 26.42894 143 THR A C 1
ATOM 5481 O O . THR B 1 146 ? -49.25732 -13.59122 -23.13877 1.000 23.55885 143 THR A O 1
ATOM 5485 N N . SER B 1 147 ? -48.03526 -12.16194 -24.39199 1.000 24.47768 144 SER A N 1
ATOM 5486 C CA . SER B 1 147 ? -47.61543 -11.36756 -23.23966 1.000 25.38656 144 SER A CA 1
ATOM 5487 C C . SER B 1 147 ? -47.92464 -9.91406 -23.53299 1.000 23.22000 144 SER A C 1
ATOM 5488 O O . SER B 1 147 ? -47.34927 -9.33668 -24.46051 1.000 24.06671 144 SER A O 1
ATOM 5491 N N . TYR B 1 148 ? -48.83052 -9.32849 -22.76245 1.000 21.88927 145 TYR A N 1
ATOM 5492 C CA . TYR B 1 148 ? -49.17629 -7.92188 -22.93401 1.000 20.09295 145 TYR A CA 1
ATOM 5493 C C . TYR B 1 148 ? -48.31354 -7.04675 -22.03253 1.000 25.54798 145 TYR A C 1
ATOM 5494 O O . TYR B 1 148 ? -48.03209 -7.39978 -20.88076 1.000 22.96957 145 TYR A O 1
ATOM 5503 N N . THR B 1 149 ? -47.91841 -5.88720 -22.55003 1.000 23.76878 146 THR A N 1
ATOM 5504 C CA . THR B 1 149 ? -46.93618 -5.04189 -21.88321 1.000 23.39307 146 THR A CA 1
ATOM 5505 C C . THR B 1 149 ? -47.59148 -3.95022 -21.04594 1.000 26.98365 146 THR A C 1
ATOM 5506 O O . THR B 1 149 ? -48.75940 -3.59579 -21.23798 1.000 24.66187 146 THR A O 1
ATOM 5510 N N . ALA B 1 150 ? -46.77559 -3.36448 -20.15879 1.000 27.41690 147 ALA A N 1
ATOM 5511 C CA . ALA B 1 150 ? -47.18582 -2.17389 -19.42133 1.000 26.85549 147 ALA A CA 1
ATOM 5512 C C . ALA B 1 150 ? -47.60572 -1.05126 -20.36231 1.000 26.57206 147 ALA A C 1
ATOM 5513 O O . ALA B 1 150 ? -48.54859 -0.30474 -20.06827 1.000 25.20358 147 ALA A O 1
ATOM 5515 N N . ARG B 1 151 ? -46.90371 -0.90653 -21.49292 1.000 26.68554 148 ARG A N 1
ATOM 5516 C CA . ARG B 1 151 ? -47.26946 0.09438 -22.49197 1.000 22.42246 148 ARG A CA 1
ATOM 5517 C C . ARG B 1 151 ? -48.72961 -0.02902 -22.87900 1.000 20.11884 148 ARG A C 1
ATOM 5518 O O . ARG B 1 151 ? -49.46525 0.96052 -22.92341 1.000 22.58617 148 ARG A O 1
ATOM 5526 N N . THR B 1 152 ? -49.16160 -1.24747 -23.18902 1.000 20.45546 149 THR A N 1
ATOM 5527 C CA . THR B 1 152 ? -50.56066 -1.46921 -23.54600 1.000 20.71722 149 THR A CA 1
ATOM 5528 C C . THR B 1 152 ? -51.48550 -1.14203 -22.38309 1.000 27.15962 149 THR A C 1
ATOM 5529 O O . THR B 1 152 ? -52.53842 -0.50834 -22.56157 1.000 25.03661 149 THR A O 1
ATOM 5533 N N . ILE B 1 153 ? -51.12310 -1.61317 -21.18282 1.000 24.25472 150 ILE A N 1
ATOM 5534 C CA . ILE B 1 153 ? -51.94064 -1.35744 -19.99723 1.000 19.42860 150 ILE A CA 1
ATOM 5535 C C . ILE B 1 153 ? -52.13158 0.14293 -19.80249 1.000 24.76180 150 ILE A C 1
ATOM 5536 O O . ILE B 1 153 ? -53.25961 0.62891 -19.64067 1.000 21.61341 150 ILE A O 1
ATOM 5541 N N . GLU B 1 154 ? -51.02764 0.89976 -19.84755 1.000 19.72372 151 GLU A N 1
ATOM 5542 C CA . GLU B 1 154 ? -51.09174 2.34752 -19.67578 1.000 23.60591 151 GLU A CA 1
ATOM 5543 C C . GLU B 1 154 ? -51.85316 3.01944 -20.82072 1.000 27.99396 151 GLU A C 1
ATOM 5544 O O . GLU B 1 154 ? -52.65267 3.93056 -20.58235 1.000 22.19623 151 GLU A O 1
ATOM 5550 N N . GLN B 1 155 ? -51.65097 2.55073 -22.06321 1.000 26.61768 152 GLN A N 1
ATOM 5551 C CA . GLN B 1 155 ? -52.29623 3.17087 -23.21535 1.000 26.27078 152 GLN A CA 1
ATOM 5552 C C . GLN B 1 155 ? -53.81046 3.01185 -23.17043 1.000 27.31785 152 GLN A C 1
ATOM 5553 O O . GLN B 1 155 ? -54.54616 3.93243 -23.54426 1.000 24.44561 152 GLN A O 1
ATOM 5559 N N . GLN B 1 156 ? -54.29569 1.85463 -22.71845 1.000 23.63219 153 GLN A N 1
ATOM 5560 C CA . GLN B 1 156 ? -55.72509 1.57355 -22.66619 1.000 22.89585 153 GLN A CA 1
ATOM 5561 C C . GLN B 1 156 ? -56.34968 1.92411 -21.31441 1.000 24.00442 153 GLN A C 1
ATOM 5562 O O . GLN B 1 156 ? -57.57236 1.78986 -21.14996 1.000 21.19821 153 GLN A O 1
ATOM 5568 N N . GLN B 1 157 ? -55.54654 2.38544 -20.35680 1.000 22.30325 154 GLN A N 1
ATOM 5569 C CA . GLN B 1 157 ? -56.02111 2.65608 -18.99415 1.000 26.69992 154 GLN A CA 1
ATOM 5570 C C . GLN B 1 157 ? -56.72674 1.42691 -18.42083 1.000 25.17629 154 GLN A C 1
ATOM 5571 O O . GLN B 1 157 ? -57.77804 1.52275 -17.78341 1.000 22.52101 154 GLN A O 1
ATOM 5577 N N . ALA B 1 158 ? -56.15553 0.24783 -18.69123 1.000 22.67416 155 ALA A N 1
ATOM 5578 C CA . ALA B 1 158 ? -56.67286 -0.98925 -18.12079 1.000 22.86898 155 ALA A CA 1
ATOM 5579 C C . ALA B 1 158 ? -56.31739 -1.07198 -16.63650 1.000 22.07598 155 ALA A C 1
ATOM 5580 O O . ALA B 1 158 ? -55.14774 -0.92979 -16.25186 1.000 22.55329 155 ALA A O 1
ATOM 5582 N N . ARG B 1 159 ? -57.32112 -1.29401 -15.79670 1.000 19.37921 156 ARG A N 1
ATOM 5583 C CA . ARG B 1 159 ? -57.07655 -1.32283 -14.35536 1.000 22.44436 156 ARG A CA 1
ATOM 5584 C C . ARG B 1 159 ? -56.96133 -2.73004 -13.78158 1.000 25.23373 156 ARG A C 1
ATOM 5585 O O . ARG B 1 159 ? -56.27770 -2.90661 -12.77157 1.000 27.02458 156 ARG A O 1
ATOM 5593 N N . SER B 1 160 ? -57.59729 -3.73338 -14.39394 1.000 24.62263 157 SER A N 1
ATOM 5594 C CA . SER B 1 160 ? -57.57931 -5.11439 -13.91739 1.000 21.42917 157 SER A CA 1
ATOM 5595 C C . SER B 1 160 ? -57.19695 -6.05287 -15.05723 1.000 21.65229 157 SER A C 1
ATOM 5596 O O . SER B 1 160 ? -57.25480 -5.67540 -16.23436 1.000 23.35054 157 SER A O 1
ATOM 5599 N N . VAL B 1 161 ? -56.81424 -7.28988 -14.69579 1.000 22.26264 158 VAL A N 1
ATOM 5600 C CA . VAL B 1 161 ? -56.56336 -8.33217 -15.69411 1.000 20.45410 158 VAL A CA 1
ATOM 5601 C C . VAL B 1 161 ? -57.74352 -8.43244 -16.65124 1.000 22.82592 158 VAL A C 1
ATOM 5602 O O . VAL B 1 161 ? -57.57308 -8.51384 -17.88216 1.000 20.47194 158 VAL A O 1
ATOM 5606 N N . ALA B 1 162 ? -58.96011 -8.34722 -16.10903 1.000 21.05740 159 ALA A N 1
ATOM 5607 C CA . ALA B 1 162 ? -60.15773 -8.44907 -16.94347 1.000 24.16706 159 ALA A CA 1
ATOM 5608 C C . ALA B 1 162 ? -60.22990 -7.31718 -17.96567 1.000 22.30424 159 ALA A C 1
ATOM 5609 O O . ALA B 1 162 ? -60.50769 -7.56607 -19.14799 1.000 24.85743 159 ALA A O 1
ATOM 5611 N N . ASP B 1 163 ? -59.99513 -6.06761 -17.52952 1.000 19.60687 160 ASP A N 1
ATOM 5612 C CA . ASP B 1 163 ? -60.00061 -4.92088 -18.45136 1.000 22.85271 160 ASP A CA 1
ATOM 5613 C C . ASP B 1 163 ? -59.10155 -5.18627 -19.65151 1.000 22.06828 160 ASP A C 1
ATOM 5614 O O . ASP B 1 163 ? -59.44729 -4.89793 -20.80478 1.000 24.63046 160 ASP A O 1
ATOM 5619 N N . LEU B 1 164 ? -57.90710 -5.69722 -19.37591 1.000 22.53864 161 LEU A N 1
ATOM 5620 C CA . LEU B 1 164 ? -56.90728 -5.85613 -20.41522 1.000 20.00585 161 LEU A CA 1
ATOM 5621 C C . LEU B 1 164 ? -57.23718 -7.03459 -21.31636 1.000 24.63696 161 LEU A C 1
ATOM 5622 O O . LEU B 1 164 ? -57.17963 -6.91645 -22.54399 1.000 24.40720 161 LEU A O 1
ATOM 5627 N N . LEU B 1 165 ? -57.59573 -8.18391 -20.72112 1.000 22.54571 162 LEU A N 1
ATOM 5628 C CA . LEU B 1 165 ? -57.67749 -9.42076 -21.48945 1.000 25.05376 162 LEU A CA 1
ATOM 5629 C C . LEU B 1 165 ? -58.86835 -9.41771 -22.43975 1.000 24.89819 162 LEU A C 1
ATOM 5630 O O . LEU B 1 165 ? -58.74031 -9.81410 -23.60570 1.000 26.74820 162 LEU A O 1
ATOM 5635 N N . GLN B 1 166 ? -60.03683 -8.99456 -21.96626 1.000 24.97151 163 GLN A N 1
ATOM 5636 C CA A GLN B 1 166 ? -61.22173 -8.94966 -22.82405 0.553 25.13419 163 GLN A CA 1
ATOM 5637 C CA B GLN B 1 166 ? -61.18365 -8.99677 -22.86353 0.447 25.26845 163 GLN A CA 1
ATOM 5638 C C . GLN B 1 166 ? -61.05521 -7.94422 -23.96145 1.000 28.22065 163 GLN A C 1
ATOM 5639 O O . GLN B 1 166 ? -61.58216 -8.14701 -25.06097 1.000 28.71079 163 GLN A O 1
ATOM 5650 N N . ALA B 1 167 ? -60.33196 -6.84505 -23.71878 1.000 22.66641 164 ALA A N 1
ATOM 5651 C CA . ALA B 1 167 ? -60.20985 -5.83544 -24.76609 1.000 21.58271 164 ALA A CA 1
ATOM 5652 C C . ALA B 1 167 ? -59.35651 -6.32186 -25.92921 1.000 25.13119 164 ALA A C 1
ATOM 5653 O O . ALA B 1 167 ? -59.58656 -5.91157 -27.07390 1.000 28.24749 164 ALA A O 1
ATOM 5655 N N . ASN B 1 168 ? -58.36973 -7.18447 -25.66569 1.000 21.19017 165 ASN A N 1
ATOM 5656 C CA . ASN B 1 168 ? -57.33653 -7.49092 -26.63973 1.000 27.57492 165 ASN A CA 1
ATOM 5657 C C . ASN B 1 168 ? -57.25933 -8.94716 -27.05228 1.000 28.79396 165 ASN A C 1
ATOM 5658 O O . ASN B 1 168 ? -56.86771 -9.21845 -28.19537 1.000 27.92683 165 ASN A O 1
ATOM 5663 N N . ASP B 1 169 ? -57.62068 -9.88522 -26.17633 1.000 25.29553 166 ASP A N 1
ATOM 5664 C CA . ASP B 1 169 ? -57.27213 -11.27016 -26.46917 1.000 25.72269 166 ASP A CA 1
ATOM 5665 C C . ASP B 1 169 ? -58.46005 -12.03407 -27.03006 1.000 28.61964 166 ASP A C 1
ATOM 5666 O O . ASP B 1 169 ? -59.51163 -12.11156 -26.37027 1.000 29.79731 166 ASP A O 1
ATOM 5671 N N . PRO B 1 170 ? -58.30680 -12.66600 -28.19894 1.000 28.97722 167 PRO A N 1
ATOM 5672 C CA . PRO B 1 170 ? -59.42706 -13.42106 -28.78337 1.000 28.30021 167 PRO A CA 1
ATOM 5673 C C . PRO B 1 170 ? -59.78985 -14.67107 -28.02082 1.000 25.64945 167 PRO A C 1
ATOM 5674 O O . PRO B 1 170 ? -60.90830 -15.16933 -28.19578 1.000 29.64553 167 PRO A O 1
ATOM 5678 N N . SER B 1 171 ? -58.89969 -15.18870 -27.16778 1.000 27.37872 168 SER A N 1
ATOM 5679 C CA . SER B 1 171 ? -59.17408 -16.40455 -26.41859 1.000 27.75010 168 SER A CA 1
ATOM 5680 C C . SER B 1 171 ? -59.74052 -16.16111 -25.01886 1.000 25.74380 168 SER A C 1
ATOM 5681 O O . SER B 1 171 ? -60.20465 -17.11684 -24.38918 1.000 32.95181 168 SER A O 1
ATOM 5684 N N . VAL B 1 172 ? -59.69823 -14.93971 -24.49950 1.000 23.85660 169 VAL A N 1
ATOM 5685 C CA . VAL B 1 172 ? -60.11747 -14.66279 -23.12270 1.000 20.13108 169 VAL A CA 1
ATOM 5686 C C . VAL B 1 172 ? -61.41771 -13.87717 -23.14327 1.000 25.15032 169 VAL A C 1
ATOM 5687 O O . VAL B 1 172 ? -61.48862 -12.81495 -23.76844 1.000 25.96721 169 VAL A O 1
ATOM 5691 N N . ARG B 1 173 ? -62.44150 -14.38450 -22.43551 1.000 24.07645 170 ARG A N 1
ATOM 5692 C CA . ARG B 1 173 ? -63.66451 -13.62770 -22.16787 1.000 23.57734 170 ARG A CA 1
ATOM 5693 C C . ARG B 1 173 ? -63.92102 -13.60769 -20.66392 1.000 25.80103 170 ARG A C 1
ATOM 5694 O O . ARG B 1 173 ? -63.51751 -14.51963 -19.93926 1.000 21.70650 170 ARG A O 1
ATOM 5702 N N . VAL B 1 174 ? -64.58638 -12.55873 -20.19219 1.000 23.20887 171 VAL A N 1
ATOM 5703 C CA . VAL B 1 174 ? -64.74350 -12.32156 -18.75910 1.000 21.17616 171 VAL A CA 1
ATOM 5704 C C . VAL B 1 174 ? -66.18569 -12.57159 -18.34193 1.000 22.87138 171 VAL A C 1
ATOM 5705 O O . VAL B 1 174 ? -67.11724 -12.05884 -18.96731 1.000 23.80143 171 VAL A O 1
ATOM 5709 N N . VAL B 1 175 ? -66.36525 -13.32416 -17.25708 1.000 26.34527 172 VAL A N 1
ATOM 5710 C CA . VAL B 1 175 ? -67.65587 -13.46736 -16.59618 1.000 28.81079 172 VAL A CA 1
ATOM 5711 C C . VAL B 1 175 ? -67.58702 -12.67482 -15.29612 1.000 27.06142 172 VAL A C 1
ATOM 5712 O O . VAL B 1 175 ? -66.54644 -12.64761 -14.62651 1.000 25.66339 172 VAL A O 1
ATOM 5716 N N . GLY B 1 176 ? -68.68390 -12.01709 -14.95245 1.000 23.27118 173 GLY A N 1
ATOM 5717 C CA . GLY B 1 176 ? -68.67332 -11.11675 -13.82177 1.000 27.75826 173 GLY A CA 1
ATOM 5718 C C . GLY B 1 176 ? -68.58701 -9.70026 -14.33883 1.000 34.62707 173 GLY A C 1
ATOM 5719 O O . GLY B 1 176 ? -69.58742 -9.15995 -14.82312 1.000 33.77734 173 GLY A O 1
ATOM 5720 N N . GLY B 1 177 ? -67.40404 -9.10323 -14.28255 1.000 29.20281 174 GLY A N 1
ATOM 5721 C CA . GLY B 1 177 ? -67.20999 -7.74530 -14.74789 1.000 25.39448 174 GLY A CA 1
ATOM 5722 C C . GLY B 1 177 ? -66.99651 -6.77541 -13.59922 1.000 28.53815 174 GLY A C 1
ATOM 5723 O O . GLY B 1 177 ? -67.18900 -7.09196 -12.42259 1.000 24.31415 174 GLY A O 1
ATOM 5724 N N . ARG B 1 178 ? -66.60493 -5.55265 -13.97348 1.000 24.94387 175 ARG A N 1
ATOM 5725 C CA . ARG B 1 178 ? -66.01998 -4.66466 -12.98226 1.000 25.44373 175 ARG A CA 1
ATOM 5726 C C . ARG B 1 178 ? -67.02636 -4.19388 -11.93714 1.000 26.81094 175 ARG A C 1
ATOM 5727 O O . ARG B 1 178 ? -66.60093 -3.71234 -10.88779 1.000 23.93218 175 ARG A O 1
ATOM 5735 N N . GLY B 1 179 ? -68.33462 -4.31121 -12.20154 1.000 24.39297 176 GLY A N 1
ATOM 5736 C CA . GLY B 1 179 ? -69.34177 -3.96207 -11.20929 1.000 22.65498 176 GLY A CA 1
ATOM 5737 C C . GLY B 1 179 ? -69.59380 -5.03818 -10.17489 1.000 27.08414 176 GLY A C 1
ATOM 5738 O O . GLY B 1 179 ? -70.19782 -4.75647 -9.13274 1.000 30.65680 176 GLY A O 1
ATOM 5739 N N . ASP B 1 180 ? -69.14707 -6.25632 -10.44898 1.000 27.70245 177 ASP A N 1
ATOM 5740 C CA . ASP B 1 180 ? -69.21658 -7.40668 -9.56731 1.000 25.15959 177 ASP A CA 1
ATOM 5741 C C . ASP B 1 180 ? -67.99518 -7.42680 -8.65933 1.000 28.77662 177 ASP A C 1
ATOM 5742 O O . ASP B 1 180 ? -67.00270 -6.72770 -8.89282 1.000 26.18754 177 ASP A O 1
ATOM 5747 N N . LEU B 1 181 ? -68.08315 -8.23573 -7.60004 1.000 25.93313 178 LEU A N 1
ATOM 5748 C CA . LEU B 1 181 ? -66.94074 -8.40303 -6.71517 1.000 23.81438 178 LEU A CA 1
ATOM 5749 C C . LEU B 1 181 ? -65.86104 -9.30097 -7.31133 1.000 23.90556 178 LEU A C 1
ATOM 5750 O O . LEU B 1 181 ? -64.72495 -9.28932 -6.81534 1.000 23.01406 178 LEU A O 1
ATOM 5755 N N . VAL B 1 182 ? -66.17812 -10.07683 -8.35003 1.000 24.19976 179 VAL A N 1
ATOM 5756 C CA . VAL B 1 182 ? -65.26835 -11.10087 -8.85276 1.000 25.13199 179 VAL A CA 1
ATOM 5757 C C . VAL B 1 182 ? -65.27913 -11.09331 -10.37885 1.000 23.29278 179 VAL A C 1
ATOM 5758 O O . VAL B 1 182 ? -66.33080 -10.95210 -11.00855 1.000 24.53017 179 VAL A O 1
ATOM 5762 N N . ASP B 1 183 ? -64.10019 -11.22629 -10.96822 1.000 19.53210 180 ASP A N 1
ATOM 5763 C CA . ASP B 1 183 ? -63.95808 -11.60605 -12.36915 1.000 22.51774 180 ASP A CA 1
ATOM 5764 C C . ASP B 1 183 ? -63.53785 -13.06999 -12.45704 1.000 26.74404 180 ASP A C 1
ATOM 5765 O O . ASP B 1 183 ? -62.67856 -13.51918 -11.69365 1.000 26.17782 180 ASP A O 1
ATOM 5770 N N . SER B 1 184 ? -64.13243 -13.80436 -13.39577 1.000 27.38254 181 SER A N 1
ATOM 5771 C CA . SER B 1 184 ? -63.60621 -15.08973 -13.83064 1.000 27.28396 181 SER A CA 1
ATOM 5772 C C . SER B 1 184 ? -63.44678 -15.06336 -15.34911 1.000 26.22973 181 SER A C 1
ATOM 5773 O O . SER B 1 184 ? -64.01983 -14.21869 -16.04595 1.000 26.25414 181 SER A O 1
ATOM 5776 N N . TYR B 1 185 ? -62.61549 -15.96493 -15.85740 1.000 20.87083 182 TYR A N 1
ATOM 5777 C CA . TYR B 1 185 ? -62.21436 -15.93779 -17.25669 1.000 22.32873 182 TYR A CA 1
ATOM 5778 C C . TYR B 1 185 ? -62.56969 -17.26908 -17.90492 1.000 28.25848 182 TYR A C 1
ATOM 5779 O O . TYR B 1 185 ? -62.60924 -18.31382 -17.24391 1.000 33.26102 182 TYR A O 1
ATOM 5788 N N . THR B 1 186 ? -62.89767 -17.22889 -19.18497 1.000 22.31591 183 THR A N 1
ATOM 5789 C CA . THR B 1 186 ? -63.00500 -18.45565 -19.95763 1.000 29.15640 183 THR A CA 1
ATOM 5790 C C . THR B 1 186 ? -61.90541 -18.43718 -21.00276 1.000 28.65690 183 THR A C 1
ATOM 5791 O O . THR B 1 186 ? -61.68274 -17.40931 -21.64590 1.000 25.44125 183 THR A O 1
ATOM 5795 N N . ILE B 1 187 ? -61.16995 -19.54390 -21.09638 1.000 28.52808 184 ILE A N 1
ATOM 5796 C CA . ILE B 1 187 ? -60.06753 -19.71580 -22.03762 1.000 26.91440 184 ILE A CA 1
ATOM 5797 C C . ILE B 1 187 ? -60.16865 -21.13091 -22.59562 1.000 30.90617 184 ILE A C 1
ATOM 5798 O O . ILE B 1 187 ? -60.31688 -22.09149 -21.82946 1.000 23.79379 184 ILE A O 1
ATOM 5803 N N . ARG B 1 188 ? -60.11455 -21.25079 -23.92808 1.000 26.45447 185 ARG A N 1
ATOM 5804 C CA . ARG B 1 188 ? -60.23908 -22.52772 -24.64890 1.000 22.06962 185 ARG A CA 1
ATOM 5805 C C . ARG B 1 188 ? -61.44591 -23.34280 -24.18452 1.000 27.21388 185 ARG A C 1
ATOM 5806 O O . ARG B 1 188 ? -61.39181 -24.57022 -24.08880 1.000 26.24208 185 ARG A O 1
ATOM 5814 N N . GLY B 1 189 ? -62.55224 -22.65594 -23.90394 1.000 25.05095 186 GLY A N 1
ATOM 5815 C CA . GLY B 1 189 ? -63.77326 -23.33079 -23.50412 1.000 25.49843 186 GLY A CA 1
ATOM 5816 C C . GLY B 1 189 ? -63.84747 -23.81232 -22.06193 1.000 31.12881 186 GLY A C 1
ATOM 5817 O O . GLY B 1 189 ? -64.72150 -24.62489 -21.74111 1.000 32.76685 186 GLY A O 1
ATOM 5818 N N . PHE B 1 190 ? -62.96641 -23.34320 -21.17586 1.000 28.96749 187 PHE A N 1
ATOM 5819 C CA . PHE B 1 190 ? -62.98467 -23.76595 -19.78031 1.000 29.43628 187 PHE A CA 1
ATOM 5820 C C . PHE B 1 190 ? -62.87362 -22.55775 -18.86359 1.000 31.05657 187 PHE A C 1
ATOM 5821 O O . PHE B 1 190 ? -62.24363 -21.55584 -19.20706 1.000 26.60288 187 PHE A O 1
ATOM 5829 N N . SER B 1 191 ? -63.48682 -22.66070 -17.68330 1.000 26.64577 188 SER A N 1
ATOM 5830 C CA . SER B 1 191 ? -63.48661 -21.53759 -16.75433 1.000 28.42342 188 SER A CA 1
ATOM 5831 C C . SER B 1 191 ? -62.13956 -21.43808 -16.05950 1.000 27.36670 188 SER A C 1
ATOM 5832 O O . SER B 1 191 ? -61.56875 -22.44786 -15.64172 1.000 33.31671 188 SER A O 1
ATOM 5835 N N . VAL B 1 192 ? -61.63195 -20.21754 -15.92769 1.000 23.85405 189 VAL A N 1
ATOM 5836 C CA . VAL B 1 192 ? -60.38123 -19.96666 -15.20920 1.000 25.55096 189 VAL A CA 1
ATOM 5837 C C . VAL B 1 192 ? -60.66987 -18.99112 -14.06620 1.000 26.04313 189 VAL A C 1
ATOM 5838 O O . VAL B 1 192 ? -61.15355 -17.87526 -14.30057 1.000 24.29568 189 VAL A O 1
ATOM 5842 N N . GLN B 1 193 ? -60.39698 -19.42057 -12.83329 1.000 26.59379 190 GLN A N 1
ATOM 5843 C CA . GLN B 1 193 ? -60.66574 -18.58972 -11.66289 1.000 23.25459 190 GLN A CA 1
ATOM 5844 C C . GLN B 1 193 ? -59.65318 -17.45945 -11.55925 1.000 20.61520 190 GLN A C 1
ATOM 5845 O O . GLN B 1 193 ? -58.47026 -17.64375 -11.84120 1.000 22.87164 190 GLN A O 1
ATOM 5851 N N . ASN B 1 194 ? -60.10239 -16.28764 -11.10684 1.000 26.46831 191 ASN A N 1
ATOM 5852 C CA . ASN B 1 194 ? -59.12582 -15.23708 -10.83512 1.000 22.32101 191 ASN A CA 1
ATOM 5853 C C . ASN B 1 194 ? -58.10256 -15.67154 -9.79208 1.000 20.16498 191 ASN A C 1
ATOM 5854 O O . ASN B 1 194 ? -56.96244 -15.19879 -9.81554 1.000 22.21622 191 ASN A O 1
ATOM 5859 N N . ALA B 1 195 ? -58.48217 -16.56987 -8.87413 1.000 22.77033 192 ALA A N 1
ATOM 5860 C CA . ALA B 1 195 ? -57.55638 -17.10006 -7.87322 1.000 23.26211 192 ALA A CA 1
ATOM 5861 C C . ALA B 1 195 ? -56.46525 -17.97566 -8.46921 1.000 24.84056 192 ALA A C 1
ATOM 5862 O O . ALA B 1 195 ? -55.49997 -18.30698 -7.76986 1.000 23.30765 192 ALA A O 1
ATOM 5864 N N . ASP B 1 196 ? -56.59274 -18.37801 -9.72850 1.000 26.43293 193 ASP A N 1
ATOM 5865 C CA . ASP B 1 196 ? -55.56134 -19.18249 -10.35920 1.000 27.08280 193 ASP A CA 1
ATOM 5866 C C . ASP B 1 196 ? -54.61475 -18.35181 -11.23193 1.000 28.61514 193 ASP A C 1
ATOM 5867 O O . ASP B 1 196 ? -53.83232 -18.92785 -11.99024 1.000 27.76836 193 ASP A O 1
ATOM 5872 N N . VAL B 1 197 ? -54.64873 -17.02050 -11.12000 1.000 21.42369 194 VAL A N 1
ATOM 5873 C CA . VAL B 1 197 ? -53.67404 -16.17635 -11.80408 1.000 22.02761 194 VAL A CA 1
ATOM 5874 C C . VAL B 1 197 ? -52.31298 -16.32075 -11.13590 1.000 21.61491 194 VAL A C 1
ATOM 5875 O O . VAL B 1 197 ? -52.18232 -16.16368 -9.91616 1.000 21.63181 194 VAL A O 1
ATOM 5879 N N . ALA B 1 198 ? -51.28475 -16.58674 -11.93183 1.000 19.40138 195 ALA A N 1
ATOM 5880 C CA . ALA B 1 198 ? -49.95146 -16.81023 -11.37396 1.000 20.86096 195 ALA A CA 1
ATOM 5881 C C . ALA B 1 198 ? -49.17793 -15.49938 -11.23665 1.000 23.01838 195 ALA A C 1
ATOM 5882 O O . ALA B 1 198 ? -49.47542 -14.49697 -11.89153 1.000 21.17976 195 ALA A O 1
ATOM 5884 N N . PHE B 1 199 ? -48.17401 -15.52359 -10.35678 1.000 23.00539 196 PHE A N 1
ATOM 5885 C CA . PHE B 1 199 ? -47.35027 -14.35995 -10.02507 1.000 21.59021 196 PHE A CA 1
ATOM 5886 C C . PHE B 1 199 ? -45.90860 -14.81544 -10.20693 1.000 26.33069 196 PHE A C 1
ATOM 5887 O O . PHE B 1 199 ? -45.36101 -15.50632 -9.34519 1.000 24.31226 196 PHE A O 1
ATOM 5895 N N . ASN B 1 200 ? -45.29676 -14.45844 -11.33631 1.000 23.92606 197 ASN A N 1
ATOM 5896 C CA . ASN B 1 200 ? -43.98745 -14.99401 -11.69548 1.000 22.04588 197 ASN A CA 1
ATOM 5897 C C . ASN B 1 200 ? -43.98042 -16.52160 -11.64331 1.000 23.80075 197 ASN A C 1
ATOM 5898 O O . ASN B 1 200 ? -42.99418 -17.14882 -11.25032 1.000 28.30099 197 ASN A O 1
ATOM 5903 N N . GLY B 1 201 ? -45.09271 -17.12587 -12.06647 1.000 21.71167 198 GLY A N 1
ATOM 5904 C CA . GLY B 1 201 ? -45.22379 -18.56809 -12.11897 1.000 21.85748 198 GLY A CA 1
ATOM 5905 C C . GLY B 1 201 ? -45.81117 -19.20299 -10.87385 1.000 25.90799 198 GLY A C 1
ATOM 5906 O O . GLY B 1 201 ? -46.18745 -20.38250 -10.92053 1.000 28.18787 198 GLY A O 1
ATOM 5907 N N . LEU B 1 202 ? -45.93092 -18.45004 -9.78171 1.000 20.83031 199 LEU A N 1
ATOM 5908 C CA . LEU B 1 202 ? -46.36544 -18.96047 -8.48136 1.000 24.97415 199 LEU A CA 1
ATOM 5909 C C . LEU B 1 202 ? -47.84829 -18.68947 -8.23346 1.000 23.31227 199 LEU A C 1
ATOM 5910 O O . LEU B 1 202 ? -48.34329 -17.59157 -8.49419 1.000 22.47712 199 LEU A O 1
ATOM 5915 N N . TYR B 1 203 ? -48.54393 -19.67571 -7.67287 1.000 25.31321 200 TYR A N 1
ATOM 5916 C CA . TYR B 1 203 ? -49.95546 -19.52591 -7.35865 1.000 19.94946 200 TYR A CA 1
ATOM 5917 C C . TYR B 1 203 ? -50.14039 -18.98915 -5.94009 1.000 23.94505 200 TYR A C 1
ATOM 5918 O O . TYR B 1 203 ? -49.27714 -19.13809 -5.07949 1.000 23.61189 200 TYR A O 1
ATOM 5927 N N . GLY B 1 204 ? -51.29671 -18.37965 -5.71104 1.000 20.69621 201 GLY A N 1
ATOM 5928 C CA . GLY B 1 204 ? -51.76343 -18.05593 -4.38283 1.000 22.99950 201 GLY A CA 1
ATOM 5929 C C . GLY B 1 204 ? -51.29339 -16.74240 -3.80707 1.000 24.27461 201 GLY A C 1
ATOM 5930 O O . GLY B 1 204 ? -51.45874 -16.53366 -2.59453 1.000 21.56556 201 GLY A O 1
ATOM 5931 N N . LEU B 1 205 ? -50.73874 -15.83888 -4.62784 1.000 20.85305 202 LEU A N 1
ATOM 5932 C CA . LEU B 1 205 ? -50.09341 -14.62961 -4.11514 1.000 21.36777 202 LEU A CA 1
ATOM 5933 C C . LEU B 1 205 ? -50.71680 -13.32778 -4.60686 1.000 20.31022 202 LEU A C 1
ATOM 5934 O O . LEU B 1 205 ? -50.16452 -12.25943 -4.33152 1.000 22.91662 202 LEU A O 1
ATOM 5939 N N . LEU B 1 206 ? -51.83550 -13.37046 -5.31898 1.000 22.97794 203 LEU A N 1
ATOM 5940 C CA . LEU B 1 206 ? -52.41167 -12.17086 -5.91532 1.000 19.60150 203 LEU A CA 1
ATOM 5941 C C . LEU B 1 206 ? -53.82742 -11.98594 -5.40620 1.000 18.31013 203 LEU A C 1
ATOM 5942 O O . LEU B 1 206 ? -54.41992 -12.92742 -4.86414 1.000 20.12016 203 LEU A O 1
ATOM 5947 N N . PRO B 1 207 ? -54.39860 -10.78350 -5.52762 1.000 23.69517 204 PRO A N 1
ATOM 5948 C CA . PRO B 1 207 ? -55.74397 -10.56134 -4.97832 1.000 21.24536 204 PRO A CA 1
ATOM 5949 C C . PRO B 1 207 ? -56.72379 -11.60833 -5.48886 1.000 24.38914 204 PRO A C 1
ATOM 5950 O O . PRO B 1 207 ? -56.78401 -11.89629 -6.68225 1.000 23.29753 204 PRO A O 1
ATOM 5954 N N . PHE B 1 208 ? -57.50864 -12.16347 -4.56661 1.000 21.22259 205 PHE A N 1
ATOM 5955 C CA . PHE B 1 208 ? -58.22078 -13.41720 -4.82383 1.000 22.64629 205 PHE A CA 1
ATOM 5956 C C . PHE B 1 208 ? -59.33426 -13.26345 -5.85614 1.000 21.90459 205 PHE A C 1
ATOM 5957 O O . PHE B 1 208 ? -59.56319 -14.16749 -6.66890 1.000 24.25609 205 PHE A O 1
ATOM 5965 N N . TRP B 1 209 ? -60.06976 -12.16182 -5.81572 1.000 19.98669 206 TRP A N 1
ATOM 5966 C CA . TRP B 1 209 ? -61.23917 -12.02131 -6.67376 1.000 24.06304 206 TRP A CA 1
ATOM 5967 C C . TRP B 1 209 ? -60.95892 -11.26381 -7.96164 1.000 22.68234 206 TRP A C 1
ATOM 5968 O O . TRP B 1 209 ? -61.61229 -11.52898 -8.97253 1.000 25.11384 206 TRP A O 1
ATOM 5979 N N . ARG B 1 210 ? -60.01919 -10.32326 -7.95228 1.000 20.40245 207 ARG A N 1
ATOM 5980 C CA . ARG B 1 210 ? -59.77827 -9.49076 -9.13184 1.000 26.13681 207 ARG A CA 1
ATOM 5981 C C . ARG B 1 210 ? -58.36736 -8.94954 -9.02122 1.000 25.24444 207 ARG A C 1
ATOM 5982 O O . ARG B 1 210 ? -58.04126 -8.28462 -8.02985 1.000 24.00296 207 ARG A O 1
ATOM 5990 N N . VAL B 1 211 ? -57.53037 -9.21784 -10.01589 1.000 22.57549 208 VAL A N 1
ATOM 5991 C CA . VAL B 1 211 ? -56.12629 -8.82072 -9.97430 1.000 21.36083 208 VAL A CA 1
ATOM 5992 C C . VAL B 1 211 ? -55.99442 -7.43481 -10.59469 1.000 23.93131 208 VAL A C 1
ATOM 5993 O O . VAL B 1 211 ? -56.20739 -7.29078 -11.81786 1.000 22.36215 208 VAL A O 1
ATOM 5997 N N . PRO B 1 212 ? -55.59262 -6.42373 -9.83004 1.000 21.75007 209 PRO A N 1
ATOM 5998 C CA . PRO B 1 212 ? -55.30156 -5.11357 -10.41419 1.000 24.21743 209 PRO A CA 1
ATOM 5999 C C . PRO B 1 212 ? -53.93726 -5.14486 -11.07576 1.000 24.63600 209 PRO A C 1
ATOM 6000 O O . PRO B 1 212 ? -53.06300 -5.93106 -10.69960 1.000 22.53579 209 PRO A O 1
ATOM 6004 N N . ILE B 1 213 ? -53.75538 -4.29627 -12.09606 1.000 23.21244 210 ILE A N 1
ATOM 6005 C CA . ILE B 1 213 ? -52.54226 -4.44415 -12.90172 1.000 24.75524 210 ILE A CA 1
ATOM 6006 C C . ILE B 1 213 ? -51.76868 -3.14448 -13.07443 1.000 26.17802 210 ILE A C 1
ATOM 6007 O O . ILE B 1 213 ? -50.90909 -3.04439 -13.96044 1.000 25.92596 210 ILE A O 1
ATOM 6012 N N . GLU B 1 214 ? -52.04537 -2.14465 -12.24048 1.000 20.62026 211 GLU A N 1
ATOM 6013 C CA . GLU B 1 214 ? -51.27062 -0.91475 -12.38641 1.000 26.75884 211 GLU A CA 1
ATOM 6014 C C . GLU B 1 214 ? -49.84208 -1.05185 -11.86418 1.000 25.41480 211 GLU A C 1
ATOM 6015 O O . GLU B 1 214 ? -49.03780 -0.12725 -12.03562 1.000 30.20785 211 GLU A O 1
ATOM 6021 N N . PHE B 1 215 ? -49.49017 -2.19352 -11.28802 1.000 22.58087 212 PHE A N 1
ATOM 6022 C CA . PHE B 1 215 ? -48.11847 -2.47809 -10.88341 1.000 23.69557 212 PHE A CA 1
ATOM 6023 C C . PHE B 1 215 ? -47.45401 -3.52103 -11.77385 1.000 22.69401 212 PHE A C 1
ATOM 6024 O O . PHE B 1 215 ? -46.31738 -3.91987 -11.50325 1.000 24.49613 212 PHE A O 1
ATOM 6032 N N . ALA B 1 216 ? -48.11091 -3.94261 -12.85181 1.000 24.62137 213 ALA A N 1
ATOM 6033 C CA . ALA B 1 216 ? -47.66073 -5.08345 -13.64157 1.000 25.07292 213 ALA A CA 1
ATOM 6034 C C . ALA B 1 216 ? -46.81367 -4.61526 -14.81940 1.000 26.30790 213 ALA A C 1
ATOM 6035 O O . ALA B 1 216 ? -47.17923 -3.65537 -15.50545 1.000 21.12147 213 ALA A O 1
ATOM 6037 N N . GLU B 1 217 ? -45.65482 -5.26723 -15.01352 1.000 25.16675 214 GLU A N 1
ATOM 6038 C CA . GLU B 1 217 ? -44.88120 -5.08858 -16.24292 1.000 25.64108 214 GLU A CA 1
ATOM 6039 C C . GLU B 1 217 ? -45.41824 -5.93780 -17.38245 1.000 24.47854 214 GLU A C 1
ATOM 6040 O O . GLU B 1 217 ? -45.30942 -5.54216 -18.55397 1.000 21.93461 214 GLU A O 1
ATOM 6046 N N . ARG B 1 218 ? -45.92893 -7.12739 -17.07423 1.000 22.85983 215 ARG A N 1
ATOM 6047 C CA . ARG B 1 218 ? -46.45806 -8.02852 -18.08420 1.000 22.45390 215 ARG A CA 1
ATOM 6048 C C . ARG B 1 218 ? -47.67988 -8.73317 -17.53709 1.000 23.63755 215 ARG A C 1
ATOM 6049 O O . ARG B 1 218 ? -47.74832 -9.05593 -16.34637 1.000 25.96223 215 ARG A O 1
ATOM 6057 N N . VAL B 1 219 ? -48.64821 -8.95037 -18.41494 1.000 22.73675 216 VAL A N 1
ATOM 6058 C CA . VAL B 1 219 ? -49.74033 -9.88325 -18.18644 1.000 16.61169 216 VAL A CA 1
ATOM 6059 C C . VAL B 1 219 ? -49.65857 -10.90096 -19.31364 1.000 22.62233 216 VAL A C 1
ATOM 6060 O O . VAL B 1 219 ? -49.89725 -10.55843 -20.47680 1.000 23.28400 216 VAL A O 1
ATOM 6064 N N . GLU B 1 220 ? -49.31287 -12.13936 -18.97460 1.000 22.86610 217 GLU A N 1
ATOM 6065 C CA . GLU B 1 220 ? -49.10045 -13.20531 -19.93584 1.000 23.04826 217 GLU A CA 1
ATOM 6066 C C . GLU B 1 220 ? -50.26859 -14.17769 -19.89272 1.000 27.71103 217 GLU A C 1
ATOM 6067 O O . GLU B 1 220 ? -50.85347 -14.43468 -18.82729 1.000 23.84814 217 GLU A O 1
ATOM 6073 N N . VAL B 1 221 ? -50.60523 -14.71790 -21.06010 1.000 22.31159 218 VAL A N 1
ATOM 6074 C CA . VAL B 1 221 ? -51.58824 -15.79667 -21.18291 1.000 24.36108 218 VAL A CA 1
ATOM 6075 C C . VAL B 1 221 ? -50.90302 -17.00150 -21.82241 1.000 28.54064 218 VAL A C 1
ATOM 6076 O O . VAL B 1 221 ? -50.42423 -16.91750 -22.95858 1.000 27.26166 218 VAL A O 1
ATOM 6080 N N . LEU B 1 222 ? -50.84162 -18.11103 -21.08807 1.000 24.59572 219 LEU A N 1
ATOM 6081 C CA . LEU B 1 222 ? -50.50424 -19.40943 -21.64677 1.000 24.83029 219 LEU A CA 1
ATOM 6082 C C . LEU B 1 222 ? -51.80459 -20.18018 -21.79980 1.000 26.76034 219 LEU A C 1
ATOM 6083 O O . LEU B 1 222 ? -52.45190 -20.50480 -20.80022 1.000 24.67906 219 LEU A O 1
ATOM 6088 N N . LYS B 1 223 ? -52.17257 -20.49403 -23.04092 1.000 21.54994 220 LYS A N 1
ATOM 6089 C CA . LYS B 1 223 ? -53.46964 -21.10024 -23.32247 1.000 22.72854 220 LYS A CA 1
ATOM 6090 C C . LYS B 1 223 ? -53.41292 -22.61545 -23.14656 1.000 27.18081 220 LYS A C 1
ATOM 6091 O O . LYS B 1 223 ? -52.38894 -23.24749 -23.43459 1.000 25.23897 220 LYS A O 1
ATOM 6097 N N . GLY B 1 224 ? -54.51167 -23.18534 -22.63946 1.000 26.74198 221 GLY A N 1
ATOM 6098 C CA . GLY B 1 224 ? -54.59379 -24.60347 -22.35753 1.000 24.69783 221 GLY A CA 1
ATOM 6099 C C . GLY B 1 224 ? -53.99664 -24.97756 -21.00950 1.000 29.68951 221 GLY A C 1
ATOM 6100 O O . GLY B 1 224 ? -53.33344 -24.16874 -20.35545 1.000 25.91629 221 GLY A O 1
ATOM 6101 N N . PRO B 1 225 ? -54.21098 -26.21981 -20.57473 1.000 25.90972 222 PRO A N 1
ATOM 6102 C CA . PRO B 1 225 ? -53.71426 -26.63770 -19.26122 1.000 29.87876 222 PRO A CA 1
ATOM 6103 C C . PRO B 1 225 ? -52.19608 -26.71808 -19.24938 1.000 30.32970 222 PRO A C 1
ATOM 6104 O O . PRO B 1 225 ? -51.54026 -26.76789 -20.29239 1.000 28.67039 222 PRO A O 1
ATOM 6108 N N . ASN B 1 226 ? -51.63060 -26.70234 -18.03994 1.000 25.13493 223 ASN A N 1
ATOM 6109 C CA . ASN B 1 226 ? -50.17554 -26.76585 -17.91373 1.000 27.97772 223 ASN A CA 1
ATOM 6110 C C . ASN B 1 226 ? -49.74426 -27.32173 -16.56082 1.000 29.02338 223 ASN A C 1
ATOM 6111 O O . ASN B 1 226 ? -48.85060 -26.77277 -15.91435 1.000 26.24274 223 ASN A O 1
ATOM 6116 N N . ALA B 1 227 ? -50.34775 -28.43906 -16.15081 1.000 25.57702 224 ALA A N 1
ATOM 6117 C CA . ALA B 1 227 ? -50.09186 -28.99192 -14.82476 1.000 29.36509 224 ALA A CA 1
ATOM 6118 C C . ALA B 1 227 ? -48.62975 -29.39114 -14.64875 1.000 28.94116 224 ALA A C 1
ATOM 6119 O O . ALA B 1 227 ? -48.05714 -29.19924 -13.56974 1.000 29.26184 224 ALA A O 1
ATOM 6121 N N . LEU B 1 228 ? -47.99136 -29.91166 -15.70067 1.000 27.55456 225 LEU A N 1
ATOM 6122 C CA . LEU B 1 228 ? -46.58063 -30.26655 -15.57135 1.000 28.70341 225 LEU A CA 1
ATOM 6123 C C . LEU B 1 228 ? -45.73445 -29.03446 -15.28026 1.000 28.69787 225 LEU A C 1
ATOM 6124 O O . LEU B 1 228 ? -44.80901 -29.09175 -14.45829 1.000 30.01937 225 LEU A O 1
ATOM 6129 N N . LEU B 1 229 ? -46.04519 -27.90931 -15.93720 1.000 25.36667 226 LEU A N 1
ATOM 6130 C CA . LEU B 1 229 ? -45.19896 -26.71942 -15.83896 1.000 23.97272 226 LEU A CA 1
ATOM 6131 C C . LEU B 1 229 ? -45.32597 -26.04782 -14.47367 1.000 27.45725 226 LEU A C 1
ATOM 6132 O O . LEU B 1 229 ? -44.31565 -25.69927 -13.85020 1.000 30.38283 226 LEU A O 1
ATOM 6137 N N . GLY B 1 230 ? -46.55228 -25.84166 -13.99335 1.000 28.20367 227 GLY A N 1
ATOM 6138 C CA . GLY B 1 230 ? -46.69995 -25.10007 -12.74626 1.000 25.41119 227 GLY A CA 1
ATOM 6139 C C . GLY B 1 230 ? -47.35012 -25.84205 -11.58970 1.000 28.45316 227 GLY A C 1
ATOM 6140 O O . GLY B 1 230 ? -47.50596 -25.27126 -10.50604 1.000 29.03006 227 GLY A O 1
ATOM 6141 N N . GLY B 1 231 ? -47.73338 -27.10684 -11.78988 1.000 27.56871 228 GLY A N 1
ATOM 6142 C CA . GLY B 1 231 ? -48.50784 -27.82095 -10.79302 1.000 26.90950 228 GLY A CA 1
ATOM 6143 C C . GLY B 1 231 ? -49.98749 -27.53774 -10.92207 1.000 28.63973 228 GLY A C 1
ATOM 6144 O O . GLY B 1 231 ? -50.44553 -26.83063 -11.81488 1.000 30.97889 228 GLY A O 1
ATOM 6145 N N . ILE B 1 232 ? -50.76684 -28.09938 -10.00056 1.000 27.00884 229 ILE A N 1
ATOM 6146 C CA . ILE B 1 232 ? -52.18940 -27.79862 -9.98729 1.000 29.68492 229 ILE A CA 1
ATOM 6147 C C . ILE B 1 232 ? -52.41157 -26.35795 -9.51640 1.000 27.38420 229 ILE A C 1
ATOM 6148 O O . ILE B 1 232 ? -51.68318 -25.83791 -8.65360 1.000 29.13138 229 ILE A O 1
ATOM 6153 N N . SER B 1 233 ? -53.39765 -25.68819 -10.11191 1.000 28.26963 230 SER A N 1
ATOM 6154 C CA . SER B 1 233 ? -53.82832 -24.38345 -9.63413 1.000 25.95151 230 SER A CA 1
ATOM 6155 C C . SER B 1 233 ? -54.73764 -24.56792 -8.42605 1.000 29.77201 230 SER A C 1
ATOM 6156 O O . SER B 1 233 ? -55.49011 -25.54331 -8.36520 1.000 31.36616 230 SER A O 1
ATOM 6159 N N . PRO B 1 234 ? -54.70032 -23.63846 -7.46136 1.000 26.37480 231 PRO A N 1
ATOM 6160 C CA . PRO B 1 234 ? -55.56607 -23.79578 -6.27440 1.000 28.78269 231 PRO A CA 1
ATOM 6161 C C . PRO B 1 234 ? -57.04032 -23.92980 -6.61593 1.000 35.01982 231 PRO A C 1
ATOM 6162 O O . PRO B 1 234 ? -57.75537 -24.69361 -5.95407 1.000 29.67897 231 PRO A O 1
ATOM 6166 N N . GLY B 1 235 ? -57.52330 -23.20584 -7.62747 1.000 28.34958 232 GLY A N 1
ATOM 6167 C CA . GLY B 1 235 ? -58.91612 -23.30020 -8.01406 1.000 28.61499 232 GLY A CA 1
ATOM 6168 C C . GLY B 1 235 ? -59.23189 -24.42496 -8.98029 1.000 34.16050 232 GLY A C 1
ATOM 6169 O O . GLY B 1 235 ? -60.38366 -24.57267 -9.39549 1.000 33.51155 232 GLY A O 1
ATOM 6170 N N . GLY B 1 236 ? -58.23878 -25.22509 -9.36115 1.000 27.65999 233 GLY A N 1
ATOM 6171 C CA . GLY B 1 236 ? -58.45179 -26.30892 -10.29800 1.000 27.71030 233 GLY A CA 1
ATOM 6172 C C . GLY B 1 236 ? -58.63456 -25.91428 -11.75039 1.000 30.77977 233 GLY A C 1
ATOM 6173 O O . GLY B 1 236 ? -59.08222 -26.75436 -12.53732 1.000 25.43052 233 GLY A O 1
ATOM 6174 N N . SER B 1 237 ? -58.31790 -24.67295 -12.13186 1.000 26.74690 234 SER A N 1
ATOM 6175 C CA . SER B 1 237 ? -58.53558 -24.22319 -13.51032 1.000 29.18779 234 SER A CA 1
ATOM 6176 C C . SER B 1 237 ? -57.65499 -24.97185 -14.49789 1.000 22.67912 234 SER A C 1
ATOM 6177 O O . SER B 1 237 ? -56.48997 -25.26214 -14.21926 1.000 28.51390 234 SER A O 1
ATOM 6180 N N . VAL B 1 238 ? -58.19906 -25.23205 -15.69064 1.000 24.99887 235 VAL A N 1
ATOM 6181 C CA . VAL B 1 238 ? -57.45938 -25.91821 -16.74179 1.000 26.49077 235 VAL A CA 1
ATOM 6182 C C . VAL B 1 238 ? -57.50117 -25.19271 -18.07898 1.000 30.86650 235 VAL A C 1
ATOM 6183 O O . VAL B 1 238 ? -56.86300 -25.64696 -19.02835 1.000 27.78451 235 VAL A O 1
ATOM 6187 N N . GLY B 1 239 ? -58.23025 -24.07621 -18.19588 1.000 27.21339 236 GLY A N 1
ATOM 6188 C CA . GLY B 1 239 ? -58.35019 -23.41100 -19.48309 1.000 29.88142 236 GLY A CA 1
ATOM 6189 C C . GLY B 1 239 ? -57.08508 -22.72700 -19.95959 1.000 27.78180 236 GLY A C 1
ATOM 6190 O O . GLY B 1 239 ? -56.88545 -22.57692 -21.17576 1.000 27.80204 236 GLY A O 1
ATOM 6191 N N . GLY B 1 240 ? -56.21826 -22.34177 -19.04277 1.000 26.14837 237 GLY A N 1
ATOM 6192 C CA . GLY B 1 240 ? -55.03872 -21.55810 -19.35959 1.000 23.31265 237 GLY A CA 1
ATOM 6193 C C . GLY B 1 240 ? -54.51042 -20.90049 -18.10844 1.000 27.78803 237 GLY A C 1
ATOM 6194 O O . GLY B 1 240 ? -55.18670 -20.81310 -17.08433 1.000 26.33918 237 GLY A O 1
ATOM 6195 N N . THR B 1 241 ? -53.25706 -20.46109 -18.17074 1.000 24.57313 238 THR A N 1
ATOM 6196 C CA . THR B 1 241 ? -52.61341 -19.87703 -16.99978 1.000 25.60914 238 THR A CA 1
ATOM 6197 C C . THR B 1 241 ? -52.23164 -18.44288 -17.30841 1.000 28.98481 238 THR A C 1
ATOM 6198 O O . THR B 1 241 ? -51.40698 -18.19321 -18.19970 1.000 29.21080 238 THR A O 1
ATOM 6202 N N . ILE B 1 242 ? -52.85097 -17.50576 -16.57964 1.000 22.95122 239 ILE A N 1
ATOM 6203 C CA . ILE B 1 242 ? -52.53701 -16.08328 -16.67485 1.000 21.92025 239 ILE A CA 1
ATOM 6204 C C . ILE B 1 242 ? -51.41854 -15.79776 -15.69335 1.000 23.43245 239 ILE A C 1
ATOM 6205 O O . ILE B 1 242 ? -51.48474 -16.21045 -14.52409 1.000 22.97670 239 ILE A O 1
ATOM 6210 N N . ASN B 1 243 ? -50.38594 -15.09471 -16.15254 1.000 25.51942 240 ASN A N 1
ATOM 6211 C CA . ASN B 1 243 ? -49.20788 -14.87093 -15.32777 1.000 23.78198 240 ASN A CA 1
ATOM 6212 C C . ASN B 1 243 ? -48.87875 -13.38461 -15.29627 1.000 26.36134 240 ASN A C 1
ATOM 6213 O O . ASN B 1 243 ? -48.77228 -12.74025 -16.34503 1.000 21.45766 240 ASN A O 1
ATOM 6218 N N . LEU B 1 244 ? -48.74156 -12.83014 -14.09662 1.000 16.33983 241 LEU A N 1
ATOM 6219 C CA . LEU B 1 244 ? -48.39023 -11.42926 -13.96550 1.000 18.66876 241 LEU A CA 1
ATOM 6220 C C . LEU B 1 244 ? -46.90743 -11.34287 -13.64054 1.000 22.82591 241 LEU A C 1
ATOM 6221 O O . LEU B 1 244 ? -46.38801 -12.14720 -12.86380 1.000 26.55847 241 LEU A O 1
ATOM 6226 N N . VAL B 1 245 ? -46.21089 -10.43275 -14.30852 1.000 21.68243 242 VAL A N 1
ATOM 6227 C CA . VAL B 1 245 ? -44.80544 -10.14800 -14.03380 1.000 23.07068 242 VAL A CA 1
ATOM 6228 C C . VAL B 1 245 ? -44.75619 -8.75466 -13.42183 1.000 23.48609 242 VAL A C 1
ATOM 6229 O O . VAL B 1 245 ? -45.25308 -7.79883 -14.04195 1.000 23.14549 242 VAL A O 1
ATOM 6233 N N . PRO B 1 246 ? -44.21928 -8.59565 -12.21167 1.000 24.10390 243 PRO A N 1
ATOM 6234 C CA . PRO B 1 246 ? -44.25747 -7.28971 -11.55068 1.000 27.05358 243 PRO A CA 1
ATOM 6235 C C . PRO B 1 246 ? -43.21494 -6.34182 -12.12219 1.000 26.24674 243 PRO A C 1
ATOM 6236 O O . PRO B 1 246 ? -42.18601 -6.75879 -12.65451 1.000 26.73806 243 PRO A O 1
ATOM 6240 N N . LYS B 1 247 ? -43.49809 -5.04820 -11.98652 1.000 23.46451 244 LYS A N 1
ATOM 6241 C CA . LYS B 1 247 ? -42.55660 -4.01492 -12.40274 1.000 26.71344 244 LYS A CA 1
ATOM 6242 C C . LYS B 1 247 ? -41.25583 -4.07331 -11.60792 1.000 28.52819 244 LYS A C 1
ATOM 6243 O O . LYS B 1 247 ? -41.24690 -4.32970 -10.39513 1.000 24.23477 244 LYS A O 1
ATOM 6249 N N . ARG B 1 248 ? -40.15451 -3.79629 -12.29917 1.000 24.94573 245 ARG A N 1
ATOM 6250 C CA . ARG B 1 248 ? -38.83400 -3.62979 -1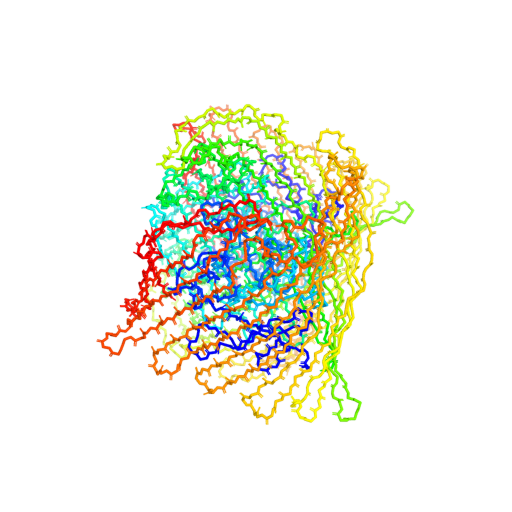1.70602 1.000 22.60687 245 ARG A CA 1
ATOM 6251 C C . ARG B 1 248 ? -38.27229 -2.27146 -12.11635 1.000 27.47734 245 ARG A C 1
ATOM 6252 O O . ARG B 1 248 ? -38.66140 -1.70188 -13.13544 1.000 28.80277 245 ARG A O 1
ATOM 6260 N N . ALA B 1 249 ? -37.34290 -1.75066 -11.32205 1.000 25.34335 246 ALA A N 1
ATOM 6261 C CA . ALA B 1 249 ? -36.75028 -0.45961 -11.63985 1.000 26.84088 246 ALA A CA 1
ATOM 6262 C C . ALA B 1 249 ? -35.84094 -0.58805 -12.85905 1.000 28.61860 246 ALA A C 1
ATOM 6263 O O . ALA B 1 249 ? -34.97601 -1.47433 -12.91770 1.000 30.37951 246 ALA A O 1
ATOM 6265 N N . ASP B 1 250 ? -36.06422 0.27699 -13.84476 1.000 30.01042 247 ASP A N 1
ATOM 6266 C CA . ASP B 1 250 ? -35.17645 0.40817 -14.99075 1.000 36.31455 247 ASP A CA 1
ATOM 6267 C C . ASP B 1 250 ? -33.96873 1.25968 -14.61492 1.000 35.77999 247 ASP A C 1
ATOM 6268 O O . ASP B 1 250 ? -33.95269 1.94219 -13.58565 1.000 31.35004 247 ASP A O 1
ATOM 6273 N N . ASP B 1 251 ? -32.95120 1.24195 -15.47936 1.000 33.00828 248 ASP A N 1
ATOM 6274 C CA . ASP B 1 251 ? -31.77020 2.06827 -15.23001 1.000 40.82940 248 ASP A CA 1
ATOM 6275 C C . ASP B 1 251 ? -32.13982 3.55112 -15.16813 1.000 39.39798 248 ASP A C 1
ATOM 6276 O O . ASP B 1 251 ? -31.74681 4.26544 -14.23807 1.000 36.89580 248 ASP A O 1
ATOM 6281 N N . GLN B 1 252 ? -32.91917 4.02392 -16.12765 1.000 41.45876 249 GLN A N 1
ATOM 6282 C CA . GLN B 1 252 ? -33.31146 5.43248 -16.13025 1.000 42.14312 249 GLN A CA 1
ATOM 6283 C C . GLN B 1 252 ? -34.28024 5.71307 -14.98230 1.000 39.66709 249 GLN A C 1
ATOM 6284 O O . GLN B 1 252 ? -35.28838 5.01279 -14.84602 1.000 37.45164 249 GLN A O 1
ATOM 6290 N N . PRO B 1 253 ? -34.02429 6.72511 -14.15254 1.000 41.53566 250 PRO A N 1
ATOM 6291 C CA . PRO B 1 253 ? -34.93122 7.00216 -13.03277 1.000 38.94396 250 PRO A CA 1
ATOM 6292 C C . PRO B 1 253 ? -36.31366 7.37973 -13.53615 1.000 38.97477 250 PRO A C 1
ATOM 6293 O O . PRO B 1 253 ? -36.46560 8.14589 -14.49314 1.000 39.34387 250 PRO A O 1
ATOM 6297 N N . LEU B 1 254 ? -37.32450 6.81738 -12.89067 1.000 33.70927 251 LEU A N 1
ATOM 6298 C CA . LEU B 1 254 ? -38.71737 7.04867 -13.24114 1.000 31.36690 251 LEU A CA 1
ATOM 6299 C C . LEU B 1 254 ? -39.37665 7.78174 -12.08856 1.000 36.26041 251 LEU A C 1
ATOM 6300 O O . LEU B 1 254 ? -39.36295 7.29679 -10.94888 1.000 35.10319 251 LEU A O 1
ATOM 6305 N N . THR B 1 255 ? -39.93761 8.95644 -12.37663 1.000 34.14904 252 THR A N 1
ATOM 6306 C CA . THR B 1 255 ? -40.72785 9.69149 -11.39268 1.000 35.01653 252 THR A CA 1
ATOM 6307 C C . THR B 1 255 ? -41.99432 10.10395 -12.12783 1.000 35.69510 252 THR A C 1
ATOM 6308 O O . THR B 1 255 ? -42.07775 11.19782 -12.69068 1.000 31.75028 252 THR A O 1
ATOM 6312 N N . ARG B 1 256 ? -42.97773 9.20867 -12.11953 1.000 30.33853 253 ARG A N 1
ATOM 6313 C CA . ARG B 1 256 ? -44.18400 9.34927 -12.91438 1.000 27.85559 253 ARG A CA 1
ATOM 6314 C C . ARG B 1 256 ? -45.39129 9.58109 -12.00976 1.000 27.14560 253 ARG A C 1
ATOM 6315 O O . ARG B 1 256 ? -45.63181 8.82583 -11.05852 1.000 29.00338 253 ARG A O 1
ATOM 6323 N N . VAL B 1 257 ? -46.15381 10.62360 -12.30812 1.000 26.83062 254 VAL A N 1
ATOM 6324 C CA . VAL B 1 257 ? -47.39492 10.89890 -11.60089 1.000 33.41216 254 VAL A CA 1
ATOM 6325 C C . VAL B 1 257 ? -48.49689 11.05611 -12.62990 1.000 29.26534 254 VAL A C 1
ATOM 6326 O O . VAL B 1 257 ? -48.30677 11.73445 -13.64334 1.000 33.68898 254 VAL A O 1
ATOM 6330 N N . SER B 1 258 ? -49.63342 10.41088 -12.39286 1.000 25.45531 255 SER A N 1
ATOM 6331 C CA . SER B 1 258 ? -50.78997 10.60887 -13.24586 1.000 24.95675 255 SER A CA 1
ATOM 6332 C C . SER B 1 258 ? -52.02437 10.81552 -12.38597 1.000 29.80704 255 SER A C 1
ATOM 6333 O O . SER B 1 258 ? -52.11145 10.31274 -11.26289 1.000 29.88667 255 SER A O 1
ATOM 6336 N N . VAL B 1 259 ? -52.95262 11.60756 -12.91865 1.000 29.50391 256 VAL A N 1
ATOM 6337 C CA . VAL B 1 259 ? -54.28825 11.79086 -12.37284 1.000 25.32645 256 VAL A CA 1
ATOM 6338 C C . VAL B 1 259 ? -55.27558 11.32460 -13.42759 1.000 28.05983 256 VAL A C 1
ATOM 6339 O O . VAL B 1 259 ? -55.03535 11.44207 -14.63576 1.000 26.43265 256 VAL A O 1
ATOM 6343 N N . ASP B 1 260 ? -56.38363 10.76161 -12.97224 1.000 26.14283 257 ASP A N 1
ATOM 6344 C CA . ASP B 1 260 ? -57.33601 10.21615 -13.91720 1.000 28.83019 257 ASP A CA 1
ATOM 6345 C C . ASP B 1 260 ? -58.74147 10.46677 -13.40226 1.000 28.61112 257 ASP A C 1
ATOM 6346 O O . ASP B 1 260 ? -58.96147 10.68701 -12.20984 1.000 28.65141 257 ASP A O 1
ATOM 6351 N N . TRP B 1 261 ? -59.68128 10.46959 -14.34021 1.000 27.15809 258 TRP A N 1
ATOM 6352 C CA . TRP B 1 261 ? -61.10486 10.53846 -14.06817 1.000 25.68755 258 TRP A CA 1
ATOM 6353 C C . TRP B 1 261 ? -61.77225 9.42343 -14.85576 1.000 24.58942 258 TRP A C 1
ATOM 6354 O O . TRP B 1 261 ? -61.41962 9.18106 -16.01435 1.000 29.43778 258 TRP A O 1
ATOM 6365 N N . THR B 1 262 ? -62.72908 8.74583 -14.22972 1.000 24.60102 259 THR A N 1
ATOM 6366 C CA . THR B 1 262 ? -63.53870 7.72451 -14.88434 1.000 24.29174 259 THR A CA 1
ATOM 6367 C C . THR B 1 262 ? -64.99513 7.97707 -14.52457 1.000 29.46806 259 THR A C 1
ATOM 6368 O O . THR B 1 262 ? -65.31979 8.17466 -13.34762 1.000 27.68158 259 THR A O 1
ATOM 6372 N N . GLN B 1 263 ? -65.85821 7.98079 -15.53588 1.000 25.00326 260 GLN A N 1
ATOM 6373 C CA . GLN B 1 263 ? -67.31202 7.94498 -15.37095 1.000 33.93988 260 GLN A CA 1
ATOM 6374 C C . GLN B 1 263 ? -67.75895 7.13805 -14.14963 1.000 34.36964 260 GLN A C 1
ATOM 6375 O O . GLN B 1 263 ? -67.26984 6.02081 -13.96171 1.000 30.79313 260 GLN A O 1
ATOM 6381 N N . ARG B 1 264 ? -68.67823 7.65094 -13.32211 1.000 30.96788 261 ARG A N 1
ATOM 6382 C CA . ARG B 1 264 ? -69.24462 8.99498 -13.43471 1.000 33.17928 261 ARG A CA 1
ATOM 6383 C C . ARG B 1 264 ? -68.46317 9.98057 -12.56206 1.000 29.40223 261 ARG A C 1
ATOM 6384 O O . ARG B 1 264 ? -68.40699 11.16963 -12.86372 1.000 31.14390 261 ARG A O 1
ATOM 6392 N N . GLY B 1 265 ? -67.85274 9.48809 -11.48402 1.000 35.41507 262 GLY A N 1
ATOM 6393 C CA . GLY B 1 265 ? -67.12958 10.37122 -10.58487 1.000 31.54755 262 GLY A CA 1
ATOM 6394 C C . GLY B 1 265 ? -65.91190 9.77170 -9.90541 1.000 34.23978 262 GLY A C 1
ATOM 6395 O O . GLY B 1 265 ? -65.57339 10.15359 -8.77382 1.000 28.80050 262 GLY A O 1
ATOM 6396 N N . GLN B 1 266 ? -65.23330 8.83527 -10.56412 1.000 24.22517 263 GLN A N 1
ATOM 6397 C CA . GLN B 1 266 ? -64.05106 8.21935 -9.97172 1.000 25.81904 263 GLN A CA 1
ATOM 6398 C C . GLN B 1 266 ? -62.83620 9.08186 -10.26774 1.000 25.29985 263 GLN A C 1
ATOM 6399 O O . GLN B 1 266 ? -62.46909 9.27396 -11.43731 1.000 29.16771 263 GLN A O 1
ATOM 6405 N N . LEU B 1 267 ? -62.21336 9.59847 -9.21349 1.000 26.03764 264 LEU A N 1
ATOM 6406 C CA . LEU B 1 267 ? -60.98842 10.37728 -9.33831 1.000 31.49916 264 LEU A CA 1
ATOM 6407 C C . LEU B 1 267 ? -59.82330 9.53974 -8.83487 1.000 29.84737 264 LEU A C 1
ATOM 6408 O O . LEU B 1 267 ? -59.92214 8.92341 -7.77003 1.000 23.66332 264 LEU A O 1
ATOM 6413 N N . GLY B 1 268 ? -58.71901 9.52516 -9.58615 1.000 24.99778 265 GLY A N 1
ATOM 6414 C CA . GLY B 1 268 ? -57.59756 8.68150 -9.24466 1.000 23.13520 265 GLY A CA 1
ATOM 6415 C C . GLY B 1 268 ? -56.27033 9.40516 -9.33052 1.000 29.09466 265 GLY A C 1
ATOM 6416 O O . GLY B 1 268 ? -56.12882 10.42848 -9.99452 1.000 29.02789 265 GLY A O 1
ATOM 6417 N N . THR B 1 269 ? -55.28106 8.81638 -8.66065 1.000 27.29133 266 THR A N 1
ATOM 6418 C CA . THR B 1 269 ? -53.90132 9.28110 -8.66965 1.000 28.06322 266 THR A CA 1
ATOM 6419 C C . THR B 1 269 ? -53.01032 8.05052 -8.65424 1.000 26.42535 266 THR A C 1
ATOM 6420 O O . THR B 1 269 ? -53.27574 7.10020 -7.91480 1.000 23.51897 266 THR A O 1
ATOM 6424 N N . HIS B 1 270 ? -51.97226 8.05254 -9.48560 1.000 23.33598 267 HIS A N 1
ATOM 6425 C CA . HIS B 1 270 ? -51.09646 6.89425 -9.61332 1.000 26.13470 267 HIS A CA 1
ATOM 6426 C C . HIS B 1 270 ? -49.66185 7.38829 -9.62405 1.000 30.03944 267 HIS A C 1
ATOM 6427 O O . HIS B 1 270 ? -49.27556 8.15357 -10.51030 1.000 25.25769 267 HIS A O 1
ATOM 6434 N N . LEU B 1 271 ? -48.88133 6.94859 -8.63945 1.000 30.59556 268 LEU A N 1
ATOM 6435 C CA . LEU B 1 271 ? -47.45211 7.21923 -8.56978 1.000 29.21337 268 LEU A CA 1
ATOM 6436 C C . LEU B 1 271 ? -46.69511 5.96625 -8.96200 1.000 29.98010 268 LEU A C 1
ATOM 6437 O O . LEU B 1 271 ? -46.97748 4.87742 -8.44852 1.000 28.77693 268 LEU A O 1
ATOM 6442 N N . ASP B 1 272 ? -45.73510 6.12508 -9.86528 1.000 29.85146 269 ASP A N 1
ATOM 6443 C CA . ASP B 1 272 ? -44.83199 5.05652 -10.27612 1.000 28.01151 269 ASP A CA 1
ATOM 6444 C C . ASP B 1 272 ? -43.42307 5.62516 -10.19270 1.000 29.91261 269 ASP A C 1
ATOM 6445 O O . ASP B 1 272 ? -43.04434 6.46927 -11.00965 1.000 34.72670 269 ASP A O 1
ATOM 6450 N N . ILE B 1 273 ? -42.65361 5.17805 -9.20468 1.000 28.23606 270 ILE A N 1
ATOM 6451 C CA . ILE B 1 273 ? -41.32664 5.71340 -8.92643 1.000 26.73074 270 ILE A CA 1
ATOM 6452 C C . ILE B 1 273 ? -40.33007 4.57078 -8.98986 1.000 28.28892 270 ILE A C 1
ATOM 6453 O O . ILE B 1 273 ? -40.53581 3.52860 -8.36425 1.000 29.81403 270 ILE A O 1
ATOM 6458 N N . GLY B 1 274 ? -39.26820 4.75268 -9.76276 1.000 30.42908 271 GLY A N 1
ATOM 6459 C CA . GLY B 1 274 ? -38.25918 3.72214 -9.88034 1.000 26.16014 271 GLY A CA 1
ATOM 6460 C C . GLY B 1 274 ? -36.86762 4.30673 -9.83107 1.000 28.28143 271 GLY A C 1
ATOM 6461 O O . GLY B 1 274 ? -36.61667 5.39579 -10.35485 1.000 31.27869 271 GLY A O 1
ATOM 6462 N N . ARG B 1 275 ? -35.95735 3.59962 -9.18201 1.000 31.54480 272 ARG A N 1
ATOM 6463 C CA . ARG B 1 275 ? -34.58003 4.03950 -9.06458 1.000 32.73070 272 ARG A CA 1
ATOM 6464 C C . ARG B 1 275 ? -33.71393 2.79807 -9.01163 1.000 34.48478 272 ARG A C 1
ATOM 6465 O O . ARG B 1 275 ? -34.04715 1.83344 -8.32130 1.000 28.10239 272 ARG A O 1
ATOM 6473 N N . ARG B 1 276 ? -32.59703 2.83099 -9.71414 1.000 33.14520 273 ARG A N 1
ATOM 6474 C CA . ARG B 1 276 ? -31.57508 1.82523 -9.50690 1.000 33.74466 273 ARG A CA 1
ATOM 6475 C C . ARG B 1 276 ? -30.37585 2.47288 -8.82979 1.000 37.27871 273 ARG A C 1
ATOM 6476 O O . ARG B 1 276 ? -30.13931 3.67697 -8.96902 1.000 36.88371 273 ARG A O 1
ATOM 6484 N N . PHE B 1 277 ? -29.62906 1.66150 -8.08493 1.000 33.65184 274 PHE A N 1
ATOM 6485 C CA . PHE B 1 277 ? -28.57594 2.15455 -7.21464 1.000 36.31232 274 PHE A CA 1
ATOM 6486 C C . PHE B 1 277 ? -27.40021 1.20031 -7.27428 1.000 33.27348 274 PHE A C 1
ATOM 6487 O O . PHE B 1 277 ? -27.55365 0.01520 -7.57835 1.000 36.20595 274 PHE A O 1
ATOM 6495 N N . GLY B 1 278 ? -26.22298 1.73070 -6.96013 1.000 34.86972 275 GLY A N 1
ATOM 6496 C CA . GLY B 1 278 ? -25.05676 0.90180 -6.73665 1.000 38.33109 275 GLY A CA 1
ATOM 6497 C C . GLY B 1 278 ? -24.22969 0.70243 -7.98243 1.000 44.17974 275 GLY A C 1
ATOM 6498 O O . GLY B 1 278 ? -24.55853 1.15417 -9.08529 1.000 45.40119 275 GLY A O 1
ATOM 6499 N N . GLU B 1 279 ? -23.11433 0.00323 -7.79502 1.000 47.00024 276 GLU A N 1
ATOM 6500 C CA . GLU B 1 279 ? -22.24518 -0.30041 -8.92140 1.000 48.94333 276 GLU A CA 1
ATOM 6501 C C . GLU B 1 279 ? -23.00346 -1.14711 -9.93080 1.000 48.92060 276 GLU A C 1
ATOM 6502 O O . GLU B 1 279 ? -23.66991 -2.12292 -9.56673 1.000 45.76216 276 GLU A O 1
ATOM 6508 N N . ASN B 1 280 ? -22.92700 -0.74698 -11.19986 1.000 46.60318 277 ASN A N 1
ATOM 6509 C CA . ASN B 1 280 ? -23.62761 -1.40800 -12.29658 1.000 48.32969 277 ASN A CA 1
ATOM 6510 C C . ASN B 1 280 ? -25.13962 -1.47188 -12.07023 1.000 46.96296 277 ASN A C 1
ATOM 6511 O O . ASN B 1 280 ? -25.81890 -2.31231 -12.67165 1.000 46.69841 277 ASN A O 1
ATOM 6516 N N . ASN B 1 281 ? -25.68272 -0.58746 -11.22132 1.000 42.83477 278 ASN A N 1
ATOM 6517 C CA . ASN B 1 281 ? -27.12151 -0.53817 -10.93738 1.000 41.90299 278 ASN A CA 1
ATOM 6518 C C . ASN B 1 281 ? -27.60506 -1.87351 -10.36886 1.000 40.97848 278 ASN A C 1
ATOM 6519 O O . ASN B 1 281 ? -28.62520 -2.42846 -10.79145 1.000 37.31872 278 ASN A O 1
ATOM 6524 N N . ALA B 1 282 ? -26.84419 -2.39479 -9.40288 1.000 41.31136 279 ALA A N 1
ATOM 6525 C CA . ALA B 1 282 ? -27.14462 -3.70549 -8.83494 1.000 38.88380 279 ALA A CA 1
ATOM 6526 C C . ALA B 1 282 ? -28.52364 -3.73742 -8.18382 1.000 36.41845 279 ALA A C 1
ATOM 6527 O O . ALA B 1 282 ? -29.21997 -4.75518 -8.25191 1.000 38.85897 279 ALA A O 1
ATOM 6529 N N . PHE B 1 283 ? -28.94089 -2.63554 -7.56056 1.000 36.29750 280 PHE A N 1
ATOM 6530 C CA . PHE B 1 283 ? -30.15947 -2.59836 -6.75745 1.000 37.53099 280 PHE A CA 1
ATOM 6531 C C . PHE B 1 283 ? -31.25901 -1.84362 -7.48657 1.000 36.28042 280 PHE A C 1
ATOM 6532 O O . PHE B 1 283 ? -31.00600 -0.80418 -8.10602 1.000 37.33495 280 PHE A O 1
ATOM 6540 N N . GLY B 1 284 ? -32.46981 -2.37476 -7.41534 1.000 29.14885 281 GLY A N 1
ATOM 6541 C CA . GLY B 1 284 ? -33.63570 -1.68977 -7.95020 1.000 32.86918 281 GLY A CA 1
ATOM 6542 C C . GLY B 1 284 ? -34.72389 -1.54895 -6.90981 1.000 29.49674 281 GLY A C 1
ATOM 6543 O O . GLY B 1 284 ? -34.96417 -2.45661 -6.11508 1.000 28.68643 281 GLY A O 1
ATOM 6544 N N . VAL B 1 285 ? -35.38190 -0.39443 -6.92179 1.000 26.58025 282 VAL A N 1
ATOM 6545 C CA . VAL B 1 285 ? -36.53767 -0.15172 -6.07547 1.000 25.38772 282 VAL A CA 1
ATOM 6546 C C . VAL B 1 285 ? -37.60352 0.49205 -6.94564 1.000 27.70660 282 VAL A C 1
ATOM 6547 O O . VAL B 1 285 ? -37.37037 1.56214 -7.52219 1.000 29.89904 282 VAL A O 1
ATOM 6551 N N . ARG B 1 286 ? -38.76875 -0.14555 -7.04434 1.000 25.63544 283 ARG A N 1
ATOM 6552 C CA . ARG B 1 286 ? -39.87453 0.43021 -7.79610 1.000 25.75083 283 ARG A CA 1
ATOM 6553 C C . ARG B 1 286 ? -41.12849 0.41971 -6.93875 1.000 25.63586 283 ARG A C 1
ATOM 6554 O O . ARG B 1 286 ? -41.55235 -0.64050 -6.46341 1.000 28.67213 283 ARG A O 1
ATOM 6562 N N . PHE B 1 287 ? -41.72675 1.59150 -6.75662 1.000 25.23871 284 PHE A N 1
ATOM 6563 C CA . PHE B 1 287 ? -42.92444 1.74022 -5.94626 1.000 25.79674 284 PHE A CA 1
ATOM 6564 C C . PHE B 1 287 ? -44.07047 2.20595 -6.83390 1.000 25.82833 284 PHE A C 1
ATOM 6565 O O . PHE B 1 287 ? -43.88785 3.07082 -7.69934 1.000 28.76250 284 PHE A O 1
ATOM 6573 N N . ASN B 1 288 ? -45.23702 1.59617 -6.65192 1.000 22.42747 285 ASN A N 1
ATOM 6574 C CA . ASN B 1 288 ? -46.47295 2.05774 -7.27352 1.000 25.97483 285 ASN A CA 1
ATOM 6575 C C . ASN B 1 288 ? -47.51042 2.30852 -6.19173 1.000 29.41727 285 ASN A C 1
ATOM 6576 O O . ASN B 1 288 ? -47.72959 1.45408 -5.32576 1.000 26.85387 285 ASN A O 1
ATOM 6581 N N . GLY B 1 289 ? -48.12622 3.48810 -6.22643 1.000 24.43858 286 GLY A N 1
ATOM 6582 C CA . GLY B 1 289 ? -49.23460 3.76422 -5.34386 1.000 23.79764 286 GLY A CA 1
ATOM 6583 C C . GLY B 1 289 ? -50.41277 4.29367 -6.12792 1.000 28.69693 286 GLY A C 1
ATOM 6584 O O . GLY B 1 289 ? -50.24653 5.18287 -6.96480 1.000 25.73350 286 GLY A O 1
ATOM 6585 N N . VAL B 1 290 ? -51.59838 3.74340 -5.88899 1.000 24.06402 287 VAL A N 1
ATOM 6586 C CA . VAL B 1 290 ? -52.82060 4.19524 -6.54256 1.000 22.69299 287 VAL A CA 1
ATOM 6587 C C . VAL B 1 290 ? -53.85056 4.51412 -5.47009 1.000 28.15484 287 VAL A C 1
ATOM 6588 O O . VAL B 1 290 ? -53.99359 3.78130 -4.48801 1.000 21.81653 287 VAL A O 1
ATOM 6592 N N . TYR B 1 291 ? -54.57643 5.60510 -5.65328 1.000 27.50886 288 TYR A N 1
ATOM 6593 C CA . TYR B 1 291 ? -55.80894 5.80279 -4.91077 1.000 25.60219 288 TYR A CA 1
ATOM 6594 C C . TYR B 1 291 ? -56.87121 6.28399 -5.87865 1.000 25.63596 288 TYR A C 1
ATOM 6595 O O . TYR B 1 291 ? -56.69793 7.32553 -6.51595 1.000 27.89662 288 TYR A O 1
ATOM 6604 N N . ARG B 1 292 ? -57.97648 5.54743 -5.96239 1.000 25.64612 289 ARG A N 1
ATOM 6605 C CA . ARG B 1 292 ? -59.04751 5.86299 -6.89860 1.000 28.21669 289 ARG A CA 1
ATOM 6606 C C . ARG B 1 292 ? -60.37199 5.69491 -6.17268 1.000 25.96969 289 ARG A C 1
ATOM 6607 O O . ARG B 1 292 ? -60.61489 4.64211 -5.57918 1.000 24.36729 289 ARG A O 1
ATOM 6615 N N . ASN B 1 293 ? -61.22970 6.71986 -6.22165 1.000 24.74505 290 ASN A N 1
ATOM 6616 C CA . ASN B 1 293 ? -62.45431 6.70374 -5.43731 1.000 25.13320 290 ASN A CA 1
ATOM 6617 C C . ASN B 1 293 ? -63.56015 7.48688 -6.12128 1.000 23.85696 290 ASN A C 1
ATOM 6618 O O . ASN B 1 293 ? -63.31965 8.57790 -6.64690 1.000 25.25292 290 ASN A O 1
ATOM 6623 N N . GLY B 1 294 ? -64.77328 6.95130 -6.09125 1.000 25.06506 291 GLY A N 1
ATOM 6624 C CA . GLY B 1 294 ? -65.93243 7.72617 -6.49258 1.000 26.44252 291 GLY A CA 1
ATOM 6625 C C . GLY B 1 294 ? -66.99012 6.87627 -7.17274 1.000 26.41674 291 GLY A C 1
ATOM 6626 O O . GLY B 1 294 ? -66.91665 5.65369 -7.19609 1.000 22.27181 291 GLY A O 1
ATOM 6627 N N . ASP B 1 295 ? -67.99196 7.56483 -7.72212 1.000 27.37785 292 ASP A N 1
ATOM 6628 C CA . ASP B 1 295 ? -69.12639 6.88266 -8.33269 1.000 29.09833 292 ASP A CA 1
ATOM 6629 C C . ASP B 1 295 ? -68.71437 6.21458 -9.63423 1.000 29.56268 292 ASP A C 1
ATOM 6630 O O . ASP B 1 295 ? -67.99817 6.80094 -10.44759 1.000 29.93510 292 ASP A O 1
ATOM 6635 N N . THR B 1 296 ? -69.19765 4.99203 -9.84553 1.000 27.51886 293 THR A N 1
ATOM 6636 C CA . THR B 1 296 ? -68.88279 4.27825 -11.07273 1.000 31.22075 293 THR A CA 1
ATOM 6637 C C . THR B 1 296 ? -69.92553 4.58425 -12.14432 1.000 31.33447 293 THR A C 1
ATOM 6638 O O . THR B 1 296 ? -70.84185 5.38517 -11.94964 1.000 30.89849 293 THR A O 1
ATOM 6642 N N . ALA B 1 297 ? -69.79167 3.92841 -13.29435 1.000 28.78799 294 ALA A N 1
ATOM 6643 C CA . ALA B 1 297 ? -70.73720 4.14884 -14.38041 1.000 27.86228 294 ALA A CA 1
ATOM 6644 C C . ALA B 1 297 ? -72.08250 3.48096 -14.12724 1.000 31.64355 294 ALA A C 1
ATOM 6645 O O . ALA B 1 297 ? -73.04426 3.76673 -14.84670 1.000 27.60360 294 ALA A O 1
ATOM 6647 N N . VAL B 1 298 ? -72.18566 2.64687 -13.08979 1.000 28.70837 295 VAL A N 1
ATOM 6648 C CA . VAL B 1 298 ? -73.39013 1.87438 -12.79428 1.000 29.02442 295 VAL A CA 1
ATOM 6649 C C . VAL B 1 298 ? -74.22939 2.61511 -11.75037 1.000 26.35467 295 VAL A C 1
ATOM 6650 O O . VAL B 1 298 ? -73.68735 3.25738 -10.84418 1.000 30.16105 295 VAL A O 1
ATOM 6654 N N . ASP B 1 299 ? -75.55573 2.53819 -11.89221 1.000 28.74904 296 ASP A N 1
ATOM 6655 C CA . ASP B 1 299 ? -76.48786 3.24511 -11.01743 1.000 27.34425 296 ASP A CA 1
ATOM 6656 C C . ASP B 1 299 ? -76.22139 2.94199 -9.54681 1.000 28.72419 296 ASP A C 1
ATOM 6657 O O . ASP B 1 299 ? -76.15629 1.77570 -9.14137 1.000 28.79114 296 ASP A O 1
ATOM 6662 N N . HIS B 1 300 ? -76.09146 4.00557 -8.74845 1.000 25.72550 297 HIS A N 1
ATOM 6663 C CA . HIS B 1 300 ? -75.98237 3.90092 -7.29286 1.000 28.32119 297 HIS A CA 1
ATOM 6664 C C . HIS B 1 300 ? -74.83163 2.99276 -6.87721 1.000 30.44626 297 HIS A C 1
ATOM 6665 O O . HIS B 1 300 ? -74.95930 2.18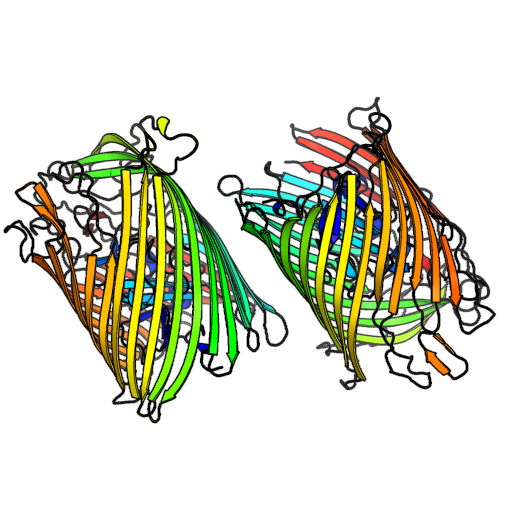543 -5.96052 1.000 24.09315 297 HIS A O 1
ATOM 6672 N N . GLN B 1 301 ? -73.69837 3.12193 -7.55162 1.000 26.61480 298 GLN A N 1
ATOM 6673 C CA . GLN B 1 301 ? -72.51496 2.36482 -7.17975 1.000 28.26312 298 GLN A CA 1
ATOM 6674 C C . GLN B 1 301 ? -71.34704 3.32172 -7.03138 1.000 25.65745 298 GLN A C 1
ATOM 6675 O O . GLN B 1 301 ? -71.19812 4.26013 -7.81718 1.000 30.07478 298 GLN A O 1
ATOM 6681 N N . SER B 1 302 ? -70.52918 3.08141 -6.01491 1.000 28.92924 299 SER A N 1
ATOM 6682 C CA . SER B 1 302 ? -69.28280 3.80478 -5.84237 1.000 25.44184 299 SER A CA 1
ATOM 6683 C C . SER B 1 302 ? -68.22126 2.80060 -5.43228 1.000 25.66521 299 SER A C 1
ATOM 6684 O O . SER B 1 302 ? -68.52109 1.71252 -4.92689 1.000 27.68970 299 SER A O 1
ATOM 6687 N N . ARG B 1 303 ? -66.96975 3.17106 -5.66218 1.000 23.70177 300 ARG A N 1
ATOM 6688 C CA . ARG B 1 303 ? -65.87998 2.23664 -5.45450 1.000 21.94674 300 ARG A CA 1
ATOM 6689 C C . ARG B 1 303 ? -64.67405 2.99602 -4.93436 1.000 22.50292 300 ARG A C 1
ATOM 6690 O O . ARG B 1 303 ? -64.32034 4.05274 -5.47178 1.000 24.65373 300 ARG A O 1
ATOM 6698 N N . GLU B 1 304 ? -64.03612 2.44815 -3.90286 1.000 24.32582 301 GLU A N 1
ATOM 6699 C CA . GLU B 1 304 ? -62.81000 3.00514 -3.34830 1.000 23.74732 301 GLU A CA 1
ATOM 6700 C C . GLU B 1 304 ? -61.70231 1.97143 -3.51599 1.000 30.67331 301 GLU A C 1
ATOM 6701 O O . GLU B 1 304 ? -61.89890 0.79047 -3.21250 1.000 24.55038 301 GLU A O 1
ATOM 6707 N N . PHE B 1 305 ? -60.54832 2.40186 -4.02213 1.000 25.45254 302 PHE A N 1
ATOM 6708 C CA . PHE B 1 305 ? -59.47366 1.47433 -4.36063 1.000 20.67422 302 PHE A CA 1
ATOM 6709 C C . PHE B 1 305 ? -58.11918 2.07012 -4.00731 1.000 24.12069 302 PHE A C 1
ATOM 6710 O O . PHE B 1 305 ? -57.57502 2.89286 -4.76520 1.000 24.48902 302 PHE A O 1
ATOM 6718 N N . PRO B 1 306 ? -57.53870 1.67151 -2.86975 1.000 21.97479 303 PRO A N 1
ATOM 6719 C CA . PRO B 1 306 ? -56.12645 1.96654 -2.61295 1.000 22.36874 303 PRO A CA 1
ATOM 6720 C C . PRO B 1 306 ? -55.26641 0.77485 -2.98677 1.000 24.37015 303 PRO A C 1
ATOM 6721 O O . PRO B 1 306 ? -55.69285 -0.37603 -2.83608 1.000 20.07149 303 PRO A O 1
ATOM 6725 N N . MET B 1 307 ? -54.06487 1.04056 -3.49137 1.000 24.36869 304 MET A N 1
ATOM 6726 C CA . MET B 1 307 ? -53.13772 -0.00776 -3.87350 1.000 22.50327 304 MET A CA 1
ATOM 6727 C C . MET B 1 307 ? -51.72401 0.49624 -3.64459 1.000 23.87084 304 MET A C 1
ATOM 6728 O O . MET B 1 307 ? -51.41008 1.63938 -3.96804 1.000 24.50758 304 MET A O 1
ATOM 6733 N N . LEU B 1 308 ? -50.87504 -0.37422 -3.11858 1.000 19.93462 305 LEU A N 1
ATOM 6734 C CA . LEU B 1 308 ? -49.47638 -0.07859 -2.85644 1.000 20.82090 305 LEU A CA 1
ATOM 6735 C C . LEU B 1 308 ? -48.67544 -1.28918 -3.29737 1.000 24.98235 305 LEU A C 1
ATOM 6736 O O . LEU B 1 308 ? -49.08081 -2.42461 -3.02982 1.000 23.60480 305 LEU A O 1
ATOM 6741 N N . SER B 1 309 ? -47.56039 -1.06418 -3.99255 1.000 23.77349 306 SER A N 1
ATOM 6742 C CA . SER B 1 309 ? -46.69996 -2.17852 -4.36613 1.000 18.82478 306 SER A CA 1
ATOM 6743 C C . SER B 1 309 ? -45.24449 -1.74783 -4.32164 1.000 21.34697 306 SER A C 1
ATOM 6744 O O . SER B 1 309 ? -44.90136 -0.58276 -4.55231 1.000 23.04261 306 SER A O 1
ATOM 6747 N N . LEU B 1 310 ? -44.38666 -2.71038 -4.03176 1.000 20.24275 307 LEU A N 1
ATOM 6748 C CA . LEU B 1 310 ? -42.95249 -2.48640 -4.00023 1.000 25.65382 307 LEU A CA 1
ATOM 6749 C C . LEU B 1 310 ? -42.31173 -3.63594 -4.74932 1.000 27.17532 307 LEU A C 1
ATOM 6750 O O . LEU B 1 310 ? -42.60064 -4.80227 -4.46084 1.000 26.33777 307 LEU A O 1
ATOM 6755 N N . GLY B 1 311 ? -41.48198 -3.30977 -5.73243 1.000 27.73110 308 GLY A N 1
ATOM 6756 C CA . GLY B 1 311 ? -40.67451 -4.32072 -6.38217 1.000 22.25634 308 GLY A CA 1
ATOM 6757 C C . GLY B 1 311 ? -39.21144 -4.01903 -6.15253 1.000 27.74022 308 GLY A C 1
ATOM 6758 O O . GLY B 1 311 ? -38.70617 -2.99302 -6.61060 1.000 28.41470 308 GLY A O 1
ATOM 6759 N N . LEU B 1 312 ? -38.52026 -4.89597 -5.43660 1.000 25.48003 309 LEU A N 1
ATOM 6760 C CA . LEU B 1 312 ? -37.14042 -4.67243 -5.03224 1.000 23.54439 309 LEU A CA 1
ATOM 6761 C C . LEU B 1 312 ? -36.29871 -5.79311 -5.60294 1.000 26.98450 309 LEU A C 1
ATOM 6762 O O . LEU B 1 312 ? -36.74028 -6.94059 -5.63298 1.000 26.85668 309 LEU A O 1
ATOM 6767 N N . ASP B 1 313 ? -35.09195 -5.47571 -6.06200 1.000 26.98479 310 ASP A N 1
ATOM 6768 C CA . ASP B 1 313 ? -34.29472 -6.53120 -6.65438 1.000 25.65193 310 ASP A CA 1
ATOM 6769 C C . ASP B 1 313 ? -32.82592 -6.21042 -6.48674 1.000 29.70168 310 ASP A C 1
ATOM 6770 O O . ASP B 1 313 ? -32.43590 -5.05013 -6.33694 1.000 28.09713 310 ASP A O 1
ATOM 6775 N N . PHE B 1 314 ? -32.02940 -7.27154 -6.45600 1.000 28.68437 311 PHE A N 1
ATOM 6776 C CA . PHE B 1 314 ? -30.58255 -7.19185 -6.48017 1.000 30.78436 311 PHE A CA 1
ATOM 6777 C C . PHE B 1 314 ? -30.11088 -7.97443 -7.69274 1.000 35.27270 311 PHE A C 1
ATOM 6778 O O . PHE B 1 314 ? -30.59911 -9.07790 -7.95837 1.000 33.33082 311 PHE A O 1
ATOM 6786 N N . ARG B 1 315 ? -29.18374 -7.38501 -8.43438 1.000 37.33429 312 ARG A N 1
ATOM 6787 C CA . ARG B 1 315 ? -28.69413 -7.91326 -9.70398 1.000 41.63159 312 ARG A CA 1
ATOM 6788 C C . ARG B 1 315 ? -27.19390 -8.11972 -9.54365 1.000 40.93382 312 ARG A C 1
ATOM 6789 O O . ARG B 1 315 ? -26.41405 -7.19605 -9.78175 1.000 42.17298 312 ARG A O 1
ATOM 6797 N N . GLY B 1 316 ? -26.79537 -9.32218 -9.12746 1.000 39.12572 313 GLY A N 1
ATOM 6798 C CA . GLY B 1 316 ? -25.41483 -9.63049 -8.84387 1.000 44.76224 313 GLY A CA 1
ATOM 6799 C C . GLY B 1 316 ? -24.77172 -10.52507 -9.89017 1.000 52.29643 313 GLY A C 1
ATOM 6800 O O . GLY B 1 316 ? -25.35952 -10.86626 -10.91859 1.000 45.67847 313 GLY A O 1
ATOM 6801 N N . GLU B 1 317 ? -23.52932 -10.91569 -9.59946 1.000 57.50796 314 GLU A N 1
ATOM 6802 C CA . GLU B 1 317 ? -22.74309 -11.67057 -10.57038 1.000 60.59801 314 GLU A CA 1
ATOM 6803 C C . GLU B 1 317 ? -23.29705 -13.07858 -10.75066 1.000 54.33297 314 GLU A C 1
ATOM 6804 O O . GLU B 1 317 ? -23.62962 -13.49558 -11.86790 1.000 51.41846 314 GLU A O 1
ATOM 6810 N N . ARG B 1 318 ? -23.39501 -13.83107 -9.65875 1.000 44.98406 315 ARG A N 1
ATOM 6811 C CA . ARG B 1 318 ? -23.99205 -15.15862 -9.68828 1.000 45.26311 315 ARG A CA 1
ATOM 6812 C C . ARG B 1 318 ? -25.22179 -15.23565 -8.79572 1.000 45.91960 315 ARG A C 1
ATOM 6813 O O . ARG B 1 318 ? -25.73806 -16.33381 -8.55999 1.000 44.21638 315 ARG A O 1
ATOM 6821 N N . LEU B 1 319 ? -25.69985 -14.09597 -8.29878 1.000 39.18444 316 LEU A N 1
ATOM 6822 C CA . LEU B 1 319 ? -26.77480 -14.03032 -7.32017 1.000 38.89081 316 LEU A CA 1
ATOM 6823 C C . LEU B 1 319 ? -27.79826 -12.99955 -7.76854 1.000 36.25429 316 LEU A C 1
ATOM 6824 O O . LEU B 1 319 ? -27.45006 -11.83999 -8.01534 1.000 35.48031 316 LEU A O 1
ATOM 6829 N N . ARG B 1 320 ? -29.05580 -13.41677 -7.86553 1.000 31.47077 317 ARG A N 1
ATOM 6830 C CA . ARG B 1 320 ? -30.15116 -12.50738 -8.17537 1.000 33.73348 317 ARG A CA 1
ATOM 6831 C C . ARG B 1 320 ? -31.22493 -12.66961 -7.10832 1.000 31.43225 317 ARG A C 1
ATOM 6832 O O . ARG B 1 320 ? -31.60076 -13.79565 -6.77238 1.000 29.49143 317 ARG A O 1
ATOM 6840 N N . LEU B 1 321 ? -31.69482 -11.55250 -6.55617 1.000 29.68614 318 LEU A N 1
ATOM 6841 C CA . LEU B 1 321 ? -32.71284 -11.57348 -5.51404 1.000 30.39915 318 LEU A CA 1
ATOM 6842 C C . LEU B 1 321 ? -33.81366 -10.57634 -5.83900 1.000 31.68776 318 LEU A C 1
ATOM 6843 O O . LEU B 1 321 ? -33.56198 -9.52861 -6.43395 1.000 28.98723 318 LEU A O 1
ATOM 6848 N N . SER B 1 322 ? -35.03584 -10.89704 -5.41953 1.000 25.87502 319 SER A N 1
ATOM 6849 C CA . SER B 1 322 ? -36.13404 -9.95598 -5.57849 1.000 26.43468 319 SER A CA 1
ATOM 6850 C C . SER B 1 322 ? -37.10783 -10.11820 -4.42262 1.000 29.63555 319 SER A C 1
ATOM 6851 O O . SER B 1 322 ? -37.17509 -11.16529 -3.77376 1.000 30.10444 319 SER A O 1
ATOM 6854 N N . SER B 1 323 ? -37.85565 -9.05184 -4.17069 1.000 28.10453 320 SER A N 1
ATOM 6855 C CA . SER B 1 323 ? -38.91774 -9.04461 -3.18056 1.000 28.34048 320 SER A CA 1
ATOM 6856 C C . SER B 1 323 ? -40.08308 -8.26326 -3.76270 1.000 24.60076 320 SER A C 1
ATOM 6857 O O . SER B 1 323 ? -39.91206 -7.12839 -4.20153 1.000 26.52460 320 SER A O 1
ATOM 6860 N N . ASP B 1 324 ? -41.25871 -8.87029 -3.77116 1.000 26.42672 321 ASP A N 1
ATOM 6861 C CA . ASP B 1 324 ? -42.46684 -8.22030 -4.25547 1.000 27.11358 321 ASP A CA 1
ATOM 6862 C C . ASP B 1 324 ? -43.46266 -8.10525 -3.11724 1.000 25.76695 321 ASP A C 1
ATOM 6863 O O . ASP B 1 324 ? -43.78421 -9.10617 -2.47514 1.000 22.54072 321 ASP A O 1
ATOM 6868 N N . LEU B 1 325 ? -43.94680 -6.88929 -2.88167 1.000 22.85203 322 LEU A N 1
ATOM 6869 C CA . LEU B 1 325 ? -44.93581 -6.61932 -1.86184 1.000 24.61833 322 LEU A CA 1
ATOM 6870 C C . LEU B 1 325 ? -46.11211 -5.90464 -2.49749 1.000 25.35349 322 LEU A C 1
ATOM 6871 O O . LEU B 1 325 ? -45.93578 -5.02268 -3.34351 1.000 25.54743 322 LEU A O 1
ATOM 6876 N N . LEU B 1 326 ? -47.30953 -6.28907 -2.08671 1.000 20.96798 323 LEU A N 1
ATOM 6877 C CA . LEU B 1 326 ? -48.52856 -5.72819 -2.64993 1.000 22.13761 323 LEU A CA 1
ATOM 6878 C C . LEU B 1 326 ? -49.56803 -5.56239 -1.54871 1.000 22.11243 323 LEU A C 1
ATOM 6879 O O . LEU B 1 326 ? -49.77311 -6.47716 -0.74693 1.000 23.50483 323 LEU A O 1
ATOM 6884 N N . TYR B 1 327 ? -50.21320 -4.39842 -1.51236 1.000 22.03679 324 TYR A N 1
ATOM 6885 C CA . TYR B 1 327 ? -51.41190 -4.17860 -0.72759 1.000 23.19832 324 TYR A CA 1
ATOM 6886 C C . TYR B 1 327 ? -52.48573 -3.61160 -1.64014 1.000 23.70020 324 TYR A C 1
ATOM 6887 O O . TYR B 1 327 ? -52.22723 -2.70005 -2.42996 1.000 23.90866 324 TYR A O 1
ATOM 6896 N N . GLN B 1 328 ? -53.70081 -4.12215 -1.50652 1.000 21.35243 325 GLN A N 1
ATOM 6897 C CA . GLN B 1 328 ? -54.79889 -3.52971 -2.24325 1.000 18.25721 325 GLN A CA 1
ATOM 6898 C C . GLN B 1 328 ? -56.08724 -3.76350 -1.47809 1.000 24.30969 325 GLN A C 1
ATOM 6899 O O . GLN B 1 328 ? -56.20308 -4.70484 -0.68953 1.000 23.97147 325 GLN A O 1
ATOM 6905 N N . LYS B 1 329 ? -57.06028 -2.88675 -1.71942 1.000 21.98600 326 LYS A N 1
ATOM 6906 C CA . LYS B 1 329 ? -58.40055 -3.08776 -1.19925 1.000 25.01286 326 LYS A CA 1
ATOM 6907 C C . LYS B 1 329 ? -59.40022 -2.57397 -2.21583 1.000 25.20744 326 LYS A C 1
ATOM 6908 O O . LYS B 1 329 ? -59.20016 -1.50991 -2.80700 1.000 24.07348 326 LYS A O 1
ATOM 6914 N N . GLU B 1 330 ? -60.47277 -3.33045 -2.41993 1.000 22.11850 327 GLU A N 1
ATOM 6915 C CA . GLU B 1 330 ? -61.58857 -2.86521 -3.22511 1.000 30.49597 327 GLU A CA 1
ATOM 6916 C C . GLU B 1 330 ? -62.81316 -2.78831 -2.33740 1.000 24.99116 327 GLU A C 1
ATOM 6917 O O . GLU B 1 330 ? -63.27128 -3.81057 -1.82236 1.000 24.84453 327 GLU A O 1
ATOM 6923 N N . SER B 1 331 ? -63.34414 -1.57981 -2.15851 1.000 23.34073 328 SER A N 1
ATOM 6924 C CA . SER B 1 331 ? -64.61672 -1.40074 -1.46868 1.000 25.57700 328 SER A CA 1
ATOM 6925 C C . SER B 1 331 ? -65.66918 -0.91678 -2.44871 1.000 24.01151 328 SER A C 1
ATOM 6926 O O . SER B 1 331 ? -65.49877 0.12314 -3.09534 1.000 25.38754 328 SER A O 1
ATOM 6929 N N . LEU B 1 332 ? -66.73299 -1.68707 -2.56272 1.000 26.01902 329 LEU A N 1
ATOM 6930 C CA . LEU B 1 332 ? -67.87852 -1.36771 -3.39101 1.000 25.52735 329 LEU A CA 1
ATOM 6931 C C . LEU B 1 332 ? -69.05947 -1.03234 -2.49234 1.000 29.46102 329 LEU A C 1
ATOM 6932 O O . LEU B 1 332 ? -69.33993 -1.77174 -1.54335 1.000 24.62005 329 LEU A O 1
ATOM 6937 N N . GLU B 1 333 ? -69.74168 0.07983 -2.79501 1.000 31.84533 330 GLU A N 1
ATOM 6938 C CA . GLU B 1 333 ? -71.10071 0.32945 -2.33941 1.000 34.67018 330 GLU A CA 1
ATOM 6939 C C . GLU B 1 333 ? -72.01255 0.00782 -3.51261 1.000 28.41246 330 GLU A C 1
ATOM 6940 O O . GLU B 1 333 ? -72.06024 0.75494 -4.49857 1.000 29.13525 330 GLU A O 1
ATOM 6946 N N . GLY B 1 334 ? -72.71123 -1.11632 -3.41881 1.000 27.75829 331 GLY A N 1
ATOM 6947 C CA . GLY B 1 334 ? -73.44484 -1.63200 -4.55733 1.000 32.72897 331 GLY A CA 1
ATOM 6948 C C . GLY B 1 334 ? -72.63696 -2.67449 -5.30391 1.000 29.47727 331 GLY A C 1
ATOM 6949 O O . GLY B 1 334 ? -71.54742 -2.38224 -5.81734 1.000 26.73106 331 GLY A O 1
ATOM 6950 N N . VAL B 1 335 ? -73.15399 -3.90185 -5.35701 1.000 26.72410 332 VAL A N 1
ATOM 6951 C CA . VAL B 1 335 ? -72.44044 -5.03876 -5.92933 1.000 26.49841 332 VAL A CA 1
ATOM 6952 C C . VAL B 1 335 ? -73.32408 -5.65797 -7.00100 1.000 28.50183 332 VAL A C 1
ATOM 6953 O O . VAL B 1 335 ? -74.40384 -6.17999 -6.69180 1.000 28.60747 332 VAL A O 1
ATOM 6957 N N . VAL B 1 336 ? -72.86452 -5.60273 -8.25440 1.000 20.91903 333 VAL A N 1
ATOM 6958 C CA . VAL B 1 336 ? -73.54479 -6.28132 -9.34991 1.000 24.38946 333 VAL A CA 1
ATOM 6959 C C . VAL B 1 336 ? -73.27201 -7.77494 -9.24273 1.000 27.48434 333 VAL A C 1
ATOM 6960 O O . VAL B 1 336 ? -72.15458 -8.19706 -8.91421 1.000 29.10071 333 VAL A O 1
ATOM 6964 N N . ARG B 1 337 ? -74.28654 -8.58567 -9.50148 1.000 24.99492 334 ARG A N 1
ATOM 6965 C CA . ARG B 1 337 ? -74.18055 -10.01837 -9.29396 1.000 25.27698 334 ARG A CA 1
ATOM 6966 C C . ARG B 1 337 ? -74.84172 -10.74447 -10.45158 1.000 25.15162 334 ARG A C 1
ATOM 6967 O O . ARG B 1 337 ? -75.66313 -10.16338 -11.16969 1.000 26.46391 334 ARG A O 1
ATOM 6975 N N . PRO B 1 338 ? -74.49157 -12.02551 -10.66687 1.000 29.16504 335 PRO A N 1
ATOM 6976 C CA . PRO B 1 338 ? -75.09412 -12.81835 -11.75466 1.000 29.32870 335 PRO A CA 1
ATOM 6977 C C . PRO B 1 338 ? -76.61778 -12.85977 -11.77855 1.000 33.08399 335 PRO A C 1
ATOM 6978 O O . PRO B 1 338 ? -77.28673 -12.61125 -10.76347 1.000 26.04195 335 PRO A O 1
ATOM 6982 N N . LEU B 1 339 ? -77.15616 -13.20930 -12.95272 1.000 30.06216 336 LEU A N 1
ATOM 6983 C CA . LEU B 1 339 ? -78.57520 -13.49044 -13.16869 1.000 30.24165 336 LEU A CA 1
ATOM 6984 C C . LEU B 1 339 ? -78.71324 -14.98415 -13.42562 1.000 35.52839 336 LEU A C 1
ATOM 6985 O O . LEU B 1 339 ? -78.21804 -15.48947 -14.43461 1.000 34.44763 336 LEU A O 1
ATOM 6990 N N . LEU B 1 340 ? -79.38180 -15.68956 -12.52104 1.000 31.06664 337 LEU A N 1
ATOM 6991 C CA . LEU B 1 340 ? -79.49591 -17.13514 -12.61923 1.000 31.27971 337 LEU A CA 1
ATOM 6992 C C . LEU B 1 340 ? -80.77060 -17.49684 -13.36229 1.000 37.13970 337 LEU A C 1
ATOM 6993 O O . LEU B 1 340 ? -81.78673 -16.80244 -13.26013 1.000 37.17506 337 LEU A O 1
ATOM 6998 N N . THR B 1 341 ? -80.70837 -18.58634 -14.12356 1.000 37.90008 338 THR A N 1
ATOM 6999 C CA . THR B 1 341 ? -81.91523 -19.13399 -14.72371 1.000 41.71117 338 THR A CA 1
ATOM 7000 C C . THR B 1 341 ? -82.69440 -19.93111 -13.68241 1.000 50.90688 338 THR A C 1
ATOM 7001 O O . THR B 1 341 ? -82.12099 -20.49155 -12.74181 1.000 51.82949 338 THR A O 1
ATOM 7005 N N . GLY B 1 342 ? -84.01695 -19.96232 -13.84788 1.000 52.68836 339 GLY A N 1
ATOM 7006 C CA . GLY B 1 342 ? -84.87660 -20.71404 -12.96120 1.000 57.51827 339 GLY A CA 1
ATOM 7007 C C . GLY B 1 342 ? -85.40612 -21.98096 -13.60717 1.000 60.25078 339 GLY A C 1
ATOM 7008 O O . GLY B 1 342 ? -85.22335 -22.21650 -14.80821 1.000 58.39174 339 GLY A O 1
ATOM 7009 N N . PRO B 1 343 ? -86.07430 -22.82731 -12.81447 1.000 63.66835 340 PRO A N 1
ATOM 7010 C CA . PRO B 1 343 ? -86.61673 -24.07838 -13.37460 1.000 59.13397 340 PRO A CA 1
ATOM 7011 C C . PRO B 1 343 ? -87.57111 -23.85851 -14.53486 1.000 62.21065 340 PRO A C 1
ATOM 7012 O O . PRO B 1 343 ? -87.59738 -24.67561 -15.46424 1.000 67.93570 340 PRO A O 1
ATOM 7016 N N . GLY B 1 344 ? -88.33764 -22.77014 -14.52846 1.000 63.12319 341 GLY A N 1
ATOM 7017 C CA . GLY B 1 344 ? -89.27450 -22.51607 -15.60611 1.000 62.87158 341 GLY A CA 1
ATOM 7018 C C . GLY B 1 344 ? -88.87831 -21.39311 -16.54341 1.000 54.62876 341 GLY A C 1
ATOM 7019 O O . GLY B 1 344 ? -89.74387 -20.68805 -17.07385 1.000 54.02387 341 GLY A O 1
ATOM 7020 N N . THR B 1 345 ? -87.57918 -21.20188 -16.75197 1.000 55.53395 342 THR A N 1
ATOM 7021 C CA . THR B 1 345 ? -87.09506 -20.21115 -17.70807 1.000 50.81806 342 THR A CA 1
ATOM 7022 C C . THR B 1 345 ? -87.08297 -20.83541 -19.09870 1.000 47.94376 342 THR A C 1
ATOM 7023 O O . THR B 1 345 ? -86.38391 -21.82801 -19.33452 1.000 51.29484 342 THR A O 1
ATOM 7027 N N . THR B 1 346 ? -87.86604 -20.26751 -20.01132 1.000 44.17685 343 THR A N 1
ATOM 7028 C CA . THR B 1 346 ? -87.94504 -20.78040 -21.37059 1.000 47.56267 343 THR A CA 1
ATOM 7029 C C . THR B 1 346 ? -87.21272 -19.91332 -22.38145 1.000 46.70158 343 THR A C 1
ATOM 7030 O O . THR B 1 346 ? -87.10557 -20.30710 -23.54759 1.000 55.29598 343 THR A O 1
ATOM 7034 N N . HIS B 1 347 ? -86.71291 -18.75290 -21.97291 1.000 46.97090 344 HIS A N 1
ATOM 7035 C CA . HIS B 1 347 ? -85.94532 -17.89963 -22.86524 1.000 46.66944 344 HIS A CA 1
ATOM 7036 C C . HIS B 1 347 ? -85.22674 -16.84642 -22.03733 1.000 47.78708 344 HIS A C 1
ATOM 7037 O O . HIS B 1 347 ? -85.66929 -16.48986 -20.93924 1.000 48.33464 344 HIS A O 1
ATOM 7044 N N . ILE B 1 348 ? -84.11477 -16.35862 -22.57478 1.000 49.55264 345 ILE A N 1
ATOM 7045 C CA . ILE B 1 348 ? -83.30621 -15.33952 -21.91887 1.000 49.44476 345 ILE A CA 1
ATOM 7046 C C . ILE B 1 348 ? -83.87846 -13.97408 -22.29364 1.000 40.30729 345 ILE A C 1
ATOM 7047 O O . ILE B 1 348 ? -83.87169 -13.62415 -23.48177 1.000 41.57758 345 ILE A O 1
ATOM 7052 N N . PRO B 1 349 ? -84.38198 -13.20073 -21.34065 1.000 43.77347 346 PRO A N 1
ATOM 7053 C CA . PRO B 1 349 ? -84.87546 -11.85831 -21.66207 1.000 43.57746 346 PRO A CA 1
ATOM 7054 C C . PRO B 1 349 ? -83.75780 -10.98455 -22.20874 1.000 38.68515 346 PRO A C 1
ATOM 7055 O O . PRO B 1 349 ? -82.56825 -11.25648 -22.02606 1.000 38.19027 346 PRO A O 1
ATOM 7059 N N . HIS B 1 350 ? -84.15813 -9.91802 -22.88674 1.000 32.37509 347 HIS A N 1
ATOM 7060 C CA . HIS B 1 350 ? -83.18246 -8.99470 -23.44455 1.000 39.35512 347 HIS A CA 1
ATOM 7061 C C . HIS B 1 350 ? -82.41174 -8.29725 -22.32913 1.000 34.86536 347 HIS A C 1
ATOM 7062 O O . HIS B 1 350 ? -82.96531 -7.98277 -21.26874 1.000 30.65435 347 HIS A O 1
ATOM 7069 N N . ALA B 1 351 ? -81.12080 -8.08059 -22.56327 1.000 33.25246 348 ALA A N 1
ATOM 7070 C CA . ALA B 1 351 ? -80.28903 -7.42108 -21.56930 1.000 28.87450 348 ALA A CA 1
ATOM 7071 C C . ALA B 1 351 ? -80.83471 -6.02906 -21.27274 1.000 32.74860 348 ALA A C 1
ATOM 7072 O O . ALA B 1 351 ? -81.19797 -5.29418 -22.20634 1.000 29.39543 348 ALA A O 1
ATOM 7074 N N . PRO B 1 352 ? -80.95043 -5.64661 -20.00326 1.000 32.82286 349 PRO A N 1
ATOM 7075 C CA . PRO B 1 352 ? -81.34360 -4.27305 -19.67175 1.000 27.70356 349 PRO A CA 1
ATOM 7076 C C . PRO B 1 352 ? -80.22689 -3.29315 -19.98518 1.000 32.27261 349 PRO A C 1
ATOM 7077 O O . PRO B 1 352 ? -79.10000 -3.66711 -20.30589 1.000 32.98029 349 PRO A O 1
ATOM 7081 N N . ASP B 1 353 ? -80.57095 -2.01278 -19.87107 1.000 30.27798 350 ASP A N 1
ATOM 7082 C CA . ASP B 1 353 ? -79.59735 -0.92812 -19.82495 1.000 36.03647 350 ASP A CA 1
ATOM 7083 C C . ASP B 1 353 ? -78.47100 -1.27790 -18.86080 1.000 33.82602 350 ASP A C 1
ATOM 7084 O O . ASP B 1 353 ? -78.72134 -1.56294 -17.68784 1.000 33.71453 350 ASP A O 1
ATOM 7089 N N . SER B 1 354 ? -77.22773 -1.25893 -19.34498 1.000 28.80249 351 SER A N 1
ATOM 7090 C CA . SER B 1 354 ? -76.10709 -1.67545 -18.49876 1.000 29.17222 351 SER A CA 1
ATOM 7091 C C . SER B 1 354 ? -75.86677 -0.74166 -17.31420 1.000 33.58060 351 SER A C 1
ATOM 7092 O O . SER B 1 354 ? -75.13461 -1.11508 -16.38857 1.000 26.30524 351 SER A O 1
ATOM 7095 N N . LYS B 1 355 ? -76.45285 0.45347 -17.32491 1.000 28.94794 352 LYS A N 1
ATOM 7096 C CA . LYS B 1 355 ? -76.36666 1.34353 -16.18190 1.000 31.05058 352 LYS A CA 1
ATOM 7097 C C . LYS B 1 355 ? -77.33946 0.93618 -15.09091 1.000 31.41349 352 LYS A C 1
ATOM 7098 O O . LYS B 1 355 ? -77.16300 1.32834 -13.93401 1.000 34.57179 352 LYS A O 1
ATOM 7104 N N . THR B 1 356 ? -78.35490 0.15281 -15.43436 1.000 35.05384 353 THR A N 1
ATOM 7105 C CA . THR B 1 356 ? -79.30912 -0.30771 -14.43892 1.000 32.75961 353 THR A CA 1
ATOM 7106 C C . THR B 1 356 ? -78.63759 -1.31674 -13.51134 1.000 31.63641 353 THR A C 1
ATOM 7107 O O . THR B 1 356 ? -77.79969 -2.11756 -13.93887 1.000 31.40734 353 THR A O 1
ATOM 7111 N N . ARG B 1 357 ? -78.97505 -1.25318 -12.22542 1.000 30.93016 354 ARG A N 1
ATOM 7112 C CA . ARG B 1 357 ? -78.46309 -2.20321 -11.24336 1.000 29.98776 354 ARG A CA 1
ATOM 7113 C C . ARG B 1 357 ? -79.65823 -2.89220 -10.60206 1.000 29.18039 354 ARG A C 1
ATOM 7114 O O . ARG B 1 357 ? -80.36517 -2.28174 -9.79379 1.000 29.84195 354 ARG A O 1
ATOM 7122 N N . PHE B 1 358 ? -79.90005 -4.15048 -10.97903 1.000 29.12748 355 PHE A N 1
ATOM 7123 C CA . PHE B 1 358 ? -81.10929 -4.86399 -10.58142 1.000 32.61232 355 PHE A CA 1
ATOM 7124 C C . PHE B 1 358 ? -80.90273 -5.81260 -9.40248 1.000 33.76390 355 PHE A C 1
ATOM 7125 O O . PHE B 1 358 ? -81.83243 -6.55107 -9.05065 1.000 29.77571 355 PHE A O 1
ATOM 7133 N N . GLY B 1 359 ? -79.71846 -5.82868 -8.80332 1.000 26.27642 356 GLY A N 1
ATOM 7134 C CA . GLY B 1 359 ? -79.43673 -6.64380 -7.63629 1.000 28.14336 356 GLY A CA 1
ATOM 7135 C C . GLY B 1 359 ? -79.84221 -5.94139 -6.35879 1.000 32.68230 356 GLY A C 1
ATOM 7136 O O . GLY B 1 359 ? -80.78672 -5.14514 -6.33709 1.000 26.71251 356 GLY A O 1
ATOM 7137 N N . LEU B 1 360 ? -79.10561 -6.22366 -5.28047 1.000 27.61360 357 LEU A N 1
ATOM 7138 C CA . LEU B 1 360 ? -79.42381 -5.65962 -3.96879 1.000 28.40143 357 LEU A CA 1
ATOM 7139 C C . LEU B 1 360 ? -78.89388 -4.23715 -3.87782 1.000 31.16112 357 LEU A C 1
ATOM 7140 O O . LEU B 1 360 ? -77.68857 -4.01032 -4.03906 1.000 25.19715 357 LEU A O 1
ATOM 7145 N N . ARG B 1 361 ? -79.79295 -3.27820 -3.61771 1.000 27.96571 358 ARG A N 1
ATOM 7146 C CA . ARG B 1 361 ? -79.39603 -1.87260 -3.64880 1.000 28.86605 358 ARG A CA 1
ATOM 7147 C C . ARG B 1 361 ? -78.29639 -1.59097 -2.63645 1.000 30.04786 358 ARG A C 1
ATOM 7148 O O . ARG B 1 361 ? -77.25745 -1.00922 -2.97054 1.000 26.92866 358 ARG A O 1
ATOM 7156 N N . ASP B 1 362 ? -78.51296 -1.98200 -1.38552 1.000 25.89619 359 ASP A N 1
ATOM 7157 C CA . ASP B 1 362 ? -77.54108 -1.70511 -0.33548 1.000 29.43571 359 ASP A CA 1
ATOM 7158 C C . ASP B 1 362 ? -76.60166 -2.87494 -0.12860 1.000 30.31305 359 ASP A C 1
ATOM 7159 O O . ASP B 1 362 ? -76.34156 -3.30478 0.99839 1.000 30.74604 359 ASP A O 1
ATOM 7164 N N . SER B 1 363 ? -76.13110 -3.44346 -1.23285 1.000 25.80532 360 SER A N 1
ATOM 7165 C CA . SER B 1 363 ? -75.04605 -4.39409 -1.19494 1.000 22.11143 360 SER A CA 1
ATOM 7166 C C . SER B 1 363 ? -73.74567 -3.65136 -0.93466 1.000 24.45606 360 SER A C 1
ATOM 7167 O O . SER B 1 363 ? -73.62617 -2.44506 -1.18073 1.000 23.12030 360 SER A O 1
ATOM 7170 N N . TYR B 1 364 ? -72.76453 -4.37675 -0.40908 1.000 22.59190 361 TYR A N 1
ATOM 7171 C CA . TYR B 1 364 ? -71.44216 -3.80009 -0.24978 1.000 23.01352 361 TYR A CA 1
ATOM 7172 C C . TYR B 1 364 ? -70.41475 -4.90994 -0.38193 1.000 25.41850 361 TYR A C 1
ATOM 7173 O O . TYR B 1 364 ? -70.71905 -6.10126 -0.24822 1.000 23.47937 361 TYR A O 1
ATOM 7182 N N . LEU B 1 365 ? -69.18850 -4.49698 -0.67472 1.000 25.12760 362 LEU A N 1
ATOM 7183 C CA . LEU B 1 365 ? -68.05581 -5.40138 -0.68027 1.000 20.67588 362 LEU A CA 1
ATOM 7184 C C . LEU B 1 365 ? -66.90230 -4.66346 -0.03737 1.000 24.93655 362 LEU A C 1
ATOM 7185 O O . LEU B 1 365 ? -66.67408 -3.49544 -0.35948 1.000 23.90642 362 LEU A O 1
ATOM 7190 N N . ASP B 1 366 ? -66.20418 -5.32646 0.89217 1.000 25.34799 363 ASP A N 1
ATOM 7191 C CA . ASP B 1 366 ? -64.89077 -4.88908 1.35717 1.000 26.29940 363 ASP A CA 1
ATOM 7192 C C . ASP B 1 366 ? -63.93716 -6.05534 1.14577 1.000 30.38694 363 ASP A C 1
ATOM 7193 O O . ASP B 1 366 ? -64.05225 -7.08014 1.82199 1.000 28.47201 363 ASP A O 1
ATOM 7198 N N . GLN B 1 367 ? -63.01776 -5.91686 0.19555 1.000 29.10998 364 GLN A N 1
ATOM 7199 C CA . GLN B 1 367 ? -62.10371 -6.99505 -0.15865 1.000 23.31254 364 GLN A CA 1
ATOM 7200 C C . GLN B 1 367 ? -60.68608 -6.47422 -0.02819 1.000 28.79517 364 GLN A C 1
ATOM 7201 O O . GLN B 1 367 ? -60.31794 -5.50545 -0.69806 1.000 30.89858 364 GLN A O 1
ATOM 7207 N N . GLU B 1 368 ? -59.88104 -7.13246 0.79345 1.000 21.43356 365 GLU A N 1
ATOM 7208 C CA . GLU B 1 368 ? -58.53022 -6.66546 1.05729 1.000 25.69637 365 GLU A CA 1
ATOM 7209 C C . GLU B 1 368 ? -57.56078 -7.80448 0.79108 1.000 24.34737 365 GLU A C 1
ATOM 7210 O O . GLU B 1 368 ? -57.79674 -8.92815 1.23570 1.000 24.27105 365 GLU A O 1
ATOM 7216 N N . ASP B 1 369 ? -56.48246 -7.52482 0.06252 1.000 20.62345 366 ASP A N 1
ATOM 7217 C CA . ASP B 1 369 ? -55.46752 -8.53901 -0.17774 1.000 21.95926 366 ASP A CA 1
ATOM 7218 C C . ASP B 1 369 ? -54.09739 -7.92157 -0.00391 1.000 20.37272 366 ASP A C 1
ATOM 7219 O O . ASP B 1 369 ? -53.84671 -6.80179 -0.46047 1.000 22.60636 366 ASP A O 1
ATOM 7224 N N . TYR B 1 370 ? -53.19636 -8.67504 0.60914 1.000 24.26946 367 TYR A N 1
ATOM 7225 C CA . TYR B 1 370 ? -51.81963 -8.23427 0.59899 1.000 21.41479 367 TYR A CA 1
ATOM 7226 C C . TYR B 1 370 ? -50.91631 -9.45039 0.61492 1.000 24.54091 367 TYR A C 1
ATOM 7227 O O . TYR B 1 370 ? -51.27494 -10.51219 1.13847 1.000 23.30097 367 TYR A O 1
ATOM 7236 N N . SER B 1 371 ? -49.75422 -9.30124 -0.01207 1.000 18.82258 368 SER A N 1
ATOM 7237 C CA . SER B 1 371 ? -48.86008 -10.43495 -0.13623 1.000 19.92098 368 SER A CA 1
ATOM 7238 C C . SER B 1 371 ? -47.42948 -9.94002 -0.17847 1.000 21.95144 368 SER A C 1
ATOM 7239 O O . SER B 1 371 ? -47.16077 -8.75777 -0.41238 1.000 20.17549 368 SER A O 1
ATOM 7242 N N . MET B 1 372 ? -46.51247 -10.87743 0.02843 1.000 24.05461 369 MET A N 1
ATOM 7243 C CA . MET B 1 372 ? -45.08686 -10.63820 -0.13253 1.000 25.30193 369 MET A CA 1
ATOM 7244 C C . MET B 1 372 ? -44.46705 -11.92808 -0.64347 1.000 26.30876 369 MET A C 1
ATOM 7245 O O . MET B 1 372 ? -44.80013 -13.00581 -0.14296 1.000 24.50530 369 MET A O 1
ATOM 7250 N N . VAL B 1 373 ? -43.57982 -11.82706 -1.64063 1.000 26.69913 370 VAL A N 1
ATOM 7251 C CA . VAL B 1 373 ? -42.84016 -12.99291 -2.12547 1.000 26.55085 370 VAL A CA 1
ATOM 7252 C C . VAL B 1 373 ? -41.38061 -12.61189 -2.36145 1.000 25.61119 370 VAL A C 1
ATOM 7253 O O . VAL B 1 373 ? -41.08447 -11.59308 -2.99401 1.000 27.01027 370 VAL A O 1
ATOM 7257 N N . ASN B 1 374 ? -40.46871 -13.41473 -1.82274 1.000 27.11890 371 ASN A N 1
ATOM 7258 C CA . ASN B 1 374 ? -39.03890 -13.24492 -2.04170 1.000 30.56088 371 ASN A CA 1
ATOM 7259 C C . ASN B 1 374 ? -38.58168 -14.34486 -2.98059 1.000 26.94220 371 ASN A C 1
ATOM 7260 O O . ASN B 1 374 ? -38.96215 -15.50523 -2.80492 1.000 25.78184 371 ASN A O 1
ATOM 7265 N N . ARG B 1 375 ? -37.80333 -13.97477 -3.99108 1.000 26.50326 372 ARG A N 1
ATOM 7266 C CA . ARG B 1 375 ? -37.34087 -14.91761 -4.99650 1.000 29.03803 372 ARG A CA 1
ATOM 7267 C C . ARG B 1 375 ? -35.83473 -14.77228 -5.15444 1.000 29.45826 372 ARG A C 1
ATOM 7268 O O . ARG B 1 375 ? -35.27491 -13.68406 -4.98505 1.000 28.58798 372 ARG A O 1
ATOM 7276 N N . GLY B 1 376 ? -35.17355 -15.87673 -5.44861 1.000 32.33309 373 GLY A N 1
ATOM 7277 C CA . GLY B 1 376 ? -33.72544 -15.85911 -5.51955 1.000 29.72104 373 GLY A CA 1
ATOM 7278 C C . GLY B 1 376 ? -33.21107 -16.83812 -6.54085 1.000 31.25218 373 GLY A C 1
ATOM 7279 O O . GLY B 1 376 ? -33.83337 -17.87048 -6.80920 1.000 29.93273 373 GLY A O 1
ATOM 7280 N N . GLU B 1 377 ? -32.05735 -16.50160 -7.11597 1.000 27.44658 374 GLU A N 1
ATOM 7281 C CA . GLU B 1 377 ? -31.30503 -17.38523 -7.99123 1.000 32.51680 374 GLU A CA 1
ATOM 7282 C C . GLU B 1 377 ? -29.84084 -17.32856 -7.59483 1.000 29.33309 374 GLU A C 1
ATOM 7283 O O . GLU B 1 377 ? -29.31180 -16.24842 -7.32573 1.000 31.78572 374 GLU A O 1
ATOM 7289 N N . TYR B 1 378 ? -29.18089 -18.47942 -7.57572 1.000 28.34129 375 TYR A N 1
ATOM 7290 C CA . TYR B 1 378 ? -27.73947 -18.48520 -7.35160 1.000 35.68578 375 TYR A CA 1
ATOM 7291 C C . TYR B 1 378 ? -27.09204 -19.48122 -8.30121 1.000 33.25566 375 TYR A C 1
ATOM 7292 O O . TYR B 1 378 ? -27.49401 -20.64818 -8.34951 1.000 31.05167 375 TYR A O 1
ATOM 7301 N N . ASP B 1 379 ? -26.10266 -19.01092 -9.05849 1.000 36.16988 376 ASP A N 1
ATOM 7302 C CA . ASP B 1 379 ? -25.40062 -19.83095 -10.05008 1.000 39.79048 376 ASP A CA 1
ATOM 7303 C C . ASP B 1 379 ? -24.29621 -20.60490 -9.34313 1.000 38.66359 376 ASP A C 1
ATOM 7304 O O . ASP B 1 379 ? -23.23995 -20.05092 -9.03422 1.000 43.16028 376 ASP A O 1
ATOM 7309 N N . LEU B 1 380 ? -24.54270 -21.89304 -9.08245 1.000 39.94755 377 LEU A N 1
ATOM 7310 C CA . LEU B 1 380 ? -23.56141 -22.74190 -8.41178 1.000 38.78394 377 LEU A CA 1
ATOM 7311 C C . LEU B 1 380 ? -22.39466 -23.10296 -9.32009 1.000 46.94016 377 LEU A C 1
ATOM 7312 O O . LEU B 1 380 ? -21.32073 -23.44899 -8.81910 1.000 46.76045 377 LEU A O 1
ATOM 7317 N N . ALA B 1 381 ? -22.59156 -23.04253 -10.63278 1.000 41.28882 378 ALA A N 1
ATOM 7318 C CA . ALA B 1 381 ? -21.57444 -23.32919 -11.63940 1.000 42.99201 378 ALA A CA 1
ATOM 7319 C C . ALA B 1 381 ? -22.11879 -22.82369 -12.96949 1.000 41.70252 378 ALA A C 1
ATOM 7320 O O . ALA B 1 381 ? -23.26702 -22.37592 -13.05956 1.000 42.19639 378 ALA A O 1
ATOM 7322 N N . ASP B 1 382 ? -21.28888 -22.89587 -14.01287 1.000 49.39307 379 ASP A N 1
ATOM 7323 C CA . ASP B 1 382 ? -21.75429 -22.44910 -15.32248 1.000 53.30092 379 ASP A CA 1
ATOM 7324 C C . ASP B 1 382 ? -22.92601 -23.27949 -15.82670 1.000 46.68323 379 ASP A C 1
ATOM 7325 O O . ASP B 1 382 ? -23.69654 -22.80085 -16.66424 1.000 50.31155 379 ASP A O 1
ATOM 7330 N N . ASN B 1 383 ? -23.09518 -24.49671 -15.31263 1.000 45.69063 380 ASN A N 1
ATOM 7331 C CA . ASN B 1 383 ? -24.12107 -25.41529 -15.78711 1.000 47.68561 380 ASN A CA 1
ATOM 7332 C C . ASN B 1 383 ? -25.08617 -25.83882 -14.67995 1.000 46.08427 380 ASN A C 1
ATOM 7333 O O . ASN B 1 383 ? -25.71577 -26.89710 -14.78872 1.000 42.22334 380 ASN A O 1
ATOM 7338 N N . LEU B 1 384 ? -25.21041 -25.04734 -13.61348 1.000 44.06565 381 LEU A N 1
ATOM 7339 C CA . LEU B 1 384 ? -26.08712 -25.39518 -12.49643 1.000 40.39789 381 LEU A CA 1
ATOM 7340 C C . LEU B 1 384 ? -26.52898 -24.11680 -11.80172 1.000 39.03931 381 LEU A C 1
ATOM 7341 O O . LEU B 1 384 ? -25.69032 -23.38940 -11.26405 1.000 39.57554 381 LEU A O 1
ATOM 7346 N N . THR B 1 385 ? -27.83385 -23.84490 -11.80485 1.000 35.49568 382 THR A N 1
ATOM 7347 C CA . THR B 1 385 ? -28.39500 -22.69488 -11.10319 1.000 38.58753 382 THR A CA 1
ATOM 7348 C C . THR B 1 385 ? -29.46047 -23.15561 -10.11352 1.000 34.58865 382 THR A C 1
ATOM 7349 O O . THR B 1 385 ? -30.36411 -23.91377 -10.48375 1.000 34.75730 382 THR A O 1
ATOM 7353 N N . ALA B 1 386 ? -29.35197 -22.69782 -8.86102 1.000 30.82685 383 ALA A N 1
ATOM 7354 C CA . ALA B 1 386 ? -30.35546 -22.95085 -7.83198 1.000 29.09726 383 ALA A CA 1
ATOM 7355 C C . ALA B 1 386 ? -31.35638 -21.79837 -7.74285 1.000 30.55776 383 ALA A C 1
ATOM 7356 O O . ALA B 1 386 ? -31.01009 -20.62639 -7.92954 1.000 32.71170 383 ALA A O 1
ATOM 7358 N N . PHE B 1 387 ? -32.60644 -22.13729 -7.43740 1.000 28.42420 384 PHE A N 1
ATOM 7359 C CA . PHE B 1 387 ? -33.63073 -21.11785 -7.26500 1.000 30.65833 384 PHE A CA 1
ATOM 7360 C C . PHE B 1 387 ? -34.56909 -21.48809 -6.12305 1.000 32.20243 384 PHE A C 1
ATOM 7361 O O . PHE B 1 387 ? -34.77241 -22.66499 -5.82149 1.000 27.16905 384 PHE A O 1
ATOM 7369 N N . ALA B 1 388 ? -35.15139 -20.46079 -5.50255 1.000 31.30744 385 ALA A N 1
ATOM 7370 C CA . ALA B 1 388 ? -36.18779 -20.64888 -4.50031 1.000 28.12092 385 ALA A CA 1
ATOM 7371 C C . ALA B 1 388 ? -37.05819 -19.40372 -4.42044 1.000 29.36319 385 ALA A C 1
ATOM 7372 O O . ALA B 1 388 ? -36.61228 -18.28832 -4.70433 1.000 29.67752 385 ALA A O 1
ATOM 7374 N N . SER B 1 389 ? -38.30504 -19.61066 -4.02235 1.000 28.86408 386 SER A N 1
ATOM 7375 C CA . SER B 1 389 ? -39.22305 -18.52618 -3.70242 1.000 26.98670 386 SER A CA 1
ATOM 7376 C C . SER B 1 389 ? -39.99204 -18.90542 -2.44615 1.000 29.44691 386 SER A C 1
ATOM 7377 O O . SER B 1 389 ? -40.34985 -20.07227 -2.26971 1.000 25.30060 386 SER A O 1
ATOM 7380 N N . ILE B 1 390 ? -40.24891 -17.92325 -1.58218 1.000 27.34716 387 ILE A N 1
ATOM 7381 C CA . ILE B 1 390 ? -41.19433 -18.07134 -0.47978 1.000 29.54162 387 ILE A CA 1
ATOM 7382 C C . ILE B 1 390 ? -42.11114 -16.85825 -0.47422 1.000 24.94556 387 ILE A C 1
ATOM 7383 O O . ILE B 1 390 ? -41.64115 -15.71708 -0.52004 1.000 24.23628 387 ILE A O 1
ATOM 7388 N N . GLY B 1 391 ? -43.41655 -17.10064 -0.39471 1.000 21.22564 388 GLY A N 1
ATOM 7389 C CA . GLY B 1 391 ? -44.35508 -16.00185 -0.32760 1.000 25.69007 388 GLY A CA 1
ATOM 7390 C C . GLY B 1 391 ? -45.55233 -16.35008 0.53365 1.000 24.51084 388 GLY A C 1
ATOM 7391 O O . GLY B 1 391 ? -45.78687 -17.51163 0.87923 1.000 25.11224 388 GLY A O 1
ATOM 7392 N N . GLY B 1 392 ? -46.32184 -15.31584 0.86001 1.000 22.95534 389 GLY A N 1
ATOM 7393 C CA . GLY B 1 392 ? -47.57647 -15.49423 1.56230 1.000 24.26967 389 GLY A CA 1
ATOM 7394 C C . GLY B 1 392 ? -48.55410 -14.39452 1.21160 1.000 22.71812 389 GLY A C 1
ATOM 7395 O O . GLY B 1 392 ? -48.17175 -13.30294 0.78439 1.000 24.01621 389 GLY A O 1
ATOM 7396 N N . ARG B 1 393 ? -49.82750 -14.69650 1.41289 1.000 21.85854 390 ARG A N 1
ATOM 7397 C CA . ARG B 1 393 ? -50.91721 -13.78431 1.10061 1.000 19.94302 390 ARG A CA 1
ATOM 7398 C C . ARG B 1 393 ? -51.92509 -13.84846 2.23307 1.000 24.26231 390 ARG A C 1
ATOM 7399 O O . ARG B 1 393 ? -52.17713 -14.92633 2.77771 1.000 23.31376 390 ARG A O 1
ATOM 7407 N N . GLN B 1 394 ? -52.47172 -12.68642 2.59150 1.000 21.18311 391 GLN A N 1
ATOM 7408 C CA . GLN B 1 394 ? -53.64019 -12.56899 3.44416 1.000 25.51441 391 GLN A CA 1
ATOM 7409 C C . GLN B 1 394 ? -54.76201 -11.96763 2.61097 1.000 23.41695 391 GLN A C 1
ATOM 7410 O O . GLN B 1 394 ? -54.53929 -11.01220 1.85992 1.000 24.55083 391 GLN A O 1
ATOM 7416 N N . SER B 1 395 ? -55.96228 -12.53094 2.73415 1.000 23.03588 392 SER A N 1
ATOM 7417 C CA . SER B 1 395 ? -57.10424 -12.06226 1.95998 1.000 26.54256 392 SER A CA 1
ATOM 7418 C C . SER B 1 395 ? -58.32082 -12.00664 2.87729 1.000 26.22978 392 SER A C 1
ATOM 7419 O O . SER B 1 395 ? -58.68914 -13.01586 3.48757 1.000 22.71947 392 SER A O 1
ATOM 7422 N N . ASN B 1 396 ? -58.92262 -10.82120 2.99167 1.000 25.89865 393 ASN A N 1
ATOM 7423 C CA . ASN B 1 396 ? -60.02789 -10.57030 3.91315 1.000 27.34358 393 ASN A CA 1
ATOM 7424 C C . ASN B 1 396 ? -61.24334 -10.13317 3.10324 1.000 27.99977 393 ASN A C 1
ATOM 7425 O O . ASN B 1 396 ? -61.20042 -9.11738 2.39958 1.000 27.78949 393 ASN A O 1
ATOM 7430 N N . TYR B 1 397 ? -62.32761 -10.88443 3.23090 1.000 24.40077 394 TYR A N 1
ATOM 7431 C CA . TYR B 1 397 ? -63.50712 -10.79228 2.38174 1.000 25.13220 394 TYR A CA 1
ATOM 7432 C C . TYR B 1 397 ? -64.72107 -10.47354 3.24024 1.000 26.26975 394 TYR A C 1
ATOM 7433 O O . TYR B 1 397 ? -64.98436 -11.17904 4.21290 1.000 23.56502 394 TYR A O 1
ATOM 7442 N N . GLU B 1 398 ? -65.46414 -9.42251 2.88513 1.000 25.42761 395 GLU A N 1
ATOM 7443 C CA . GLU B 1 398 ? -66.69894 -9.08993 3.58837 1.000 28.60546 395 GLU A CA 1
ATOM 7444 C C . GLU B 1 398 ? -67.72305 -8.62619 2.56893 1.000 27.54617 395 GLU A C 1
ATOM 7445 O O . GLU B 1 398 ? -67.42221 -7.75037 1.75475 1.000 25.56256 395 GLU A O 1
ATOM 7451 N N . THR B 1 399 ? -68.93655 -9.16806 2.62845 1.000 26.92222 396 THR A N 1
ATOM 7452 C CA . THR B 1 399 ? -69.93154 -8.72303 1.66200 1.000 25.50947 396 THR A CA 1
ATOM 7453 C C . THR B 1 399 ? -71.32460 -9.06706 2.15436 1.000 27.32077 396 THR A C 1
ATOM 7454 O O . THR B 1 399 ? -71.53584 -10.08472 2.80939 1.000 24.20785 396 THR A O 1
ATOM 7458 N N . ILE B 1 400 ? -72.26801 -8.19286 1.83278 1.000 28.97319 397 ILE A N 1
ATOM 7459 C CA . ILE B 1 400 ? -73.67158 -8.55156 1.71697 1.000 25.70201 397 ILE A CA 1
ATOM 7460 C C . ILE B 1 400 ? -74.09867 -8.18356 0.30387 1.000 26.47932 397 ILE A C 1
ATOM 7461 O O . ILE B 1 400 ? -73.87583 -7.05104 -0.13874 1.000 26.62215 397 ILE A O 1
ATOM 7466 N N . ALA B 1 401 ? -74.67146 -9.14138 -0.41587 1.000 24.85832 398 ALA A N 1
ATOM 7467 C CA . ALA B 1 401 ? -75.14797 -8.87226 -1.76468 1.000 28.48693 398 ALA A CA 1
ATOM 7468 C C . ALA B 1 401 ? -76.21964 -9.90149 -2.09270 1.000 29.70807 398 ALA A C 1
ATOM 7469 O O . ALA B 1 401 ? -76.54880 -10.75761 -1.27143 1.000 27.56222 398 ALA A O 1
ATOM 7471 N N . ALA B 1 402 ? -76.76861 -9.81148 -3.30658 1.000 26.15297 399 ALA A N 1
ATOM 7472 C CA . ALA B 1 402 ? -77.79503 -10.74609 -3.75302 1.000 27.96071 399 ALA A CA 1
ATOM 7473 C C . ALA B 1 402 ? -77.51021 -11.20452 -5.17115 1.000 33.41090 399 ALA A C 1
ATOM 7474 O O . ALA B 1 402 ? -77.13921 -10.39880 -6.03240 1.000 26.70593 399 ALA A O 1
ATOM 7476 N N . ASN B 1 403 ? -77.71045 -12.49715 -5.40526 1.000 29.00104 400 ASN A N 1
ATOM 7477 C CA . ASN B 1 403 ? -77.82070 -13.02024 -6.75639 1.000 35.15742 400 ASN A CA 1
ATOM 7478 C C . ASN B 1 403 ? -79.25983 -12.87272 -7.23496 1.000 33.41420 400 ASN A C 1
ATOM 7479 O O . ASN B 1 403 ? -80.20251 -13.09814 -6.47184 1.000 31.05107 400 ASN A O 1
ATOM 7484 N N . SER B 1 404 ? -79.42951 -12.47497 -8.49421 1.000 30.21634 401 SER A N 1
ATOM 7485 C CA . SER B 1 404 ? -80.75819 -12.38134 -9.08757 1.000 28.39406 401 SER A CA 1
ATOM 7486 C C . SER B 1 404 ? -81.12944 -13.68892 -9.78426 1.000 32.03719 401 SER A C 1
ATOM 7487 O O . SER B 1 404 ? -80.29327 -14.33140 -10.42994 1.000 33.32570 401 SER A O 1
ATOM 7490 N N . ILE B 1 405 ? -82.38855 -14.08902 -9.61860 1.000 30.62100 402 ILE A N 1
ATOM 7491 C CA . ILE B 1 405 ? -82.92004 -15.33626 -10.15217 1.000 32.88636 402 ILE A CA 1
ATOM 7492 C C . ILE B 1 405 ? -84.13109 -14.99815 -11.01109 1.000 37.65225 402 ILE A C 1
ATOM 7493 O O . ILE B 1 405 ? -85.06900 -14.34385 -10.53753 1.000 34.68272 402 ILE A O 1
ATOM 7498 N N . LEU B 1 406 ? -84.11709 -15.45516 -12.26259 1.000 35.63174 403 LEU A N 1
ATOM 7499 C CA . LEU B 1 406 ? -85.24415 -15.22222 -13.15884 1.000 35.73664 403 LEU A CA 1
ATOM 7500 C C . LEU B 1 406 ? -86.48901 -15.94969 -12.66116 1.000 37.99267 403 LEU A C 1
ATOM 7501 O O . LEU B 1 406 ? -86.44058 -17.14529 -12.35833 1.000 34.77286 403 LEU A O 1
ATOM 7506 N N . VAL B 1 407 ? -87.60424 -15.22658 -12.56881 1.000 35.19921 404 VAL A N 1
ATOM 7507 C CA . VAL B 1 407 ? -88.90822 -15.81958 -12.29052 1.000 36.34479 404 VAL A CA 1
ATOM 7508 C C . VAL B 1 407 ? -89.86393 -15.38479 -13.39678 1.000 43.61626 404 VAL A C 1
ATOM 7509 O O . VAL B 1 407 ? -89.90387 -14.20543 -13.76767 1.000 45.10341 404 VAL A O 1
ATOM 7513 N N . GLY B 1 408 ? -90.60653 -16.33969 -13.94832 1.000 50.69816 405 GLY A N 1
ATOM 7514 C CA . GLY B 1 408 ? -91.33437 -16.02043 -15.16264 1.000 43.89841 405 GLY A CA 1
ATOM 7515 C C . GLY B 1 408 ? -90.36278 -15.74911 -16.30558 1.000 48.81418 405 GLY A C 1
ATOM 7516 O O . GLY B 1 408 ? -89.17645 -16.08650 -16.25198 1.000 50.45909 405 GLY A O 1
ATOM 7517 N N . ASN B 1 409 ? -90.88667 -15.11115 -17.35709 1.000 46.34825 406 ASN A N 1
ATOM 7518 C CA . ASN B 1 409 ? -90.06471 -14.79941 -18.52033 1.000 51.61315 406 ASN A CA 1
ATOM 7519 C C . ASN B 1 409 ? -90.30729 -13.38289 -19.02662 1.000 52.50261 406 ASN A C 1
ATOM 7520 O O . ASN B 1 409 ? -89.99555 -13.08606 -20.18552 1.000 57.85673 406 ASN A O 1
ATOM 7525 N N . GLN B 1 410 ? -90.84900 -12.50348 -18.19245 1.000 49.11219 407 GLN A N 1
ATOM 7526 C CA . GLN B 1 410 ? -91.12777 -11.13022 -18.58039 1.000 44.23009 407 GLN A CA 1
ATOM 7527 C C . GLN B 1 410 ? -90.09334 -10.14741 -18.05360 1.000 48.20679 407 GLN A C 1
ATOM 7528 O O . GLN B 1 410 ? -90.26466 -8.93641 -18.22356 1.000 50.42346 407 GLN A O 1
ATOM 7534 N N . GLY B 1 411 ? -89.03347 -10.63194 -17.41132 1.000 44.41388 408 GLY A N 1
ATOM 7535 C CA . GLY B 1 411 ? -88.06196 -9.76419 -16.78331 1.000 41.80341 408 GLY A CA 1
ATOM 7536 C C . GLY B 1 411 ? -88.16183 -9.66194 -15.27330 1.000 44.52010 408 GLY A C 1
ATOM 7537 O O . GLY B 1 411 ? -87.36017 -8.93583 -14.66950 1.000 39.64622 408 GLY A O 1
ATOM 7538 N N . ASP B 1 412 ? -89.11284 -10.35090 -14.64150 1.000 35.56105 409 ASP A N 1
ATOM 7539 C CA . ASP B 1 412 ? -89.15283 -10.35710 -13.18245 1.000 41.24659 409 ASP A CA 1
ATOM 7540 C C . ASP B 1 412 ? -88.04721 -11.24307 -12.62968 1.000 34.51622 409 ASP A C 1
ATOM 7541 O O . ASP B 1 412 ? -87.68392 -12.26144 -13.22145 1.000 38.53745 409 ASP A O 1
ATOM 7546 N N . ILE B 1 413 ? -87.52501 -10.85046 -11.46602 1.000 35.92700 410 ILE A N 1
ATOM 7547 C CA . ILE B 1 413 ? -86.46223 -11.57840 -10.78831 1.000 33.41567 410 ILE A CA 1
ATOM 7548 C C . ILE B 1 413 ? -86.79113 -11.65314 -9.30242 1.000 34.84550 410 ILE A C 1
ATOM 7549 O O . ILE B 1 413 ? -87.62859 -10.91105 -8.78526 1.000 33.00070 410 ILE A O 1
ATOM 7554 N N . VAL B 1 414 ? -86.09593 -12.54950 -8.61182 1.000 33.03869 411 VAL A N 1
ATOM 7555 C CA . VAL B 1 414 ? -86.02318 -12.53322 -7.15800 1.000 32.56169 411 VAL A CA 1
ATOM 7556 C C . VAL B 1 414 ? -84.55754 -12.44176 -6.76056 1.000 30.35842 411 VAL A C 1
ATOM 7557 O O . VAL B 1 414 ? -83.72035 -13.19831 -7.26517 1.000 32.07847 411 VAL A O 1
ATOM 7561 N N . ASN B 1 415 ? -84.25249 -11.52320 -5.85647 1.000 29.60202 412 ASN A N 1
ATOM 7562 C CA . ASN B 1 415 ? -82.89525 -11.34781 -5.36215 1.000 32.33823 412 ASN A CA 1
ATOM 7563 C C . ASN B 1 415 ? -82.70188 -12.19016 -4.09923 1.000 33.57541 412 ASN A C 1
ATOM 7564 O O . ASN B 1 415 ? -83.36273 -11.95824 -3.07765 1.000 34.21288 412 ASN A O 1
ATOM 7569 N N . SER B 1 416 ? -81.80042 -13.17163 -4.17169 1.000 31.27383 413 SER A N 1
ATOM 7570 C CA . SER B 1 416 ? -81.47745 -14.02662 -3.02912 1.000 29.21085 413 SER A CA 1
ATOM 7571 C C . SER B 1 416 ? -80.29190 -13.41969 -2.28816 1.000 28.05133 413 SER A C 1
ATOM 7572 O O . SER B 1 416 ? -79.17024 -13.39719 -2.80831 1.000 29.38439 413 SER A O 1
ATOM 7575 N N . LEU B 1 417 ? -80.53342 -12.92014 -1.08181 1.000 29.03528 414 LEU A N 1
ATOM 7576 C CA . LEU B 1 417 ? -79.50686 -12.18734 -0.35363 1.000 32.26846 414 LEU A CA 1
ATOM 7577 C C . LEU B 1 417 ? -78.61230 -13.14119 0.42795 1.000 30.99446 414 LEU A C 1
ATOM 7578 O O . LEU B 1 417 ? -78.99876 -14.26417 0.75019 1.000 29.16065 414 LEU A O 1
ATOM 7583 N N . ALA B 1 418 ? -77.39941 -12.67471 0.72321 1.000 29.05933 415 ALA A N 1
ATOM 7584 C CA . ALA B 1 418 ? -76.47003 -13.42542 1.55915 1.000 30.92213 415 ALA A CA 1
ATOM 7585 C C . ALA B 1 418 ? -75.43342 -12.48109 2.14497 1.000 29.87009 415 ALA A C 1
ATOM 7586 O O . ALA B 1 418 ? -75.07292 -11.47605 1.53047 1.000 30.32024 415 ALA A O 1
ATOM 7588 N N . ARG B 1 419 ? -74.97841 -12.80571 3.34849 1.000 28.65304 416 ARG A N 1
ATOM 7589 C CA . ARG B 1 419 ? -73.74453 -12.26104 3.88785 1.000 27.24489 416 ARG A CA 1
ATOM 7590 C C . ARG B 1 419 ? -72.66634 -13.32675 3.76101 1.000 27.42760 416 ARG A C 1
ATOM 7591 O O . ARG B 1 419 ? -72.92722 -14.51081 3.98678 1.000 26.31968 416 ARG A O 1
ATOM 7599 N N . GLN B 1 420 ? -71.46251 -12.91433 3.37534 1.000 25.04713 417 GLN A N 1
ATOM 7600 C CA . GLN B 1 420 ? -70.34651 -13.84707 3.29213 1.000 25.01775 417 GLN A CA 1
ATOM 7601 C C . GLN B 1 420 ? -69.13612 -13.17608 3.91233 1.000 25.69902 417 GLN A C 1
ATOM 7602 O O . GLN B 1 420 ? -68.95794 -11.96645 3.77208 1.000 24.64230 417 GLN A O 1
ATOM 7608 N N . ARG B 1 421 ? -68.31611 -13.95080 4.61507 1.000 23.24694 418 ARG A N 1
ATOM 7609 C CA . ARG B 1 421 ? -67.09074 -13.42423 5.19169 1.000 23.28309 418 ARG A CA 1
ATOM 7610 C C . ARG B 1 421 ? -65.98148 -14.43114 4.94777 1.000 26.52522 418 ARG A C 1
ATOM 7611 O O . ARG B 1 421 ? -66.22183 -15.63901 4.95347 1.000 26.55375 418 ARG A O 1
ATOM 7619 N N . GLY B 1 422 ? -64.75911 -13.93035 4.75112 1.000 23.05145 419 GLY A N 1
ATOM 7620 C CA . GLY B 1 422 ? -63.64038 -14.81782 4.51563 1.000 21.17143 419 GLY A CA 1
ATOM 7621 C C . GLY B 1 422 ? -62.33817 -14.29459 5.07631 1.000 22.40398 419 GLY A C 1
ATOM 7622 O O . GLY B 1 422 ? -62.07522 -13.08832 5.04357 1.000 23.53802 419 GLY A O 1
ATOM 7623 N N . ASP B 1 423 ? -61.52355 -15.21059 5.59708 1.000 25.06632 420 ASP A N 1
ATOM 7624 C CA . ASP B 1 423 ? -60.21142 -14.92010 6.17034 1.000 24.50184 420 ASP A CA 1
ATOM 7625 C C . ASP B 1 423 ? -59.32081 -16.00463 5.56949 1.000 27.98411 420 ASP A C 1
ATOM 7626 O O . ASP B 1 423 ? -59.41501 -17.17315 5.96020 1.000 23.85574 420 ASP A O 1
ATOM 7631 N N . ARG B 1 424 ? -58.51024 -15.64292 4.57059 1.000 23.53333 421 ARG A N 1
ATOM 7632 C CA . ARG B 1 424 ? -57.72678 -16.61914 3.82454 1.000 20.90396 421 ARG A CA 1
ATOM 7633 C C . ARG B 1 424 ? -56.24236 -16.32742 4.00308 1.000 23.07718 421 ARG A C 1
ATOM 7634 O O . ARG B 1 424 ? -55.78569 -15.20611 3.76398 1.000 24.23257 421 ARG A O 1
ATOM 7642 N N . ARG B 1 425 ? -55.49008 -17.33965 4.40807 1.000 20.00226 422 ARG A N 1
ATOM 7643 C CA . ARG B 1 425 ? -54.06944 -17.18907 4.69878 1.000 22.62612 422 ARG A CA 1
ATOM 7644 C C . ARG B 1 425 ? -53.33602 -18.24196 3.90301 1.000 24.24779 422 ARG A C 1
ATOM 7645 O O . ARG B 1 425 ? -53.56751 -19.43670 4.11187 1.000 22.77434 422 ARG A O 1
ATOM 7653 N N . THR B 1 426 ? -52.48921 -17.79556 2.96214 1.000 25.55260 423 THR A N 1
ATOM 7654 C CA . THR B 1 426 ? -51.83382 -18.65955 1.99465 1.000 21.07666 423 THR A CA 1
ATOM 7655 C C . THR B 1 426 ? -50.31889 -18.55343 2.13379 1.000 26.26345 423 THR A C 1
ATOM 7656 O O . THR B 1 426 ? -49.77376 -17.46458 2.33081 1.000 24.22700 423 THR A O 1
ATOM 7660 N N . TYR B 1 427 ? -49.64576 -19.69495 2.03513 1.000 22.43039 424 TYR A N 1
ATOM 7661 C CA . TYR B 1 427 ? -48.19734 -19.77940 1.91771 1.000 20.90681 424 TYR A CA 1
ATOM 7662 C C . TYR B 1 427 ? -47.91035 -20.42440 0.56598 1.000 22.53952 424 TYR A C 1
ATOM 7663 O O . TYR B 1 427 ? -48.63666 -21.32699 0.14668 1.000 24.80389 424 TYR A O 1
ATOM 7672 N N . SER B 1 428 ? -46.89442 -19.93660 -0.14011 1.000 23.70287 425 SER A N 1
ATOM 7673 C CA . SER B 1 428 ? -46.58113 -20.48302 -1.45883 1.000 23.78604 425 SER A CA 1
ATOM 7674 C C . SER B 1 428 ? -45.08122 -20.40019 -1.67593 1.000 25.98783 425 SER A C 1
ATOM 7675 O O . SER B 1 428 ? -44.49036 -19.33193 -1.50410 1.000 24.06174 425 SER A O 1
ATOM 7678 N N . ALA B 1 429 ? -44.47163 -21.52804 -2.05641 1.000 31.24322 426 ALA A N 1
ATOM 7679 C CA . ALA B 1 429 ? -43.02086 -21.64016 -2.14877 1.000 27.23496 426 ALA A CA 1
ATOM 7680 C C . ALA B 1 429 ? -42.64314 -22.53797 -3.32028 1.000 24.05801 426 ALA A C 1
ATOM 7681 O O . ALA B 1 429 ? -43.42272 -23.37837 -3.76802 1.000 25.26718 426 ALA A O 1
ATOM 7683 N N . GLU B 1 430 ? -41.42319 -22.35586 -3.80676 1.000 25.90605 427 GLU A N 1
ATOM 7684 C CA . GLU B 1 430 ? -40.83370 -23.29974 -4.74281 1.000 25.79161 427 GLU A CA 1
ATOM 7685 C C . GLU B 1 430 ? -39.33365 -23.30736 -4.51117 1.000 24.51737 427 GLU A C 1
ATOM 7686 O O . GLU B 1 430 ? -38.77610 -22.37225 -3.93545 1.000 27.45173 427 GLU A O 1
ATOM 7692 N N . VAL B 1 431 ? -38.68274 -24.38117 -4.95424 1.000 28.81275 428 VAL A N 1
ATOM 7693 C CA . VAL B 1 431 ? -37.23013 -24.47525 -4.87580 1.000 29.38448 428 VAL A CA 1
ATOM 7694 C C . VAL B 1 431 ? -36.77911 -25.45585 -5.94341 1.000 27.58567 428 VAL A C 1
ATOM 7695 O O . VAL B 1 431 ? -37.52611 -26.36127 -6.33125 1.000 28.36892 428 VAL A O 1
ATOM 7699 N N . GLY B 1 432 ? -35.55406 -25.28911 -6.42037 1.000 32.34103 429 GLY A N 1
ATOM 7700 C CA . GLY B 1 432 ? -35.07073 -26.24422 -7.38996 1.000 34.56525 429 GLY A CA 1
ATOM 7701 C C . GLY B 1 432 ? -33.74491 -25.84800 -8.00159 1.000 32.54826 429 GLY A C 1
ATOM 7702 O O . GLY B 1 432 ? -33.02266 -24.98024 -7.50226 1.000 29.96520 429 GLY A O 1
ATOM 7703 N N . LEU B 1 433 ? -33.44376 -26.54321 -9.09280 1.000 31.88394 430 LEU A N 1
ATOM 7704 C CA . LEU B 1 433 ? -32.17784 -26.44997 -9.78920 1.000 33.15217 430 LEU A CA 1
ATOM 7705 C C . LEU B 1 433 ? -32.44876 -26.48150 -11.28268 1.000 30.44085 430 LEU A C 1
ATOM 7706 O O . LEU B 1 433 ? -33.37790 -27.15066 -11.74126 1.000 29.32385 430 LEU A O 1
ATOM 7711 N N . ARG B 1 434 ? -31.61774 -25.75680 -12.02539 1.000 30.90808 431 ARG A N 1
ATOM 7712 C CA . ARG B 1 434 ? -31.60418 -25.75954 -13.48394 1.000 34.49315 431 ARG A CA 1
ATOM 7713 C C . ARG B 1 434 ? -30.18636 -26.05462 -13.94865 1.000 39.66039 431 ARG A C 1
ATOM 7714 O O . ARG B 1 434 ? -29.24188 -25.38424 -13.51591 1.000 36.57919 431 ARG A O 1
ATOM 7722 N N . GLY B 1 435 ? -30.03776 -27.04043 -14.84381 1.000 31.95819 432 GLY A N 1
ATOM 7723 C CA . GLY B 1 435 ? -28.72592 -27.45749 -15.28955 1.000 42.67028 432 GLY A CA 1
ATOM 7724 C C . GLY B 1 435 ? -28.68386 -27.71884 -16.78431 1.000 39.67003 432 GLY A C 1
ATOM 7725 O O . GLY B 1 435 ? -29.69640 -27.65007 -17.48198 1.000 33.06462 432 GLY A O 1
ATOM 7726 N N . ASN B 1 436 ? -27.47872 -28.01068 -17.26658 1.000 43.77341 433 ASN A N 1
ATOM 7727 C CA . ASN B 1 436 ? -27.30113 -28.38274 -18.66216 1.000 39.16625 433 ASN A CA 1
ATOM 7728 C C . ASN B 1 436 ? -26.09522 -29.30418 -18.79446 1.000 42.15864 433 ASN A C 1
ATOM 7729 O O . ASN B 1 436 ? -25.13670 -29.21415 -18.02199 1.000 39.09239 433 ASN A O 1
ATOM 7734 N N . PHE B 1 437 ? -26.17842 -30.21119 -19.76706 1.000 42.65443 434 PHE A N 1
ATOM 7735 C CA . PHE B 1 437 ? -25.09161 -31.10923 -20.14246 1.000 43.79129 434 PHE A CA 1
ATOM 7736 C C . PHE B 1 437 ? -25.37865 -31.61611 -21.54723 1.000 44.90181 434 PHE A C 1
ATOM 7737 O O . PHE B 1 437 ? -26.47850 -31.43457 -22.07651 1.000 41.84968 434 PHE A O 1
ATOM 7745 N N . ASP B 1 438 ? -24.38368 -32.28519 -22.13222 1.000 50.27647 435 ASP A N 1
ATOM 7746 C CA . ASP B 1 438 ? -24.44680 -32.77275 -23.50763 1.000 45.26561 435 ASP A CA 1
ATOM 7747 C C . ASP B 1 438 ? -24.23852 -34.27825 -23.55099 1.000 47.18474 435 ASP A C 1
ATOM 7748 O O . ASP B 1 438 ? -23.27114 -34.78892 -22.97904 1.000 60.41914 435 ASP A O 1
ATOM 7753 N N . THR B 1 439 ? -25.14349 -34.98424 -24.23123 1.000 48.86813 436 THR A N 1
ATOM 7754 C CA . THR B 1 439 ? -24.91718 -36.38357 -24.57343 1.000 45.43336 436 THR A CA 1
ATOM 7755 C C . THR B 1 439 ? -24.66375 -36.48002 -26.07286 1.000 55.71311 436 THR A C 1
ATOM 7756 O O . THR B 1 439 ? -25.46474 -37.05878 -26.81555 1.000 52.79357 436 THR A O 1
ATOM 7760 N N . GLY B 1 440 ? -23.56097 -35.88588 -26.52349 1.000 57.21318 437 GLY A N 1
ATOM 7761 C CA . GLY B 1 440 ? -23.18140 -35.92350 -27.91233 1.000 54.56154 437 GLY A CA 1
ATOM 7762 C C . GLY B 1 440 ? -23.78468 -34.78076 -28.69915 1.000 57.58083 437 GLY A C 1
ATOM 7763 O O . GLY B 1 440 ? -23.48488 -33.60477 -28.46439 1.000 61.17837 437 GLY A O 1
ATOM 7764 N N . PRO B 1 441 ? -24.64626 -35.11135 -29.66758 1.000 56.79047 438 PRO A N 1
ATOM 7765 C CA . PRO B 1 441 ? -25.32613 -34.06683 -30.44373 1.000 56.65843 438 PRO A CA 1
ATOM 7766 C C . PRO B 1 441 ? -26.48733 -33.42554 -29.70964 1.000 51.14646 438 PRO A C 1
ATOM 7767 O O . PRO B 1 441 ? -27.02188 -32.41435 -30.18710 1.000 45.84803 438 PRO A O 1
ATOM 7771 N N . LEU B 1 442 ? -26.90032 -33.98697 -28.57711 1.000 55.56406 439 LEU A N 1
ATOM 7772 C CA . LEU B 1 442 ? -28.03703 -33.48743 -27.82088 1.000 50.79983 439 LEU A CA 1
ATOM 7773 C C . LEU B 1 442 ? -27.54589 -32.63099 -26.66148 1.000 47.86281 439 LEU A C 1
ATOM 7774 O O . LEU B 1 442 ? -26.71467 -33.07566 -25.86282 1.000 42.82296 439 LEU A O 1
ATOM 7779 N N . ARG B 1 443 ? -28.03537 -31.39780 -26.59328 1.000 43.95525 440 ARG A N 1
ATOM 7780 C CA . ARG B 1 443 ? -27.88999 -30.58352 -25.39627 1.000 43.26798 440 ARG A CA 1
ATOM 7781 C C . ARG B 1 443 ? -29.11185 -30.79581 -24.51337 1.000 40.29501 440 ARG A C 1
ATOM 7782 O O . ARG B 1 443 ? -30.24631 -30.79167 -25.00093 1.000 40.51816 440 ARG A O 1
ATOM 7790 N N . HIS B 1 444 ? -28.87517 -30.99974 -23.22447 1.000 38.24944 441 HIS A N 1
ATOM 7791 C CA . HIS B 1 444 ? -29.93703 -31.10266 -22.23333 1.000 39.84977 441 HIS A CA 1
ATOM 7792 C C . HIS B 1 444 ? -29.98021 -29.80630 -21.44235 1.000 39.36679 441 HIS A C 1
ATOM 7793 O O . HIS B 1 444 ? -28.93566 -29.31941 -21.00368 1.000 37.14640 441 HIS A O 1
ATOM 7800 N N . ASP B 1 445 ? -31.17643 -29.23135 -21.30146 1.000 36.76746 442 ASP A N 1
ATOM 7801 C CA . ASP B 1 445 ? -31.43621 -28.14188 -20.35924 1.000 36.38414 442 ASP A CA 1
ATOM 7802 C C . ASP B 1 445 ? -32.57513 -28.61416 -19.47021 1.000 34.80846 442 ASP A C 1
ATOM 7803 O O . ASP B 1 445 ? -33.73543 -28.63493 -19.89513 1.000 32.00889 442 ASP A O 1
ATOM 7808 N N . TRP B 1 446 ? -32.24061 -28.99976 -18.24207 1.000 36.27876 443 TRP A N 1
ATOM 7809 C CA . TRP B 1 446 ? -33.16993 -29.68581 -17.36654 1.000 35.33604 443 TRP A CA 1
ATOM 7810 C C . TRP B 1 446 ? -33.56889 -28.79180 -16.19941 1.000 33.22508 443 TRP A C 1
ATOM 7811 O O . TRP B 1 446 ? -32.82095 -27.90075 -15.78339 1.000 29.92288 443 TRP A O 1
ATOM 7822 N N . THR B 1 447 ? -34.77052 -29.03030 -15.68701 1.000 33.01188 444 THR A N 1
ATOM 7823 C CA . THR B 1 447 ? -35.25428 -28.34544 -14.49919 1.000 30.82290 444 THR A CA 1
ATOM 7824 C C . THR B 1 447 ? -35.78431 -29.37730 -13.51631 1.000 29.18775 444 THR A C 1
ATOM 7825 O O . THR B 1 447 ? -36.59348 -30.23898 -13.88152 1.000 30.09654 444 THR A O 1
ATOM 7829 N N . LEU B 1 448 ? -35.32193 -29.29183 -12.27571 1.000 31.78030 445 LEU A N 1
ATOM 7830 C CA . LEU B 1 448 ? -35.89421 -30.03437 -11.16205 1.000 28.29430 445 LEU A CA 1
ATOM 7831 C C . LEU B 1 448 ? -36.51034 -29.01703 -10.21817 1.000 29.53505 445 LEU A C 1
ATOM 7832 O O . LEU B 1 448 ? -35.83115 -28.07991 -9.78967 1.000 31.23444 445 LEU A O 1
ATOM 7837 N N . SER B 1 449 ? -37.80095 -29.17178 -9.93407 1.000 28.71172 446 SER A N 1
ATOM 7838 C CA . SER B 1 449 ? -38.53356 -28.16115 -9.18152 1.000 32.64993 446 SER A CA 1
ATOM 7839 C C . SER B 1 449 ? -39.47785 -28.81560 -8.18759 1.000 27.11994 446 SER A C 1
ATOM 7840 O O . SER B 1 449 ? -40.13506 -29.80927 -8.51098 1.000 32.42943 446 SER A O 1
ATOM 7843 N N . ALA B 1 450 ? -39.56904 -28.23305 -6.99574 1.000 26.70734 447 ALA A N 1
ATOM 7844 C CA . ALA B 1 450 ? -40.57082 -28.63925 -6.02190 1.000 33.13067 447 ALA A CA 1
ATOM 7845 C C . ALA B 1 450 ? -41.31653 -27.40734 -5.52998 1.000 34.73339 447 ALA A C 1
ATOM 7846 O O . ALA B 1 450 ? -40.71351 -26.34755 -5.32505 1.000 32.65188 447 ALA A O 1
ATOM 7848 N N . ASN B 1 451 ? -42.62889 -27.53854 -5.35509 1.000 30.60003 448 ASN A N 1
ATOM 7849 C CA . ASN B 1 451 ? -43.40903 -26.42579 -4.84435 1.000 30.46475 448 ASN A CA 1
ATOM 7850 C C . ASN B 1 451 ? -44.34006 -26.90228 -3.73597 1.000 32.24495 448 ASN A C 1
ATOM 7851 O O . ASN B 1 451 ? -44.55342 -28.10391 -3.52599 1.000 30.54260 448 ASN A O 1
ATOM 7856 N N . ARG B 1 452 ? -44.88083 -25.92433 -3.01616 1.000 29.79383 449 ARG A N 1
ATOM 7857 C CA . ARG B 1 452 ? -45.73052 -26.18521 -1.86007 1.000 26.46438 449 ARG A CA 1
ATOM 7858 C C . ARG B 1 452 ? -46.66570 -24.99970 -1.68109 1.000 29.36503 449 ARG A C 1
ATOM 7859 O O . ARG B 1 452 ? -46.20892 -23.85707 -1.59263 1.000 33.20763 449 ARG A O 1
ATOM 7867 N N . LEU B 1 453 ? -47.96729 -25.25761 -1.67130 1.000 29.22418 450 LEU A N 1
ATOM 7868 C CA . LEU B 1 453 ? -48.95644 -24.24667 -1.32560 1.000 30.41224 450 LEU A CA 1
ATOM 7869 C C . LEU B 1 453 ? -49.70643 -24.72060 -0.08381 1.000 34.51229 450 LEU A C 1
ATOM 7870 O O . LEU B 1 453 ? -50.27283 -25.81766 -0.07517 1.000 34.25831 450 LEU A O 1
ATOM 7875 N N . HIS B 1 454 ? -49.70569 -23.90660 0.96642 1.000 30.82763 451 HIS A N 1
ATOM 7876 C CA . HIS B 1 454 ? -50.47319 -24.22557 2.16248 1.000 29.79655 451 HIS A CA 1
ATOM 7877 C C . HIS B 1 454 ? -51.40672 -23.07377 2.49034 1.000 29.61752 451 HIS A C 1
ATOM 7878 O O . HIS B 1 454 ? -50.97297 -21.92027 2.59028 1.000 26.13070 451 HIS A O 1
ATOM 7885 N N . GLU B 1 455 ? -52.67826 -23.39618 2.68704 1.000 26.64727 452 GLU A N 1
ATOM 7886 C CA . GLU B 1 455 ? -53.70097 -22.38120 2.85719 1.000 26.22688 452 GLU A CA 1
ATOM 7887 C C . GLU B 1 455 ? -54.64039 -22.73979 3.99759 1.000 28.06490 452 GLU A C 1
ATOM 7888 O O . GLU B 1 455 ? -55.10968 -23.87612 4.08819 1.000 30.16879 452 GLU A O 1
ATOM 7894 N N . ARG B 1 456 ? -54.94167 -21.75833 4.83483 1.000 22.26900 453 ARG A N 1
ATOM 7895 C CA . ARG B 1 456 ? -55.94894 -21.88339 5.87768 1.000 29.96695 453 ARG A CA 1
ATOM 7896 C C . ARG B 1 456 ? -57.07656 -20.90756 5.55602 1.000 28.04053 453 ARG A C 1
ATOM 7897 O O . ARG B 1 456 ? -56.82976 -19.71357 5.35754 1.000 25.87384 453 ARG A O 1
ATOM 7905 N N . LEU B 1 457 ? -58.30514 -21.40964 5.47584 1.000 24.44240 454 LEU A N 1
ATOM 7906 C CA . LEU B 1 457 ? -59.44323 -20.58901 5.08612 1.000 29.99772 454 LEU A CA 1
ATOM 7907 C C . LEU B 1 457 ? -60.52513 -20.63469 6.15526 1.000 27.95828 454 LEU A C 1
ATOM 7908 O O . LEU B 1 457 ? -60.95910 -21.71403 6.56082 1.000 28.73532 454 LEU A O 1
ATOM 7913 N N . GLY B 1 458 ? -60.97632 -19.46283 6.58076 1.000 26.26414 455 GLY A N 1
ATOM 7914 C CA . GLY B 1 458 ? -62.22416 -19.37278 7.30170 1.000 29.76144 455 GLY A CA 1
ATOM 7915 C C . GLY B 1 458 ? -63.25056 -18.67294 6.44023 1.000 27.47703 455 GLY A C 1
ATOM 7916 O O . GLY B 1 458 ? -63.04982 -17.51932 6.06603 1.000 28.77513 455 GLY A O 1
ATOM 7917 N N . MET B 1 459 ? -64.34154 -19.35576 6.11192 1.000 23.92406 456 MET A N 1
ATOM 7918 C CA . MET B 1 459 ? -65.34687 -18.82205 5.20867 1.000 28.78967 456 MET A CA 1
ATOM 7919 C C . MET B 1 459 ? -66.72749 -19.13418 5.76196 1.000 30.78324 456 MET A C 1
ATOM 7920 O O . MET B 1 459 ? -67.09789 -20.30488 5.86962 1.000 34.08922 456 MET A O 1
ATOM 7925 N N . VAL B 1 460 ? -67.49476 -18.09878 6.08608 1.000 29.62248 457 VAL A N 1
ATOM 7926 C CA . VAL B 1 460 ? -68.83552 -18.27750 6.63073 1.000 31.81193 457 VAL A CA 1
ATOM 7927 C C . VAL B 1 460 ? -69.83020 -17.53270 5.75482 1.000 33.89726 457 VAL A C 1
ATOM 7928 O O . VAL B 1 460 ? -69.49741 -16.52394 5.12369 1.000 27.70129 457 VAL A O 1
ATOM 7932 N N . TYR B 1 461 ? -71.06316 -18.03864 5.71773 1.000 31.25888 458 TYR A N 1
ATOM 7933 C CA . TYR B 1 461 ? -72.08275 -17.44667 4.86529 1.000 30.62762 458 TYR A CA 1
ATOM 7934 C C . TYR B 1 461 ? -73.46405 -17.79868 5.39360 1.000 32.95381 458 TYR A C 1
ATOM 7935 O O . TYR B 1 461 ? -73.65912 -18.81544 6.06441 1.000 29.39683 458 TYR A O 1
ATOM 7944 N N . ALA B 1 462 ? -74.42701 -16.94799 5.05203 1.000 34.27738 459 ALA A N 1
ATOM 7945 C CA . ALA B 1 462 ? -75.82647 -17.18765 5.38307 1.000 35.51013 459 ALA A CA 1
ATOM 7946 C C . ALA B 1 462 ? -76.67269 -16.57830 4.27844 1.000 31.71465 459 ALA A C 1
ATOM 7947 O O . ALA B 1 462 ? -76.54240 -15.38308 3.99316 1.000 29.65703 459 ALA A O 1
ATOM 7949 N N . PHE B 1 463 ? -77.51534 -17.39884 3.65259 1.000 29.76695 460 PHE A N 1
ATOM 7950 C CA . PHE B 1 463 ? -78.51957 -16.92143 2.71494 1.000 35.19546 460 PHE A CA 1
ATOM 7951 C C . PHE B 1 463 ? -79.83017 -16.69066 3.45935 1.000 37.56576 460 PHE A C 1
ATOM 7952 O O . PHE B 1 463 ? -80.40687 -17.62816 4.02859 1.000 35.11386 460 PHE A O 1
ATOM 7960 N N . THR B 1 464 ? -80.29665 -15.44535 3.44976 1.000 30.80533 461 THR A N 1
ATOM 7961 C CA . THR B 1 464 ? -81.56749 -15.08029 4.05811 1.000 34.08617 461 THR A CA 1
ATOM 7962 C C . THR B 1 464 ? -82.17434 -13.91921 3.28695 1.000 33.65425 461 THR A C 1
ATOM 7963 O O . THR B 1 464 ? -81.51367 -12.89864 3.06886 1.000 35.32129 461 THR A O 1
ATOM 7967 N N . GLY B 1 465 ? -83.43488 -14.06193 2.90558 1.000 34.04264 462 GLY A N 1
ATOM 7968 C CA . GLY B 1 465 ? -84.10005 -13.00561 2.17474 1.000 39.16771 462 GLY A CA 1
ATOM 7969 C C . GLY B 1 465 ? -84.23580 -13.31887 0.69810 1.000 39.62987 462 GLY A C 1
ATOM 7970 O O . GLY B 1 465 ? -83.26235 -13.71015 0.04470 1.000 36.98636 462 GLY A O 1
ATOM 7971 N N . MET B 1 466 ? -85.45998 -13.18610 0.18672 1.000 40.20205 463 MET A N 1
ATOM 7972 C CA . MET B 1 466 ? -85.78640 -13.31393 -1.22916 1.000 33.33165 463 MET A CA 1
ATOM 7973 C C . MET B 1 466 ? -86.64308 -12.10477 -1.57593 1.000 41.44863 463 MET A C 1
ATOM 7974 O O . MET B 1 466 ? -87.81117 -12.04685 -1.18471 1.000 42.62088 463 MET A O 1
ATOM 7979 N N . GLN B 1 467 ? -86.07357 -11.13223 -2.28559 1.000 33.03168 464 GLN A N 1
ATOM 7980 C CA . GLN B 1 467 ? -86.74891 -9.86951 -2.55259 1.000 31.18036 464 GLN A CA 1
ATOM 7981 C C . GLN B 1 467 ? -87.05012 -9.73786 -4.03595 1.000 39.19523 464 GLN A C 1
ATOM 7982 O O . GLN B 1 467 ? -86.15606 -9.88993 -4.87652 1.000 33.44568 464 GLN A O 1
ATOM 7988 N N . SER B 1 468 ? -88.30469 -9.44259 -4.35164 1.000 39.04262 465 SER A N 1
ATOM 7989 C CA . SER B 1 468 ? -88.70265 -9.32284 -5.74334 1.000 39.10569 465 SER A CA 1
ATOM 7990 C C . SER B 1 468 ? -88.09009 -8.07480 -6.37602 1.000 33.76383 465 SER A C 1
ATOM 7991 O O . SER B 1 468 ? -87.83022 -7.06935 -5.70813 1.000 37.90794 465 SER A O 1
ATOM 7994 N N . GLY B 1 469 ? -87.84628 -8.16018 -7.67572 1.000 36.02627 466 GLY A N 1
ATOM 7995 C CA . GLY B 1 469 ? -87.29557 -7.06794 -8.44505 1.000 29.74629 466 GLY A CA 1
ATOM 7996 C C . GLY B 1 469 ? -87.60588 -7.28347 -9.91006 1.000 30.48262 466 GLY A C 1
ATOM 7997 O O . GLY B 1 469 ? -88.39450 -8.16051 -10.27178 1.000 34.98331 466 GLY A O 1
ATOM 7998 N N . ASN B 1 470 ? -86.94133 -6.49849 -10.75874 1.000 32.41777 467 ASN A N 1
ATOM 7999 C CA . ASN B 1 470 ? -87.17256 -6.55746 -12.19927 1.000 32.75592 467 ASN A CA 1
ATOM 8000 C C . ASN B 1 470 ? -85.90193 -6.14865 -12.93407 1.000 28.76031 467 ASN A C 1
ATOM 8001 O O . ASN B 1 470 ? -85.25277 -5.17067 -12.55828 1.000 28.65813 467 ASN A O 1
ATOM 8006 N N . LEU B 1 471 ? -85.57027 -6.89566 -13.99743 1.000 36.50040 468 LEU A N 1
ATOM 8007 C CA . LEU B 1 471 ? -84.33910 -6.66576 -14.76326 1.000 34.62436 468 LEU A CA 1
ATOM 8008 C C . LEU B 1 471 ? -84.15687 -5.21995 -15.20790 1.000 36.86979 468 LEU A C 1
ATOM 8009 O O . LEU B 1 471 ? -83.01843 -4.73326 -15.28450 1.000 36.31014 468 LEU A O 1
ATOM 8014 N N . TYR B 1 472 ? -85.25065 -4.52523 -15.52621 1.000 32.41088 469 TYR A N 1
ATOM 8015 C CA . TYR B 1 472 ? -85.19229 -3.22609 -16.19040 1.000 37.09180 469 TYR A CA 1
ATOM 8016 C C . TYR B 1 472 ? -85.40985 -2.05582 -15.24239 1.000 37.17141 469 TYR A C 1
ATOM 8017 O O . TYR B 1 472 ? -85.60477 -0.92716 -15.70599 1.000 32.18621 469 TYR A O 1
ATOM 8026 N N . GLN B 1 473 ? -85.38249 -2.30005 -13.93206 1.000 32.88061 470 GLN A N 1
ATOM 8027 C CA . GLN B 1 473 ? -85.51632 -1.26946 -12.90826 1.000 34.18000 470 GLN A CA 1
ATOM 8028 C C . GLN B 1 473 ? -84.32788 -1.36463 -11.96800 1.000 34.86117 470 GLN A C 1
ATOM 8029 O O . GLN B 1 473 ? -84.01221 -2.45597 -11.48482 1.000 35.58530 470 GLN A O 1
ATOM 8035 N N . THR B 1 474 ? -83.66300 -0.24151 -11.71217 1.000 26.80872 471 THR A N 1
ATOM 8036 C CA . THR B 1 474 ? -82.64493 -0.24224 -10.67675 1.000 33.23527 471 THR A CA 1
ATOM 8037 C C . THR B 1 474 ? -83.35048 -0.45970 -9.34392 1.000 28.74381 471 THR A C 1
ATOM 8038 O O . THR B 1 474 ? -84.40414 0.12954 -9.09008 1.000 29.86028 471 THR A O 1
ATOM 8042 N N . SER B 1 475 ? -82.81245 -1.34769 -8.52786 1.000 29.36683 472 SER A N 1
ATOM 8043 C CA . SER B 1 475 ? -83.54189 -1.78668 -7.34626 1.000 33.63510 472 SER A CA 1
ATOM 8044 C C . SER B 1 475 ? -83.70091 -0.65402 -6.33001 1.000 32.40953 472 SER A C 1
ATOM 8045 O O . SER B 1 475 ? -82.79403 0.16934 -6.15078 1.000 28.33179 472 SER A O 1
ATOM 8048 N N . PRO B 1 476 ? -84.83599 -0.59055 -5.65097 1.000 34.50286 473 PRO A N 1
ATOM 8049 C CA . PRO B 1 476 ? -84.98088 0.33019 -4.52203 1.000 34.23402 473 PRO A CA 1
ATOM 8050 C C . PRO B 1 476 ? -84.22822 -0.19040 -3.30784 1.000 30.43046 473 PRO A C 1
ATOM 8051 O O . PRO B 1 476 ? -83.83103 -1.35439 -3.25583 1.000 29.79842 473 PRO A O 1
ATOM 8055 N N . HIS B 1 477 ? -84.02256 0.69986 -2.33374 1.000 33.66083 474 HIS A N 1
ATOM 8056 C CA . HIS B 1 477 ? -83.64708 0.26457 -0.98727 1.000 36.90314 474 HIS A CA 1
ATOM 8057 C C . HIS B 1 477 ? -84.62363 -0.80014 -0.50770 1.000 31.22964 474 HIS A C 1
ATOM 8058 O O . HIS B 1 477 ? -85.83712 -0.59487 -0.55769 1.000 31.26909 474 HIS A O 1
ATOM 8065 N N . THR B 1 478 ? -84.09524 -1.94397 -0.07686 1.000 33.45385 475 THR A N 1
ATOM 8066 C CA . THR B 1 478 ? -84.86386 -3.06333 0.45066 1.000 30.60084 475 THR A CA 1
ATOM 8067 C C . THR B 1 478 ? -84.26403 -3.52806 1.77330 1.000 36.35247 475 THR A C 1
ATOM 8068 O O . THR B 1 478 ? -83.11150 -3.20673 2.08821 1.000 29.81993 475 THR A O 1
ATOM 8072 N N . PRO B 1 479 ? -85.01845 -4.29788 2.57059 1.000 38.19549 476 PRO A N 1
ATOM 8073 C CA . PRO B 1 479 ? -84.50843 -4.71880 3.88457 1.000 36.51205 476 PRO A CA 1
ATOM 8074 C C . PRO B 1 479 ? -83.20320 -5.49270 3.77959 1.000 37.27581 476 PRO A C 1
ATOM 8075 O O . PRO B 1 479 ? -83.01909 -6.32384 2.88304 1.000 40.90727 476 PRO A O 1
ATOM 8079 N N . LEU B 1 480 ? -82.28613 -5.20723 4.70469 1.000 30.09466 477 LEU A N 1
ATOM 8080 C CA . LEU B 1 480 ? -81.14500 -6.09527 4.90245 1.000 35.79552 477 LEU A CA 1
ATOM 8081 C C . LEU B 1 480 ? -81.41362 -6.99759 6.09219 1.000 38.74053 477 LEU A C 1
ATOM 8082 O O . LEU B 1 480 ? -81.54948 -6.49214 7.21667 1.000 37.00439 477 LEU A O 1
ATOM 8087 N N . PRO B 1 481 ? -81.49728 -8.31371 5.90287 1.000 36.60957 478 PRO A N 1
ATOM 8088 C CA . PRO B 1 481 ? -81.72641 -9.21542 7.03654 1.000 35.39746 478 PRO A CA 1
ATOM 8089 C C . PRO B 1 481 ? -80.64283 -9.08388 8.09172 1.000 40.19894 478 PRO A C 1
ATOM 8090 O O . PRO B 1 481 ? -79.52287 -8.63928 7.82752 1.000 40.12024 478 PRO A O 1
ATOM 8094 N N . ASP B 1 482 ? -80.99758 -9.48478 9.30878 1.000 36.74439 479 ASP A N 1
ATOM 8095 C CA . ASP B 1 482 ? -80.04809 -9.52879 10.41004 1.000 36.05769 479 ASP A CA 1
ATOM 8096 C C . ASP B 1 482 ? -79.07358 -10.67185 10.16203 1.000 38.97197 479 ASP A C 1
ATOM 8097 O O . ASP B 1 482 ? -79.45640 -11.84687 10.22336 1.000 38.74868 479 ASP A O 1
ATOM 8102 N N . PHE B 1 483 ? -77.82100 -10.32799 9.85561 1.000 38.20016 480 PHE A N 1
ATOM 8103 C CA . PHE B 1 483 ? -76.75614 -11.29909 9.63231 1.000 35.76249 480 PHE A CA 1
ATOM 8104 C C . PHE B 1 483 ? -75.73463 -11.27467 10.76642 1.000 36.98113 480 PHE A C 1
ATOM 8105 O O . PHE B 1 483 ? -74.57022 -11.63443 10.56950 1.000 34.07755 480 PHE A O 1
ATOM 8113 N N . SER B 1 484 ? -76.16331 -10.86504 11.96688 1.000 45.26122 481 SER A N 1
ATOM 8114 C CA . SER B 1 484 ? -75.24147 -10.71254 13.08781 1.000 38.76371 481 SER A CA 1
ATOM 8115 C C . SER B 1 484 ? -74.68153 -12.04250 13.57192 1.000 37.73429 481 SER A C 1
ATOM 8116 O O . SER B 1 484 ? -73.65099 -12.05351 14.25033 1.000 40.35934 481 SER A O 1
ATOM 8119 N N . SER B 1 485 ? -75.33038 -13.15841 13.24189 1.000 39.69866 482 SER A N 1
ATOM 8120 C CA . SER B 1 485 ? -74.82831 -14.46241 13.65655 1.000 36.36319 482 SER A CA 1
ATOM 8121 C C . SER B 1 485 ? -73.39859 -14.71484 13.19251 1.000 42.28363 482 SER A C 1
ATOM 8122 O O . SER B 1 485 ? -72.68198 -15.49569 13.83307 1.000 39.11010 482 SER A O 1
ATOM 8125 N N . LEU B 1 486 ? -72.96352 -14.06956 12.10762 1.000 35.58169 483 LEU A N 1
ATOM 8126 C CA . LEU B 1 486 ? -71.61958 -14.24606 11.56801 1.000 30.59539 483 LEU A CA 1
ATOM 8127 C C . LEU B 1 486 ? -70.62043 -13.25367 12.13976 1.000 35.55402 483 LEU A C 1
ATOM 8128 O O . LEU B 1 486 ? -69.45277 -13.25895 11.72136 1.000 31.21215 483 LEU A O 1
ATOM 8133 N N . ASP B 1 487 ? -71.04579 -12.39824 13.06955 1.000 35.56508 484 ASP A N 1
ATOM 8134 C CA . ASP B 1 487 ? -70.12768 -11.43722 13.66132 1.000 37.15559 484 ASP A CA 1
ATOM 8135 C C . ASP B 1 487 ? -69.01848 -12.16254 14.41372 1.000 33.47801 484 ASP A C 1
ATOM 8136 O O . ASP B 1 487 ? -69.11760 -13.34560 14.73151 1.000 35.64978 484 ASP A O 1
ATOM 8141 N N . GLY B 1 488 ? -67.94083 -11.44503 14.67779 1.000 37.09249 485 GLY A N 1
ATOM 8142 C CA . GLY B 1 488 ? -66.88498 -11.98612 15.50797 1.000 37.88581 485 GLY A CA 1
ATOM 8143 C C . GLY B 1 488 ? -65.82984 -12.72528 14.71073 1.000 40.45958 485 GLY A C 1
ATOM 8144 O O . GLY B 1 488 ? -65.65144 -12.53192 13.50327 1.000 36.91692 485 GLY A O 1
ATOM 8145 N N . SER B 1 489 ? -65.11130 -13.59400 15.41694 1.000 37.24852 486 SER A N 1
ATOM 8146 C CA . SER B 1 489 ? -64.07577 -14.38748 14.77214 1.000 41.00161 486 SER A CA 1
ATOM 8147 C C . SER B 1 489 ? -64.68022 -15.32044 13.73219 1.000 35.55070 486 SER A C 1
ATOM 8148 O O . SER B 1 489 ? -65.75914 -15.88763 13.92365 1.000 38.93838 486 SER A O 1
ATOM 8151 N N . ILE B 1 490 ? -63.97579 -15.48324 12.62109 1.000 34.50899 487 ILE A N 1
ATOM 8152 C CA . ILE B 1 490 ? -64.37920 -16.39944 11.56665 1.000 31.70010 487 ILE A CA 1
ATOM 8153 C C . ILE B 1 490 ? -63.73086 -17.75595 11.86421 1.000 29.68808 487 ILE A C 1
ATOM 8154 O O . ILE B 1 490 ? -62.49500 -17.82433 11.92620 1.000 31.10853 487 ILE A O 1
ATOM 8159 N N . PRO B 1 491 ? -64.50456 -18.81708 12.06128 1.000 28.34600 488 PRO A N 1
ATOM 8160 C CA . PRO B 1 491 ? -63.89912 -20.12793 12.33170 1.000 28.31379 488 PRO A CA 1
ATOM 8161 C C . PRO B 1 491 ? -63.19474 -20.66567 11.09768 1.000 31.92696 488 PRO A C 1
ATOM 8162 O O . PRO B 1 491 ? -63.52671 -20.32101 9.96426 1.000 30.48795 488 PRO A O 1
ATOM 8166 N N . LYS B 1 492 ? -62.21944 -21.54210 11.33109 1.000 29.04321 489 LYS A N 1
ATOM 8167 C CA . LYS B 1 492 ? -61.57417 -22.23826 10.22744 1.000 32.24445 489 LYS A CA 1
ATOM 8168 C C . LYS B 1 492 ? -62.56393 -23.18520 9.55553 1.000 33.93740 489 LYS A C 1
ATOM 8169 O O . LYS B 1 492 ? -63.23845 -23.97184 10.22245 1.000 29.83749 489 LYS A O 1
ATOM 8175 N N . THR B 1 493 ? -62.68213 -23.09848 8.23275 1.000 28.61133 490 THR A N 1
ATOM 8176 C CA . THR B 1 493 ? -63.57252 -24.00290 7.51862 1.000 29.99724 490 THR A CA 1
ATOM 8177 C C . THR B 1 493 ? -62.86451 -24.85332 6.48442 1.000 24.31085 490 THR A C 1
ATOM 8178 O O . THR B 1 493 ? -63.45451 -25.83155 6.01432 1.000 29.77694 490 THR A O 1
ATOM 8182 N N . ASN B 1 494 ? -61.63319 -24.51709 6.10593 1.000 29.44202 491 ASN A N 1
ATOM 8183 C CA . ASN B 1 494 ? -60.92200 -25.31208 5.11621 1.000 29.69709 491 ASN A CA 1
ATOM 8184 C C . ASN B 1 494 ? -59.42610 -25.14873 5.30943 1.000 31.46241 491 ASN A C 1
ATOM 8185 O O . ASN B 1 494 ? -58.94932 -24.08282 5.71340 1.000 29.29718 491 ASN A O 1
ATOM 8190 N N . GLU B 1 495 ? -58.69700 -26.22816 5.01755 1.000 28.35491 492 GLU A N 1
ATOM 8191 C CA . GLU B 1 495 ? -57.23978 -26.25161 4.97081 1.000 31.21238 492 GLU A CA 1
ATOM 8192 C C . GLU B 1 495 ? -56.82539 -26.97559 3.70629 1.000 37.96895 492 GLU A C 1
ATOM 8193 O O . GLU B 1 495 ? -57.33878 -28.06481 3.42978 1.000 35.91543 492 GLU A O 1
ATOM 8199 N N . THR B 1 496 ? -55.87814 -26.39762 2.96286 1.000 31.17164 493 THR A N 1
ATOM 8200 C CA . THR B 1 496 ? -55.41449 -26.98320 1.71234 1.000 31.22027 493 THR A CA 1
ATOM 8201 C C . THR B 1 496 ? -53.89385 -27.08976 1.72470 1.000 29.45082 493 THR A C 1
ATOM 8202 O O . THR B 1 496 ? -53.19181 -26.17340 2.16458 1.000 27.32634 493 THR A O 1
ATOM 8206 N N . ASP B 1 497 ? -53.39519 -28.23568 1.27429 1.000 28.78593 494 ASP A N 1
ATOM 8207 C CA . ASP B 1 497 ? -51.96716 -28.48652 1.11921 1.000 30.45130 494 ASP A CA 1
ATOM 8208 C C . ASP B 1 497 ? -51.74595 -29.04185 -0.28007 1.000 31.68785 494 ASP A C 1
ATOM 8209 O O . ASP B 1 497 ? -52.21587 -30.13906 -0.59350 1.000 29.90445 494 ASP A O 1
ATOM 8214 N N . LEU B 1 498 ? -51.06176 -28.27397 -1.11906 1.000 27.76555 495 LEU A N 1
ATOM 8215 C CA . LEU B 1 498 ? -50.68003 -28.69629 -2.46068 1.000 31.28364 495 LEU A CA 1
ATOM 8216 C C . LEU B 1 498 ? -49.16229 -28.73376 -2.50871 1.000 34.88343 495 LEU A C 1
ATOM 8217 O O . LEU B 1 498 ? -48.49775 -27.80441 -2.04088 1.000 34.78136 495 LEU A O 1
ATOM 8222 N N . GLY B 1 499 ? -48.62003 -29.81591 -3.04260 1.000 33.06773 496 GLY A N 1
ATOM 8223 C CA . GLY B 1 499 ? -47.19091 -30.01370 -3.03901 1.000 33.12925 496 GLY A CA 1
ATOM 8224 C C . GLY B 1 499 ? -46.80619 -30.93923 -4.16699 1.000 31.65278 496 GLY A C 1
ATOM 8225 O O . GLY B 1 499 ? -47.48898 -31.93457 -4.42448 1.000 31.33544 496 GLY A O 1
ATOM 8226 N N . GLY B 1 500 ? -45.72682 -30.61855 -4.86238 1.000 28.34473 497 GLY A N 1
ATOM 8227 C CA . GLY B 1 500 ? -45.33730 -31.42779 -5.99533 1.000 31.05303 497 GLY A CA 1
ATOM 8228 C C . GLY B 1 500 ? -43.85405 -31.31746 -6.24718 1.000 35.72078 497 GLY A C 1
ATOM 8229 O O . GLY B 1 500 ? -43.18237 -30.40666 -5.75470 1.000 33.60026 497 GLY A O 1
ATOM 8230 N N . VAL B 1 501 ? -43.34390 -32.28214 -7.00415 1.000 28.97381 498 VAL A N 1
ATOM 8231 C CA . VAL B 1 501 ? -41.96848 -32.26116 -7.47219 1.000 23.56652 498 VAL A CA 1
ATOM 8232 C C . VAL B 1 501 ? -41.99993 -32.66083 -8.93576 1.000 28.62309 498 VAL A C 1
ATOM 8233 O O . VAL B 1 501 ? -42.73156 -33.57997 -9.32347 1.000 28.98771 498 VAL A O 1
ATOM 8237 N N . ALA B 1 502 ? -41.21601 -31.96233 -9.74774 1.000 31.95770 499 ALA A N 1
ATOM 8238 C CA . ALA B 1 502 ? -41.24901 -32.12312 -11.19335 1.000 27.41958 499 ALA A CA 1
ATOM 8239 C C . ALA B 1 502 ? -39.83201 -32.15360 -11.74005 1.000 29.65404 499 ALA A C 1
ATOM 8240 O O . ALA B 1 502 ? -38.94639 -31.44863 -11.24308 1.000 32.89053 499 ALA A O 1
ATOM 8242 N N . LEU B 1 503 ? -39.62715 -32.96812 -12.77397 1.000 30.91269 500 LEU A N 1
ATOM 8243 C CA . LEU B 1 503 ? -38.37132 -33.00704 -13.50740 1.000 34.92970 500 LEU A CA 1
ATOM 8244 C C . LEU B 1 503 ? -38.70006 -32.88263 -14.98595 1.000 33.71883 500 LEU A C 1
ATOM 8245 O O . LEU B 1 503 ? -39.49694 -33.66561 -15.51551 1.000 33.97698 500 LEU A O 1
ATOM 8250 N N . ALA B 1 504 ? -38.11224 -31.88882 -15.64140 1.000 30.63307 501 ALA A N 1
ATOM 8251 C CA . ALA B 1 504 ? -38.35125 -31.64430 -17.05663 1.000 31.23569 501 ALA A CA 1
ATOM 8252 C C . ALA B 1 504 ? -37.01923 -31.52719 -17.77745 1.000 34.66429 501 ALA A C 1
ATOM 8253 O O . ALA B 1 504 ? -36.05500 -30.98791 -17.22591 1.000 31.55605 501 ALA A O 1
ATOM 8255 N N . ASP B 1 505 ? -36.95525 -32.03207 -19.01381 1.000 33.86672 502 ASP A N 1
ATOM 8256 C CA . ASP B 1 505 ? -35.72505 -31.94567 -19.78283 1.000 32.85681 502 ASP A CA 1
ATOM 8257 C C . ASP B 1 505 ? -36.03971 -31.44045 -21.17821 1.000 30.56220 502 ASP A C 1
ATOM 8258 O O . ASP B 1 505 ? -36.90363 -31.99709 -21.85646 1.000 30.90301 502 ASP A O 1
ATOM 8263 N N . ARG B 1 506 ? -35.34277 -30.38878 -21.59459 1.000 28.71350 503 ARG A N 1
ATOM 8264 C CA . ARG B 1 506 ? -35.47794 -29.84863 -22.94199 1.000 30.43319 503 ARG A CA 1
ATOM 8265 C C . ARG B 1 506 ? -34.30094 -30.34107 -23.77138 1.000 33.27701 503 ARG A C 1
ATOM 8266 O O . ARG B 1 506 ? -33.16282 -29.89845 -23.57746 1.000 36.21804 503 ARG A O 1
ATOM 8274 N N . LEU B 1 507 ? -34.58589 -31.24775 -24.70113 1.000 33.92097 504 LEU A N 1
ATOM 8275 C CA . LEU B 1 507 ? -33.57726 -31.83180 -25.56860 1.000 32.57857 504 LEU A CA 1
ATOM 8276 C C . LEU B 1 507 ? -33.45028 -30.95079 -26.80544 1.000 37.51019 504 LEU A C 1
ATOM 8277 O O . LEU B 1 507 ? -34.43977 -30.69181 -27.49954 1.000 30.86662 504 LEU A O 1
ATOM 8282 N N . SER B 1 508 ? -32.24726 -30.46283 -27.06180 1.000 35.59723 505 SER A N 1
ATOM 8283 C CA . SER B 1 508 ? -32.01012 -29.56199 -28.17715 1.000 41.61969 505 SER A CA 1
ATOM 8284 C C . SER B 1 508 ? -30.99676 -30.20442 -29.11067 1.000 37.82660 505 SER A C 1
ATOM 8285 O O . SER B 1 508 ? -29.94802 -30.67268 -28.66291 1.000 35.90626 505 SER A O 1
ATOM 8288 N N . PHE B 1 509 ? -31.29527 -30.22976 -30.40419 1.000 45.21128 506 PHE A N 1
ATOM 8289 C CA . PHE B 1 509 ? -30.29974 -30.74766 -31.33313 1.000 42.64704 506 PHE A CA 1
ATOM 8290 C C . PHE B 1 509 ? -30.42198 -30.03321 -32.66303 1.000 41.22277 506 PHE A C 1
ATOM 8291 O O . PHE B 1 509 ? -31.35532 -29.26202 -32.89757 1.000 33.86236 506 PHE A O 1
ATOM 8299 N N . LEU B 1 510 ? -29.44262 -30.29091 -33.52321 1.000 39.29281 507 LEU A N 1
ATOM 8300 C CA . LEU B 1 510 ? -29.36931 -29.65626 -34.82683 1.000 42.23900 507 LEU A CA 1
ATOM 8301 C C . LEU B 1 510 ? -29.44408 -28.13745 -34.67006 1.000 37.07521 507 LEU A C 1
ATOM 8302 O O . LEU B 1 510 ? -30.30336 -27.46174 -35.23189 1.000 39.49175 507 LEU A O 1
ATOM 8307 N N . GLU B 1 511 ? -28.52807 -27.61812 -33.85279 1.000 42.06325 508 GLU A N 1
ATOM 8308 C CA . GLU B 1 511 ? -28.38137 -26.17677 -33.59926 1.000 50.69355 508 GLU A CA 1
ATOM 8309 C C . GLU B 1 511 ? -29.65483 -25.54878 -33.02031 1.000 42.92458 508 GLU A C 1
ATOM 8310 O O . GLU B 1 511 ? -30.01332 -24.41937 -33.35788 1.000 45.23002 508 GLU A O 1
ATOM 8316 N N . ASP B 1 512 ? -30.33233 -26.26994 -32.12550 1.000 43.08385 509 ASP A N 1
ATOM 8317 C CA . ASP B 1 512 ? -31.59249 -25.82795 -31.51683 1.000 42.05272 509 ASP A CA 1
ATOM 8318 C C . ASP B 1 512 ? -32.71369 -25.62463 -32.54716 1.000 40.38581 509 ASP A C 1
ATOM 8319 O O . ASP B 1 512 ? -33.74237 -25.01042 -32.23543 1.000 37.56223 509 ASP A O 1
ATOM 8324 N N . ARG B 1 513 ? -32.56290 -26.14102 -33.77520 1.000 38.18439 510 ARG A N 1
ATOM 8325 C CA . ARG B 1 513 ? -33.66768 -26.10274 -34.73187 1.000 32.59477 510 ARG A CA 1
ATOM 8326 C C . ARG B 1 513 ? -34.70218 -27.18821 -34.47012 1.000 32.40038 510 ARG A C 1
ATOM 8327 O O . ARG B 1 513 ? -35.80573 -27.11739 -35.02989 1.000 29.65006 510 ARG A O 1
ATOM 8335 N N . VAL B 1 514 ? -34.36482 -28.19175 -33.65868 1.000 32.13994 511 VAL A N 1
ATOM 8336 C CA . VAL B 1 514 ? -35.31288 -29.19299 -33.18967 1.000 27.17767 511 VAL A CA 1
ATOM 8337 C C . VAL B 1 514 ? -35.23872 -29.20838 -31.67151 1.000 34.02876 511 VAL A C 1
ATOM 8338 O O . VAL B 1 514 ? -34.14477 -29.26026 -31.10112 1.000 35.44008 511 VAL A O 1
ATOM 8342 N N . GLN B 1 515 ? -36.39371 -29.15576 -31.02183 1.000 28.11391 512 GLN A N 1
ATOM 8343 C CA . GLN B 1 515 ? -36.46070 -29.07057 -29.56672 1.000 28.37352 512 GLN A CA 1
ATOM 8344 C C . GLN B 1 515 ? -37.52327 -30.04364 -29.08361 1.000 28.90021 512 GLN A C 1
ATOM 8345 O O . GLN B 1 515 ? -38.68668 -29.93393 -29.48540 1.000 31.29696 512 GLN A O 1
ATOM 8351 N N . VAL B 1 516 ? -37.12747 -30.98982 -28.23350 1.000 29.70835 513 VAL A N 1
ATOM 8352 C CA . VAL B 1 516 ? -38.04424 -31.95330 -27.63176 1.000 31.10261 513 VAL A CA 1
ATOM 8353 C C . VAL B 1 516 ? -37.99339 -31.77881 -26.11873 1.000 31.42300 513 VAL A C 1
ATOM 8354 O O . VAL B 1 516 ? -36.92308 -31.90463 -25.50932 1.000 30.27759 513 VAL A O 1
ATOM 8358 N N . THR B 1 517 ? -39.14485 -31.52261 -25.51051 1.000 30.57041 514 THR A N 1
ATOM 8359 C CA . THR B 1 517 ? -39.23001 -31.33912 -24.06643 1.000 29.88549 514 THR A CA 1
ATOM 8360 C C . THR B 1 517 ? -40.06994 -32.45257 -23.46269 1.000 30.69459 514 THR A C 1
ATOM 8361 O O . THR B 1 517 ? -41.17730 -32.72764 -23.93762 1.000 31.80500 514 THR A O 1
ATOM 8365 N N . LEU B 1 518 ? -39.53945 -33.08629 -22.41401 1.000 33.34387 515 LEU A N 1
ATOM 8366 C CA . LEU B 1 518 ? -40.23105 -34.13522 -21.67827 1.000 31.77996 515 LEU A CA 1
ATOM 8367 C C . LEU B 1 518 ? -40.25700 -33.77379 -20.19601 1.000 31.11281 515 LEU A C 1
ATOM 8368 O O . LEU B 1 518 ? -39.30167 -33.19188 -19.66796 1.000 31.03396 515 LEU A O 1
ATOM 8373 N N . GLY B 1 519 ? -41.35895 -34.09206 -19.52729 1.000 26.92387 516 GLY A N 1
ATOM 8374 C CA . GLY B 1 519 ? -41.44014 -33.82134 -18.10243 1.000 25.85655 516 GLY A CA 1
ATOM 8375 C C . GLY B 1 519 ? -42.41076 -34.74249 -17.40419 1.000 25.49206 516 GLY A C 1
ATOM 8376 O O . GLY B 1 519 ? -43.35986 -35.25729 -18.00256 1.000 30.89930 516 GLY A O 1
ATOM 8377 N N . VAL B 1 520 ? -42.18392 -34.91321 -16.10626 1.000 26.10458 517 VAL A N 1
ATOM 8378 C CA . VAL B 1 520 ? -43.12066 -35.62020 -15.24837 1.000 27.15719 517 VAL A CA 1
ATOM 8379 C C . VAL B 1 520 ? -43.16669 -34.90122 -13.91125 1.000 29.78956 517 VAL A C 1
ATOM 8380 O O . VAL B 1 520 ? -42.13355 -34.47159 -13.38396 1.000 27.03599 517 VAL A O 1
ATOM 8384 N N . ARG B 1 521 ? -44.37241 -34.75593 -13.37339 1.000 29.54048 518 ARG A N 1
ATOM 8385 C CA . ARG B 1 521 ? -44.57692 -34.16092 -12.06262 1.000 32.88918 518 ARG A CA 1
ATOM 8386 C C . ARG B 1 521 ? -45.39605 -35.11527 -11.20593 1.000 27.15754 518 ARG A C 1
ATOM 8387 O O . ARG B 1 521 ? -46.37204 -35.69905 -11.68371 1.000 31.66000 518 ARG A O 1
ATOM 8395 N N . ARG B 1 522 ? -44.97857 -35.28261 -9.94981 1.000 29.04826 519 ARG A N 1
ATOM 8396 C CA . ARG B 1 522 ? -45.80915 -35.88561 -8.91047 1.000 31.26514 519 ARG A CA 1
ATOM 8397 C C . ARG B 1 522 ? -46.54043 -34.77752 -8.18251 1.000 26.36290 519 ARG A C 1
ATOM 8398 O O . ARG B 1 522 ? -45.89748 -33.94276 -7.54634 1.000 25.91565 519 ARG A O 1
ATOM 8406 N N . GLN B 1 523 ? -47.86562 -34.79412 -8.22697 1.000 26.87948 520 GLN A N 1
ATOM 8407 C CA . GLN B 1 523 ? -48.67193 -33.77786 -7.57274 1.000 26.72852 520 GLN A CA 1
ATOM 8408 C C . GLN B 1 523 ? -49.38616 -34.40629 -6.38296 1.000 33.93059 520 GLN A C 1
ATOM 8409 O O . GLN B 1 523 ? -50.09831 -35.40283 -6.54319 1.000 32.51881 520 GLN A O 1
ATOM 8415 N N . GLN B 1 524 ? -49.18831 -33.83221 -5.19663 1.000 29.89982 521 GLN A N 1
ATOM 8416 C CA . GLN B 1 524 ? -49.96433 -34.19400 -4.01634 1.000 32.20461 521 GLN A CA 1
ATOM 8417 C C . GLN B 1 524 ? -51.02768 -33.12966 -3.75307 1.000 34.50628 521 GLN A C 1
ATOM 8418 O O . GLN B 1 524 ? -50.75995 -31.92779 -3.85096 1.000 32.11565 521 GLN A O 1
ATOM 8424 N N . ILE B 1 525 ? -52.23982 -33.58414 -3.44356 1.000 27.88927 522 ILE A N 1
ATOM 8425 C CA . ILE B 1 525 ? -53.39737 -32.73308 -3.19881 1.000 31.38784 522 ILE A CA 1
ATOM 8426 C C . ILE B 1 525 ? -54.00052 -33.13168 -1.85473 1.000 38.33534 522 ILE A C 1
ATOM 8427 O O . ILE B 1 525 ? -54.35768 -34.30033 -1.65904 1.000 35.77571 522 ILE A O 1
ATOM 8432 N N . GLU B 1 526 ? -54.13001 -32.17208 -0.93569 1.000 34.50829 523 GLU A N 1
ATOM 8433 C CA . GLU B 1 526 ? -54.71815 -32.46511 0.36930 1.000 33.98416 523 GLU A CA 1
ATOM 8434 C C . GLU B 1 526 ? -55.63320 -31.33718 0.81527 1.000 37.39011 523 GLU A C 1
ATOM 8435 O O . GLU B 1 526 ? -55.22626 -30.17313 0.83346 1.000 38.16453 523 GLU A O 1
ATOM 8441 N N . SER B 1 527 ? -56.85110 -31.69521 1.21586 1.000 30.38046 524 SER A N 1
ATOM 8442 C CA . SER B 1 527 ? -57.88407 -30.73219 1.56538 1.000 31.56830 524 SER A CA 1
ATOM 8443 C C . SER B 1 527 ? -58.66777 -31.24473 2.77051 1.000 33.38016 524 SER A C 1
ATOM 8444 O O . SER B 1 527 ? -59.08644 -32.40622 2.78804 1.000 29.92026 524 SER A O 1
ATOM 8447 N N . ARG B 1 528 ? -58.85802 -30.39260 3.77717 1.000 31.27918 525 ARG A N 1
ATOM 8448 C CA . ARG B 1 528 ? -59.71803 -30.70405 4.91367 1.000 30.88351 525 ARG A CA 1
ATOM 8449 C C . ARG B 1 528 ? -60.76900 -29.61824 5.05802 1.000 29.02486 525 ARG A C 1
ATOM 8450 O O . ARG B 1 528 ? -60.44817 -28.42545 4.99578 1.000 33.51994 525 ARG A O 1
ATOM 8458 N N . ASN B 1 529 ? -62.01493 -30.02719 5.28214 1.000 27.79459 526 ASN A N 1
ATOM 8459 C CA . ASN B 1 529 ? -63.11497 -29.09472 5.48482 1.000 29.88978 526 ASN A CA 1
ATOM 8460 C C . ASN B 1 529 ? -63.77399 -29.31685 6.84160 1.000 37.76304 526 ASN A C 1
ATOM 8461 O O . ASN B 1 529 ? -63.83193 -30.44472 7.34704 1.000 32.04246 526 ASN A O 1
ATOM 8466 N N . TYR B 1 530 ? -64.28337 -28.22169 7.41622 1.000 31.18493 527 TYR A N 1
ATOM 8467 C CA . TYR B 1 530 ? -64.92306 -28.21225 8.72780 1.000 34.99112 527 TYR A CA 1
ATOM 8468 C C . TYR B 1 530 ? -66.20638 -27.39633 8.66671 1.000 39.66803 527 TYR A C 1
ATOM 8469 O O . TYR B 1 530 ? -66.21616 -26.29077 8.11653 1.000 35.11420 527 TYR A O 1
ATOM 8478 N N . ASP B 1 531 ? -67.27637 -27.92207 9.26353 1.000 35.69724 528 ASP A N 1
ATOM 8479 C CA . ASP B 1 531 ? -68.56759 -27.25398 9.17377 1.000 41.42436 528 ASP A CA 1
ATOM 8480 C C . ASP B 1 531 ? -68.52132 -25.90315 9.87821 1.000 42.29141 528 ASP A C 1
ATOM 8481 O O . ASP B 1 531 ? -67.96248 -25.77102 10.97274 1.000 34.99836 528 ASP A O 1
ATOM 8486 N N . GLN B 1 532 ? -69.11326 -24.88999 9.23389 1.000 38.83682 529 GLN A N 1
ATOM 8487 C CA . GLN B 1 532 ? -68.98291 -23.52339 9.73555 1.000 38.88380 529 GLN A CA 1
ATOM 8488 C C . GLN B 1 532 ? -69.73149 -23.32109 11.04715 1.000 41.04875 529 GLN A C 1
ATOM 8489 O O . GLN B 1 532 ? -69.37258 -22.43086 11.82742 1.000 39.75431 529 GLN A O 1
ATOM 8495 N N . THR B 1 533 ? -70.77591 -24.11483 11.29942 1.000 41.24046 530 THR A N 1
ATOM 8496 C CA . THR B 1 533 ? -71.56791 -23.99740 12.52181 1.000 44.04024 530 THR A CA 1
ATOM 8497 C C . THR B 1 533 ? -71.01057 -24.86162 13.64941 1.000 44.83687 530 THR A C 1
ATOM 8498 O O . THR B 1 533 ? -70.77105 -24.37039 14.75972 1.000 44.09497 530 THR A O 1
ATOM 8502 N N . SER B 1 534 ? -70.80816 -26.15257 13.37042 1.000 49.10654 531 SER A N 1
ATOM 8503 C CA . SER B 1 534 ? -70.39845 -27.12860 14.37350 1.000 42.35565 531 SER A CA 1
ATOM 8504 C C . SER B 1 534 ? -68.89179 -27.23055 14.52500 1.000 47.55763 531 SER A C 1
ATOM 8505 O O . SER B 1 534 ? -68.41056 -27.58499 15.60806 1.000 40.63166 531 SER A O 1
ATOM 8508 N N . GLY B 1 535 ? -68.13323 -26.93707 13.47000 1.000 38.37193 532 GLY A N 1
ATOM 8509 C CA . GLY B 1 535 ? -66.70532 -27.17350 13.51556 1.000 38.00941 532 GLY A CA 1
ATOM 8510 C C . GLY B 1 535 ? -66.31341 -28.61567 13.31727 1.000 38.31549 532 GLY A C 1
ATOM 8511 O O . GLY B 1 535 ? -65.14232 -28.96197 13.52130 1.000 39.53813 532 GLY A O 1
ATOM 8512 N N . ALA B 1 536 ? -67.26180 -29.46666 12.93477 1.000 39.22875 533 ALA A N 1
ATOM 8513 C CA . ALA B 1 536 ? -66.96785 -30.86759 12.67900 1.000 42.90184 533 ALA A CA 1
ATOM 8514 C C . ALA B 1 536 ? -66.19284 -31.02255 11.37792 1.000 45.06542 533 ALA A C 1
ATOM 8515 O O . ALA B 1 536 ? -66.51530 -30.38308 10.36851 1.000 32.90023 533 ALA A O 1
ATOM 8517 N N . ARG B 1 537 ? -65.16756 -31.88203 11.41243 1.000 38.66537 534 ARG A N 1
ATOM 8518 C CA . ARG B 1 537 ? -64.47173 -32.33076 10.20962 1.000 40.95126 534 ARG A CA 1
ATOM 8519 C C . ARG B 1 537 ? -65.44945 -33.02671 9.27980 1.000 41.80416 534 ARG A C 1
ATOM 8520 O O . ARG B 1 537 ? -65.93315 -34.11808 9.59615 1.000 45.31626 534 ARG A O 1
ATOM 8528 N N . THR B 1 538 ? -65.73325 -32.42394 8.12642 1.000 35.15578 535 THR A N 1
ATOM 8529 C CA . THR B 1 538 ? -66.71587 -32.97721 7.20659 1.000 31.45282 535 THR A CA 1
ATOM 8530 C C . THR B 1 538 ? -66.09604 -33.74886 6.05095 1.000 35.20087 535 THR A C 1
ATOM 8531 O O . THR B 1 538 ? -66.71511 -34.70099 5.56052 1.000 30.84800 535 THR A O 1
ATOM 8535 N N . SER B 1 539 ? -64.91239 -33.34830 5.58269 1.000 33.97163 536 SER A N 1
ATOM 8536 C CA . SER B 1 539 ? -64.24252 -34.07195 4.51534 1.000 28.07170 536 SER A CA 1
ATOM 8537 C C . SER B 1 539 ? -62.73782 -33.93034 4.67735 1.000 35.66622 536 SER A C 1
ATOM 8538 O O . SER B 1 539 ? -62.24289 -32.94392 5.23157 1.000 32.35126 536 SER A O 1
ATOM 8541 N N . HIS B 1 540 ? -62.01737 -34.94178 4.19313 1.000 27.81590 537 HIS A N 1
ATOM 8542 C CA . HIS B 1 540 ? -60.55662 -34.93969 4.20086 1.000 33.40208 537 HIS A CA 1
ATOM 8543 C C . HIS B 1 540 ? -60.11845 -35.66037 2.92116 1.000 34.56441 537 HIS A C 1
ATOM 8544 O O . HIS B 1 540 ? -60.00983 -36.88800 2.88878 1.000 38.17617 537 HIS A O 1
ATOM 8551 N N . ASP B 1 541 ? -59.90283 -34.88355 1.86521 1.000 31.94292 538 ASP A N 1
ATOM 8552 C CA . ASP B 1 541 ? -59.42134 -35.41089 0.59664 1.000 33.79513 538 ASP A CA 1
ATOM 8553 C C . ASP B 1 541 ? -57.90088 -35.46698 0.62724 1.000 36.59141 538 ASP A C 1
ATOM 8554 O O . ASP B 1 541 ? -57.23983 -34.56291 1.14670 1.000 39.87475 538 ASP A O 1
ATOM 8559 N N . LYS B 1 542 ? -57.34353 -36.54519 0.10278 1.000 33.94020 539 LYS A N 1
ATOM 8560 C CA . LYS B 1 542 ? -55.89164 -36.64305 0.01497 1.000 36.14766 539 LYS A CA 1
ATOM 8561 C C . LYS B 1 542 ? -55.56105 -37.54449 -1.15989 1.000 38.30631 539 LYS A C 1
ATOM 8562 O O . LYS B 1 542 ? -55.98296 -38.70464 -1.18725 1.000 41.49635 539 LYS A O 1
ATOM 8568 N N . ARG B 1 543 ? -54.83229 -37.00715 -2.13661 1.000 35.70298 540 ARG A N 1
ATOM 8569 C CA . ARG B 1 543 ? -54.61246 -37.70286 -3.39276 1.000 33.93161 540 ARG A CA 1
ATOM 8570 C C . ARG B 1 543 ? -53.19125 -37.47043 -3.87467 1.000 36.97588 540 ARG A C 1
ATOM 8571 O O . ARG B 1 543 ? -52.55345 -36.46906 -3.54085 1.000 37.07595 540 ARG A O 1
ATOM 8579 N N . HIS B 1 544 ? -52.70872 -38.41472 -4.66770 1.000 34.59111 541 HIS A N 1
ATOM 8580 C CA . HIS B 1 544 ? -51.45027 -38.29666 -5.38729 1.000 36.87747 541 HIS A CA 1
ATOM 8581 C C . HIS B 1 544 ? -51.73261 -38.56215 -6.85876 1.000 37.16198 541 HIS A C 1
ATOM 8582 O O . HIS B 1 544 ? -52.48702 -39.47937 -7.19108 1.000 39.45560 541 HIS A O 1
ATOM 8589 N N . VAL B 1 545 ? -51.15259 -37.74486 -7.73636 1.000 33.61743 542 VAL A N 1
ATOM 8590 C CA . VAL B 1 545 ? -51.33899 -37.87615 -9.18054 1.000 39.34245 542 VAL A CA 1
ATOM 8591 C C . VAL B 1 545 ? -49.99714 -37.66350 -9.86380 1.000 33.10981 542 VAL A C 1
ATOM 8592 O O . VAL B 1 545 ? -49.19555 -36.82879 -9.43353 1.000 34.63068 542 VAL A O 1
ATOM 8596 N N . TRP B 1 546 ? -49.74109 -38.42687 -10.91803 1.000 31.12603 543 TRP A N 1
ATOM 8597 C CA . TRP B 1 546 ? -48.61342 -38.15521 -11.79840 1.000 39.33237 543 TRP A CA 1
ATOM 8598 C C . TRP B 1 546 ? -49.13011 -37.47134 -13.05681 1.000 31.67447 543 TRP A C 1
ATOM 8599 O O . TRP B 1 546 ? -50.22582 -37.78028 -13.53213 1.000 32.56209 543 TRP A O 1
ATOM 8610 N N . THR B 1 547 ? -48.34398 -36.53207 -13.58941 1.000 29.67593 544 THR A N 1
ATOM 8611 C CA . THR B 1 547 ? -48.82434 -35.79490 -14.75070 1.000 27.52165 544 THR A CA 1
ATOM 8612 C C . THR B 1 547 ? -47.63269 -35.42283 -15.62591 1.000 29.54333 544 THR A C 1
ATOM 8613 O O . THR B 1 547 ? -46.64668 -34.87325 -15.11364 1.000 29.82593 544 THR A O 1
ATOM 8617 N N . PRO B 1 548 ? -47.65596 -35.77515 -16.92810 1.000 29.01836 545 PRO A N 1
ATOM 8618 C CA . PRO B 1 548 ? -46.48501 -35.53322 -17.76944 1.000 27.00035 545 PRO A CA 1
ATOM 8619 C C . PRO B 1 548 ? -46.71071 -34.46036 -18.82686 1.000 26.09587 545 PRO A C 1
ATOM 8620 O O . PRO B 1 548 ? -47.81132 -33.92307 -18.96521 1.000 28.37233 545 PRO A O 1
ATOM 8624 N N . MET B 1 549 ? -45.66687 -34.17285 -19.60081 1.000 29.83315 546 MET A N 1
ATOM 8625 C CA . MET B 1 549 ? -45.79480 -33.40778 -20.83075 1.000 27.35553 546 MET A CA 1
ATOM 8626 C C . MET B 1 549 ? -44.80933 -33.94039 -21.85662 1.000 31.33213 546 MET A C 1
ATOM 8627 O O . MET B 1 549 ? -43.80589 -34.57597 -21.52513 1.000 31.65856 546 MET A O 1
ATOM 8632 N N . ALA B 1 550 ? -45.11728 -33.66023 -23.11447 1.000 26.50195 547 ALA A N 1
ATOM 8633 C CA . ALA B 1 550 ? -44.22661 -33.93873 -24.22814 1.000 32.53264 547 ALA A CA 1
ATOM 8634 C C . ALA B 1 550 ? -44.46058 -32.86098 -25.27100 1.000 24.85966 547 ALA A C 1
ATOM 8635 O O . ALA B 1 550 ? -45.60708 -32.51348 -25.56548 1.000 28.05552 547 ALA A O 1
ATOM 8637 N N . SER B 1 551 ? -43.37425 -32.33772 -25.82686 1.000 31.42799 548 SER A N 1
ATOM 8638 C CA . SER B 1 551 ? -43.49187 -31.35679 -26.88604 1.000 29.04643 548 SER A CA 1
ATOM 8639 C C . SER B 1 551 ? -42.34410 -31.51856 -27.86798 1.000 30.28550 548 SER A C 1
ATOM 8640 O O . SER B 1 551 ? -41.24317 -31.94779 -27.50592 1.000 30.12981 548 SER A O 1
ATOM 8643 N N . VAL B 1 552 ? -42.62456 -31.16737 -29.11930 1.000 28.23999 549 VAL A N 1
ATOM 8644 C CA . VAL B 1 552 ? -41.61663 -31.07131 -30.16102 1.000 31.56116 549 VAL A CA 1
ATOM 8645 C C . VAL B 1 552 ? -41.82416 -29.74666 -30.87435 1.000 30.85425 549 VAL A C 1
ATOM 8646 O O . VAL B 1 552 ? -42.96056 -29.34500 -31.14789 1.000 29.48193 549 VAL A O 1
ATOM 8650 N N . LEU B 1 553 ? -40.72701 -29.04536 -31.11869 1.000 27.83219 550 LEU A N 1
ATOM 8651 C CA . LEU B 1 553 ? -40.72500 -27.82122 -31.89551 1.000 30.15116 550 LEU A CA 1
ATOM 8652 C C . LEU B 1 553 ? -39.61886 -27.92942 -32.93009 1.000 28.80448 550 LEU A C 1
ATOM 8653 O O . LEU B 1 553 ? -38.49800 -28.34464 -32.61320 1.000 29.93108 550 LEU A O 1
ATOM 8658 N N . VAL B 1 554 ? -39.94322 -27.54235 -34.15468 1.000 27.12207 551 VAL A N 1
ATOM 8659 C CA . VAL B 1 554 ? -39.03832 -27.60115 -35.29374 1.000 27.30283 551 VAL A CA 1
ATOM 8660 C C . VAL B 1 554 ? -39.06465 -26.24694 -35.98763 1.000 31.40873 551 VAL A C 1
ATOM 8661 O O . VAL B 1 554 ? -40.13987 -25.66994 -36.18499 1.000 35.27865 551 VAL A O 1
ATOM 8665 N N . LYS B 1 555 ? -37.88338 -25.73248 -36.33949 1.000 34.15281 552 LYS A N 1
ATOM 8666 C CA . LYS B 1 555 ? -37.74868 -24.45273 -37.03265 1.000 31.03134 552 LYS A CA 1
ATOM 8667 C C . LYS B 1 555 ? -37.25146 -24.70976 -38.44647 1.000 35.04975 552 LYS A C 1
ATOM 8668 O O . LYS B 1 555 ? -36.03814 -24.64811 -38.70074 1.000 32.07066 552 LYS A O 1
ATOM 8674 N N . PRO B 1 556 ? -38.13751 -25.00661 -39.40038 1.000 32.65878 553 PRO A N 1
ATOM 8675 C CA . PRO B 1 556 ? -37.66459 -25.17568 -40.78692 1.000 37.62708 553 PRO A CA 1
ATOM 8676 C C . PRO B 1 556 ? -36.99053 -23.93117 -41.32052 1.000 39.47875 553 PRO A C 1
ATOM 8677 O O . PRO B 1 556 ? -35.99325 -24.02774 -42.04821 1.000 40.50400 553 PRO A O 1
ATOM 8681 N N . LEU B 1 557 ? -37.51091 -22.75993 -40.97440 1.000 31.02678 554 LEU A N 1
ATOM 8682 C CA . LEU B 1 557 ? -36.84052 -21.50444 -41.25188 1.000 35.86827 554 LEU A CA 1
ATOM 8683 C C . LEU B 1 557 ? -36.54640 -20.81102 -39.93412 1.000 42.91248 554 LEU A C 1
ATOM 8684 O O . LEU B 1 557 ? -37.14470 -21.11806 -38.89847 1.000 42.67195 554 LEU A O 1
ATOM 8689 N N . GLN B 1 558 ? -35.60134 -19.87405 -39.98125 1.000 41.98841 555 GLN A N 1
ATOM 8690 C CA . GLN B 1 558 ? -35.26360 -19.11908 -38.78510 1.000 48.01357 555 GLN A CA 1
ATOM 8691 C C . GLN B 1 558 ? -36.46321 -18.36068 -38.23597 1.000 44.60236 555 GLN A C 1
ATOM 8692 O O . GLN B 1 558 ? -36.52406 -18.11613 -37.02725 1.000 51.32224 555 GLN A O 1
ATOM 8698 N N . ASP B 1 559 ? -37.43965 -18.04345 -39.08808 1.000 39.09608 556 ASP A N 1
ATOM 8699 C CA . ASP B 1 559 ? -38.61361 -17.25661 -38.73328 1.000 43.06794 556 ASP A CA 1
ATOM 8700 C C . ASP B 1 559 ? -39.89493 -18.07534 -38.70865 1.000 35.52066 556 ASP A C 1
ATOM 8701 O O . ASP B 1 559 ? -40.98220 -17.49479 -38.73931 1.000 35.16244 556 ASP A O 1
ATOM 8706 N N . LEU B 1 560 ? -39.80917 -19.39955 -38.71226 1.000 30.96899 557 LEU A N 1
ATOM 8707 C CA . LEU B 1 560 ? -41.01062 -20.22083 -38.77437 1.000 31.59337 557 LEU A CA 1
ATOM 8708 C C . LEU B 1 560 ? -40.82733 -21.38878 -37.83199 1.000 33.95279 557 LEU A C 1
ATOM 8709 O O . LEU B 1 560 ? -39.88167 -22.16743 -37.98748 1.000 30.01502 557 LEU A O 1
ATOM 8714 N N . SER B 1 561 ? -41.72608 -21.49222 -36.85618 1.000 29.25859 558 SER A N 1
ATOM 8715 C CA . SER B 1 561 ? -41.70492 -22.54218 -35.85344 1.000 27.95386 558 SER A CA 1
ATOM 8716 C C . SER B 1 561 ? -42.97019 -23.37057 -35.98851 1.000 27.13906 558 SER A C 1
ATOM 8717 O O . SER B 1 561 ? -44.07443 -22.81567 -36.04348 1.000 29.32679 558 SER A O 1
ATOM 8720 N N . LEU B 1 562 ? -42.81223 -24.69037 -36.04195 1.000 27.02248 559 LEU A N 1
ATOM 8721 C CA . LEU B 1 562 ? -43.93155 -25.62205 -35.99910 1.000 24.79394 559 LEU A CA 1
ATOM 8722 C C . LEU B 1 562 ? -43.82497 -26.42399 -34.71747 1.000 27.94174 559 LEU A C 1
ATOM 8723 O O . LEU B 1 562 ? -42.71834 -26.77452 -34.30320 1.000 29.47596 559 LEU A O 1
ATOM 8728 N N . TYR B 1 563 ? -44.95840 -26.74395 -34.09849 1.000 25.87174 560 TYR A N 1
ATOM 8729 C CA . TYR B 1 563 ? -44.85247 -27.40298 -32.80232 1.000 26.75759 560 TYR A CA 1
ATOM 8730 C C . TYR B 1 563 ? -46.03817 -28.31993 -32.55511 1.000 25.92175 560 TYR A C 1
ATOM 8731 O O . TYR B 1 563 ? -47.10865 -28.16918 -33.15175 1.000 27.64735 560 TYR A O 1
ATOM 8740 N N . ALA B 1 564 ? -45.83415 -29.25381 -31.62034 1.000 27.04286 561 ALA A N 1
ATOM 8741 C CA . ALA B 1 564 ? -46.90305 -30.06935 -31.07331 1.000 28.46977 561 ALA A CA 1
ATOM 8742 C C . ALA B 1 564 ? -46.66141 -30.25608 -29.58033 1.000 29.52426 561 ALA A C 1
ATOM 8743 O O . ALA B 1 564 ? -45.51491 -30.39729 -29.15005 1.000 28.46069 561 ALA A O 1
ATOM 8745 N N . ASN B 1 565 ? -47.72506 -30.25180 -28.78480 1.000 28.37541 562 ASN A N 1
ATOM 8746 C CA . ASN B 1 565 ? -47.56374 -30.57287 -27.37379 1.000 25.08631 562 ASN A CA 1
ATOM 8747 C C . ASN B 1 565 ? -48.63922 -31.54720 -26.93159 1.000 27.22573 562 ASN A C 1
ATOM 8748 O O . ASN B 1 565 ? -49.71187 -31.64651 -27.53384 1.000 31.78410 562 ASN A O 1
ATOM 8753 N N . TYR B 1 566 ? -48.30202 -32.29216 -25.87912 1.000 28.56542 563 TYR A N 1
ATOM 8754 C CA . TYR B 1 566 ? -49.25924 -33.01655 -25.06425 1.000 30.51197 563 TYR A CA 1
ATOM 8755 C C . TYR B 1 566 ? -49.01594 -32.60098 -23.62052 1.000 28.51353 563 TYR A C 1
ATOM 8756 O O . TYR B 1 566 ? -47.87721 -32.66705 -23.13933 1.000 25.01126 563 TYR A O 1
ATOM 8765 N N . ILE B 1 567 ? -50.07935 -32.18127 -22.93481 1.000 24.54003 564 ILE A N 1
ATOM 8766 C CA . ILE B 1 567 ? -49.98144 -31.72120 -21.55289 1.000 26.24898 564 ILE A CA 1
ATOM 8767 C C . ILE B 1 567 ? -51.33169 -31.92798 -20.87556 1.000 26.21234 564 ILE A C 1
ATOM 8768 O O . ILE B 1 567 ? -52.37137 -32.04108 -21.52963 1.000 30.16165 564 ILE A O 1
ATOM 8773 N N . GLN B 1 568 ? -51.31544 -32.00158 -19.55009 1.000 24.80185 565 GLN A N 1
ATOM 8774 C CA . GLN B 1 568 ? -52.52679 -32.27930 -18.79413 1.000 31.53030 565 GLN A CA 1
ATOM 8775 C C . GLN B 1 568 ? -52.89613 -31.12172 -17.86899 1.000 31.10849 565 GLN A C 1
ATOM 8776 O O . GLN B 1 568 ? -52.06994 -30.27086 -17.52663 1.000 26.43578 565 GLN A O 1
ATOM 8782 N N . GLY B 1 569 ? -54.16457 -31.10607 -17.47330 1.000 26.95897 566 GLY A N 1
ATOM 8783 C CA . GLY B 1 569 ? -54.62168 -30.22792 -16.41329 1.000 27.44862 566 GLY A CA 1
ATOM 8784 C C . GLY B 1 569 ? -55.19628 -31.05261 -15.28316 1.000 30.29650 566 GLY A C 1
ATOM 8785 O O . GLY B 1 569 ? -55.58347 -32.20460 -15.49952 1.000 33.00845 566 GLY A O 1
ATOM 8786 N N . LEU B 1 570 ? -55.26674 -30.48242 -14.08225 1.000 24.38657 567 LEU A N 1
ATOM 8787 C CA . LEU B 1 570 ? -55.73501 -31.20140 -12.90592 1.000 31.70012 567 LEU A CA 1
ATOM 8788 C C . LEU B 1 570 ? -56.70738 -30.32512 -12.14062 1.000 32.65143 567 LEU A C 1
ATOM 8789 O O . LEU B 1 570 ? -56.46009 -29.12890 -11.95805 1.000 26.71792 567 LEU A O 1
ATOM 8794 N N . SER B 1 571 ? -57.80882 -30.93029 -11.70029 1.000 30.44323 568 SER A N 1
ATOM 8795 C CA . SER B 1 571 ? -58.76198 -30.29341 -10.80726 1.000 31.43351 568 SER A CA 1
ATOM 8796 C C . SER B 1 571 ? -59.08584 -31.25502 -9.67312 1.000 31.29193 568 SER A C 1
ATOM 8797 O O . SER B 1 571 ? -59.20912 -32.46626 -9.88874 1.000 28.20838 568 SER A O 1
ATOM 8800 N N . GLN B 1 572 ? -59.19939 -30.71527 -8.46593 1.000 28.04256 569 GLN A N 1
ATOM 8801 C CA . GLN B 1 572 ? -59.74653 -31.49632 -7.36586 1.000 35.04631 569 GLN A CA 1
ATOM 8802 C C . GLN B 1 572 ? -61.14030 -31.99588 -7.72305 1.000 33.47612 569 GLN A C 1
ATOM 8803 O O . GLN B 1 572 ? -61.96314 -31.25645 -8.27291 1.000 31.79557 569 GLN A O 1
ATOM 8809 N N . GLY B 1 573 ? -61.39975 -33.26400 -7.42673 1.000 33.86258 570 GLY A N 1
ATOM 8810 C CA . GLY B 1 573 ? -62.75408 -33.76766 -7.54534 1.000 41.77280 570 GLY A CA 1
ATOM 8811 C C . GLY B 1 573 ? -63.71665 -32.97697 -6.67917 1.000 40.84315 570 GLY A C 1
ATOM 8812 O O . GLY B 1 573 ? -63.33834 -32.38876 -5.66362 1.000 40.64383 570 GLY A O 1
ATOM 8813 N N . GLU B 1 574 ? -64.97320 -32.94183 -7.10446 1.000 37.82966 571 GLU A N 1
ATOM 8814 C CA . GLU B 1 574 ? -65.99982 -32.25207 -6.34493 1.000 45.29037 571 GLU A CA 1
ATOM 8815 C C . GLU B 1 574 ? -66.60767 -33.18827 -5.31303 1.000 48.52074 571 GLU A C 1
ATOM 8816 O O . GLU B 1 574 ? -66.47561 -34.41279 -5.38863 1.000 48.65695 571 GLU A O 1
ATOM 8822 N N . ALA B 1 575 ? -67.27206 -32.59020 -4.33347 1.000 48.90219 572 ALA A N 1
ATOM 8823 C CA . ALA B 1 575 ? -68.09437 -33.34415 -3.40559 1.000 49.75422 572 ALA A CA 1
ATOM 8824 C C . ALA B 1 575 ? -69.50703 -33.43959 -3.96546 1.000 50.68247 572 ALA A C 1
ATOM 8825 O O . ALA B 1 575 ? -70.00924 -32.49512 -4.58388 1.000 51.34448 572 ALA A O 1
ATOM 8827 N N . ALA B 1 576 ? -70.12177 -34.60231 -3.78396 1.000 52.43121 573 ALA A N 1
ATOM 8828 C CA . ALA B 1 576 ? -71.49498 -34.79494 -4.21635 1.000 51.85797 573 ALA A CA 1
ATOM 8829 C C . ALA B 1 576 ? -72.42239 -33.86490 -3.44055 1.000 58.60681 573 ALA A C 1
ATOM 8830 O O . ALA B 1 576 ? -72.20271 -33.62129 -2.24728 1.000 55.96619 573 ALA A O 1
ATOM 8832 N N . PRO B 1 577 ? -73.45455 -33.31952 -4.07884 1.000 59.88453 574 PRO A N 1
ATOM 8833 C CA . PRO B 1 577 ? -74.40608 -32.47948 -3.34259 1.000 61.74185 574 PRO A CA 1
ATOM 8834 C C . PRO B 1 577 ? -75.12490 -33.29518 -2.27812 1.000 59.64295 574 PRO A C 1
ATOM 8835 O O . PRO B 1 577 ? -75.20371 -34.52387 -2.34714 1.000 58.84130 574 PRO A O 1
ATOM 8839 N N . MET B 1 578 ? -75.65302 -32.59239 -1.27417 1.000 66.34012 575 MET A N 1
ATOM 8840 C CA . MET B 1 578 ? -76.31041 -33.27614 -0.16319 1.000 68.58750 575 MET A CA 1
ATOM 8841 C C . MET B 1 578 ? -77.57076 -34.02089 -0.59228 1.000 64.48047 575 MET A C 1
ATOM 8842 O O . MET B 1 578 ? -78.05261 -34.87399 0.16070 1.000 66.56789 575 MET A O 1
ATOM 8847 N N . THR B 1 579 ? -78.09243 -33.74392 -1.78830 1.000 70.73876 576 THR A N 1
ATOM 8848 C CA . THR B 1 579 ? -79.26802 -34.42024 -2.32270 1.000 67.45347 576 THR A CA 1
ATOM 8849 C C . THR B 1 579 ? -78.96071 -35.81113 -2.87574 1.000 65.06673 576 THR A C 1
ATOM 8850 O O . THR B 1 579 ? -79.89000 -36.59253 -3.10197 1.000 64.81619 576 THR A O 1
ATOM 8854 N N . ALA B 1 580 ? -77.69390 -36.15703 -3.07367 1.000 64.30824 577 ALA A N 1
ATOM 8855 C CA . ALA B 1 580 ? -77.35267 -37.39177 -3.76295 1.000 61.03796 577 ALA A CA 1
ATOM 8856 C C . ALA B 1 580 ? -77.19226 -38.55354 -2.78559 1.000 63.23476 577 ALA A C 1
ATOM 8857 O O . ALA B 1 580 ? -77.19160 -38.38617 -1.56417 1.000 61.05066 577 ALA A O 1
ATOM 8859 N N . ALA B 1 581 ? -77.04539 -39.75372 -3.35394 1.000 64.72374 578 ALA A N 1
ATOM 8860 C CA . ALA B 1 581 ? -76.80291 -40.94273 -2.54418 1.000 62.21879 578 ALA A CA 1
ATOM 8861 C C . ALA B 1 581 ? -75.47354 -40.84059 -1.80842 1.000 62.40230 578 ALA A C 1
ATOM 8862 O O . ALA B 1 581 ? -75.40121 -41.07694 -0.59697 1.000 63.67787 578 ALA A O 1
ATOM 8864 N N . ASN B 1 582 ? -74.41144 -40.48153 -2.52452 1.000 55.23486 579 ASN A N 1
ATOM 8865 C CA . ASN B 1 582 ? -73.07983 -40.33192 -1.93809 1.000 50.88953 579 ASN A CA 1
ATOM 8866 C C . ASN B 1 582 ? -72.84508 -38.90602 -1.44262 1.000 51.30477 579 ASN A C 1
ATOM 8867 O O . ASN B 1 582 ? -71.82366 -38.29173 -1.73695 1.000 49.85150 579 ASN A O 1
ATOM 8872 N N . ALA B 1 583 ? -73.76809 -38.42637 -0.59580 1.000 53.14925 580 ALA A N 1
ATOM 8873 C CA . ALA B 1 583 ? -74.00683 -36.99922 -0.37139 1.000 58.23260 580 ALA A CA 1
ATOM 8874 C C . ALA B 1 583 ? -72.78161 -36.20196 0.06191 1.000 59.41471 580 ALA A C 1
ATOM 8875 O O . ALA B 1 583 ? -72.78889 -34.97475 -0.06880 1.000 63.14725 580 ALA A O 1
ATOM 8877 N N . GLY B 1 584 ? -71.75100 -36.83055 0.60194 1.000 54.60397 581 GLY A N 1
ATOM 8878 C CA . GLY B 1 584 ? -70.60663 -36.02215 0.97341 1.000 55.17468 581 GLY A CA 1
ATOM 8879 C C . GLY B 1 584 ? -69.33581 -36.43689 0.27071 1.000 43.95052 581 GLY A C 1
ATOM 8880 O O . GLY B 1 584 ? -68.28162 -35.82772 0.45796 1.000 47.21067 581 GLY A O 1
ATOM 8881 N N . GLN B 1 585 ? -69.43803 -37.48420 -0.53552 1.000 40.71012 582 GLN A N 1
ATOM 8882 C CA . GLN B 1 585 ? -68.26824 -38.09928 -1.13882 1.000 47.29038 582 GLN A CA 1
ATOM 8883 C C . GLN B 1 585 ? -67.53673 -37.11100 -2.04105 1.000 51.48177 582 GLN A C 1
ATOM 8884 O O . GLN B 1 585 ? -68.14706 -36.46142 -2.89527 1.000 47.09936 582 GLN A O 1
ATOM 8890 N N . VAL B 1 586 ? -66.22713 -36.97389 -1.83133 1.000 53.07504 583 VAL A N 1
ATOM 8891 C CA . VAL B 1 586 ? -65.37569 -36.22383 -2.75047 1.000 51.36066 583 VAL A CA 1
ATOM 8892 C C . VAL B 1 586 ? -64.82794 -37.19510 -3.78829 1.000 47.11883 583 VAL A C 1
ATOM 8893 O O . VAL B 1 586 ? -64.31478 -38.26972 -3.44632 1.000 52.66436 583 VAL A O 1
ATOM 8897 N N . LEU B 1 587 ? -64.98317 -36.84569 -5.06011 1.000 48.93703 584 LEU A N 1
ATOM 8898 C CA . LEU B 1 587 ? -64.53096 -37.71813 -6.12978 1.000 40.47207 584 LEU A CA 1
ATOM 8899 C C . LEU B 1 587 ? -63.03284 -37.54412 -6.35425 1.000 37.35596 584 LEU A C 1
ATOM 8900 O O . LEU B 1 587 ? -62.41208 -36.58346 -5.89214 1.000 39.96707 584 LEU A O 1
ATOM 8905 N N . ALA B 1 588 ? -62.45597 -38.49341 -7.08969 1.000 39.80856 585 ALA A N 1
ATOM 8906 C CA . ALA B 1 588 ? -61.05443 -38.42870 -7.45792 1.000 41.54292 585 ALA A CA 1
ATOM 8907 C C . ALA B 1 588 ? -60.80640 -37.21679 -8.36025 1.000 36.63095 585 ALA A C 1
ATOM 8908 O O . ALA B 1 588 ? -61.74313 -36.67326 -8.95065 1.000 35.65630 585 ALA A O 1
ATOM 8910 N N . PRO B 1 589 ? -59.55472 -36.76309 -8.46328 1.000 35.51713 586 PRO A N 1
ATOM 8911 C CA . PRO B 1 589 ? -59.26791 -35.58529 -9.29372 1.000 38.44372 586 PRO A CA 1
ATOM 8912 C C . PRO B 1 589 ? -59.56752 -35.82202 -10.76457 1.000 39.71419 586 PRO A C 1
ATOM 8913 O O . PRO B 1 589 ? -59.45110 -36.94060 -11.27858 1.000 34.12609 586 PRO A O 1
ATOM 8917 N N . TYR B 1 590 ? -59.95565 -34.73520 -11.43707 1.000 37.15221 587 TYR A N 1
ATOM 8918 C CA . TYR B 1 590 ? -60.24053 -34.74341 -12.87022 1.000 38.70225 587 TYR A CA 1
ATOM 8919 C C . TYR B 1 590 ? -58.95497 -34.45276 -13.62581 1.000 36.70024 587 TYR A C 1
ATOM 8920 O O . TYR B 1 590 ? -58.29701 -33.43165 -13.38495 1.000 30.93982 587 TYR A O 1
ATOM 8929 N N . LYS B 1 591 ? -58.60478 -35.34792 -14.53284 1.000 33.10763 588 LYS A N 1
ATOM 8930 C CA . LYS B 1 591 ? -57.41019 -35.21719 -15.34984 1.000 39.04581 588 LYS A CA 1
ATOM 8931 C C . LYS B 1 591 ? -57.83376 -34.73715 -16.73183 1.000 35.79023 588 LYS A C 1
ATOM 8932 O O . LYS B 1 591 ? -58.45538 -35.49202 -17.48736 1.000 35.81880 588 LYS A O 1
ATOM 8938 N N . ALA B 1 592 ? -57.51589 -33.48508 -17.06565 1.000 35.72443 589 ALA A N 1
ATOM 8939 C CA . ALA B 1 592 ? -57.75379 -33.00714 -18.43035 1.000 31.38746 589 ALA A CA 1
ATOM 8940 C C . ALA B 1 592 ? -56.52718 -33.26605 -19.29248 1.000 29.15437 589 ALA A C 1
ATOM 8941 O O . ALA B 1 592 ? -55.39297 -33.23828 -18.81211 1.000 31.16690 589 ALA A O 1
ATOM 8943 N N . GLU B 1 593 ? -56.76122 -33.53610 -20.57589 1.000 26.87746 590 GLU A N 1
ATOM 8944 C CA . GLU B 1 593 ? -55.68470 -33.89897 -21.49086 1.000 35.83575 590 GLU A CA 1
ATOM 8945 C C . GLU B 1 593 ? -55.74465 -33.02118 -22.72542 1.000 31.50074 590 GLU A C 1
ATOM 8946 O O . GLU B 1 593 ? -56.78472 -32.95829 -23.39062 1.000 26.37166 590 GLU A O 1
ATOM 8952 N N . GLN B 1 594 ? -54.63040 -32.35983 -23.03169 1.000 29.79371 591 GLN A N 1
ATOM 8953 C CA . GLN B 1 594 ? -54.52346 -31.48974 -24.19452 1.000 29.91110 591 GLN A CA 1
ATOM 8954 C C . GLN B 1 594 ? -53.56437 -32.07508 -25.22221 1.000 26.85136 591 GLN A C 1
ATOM 8955 O O . GLN B 1 594 ? -52.45828 -32.50142 -24.87709 1.000 26.19404 591 GLN A O 1
ATOM 8961 N N . TYR B 1 595 ? -53.99498 -32.08541 -26.48024 1.000 28.29743 592 TYR A N 1
ATOM 8962 C CA . TYR B 1 595 ? -53.11294 -32.16310 -27.63708 1.000 28.69457 592 TYR A CA 1
ATOM 8963 C C . TYR B 1 595 ? -53.20013 -30.84525 -28.38861 1.000 26.64618 592 TYR A C 1
ATOM 8964 O O . TYR B 1 595 ? -54.29680 -30.30922 -28.58178 1.000 28.78487 592 TYR A O 1
ATOM 8973 N N . GLU B 1 596 ? -52.05511 -30.33028 -28.82637 1.000 26.03769 593 GLU A N 1
ATOM 8974 C CA . GLU B 1 596 ? -52.03240 -29.11580 -29.62923 1.000 30.63692 593 GLU A CA 1
ATOM 8975 C C . GLU B 1 596 ? -51.03630 -29.26393 -30.77990 1.000 25.93950 593 GLU A C 1
ATOM 8976 O O . GLU B 1 596 ? -50.00757 -29.92433 -30.64813 1.000 27.33655 593 GLU A O 1
ATOM 8982 N N . ILE B 1 597 ? -51.34743 -28.64338 -31.91382 1.000 27.72709 594 ILE A N 1
ATOM 8983 C CA . ILE B 1 597 ? -50.36606 -28.43359 -32.97309 1.000 30.98941 594 ILE A CA 1
ATOM 8984 C C . ILE B 1 597 ? -50.48140 -26.98901 -33.42388 1.000 29.94763 594 ILE A C 1
ATOM 8985 O O . ILE B 1 597 ? -51.56194 -26.39169 -33.39084 1.000 32.08683 594 ILE A O 1
ATOM 8990 N N . GLY B 1 598 ? -49.36306 -26.41600 -33.83852 1.000 26.15156 595 GLY A N 1
ATOM 8991 C CA . GLY B 1 598 ? -49.48589 -25.06055 -34.32729 1.000 26.22271 595 GLY A CA 1
ATOM 8992 C C . GLY B 1 598 ? -48.27040 -24.64073 -35.11539 1.000 25.65558 595 GLY A C 1
ATOM 8993 O O . GLY B 1 598 ? -47.28020 -25.36920 -35.22321 1.000 26.62793 595 GLY A O 1
ATOM 8994 N N . ALA B 1 599 ? -48.35508 -23.42409 -35.63656 1.000 26.93163 596 ALA A N 1
ATOM 8995 C CA . ALA B 1 599 ? -47.30625 -22.84070 -36.45192 1.000 30.31959 596 ALA A CA 1
ATOM 8996 C C . ALA B 1 599 ? -47.21465 -21.35784 -36.15035 1.000 26.53447 596 ALA A C 1
ATOM 8997 O O . ALA B 1 599 ? -48.23448 -20.69820 -35.93120 1.000 31.43451 596 ALA A O 1
ATOM 8999 N N . LYS B 1 600 ? -45.99044 -20.84282 -36.11363 1.000 21.48164 597 LYS A N 1
ATOM 9000 C CA . LYS B 1 600 ? -45.75010 -19.44012 -35.81539 1.000 28.46672 597 LYS A CA 1
ATOM 9001 C C . LYS B 1 600 ? -44.78806 -18.88912 -36.84946 1.000 26.24563 597 LYS A C 1
ATOM 9002 O O . LYS B 1 600 ? -43.73952 -19.48619 -37.09951 1.000 28.28100 597 LYS A O 1
ATOM 9008 N N . TYR B 1 601 ? -45.10808 -17.72766 -37.39708 1.000 26.15043 598 TYR A N 1
ATOM 9009 C CA . TYR B 1 601 ? -44.32528 -17.15642 -38.48918 1.000 32.94603 598 TYR A CA 1
ATOM 9010 C C . TYR B 1 601 ? -44.03456 -15.69365 -38.17877 1.000 29.51534 598 TYR A C 1
ATOM 9011 O O . TYR B 1 601 ? -44.94760 -14.86515 -38.18013 1.000 33.48692 598 TYR A O 1
ATOM 9020 N N . ASP B 1 602 ? -42.76358 -15.37803 -37.92490 1.000 28.79527 599 ASP A N 1
ATOM 9021 C CA . ASP B 1 602 ? -42.32787 -14.03677 -37.53099 1.000 35.08377 599 ASP A CA 1
ATOM 9022 C C . ASP B 1 602 ? -41.69653 -13.34225 -38.73538 1.000 42.48793 599 ASP A C 1
ATOM 9023 O O . ASP B 1 602 ? -40.54213 -13.59606 -39.07548 1.000 47.01010 599 ASP A O 1
ATOM 9028 N N . LEU B 1 603 ? -42.44710 -12.44265 -39.37233 1.000 37.40441 600 LEU A N 1
ATOM 9029 C CA . LEU B 1 603 ? -41.95994 -11.74057 -40.55314 1.000 44.17005 600 LEU A CA 1
ATOM 9030 C C . LEU B 1 603 ? -41.32226 -10.39501 -40.22242 1.000 48.07497 600 LEU A C 1
ATOM 9031 O O . LEU B 1 603 ? -41.40503 -9.46173 -41.02762 1.000 47.37274 600 LEU A O 1
ATOM 9036 N N . GLY B 1 604 ? -40.69024 -10.26589 -39.05796 1.000 52.24803 601 GLY A N 1
ATOM 9037 C CA . GLY B 1 604 ? -39.99646 -9.03800 -38.72053 1.000 45.71592 601 GLY A CA 1
ATOM 9038 C C . GLY B 1 604 ? -40.84192 -8.03895 -37.96142 1.000 42.79458 601 GLY A C 1
ATOM 9039 O O . GLY B 1 604 ? -40.64208 -7.83853 -36.76074 1.000 44.90837 601 GLY A O 1
ATOM 9040 N N . GLY B 1 605 ? -41.78936 -7.40211 -38.64452 1.000 46.90244 602 GLY A N 1
ATOM 9041 C CA . GLY B 1 605 ? -42.61232 -6.39297 -38.00593 1.000 43.89617 602 GLY A CA 1
ATOM 9042 C C . GLY B 1 605 ? -43.88727 -6.95031 -37.40761 1.000 39.61699 602 GLY A C 1
ATOM 9043 O O . GLY B 1 605 ? -44.51170 -6.31480 -36.55560 1.000 37.17011 602 GLY A O 1
ATOM 9044 N N . PHE B 1 606 ? -44.29378 -8.13654 -37.84716 1.000 39.51163 603 PHE A N 1
ATOM 9045 C CA . PHE B 1 606 ? -45.51660 -8.72116 -37.32996 1.000 39.66367 603 PHE A CA 1
ATOM 9046 C C . PHE B 1 606 ? -45.42477 -10.23496 -37.41637 1.000 38.84209 603 PHE A C 1
ATOM 9047 O O . PHE B 1 606 ? -44.67221 -10.79415 -38.21697 1.000 40.00210 603 PHE A O 1
ATOM 9055 N N . THR B 1 607 ? -46.19500 -10.88494 -36.55822 1.000 33.98949 604 THR A N 1
ATOM 9056 C CA . THR B 1 607 ? -46.20410 -12.32999 -36.40888 1.000 31.24734 604 THR A CA 1
ATOM 9057 C C . THR B 1 607 ? -47.61646 -12.83013 -36.66272 1.000 28.18194 604 THR A C 1
ATOM 9058 O O . THR B 1 607 ? -48.58654 -12.18216 -36.26980 1.000 29.09606 604 THR A O 1
ATOM 9062 N N . THR B 1 608 ? -47.73494 -13.97262 -37.32394 1.000 26.96598 605 THR A N 1
ATOM 9063 C CA . THR B 1 608 ? -49.00461 -14.67259 -37.45337 1.000 26.46043 605 THR A CA 1
ATOM 9064 C C . THR B 1 608 ? -48.85025 -16.05778 -36.84712 1.000 29.31637 605 THR A C 1
ATOM 9065 O O . THR B 1 608 ? -47.78824 -16.67901 -36.96557 1.000 29.99628 605 THR A O 1
ATOM 9069 N N . THR B 1 609 ? -49.88635 -16.52495 -36.15549 1.000 29.05037 606 THR A N 1
ATOM 9070 C CA . THR B 1 609 ? -49.82954 -17.82456 -35.50758 1.000 28.42178 606 THR A CA 1
ATOM 9071 C C . THR B 1 609 ? -51.10467 -18.58272 -35.80465 1.000 27.63291 606 THR A C 1
ATOM 9072 O O . THR B 1 609 ? -52.16060 -17.99554 -36.04658 1.000 28.06808 606 THR A O 1
ATOM 9076 N N . LEU B 1 610 ? -50.98787 -19.89710 -35.76366 1.000 23.80087 607 LEU A N 1
ATOM 9077 C CA . LEU B 1 610 ? -52.10383 -20.79994 -35.94848 1.000 28.64970 607 LEU A CA 1
ATOM 9078 C C . LEU B 1 610 ? -51.96181 -21.90851 -34.91781 1.000 30.35068 607 LEU A C 1
ATOM 9079 O O . LEU B 1 610 ? -50.85139 -22.22801 -34.48312 1.000 31.69425 607 LEU A O 1
ATOM 9084 N N . ALA B 1 611 ? -53.08792 -22.47283 -34.50170 1.000 28.41070 608 ALA A N 1
ATOM 9085 C CA . ALA B 1 611 ? -53.04121 -23.56789 -33.54320 1.000 29.82854 608 ALA A CA 1
ATOM 9086 C C . ALA B 1 611 ? -54.32559 -24.36059 -33.66525 1.000 28.06298 608 ALA A C 1
ATOM 9087 O O . ALA B 1 611 ? -55.39587 -23.78850 -33.89111 1.000 29.33000 608 ALA A O 1
ATOM 9089 N N . LEU B 1 612 ? -54.20149 -25.67095 -33.52270 1.000 26.45494 609 LEU A N 1
ATOM 9090 C CA . LEU B 1 612 ? -55.32978 -26.58094 -33.40319 1.000 30.66337 609 LEU A CA 1
ATOM 9091 C C . LEU B 1 612 ? -55.18165 -27.31009 -32.08092 1.000 24.22797 609 LEU A C 1
ATOM 9092 O O . LEU B 1 612 ? -54.11003 -27.85048 -31.79522 1.000 30.22104 609 LEU A O 1
ATOM 9097 N N . PHE B 1 613 ? -56.24495 -27.35360 -31.29081 1.000 28.51716 610 PHE A N 1
ATOM 9098 C CA . PHE B 1 613 ? -56.14596 -28.02236 -30.00028 1.000 30.07320 610 PHE A CA 1
ATOM 9099 C C . PHE B 1 613 ? -57.37886 -28.87261 -29.74032 1.000 29.42786 610 PHE A C 1
ATOM 9100 O O . PHE B 1 613 ? -58.47366 -28.59389 -30.24509 1.000 25.02334 610 PHE A O 1
ATOM 9108 N N . GLU B 1 614 ? -57.18070 -29.90033 -28.91701 1.000 29.30469 611 GLU A N 1
ATOM 9109 C CA . GLU B 1 614 ? -58.26287 -30.60307 -28.24195 1.000 33.55982 611 GLU A CA 1
ATOM 9110 C C . GLU B 1 614 ? -57.95948 -30.67995 -26.75335 1.000 30.11165 611 GLU A C 1
ATOM 9111 O O . GLU B 1 614 ? -56.84634 -31.05135 -26.35752 1.000 30.98735 611 GLU A O 1
ATOM 9117 N N . ILE B 1 615 ? -58.94841 -30.36639 -25.92414 1.000 30.42690 612 ILE A N 1
ATOM 9118 C CA . ILE B 1 615 ? -58.82518 -30.59461 -24.48780 1.000 31.70583 612 ILE A CA 1
ATOM 9119 C C . ILE B 1 615 ? -60.01521 -31.42694 -24.03712 1.000 32.52264 612 ILE A C 1
ATOM 9120 O O . ILE B 1 615 ? -61.16704 -31.00496 -24.18864 1.000 28.99140 612 ILE A O 1
ATOM 9125 N N . ARG B 1 616 ? -59.73911 -32.60746 -23.49466 1.000 29.66666 613 ARG A N 1
ATOM 9126 C CA . ARG B 1 616 ? -60.76921 -33.46810 -22.93799 1.000 32.86499 613 ARG A CA 1
ATOM 9127 C C . ARG B 1 616 ? -60.67850 -33.42241 -21.42053 1.000 30.49234 613 ARG A C 1
ATOM 9128 O O . ARG B 1 616 ? -59.57994 -33.42985 -20.86034 1.000 32.21476 613 ARG A O 1
ATOM 9136 N N . LYS B 1 617 ? -61.83285 -33.36106 -20.75974 1.000 31.57892 614 LYS A N 1
ATOM 9137 C CA . LYS B 1 617 ? -61.83667 -33.24024 -19.30484 1.000 32.06037 614 LYS A CA 1
ATOM 9138 C C . LYS B 1 617 ? -63.04372 -33.96530 -18.72329 1.000 32.27436 614 LYS A C 1
ATOM 9139 O O . LYS B 1 617 ? -64.17782 -33.70805 -19.15956 1.000 33.41806 614 LYS A O 1
ATOM 9145 N N . PRO B 1 618 ? -62.83973 -34.86533 -17.76373 1.000 34.24703 615 PRO A N 1
ATOM 9146 C CA . PRO B 1 618 ? -63.98087 -35.50475 -17.10163 1.000 35.95887 615 PRO A CA 1
ATOM 9147 C C . PRO B 1 618 ? -64.91132 -34.47925 -16.47529 1.000 31.52515 615 PRO A C 1
ATOM 9148 O O . PRO B 1 618 ? -64.49472 -33.39536 -16.06198 1.000 35.88724 615 PRO A O 1
ATOM 9152 N N . ASN B 1 619 ? -66.19244 -34.83695 -16.43397 1.000 37.91022 616 ASN A N 1
ATOM 9153 C CA . ASN B 1 619 ? -67.24727 -34.04873 -15.81504 1.000 44.59010 616 ASN A CA 1
ATOM 9154 C C . ASN B 1 619 ? -67.99184 -34.91698 -14.81715 1.000 44.19550 616 ASN A C 1
ATOM 9155 O O . ASN B 1 619 ? -68.11888 -36.12828 -15.01205 1.000 41.57079 616 ASN A O 1
ATOM 9160 N N . ALA B 1 620 ? -68.50511 -34.28757 -13.76449 1.000 38.72727 617 ALA A N 1
ATOM 9161 C CA . ALA B 1 620 ? -69.33626 -34.96946 -12.78580 1.000 46.50013 617 ALA A CA 1
ATOM 9162 C C . ALA B 1 620 ? -70.79680 -34.57912 -12.97330 1.000 47.45443 617 ALA A C 1
ATOM 9163 O O . ALA B 1 620 ? -71.11124 -33.46710 -13.40345 1.000 46.75418 617 ALA A O 1
ATOM 9165 N N . TYR B 1 621 ? -71.68565 -35.51781 -12.65866 1.000 53.17692 618 TYR A N 1
ATOM 9166 C CA . TYR B 1 621 ? -73.11963 -35.26011 -12.64162 1.000 56.56936 618 TYR A CA 1
ATOM 9167 C C . TYR B 1 621 ? -73.79777 -36.38557 -11.87430 1.000 54.97466 618 TYR A C 1
ATOM 9168 O O . TYR B 1 621 ? -73.26673 -37.49419 -11.75918 1.000 53.23344 618 TYR A O 1
ATOM 9177 N N . THR B 1 622 ? -74.98139 -36.08394 -11.35099 1.000 63.08464 619 THR A N 1
ATOM 9178 C CA . THR B 1 622 ? -75.78115 -37.08316 -10.65492 1.000 66.76347 619 THR A CA 1
ATOM 9179 C C . THR B 1 622 ? -76.55841 -37.91528 -11.67168 1.000 66.71480 619 THR A C 1
ATOM 9180 O O . THR B 1 622 ? -77.27745 -37.36814 -12.51581 1.000 64.39370 619 THR A O 1
ATOM 9184 N N . ASP B 1 623 ? -76.40218 -39.23601 -11.59938 1.000 67.78787 620 ASP A N 1
ATOM 9185 C CA . ASP B 1 623 ? -77.01250 -40.13540 -12.56643 1.000 67.65540 620 ASP A CA 1
ATOM 9186 C C . ASP B 1 623 ? -78.44384 -40.47292 -12.14061 1.000 73.71665 620 ASP A C 1
ATOM 9187 O O . ASP B 1 623 ? -78.99430 -39.88479 -11.20559 1.000 75.30404 620 ASP A O 1
ATOM 9192 N N . ALA B 1 624 ? -79.06081 -41.43754 -12.82837 1.000 75.43742 621 ALA A N 1
ATOM 9193 C CA . ALA B 1 624 ? -80.44614 -41.78944 -12.52908 1.000 78.28293 621 ALA A CA 1
ATOM 9194 C C . ALA B 1 624 ? -80.57726 -42.42091 -11.14887 1.000 76.72856 621 ALA A C 1
ATOM 9195 O O . ALA B 1 624 ? -81.58927 -42.22432 -10.46637 1.000 77.85586 621 ALA A O 1
ATOM 9197 N N . SER B 1 625 ? -79.56735 -43.18155 -10.71954 1.000 75.11908 622 SER A N 1
ATOM 9198 C CA . SER B 1 625 ? -79.57149 -43.78280 -9.39014 1.000 75.27308 622 SER A CA 1
ATOM 9199 C C . SER B 1 625 ? -79.16108 -42.75955 -8.33038 1.000 75.25241 622 SER A C 1
ATOM 9200 O O . SER B 1 625 ? -78.77842 -43.12726 -7.21487 1.000 79.30992 622 SER A O 1
ATOM 9203 N N . ASN B 1 626 ? -79.26582 -41.47228 -8.67508 1.000 79.20745 623 ASN A N 1
ATOM 9204 C CA . ASN B 1 626 ? -78.83855 -40.35349 -7.83234 1.000 75.59445 623 ASN A CA 1
ATOM 9205 C C . ASN B 1 626 ? -77.45197 -40.58627 -7.23277 1.000 73.27242 623 ASN A C 1
ATOM 9206 O O . ASN B 1 626 ? -77.17267 -40.21774 -6.08737 1.000 68.35769 623 ASN A O 1
ATOM 9211 N N . VAL B 1 627 ? -76.57608 -41.20738 -8.01962 1.000 70.95525 624 VAL A N 1
ATOM 9212 C CA . VAL B 1 627 ? -75.16318 -41.34229 -7.68976 1.000 68.07920 624 VAL A CA 1
ATOM 9213 C C . VAL B 1 627 ? -74.39104 -40.24904 -8.41494 1.000 64.63684 624 VAL A C 1
ATOM 9214 O O . VAL B 1 627 ? -74.53195 -40.07348 -9.63326 1.000 63.00278 624 VAL A O 1
ATOM 9218 N N . PHE B 1 628 ? -73.58543 -39.50618 -7.66487 1.000 60.68136 625 PHE A N 1
ATOM 9219 C CA . PHE B 1 628 ? -72.75884 -38.43986 -8.21505 1.000 53.30994 625 PHE A CA 1
ATOM 9220 C C . PHE B 1 628 ? -71.42528 -39.04867 -8.62952 1.000 55.55620 625 PHE A C 1
ATOM 9221 O O . PHE B 1 628 ? -70.60207 -39.39624 -7.77604 1.000 60.15763 625 PHE A O 1
ATOM 9229 N N . ARG B 1 629 ? -71.22319 -39.20277 -9.93773 1.000 53.94889 626 ARG A N 1
ATOM 9230 C CA . ARG B 1 629 ? -70.01196 -39.79774 -10.48070 1.000 49.77412 626 ARG A CA 1
ATOM 9231 C C . ARG B 1 629 ? -69.42793 -38.88131 -11.54499 1.000 51.42227 626 ARG A C 1
ATOM 9232 O O . ARG B 1 629 ? -70.12604 -38.04935 -12.13122 1.000 48.21266 626 ARG A O 1
ATOM 9240 N N . ALA B 1 630 ? -68.13925 -39.06577 -11.80545 1.000 48.14124 627 ALA A N 1
ATOM 9241 C CA . ALA B 1 630 ? -67.41198 -38.26451 -12.78812 1.000 47.66883 627 ALA A CA 1
ATOM 9242 C C . ALA B 1 630 ? -67.36767 -38.96129 -14.14460 1.000 50.21468 627 ALA A C 1
ATOM 9243 O O . ALA B 1 630 ? -66.33170 -39.00816 -14.80093 1.000 52.02958 627 ALA A O 1
ATOM 9245 N N . ASP B 1 631 ? -68.50545 -39.50181 -14.58695 1.000 47.88931 628 ASP A N 1
ATOM 9246 C CA . ASP B 1 631 ? -68.56504 -40.24344 -15.83973 1.000 53.38916 628 ASP A CA 1
ATOM 9247 C C . ASP B 1 631 ? -68.72175 -39.34827 -17.06196 1.000 51.24636 628 ASP A C 1
ATOM 9248 O O . ASP B 1 631 ? -68.65411 -39.85281 -18.18747 1.000 50.23087 628 ASP A O 1
ATOM 9253 N N . GLY B 1 632 ? -68.93797 -38.05001 -16.87814 1.000 46.40458 629 GLY A N 1
ATOM 9254 C CA . GLY B 1 632 ? -69.10096 -37.17071 -18.01255 1.000 43.48518 629 GLY A CA 1
ATOM 9255 C C . GLY B 1 632 ? -67.77610 -36.76465 -18.62947 1.000 43.53466 629 GLY A C 1
ATOM 9256 O O . GLY B 1 632 ? -66.70896 -36.87279 -18.02707 1.000 42.65395 629 GLY A O 1
ATOM 9257 N N . GLU B 1 633 ? -67.84047 -36.29383 -19.86986 1.000 40.31533 630 GLU A N 1
ATOM 9258 C CA . GLU B 1 633 ? -66.65058 -35.76012 -20.51538 1.000 40.76148 630 GLU A CA 1
ATOM 9259 C C . GLU B 1 633 ? -67.00770 -34.55399 -21.36462 1.000 40.40153 630 GLU A C 1
ATOM 9260 O O . GLU B 1 633 ? -67.98946 -34.58378 -22.11199 1.000 38.83444 630 GLU A O 1
ATOM 9266 N N . GLN B 1 634 ? -66.20064 -33.50305 -21.23674 1.000 34.84666 631 GLN A N 1
ATOM 9267 C CA . GLN B 1 634 ? -66.22858 -32.35467 -22.12703 1.000 41.18161 631 GLN A CA 1
ATOM 9268 C C . GLN B 1 634 ? -65.07752 -32.49587 -23.11184 1.000 35.83152 631 GLN A C 1
ATOM 9269 O O . GLN B 1 634 ? -63.95267 -32.82599 -22.71741 1.000 31.67638 631 GLN A O 1
ATOM 9275 N N . ARG B 1 635 ? -65.36398 -32.27799 -24.39077 1.000 35.69766 632 ARG A N 1
ATOM 9276 C CA . ARG B 1 635 ? -64.35296 -32.37905 -25.43475 1.000 32.12747 632 ARG A CA 1
ATOM 9277 C C . ARG B 1 635 ? -64.39630 -31.08516 -26.23187 1.000 35.14735 632 ARG A C 1
ATOM 9278 O O . ARG B 1 635 ? -65.35624 -30.83797 -26.96565 1.000 31.93275 632 ARG A O 1
ATOM 9286 N N . ASN B 1 636 ? -63.37449 -30.25286 -26.06388 1.000 36.42696 633 ASN A N 1
ATOM 9287 C CA . ASN B 1 636 ? -63.28802 -28.95289 -26.71564 1.000 30.67610 633 ASN A CA 1
ATOM 9288 C C . ASN B 1 636 ? -62.23793 -29.05288 -27.81396 1.000 30.77550 633 ASN A C 1
ATOM 9289 O O . ASN B 1 636 ? -61.06476 -29.31484 -27.53420 1.000 31.46212 633 ASN A O 1
ATOM 9294 N N . ARG B 1 637 ? -62.64938 -28.84961 -29.05189 1.000 27.86681 634 ARG A N 1
ATOM 9295 C CA . ARG B 1 637 ? -61.72170 -28.84131 -30.16891 1.000 25.72073 634 ARG A CA 1
ATOM 9296 C C . ARG B 1 637 ? -61.79069 -27.47409 -30.82599 1.000 31.74622 634 ARG A C 1
ATOM 9297 O O . ARG B 1 637 ? -62.88254 -26.97761 -31.12269 1.000 30.11592 634 ARG A O 1
ATOM 9305 N N . GLY B 1 638 ? -60.63864 -26.84365 -31.02020 1.000 28.59773 635 GLY A N 1
ATOM 9306 C CA . GLY B 1 638 ? -60.69099 -25.51860 -31.59562 1.000 27.83072 635 GLY A CA 1
ATOM 9307 C C . GLY B 1 638 ? -59.49310 -25.17895 -32.44408 1.000 27.10666 635 GLY A C 1
ATOM 9308 O O . GLY B 1 638 ? -58.50034 -25.90364 -32.49643 1.000 27.90909 635 GLY A O 1
ATOM 9309 N N . VAL B 1 639 ? -59.60932 -24.03563 -33.10607 1.000 30.59363 636 VAL A N 1
ATOM 9310 C CA . VAL B 1 639 ? -58.53964 -23.47033 -33.90843 1.000 30.34576 636 VAL A CA 1
ATOM 9311 C C . VAL B 1 639 ? -58.45344 -21.99201 -33.57795 1.000 26.77327 636 VAL A C 1
ATOM 9312 O O . VAL B 1 639 ? -59.47780 -21.31720 -33.42372 1.000 30.08704 636 VAL A O 1
ATOM 9316 N N . GLU B 1 640 ? -57.22886 -21.49651 -33.46374 1.000 26.20056 637 GLU A N 1
ATOM 9317 C CA . GLU B 1 640 ? -56.95283 -20.11434 -33.10810 1.000 27.92567 637 GLU A CA 1
ATOM 9318 C C . GLU B 1 640 ? -56.04353 -19.50830 -34.16883 1.000 27.01778 637 GLU A C 1
ATOM 9319 O O . GLU B 1 640 ? -55.08393 -20.14850 -34.60191 1.000 27.84122 637 GLU A O 1
ATOM 9325 N N . LEU B 1 641 ? -56.34510 -18.27350 -34.58362 1.000 25.25139 638 LEU A N 1
ATOM 9326 C CA . LEU B 1 641 ? -55.49174 -17.50223 -35.47842 1.000 26.65094 638 LEU A CA 1
ATOM 9327 C C . LEU B 1 641 ? -55.16678 -16.16150 -34.84648 1.000 25.91584 638 LEU A C 1
ATOM 9328 O O . LEU B 1 641 ? -56.04951 -15.50863 -34.28659 1.000 31.92204 638 LEU A O 1
ATOM 9333 N N . SER B 1 642 ? -53.91206 -15.73386 -34.97541 1.000 28.23670 639 SER A N 1
ATOM 9334 C CA . SER B 1 642 ? -53.46948 -14.45246 -34.44264 1.000 27.80146 639 SER A CA 1
ATOM 9335 C C . SER B 1 642 ? -52.56821 -13.75066 -35.44680 1.000 33.20818 639 SER A C 1
ATOM 9336 O O . SER B 1 642 ? -51.82316 -14.39639 -36.18471 1.000 31.44350 639 SER A O 1
ATOM 9339 N N . LEU B 1 643 ? -52.64396 -12.41722 -35.46011 1.000 28.53153 640 LEU A N 1
ATOM 9340 C CA . LEU B 1 643 ? -51.64252 -11.56819 -36.08942 1.000 32.27588 640 LEU A CA 1
ATOM 9341 C C . LEU B 1 643 ? -51.40412 -10.40596 -35.14456 1.000 30.64880 640 LEU A C 1
ATOM 9342 O O . LEU B 1 643 ? -52.35932 -9.81308 -34.64110 1.000 34.75250 640 LEU A O 1
ATOM 9347 N N . TYR B 1 644 ? -50.14195 -10.08929 -34.88420 1.000 30.91471 641 TYR A N 1
ATOM 9348 C CA . TYR B 1 644 ? -49.84752 -8.96310 -34.01397 1.000 30.19128 641 TYR A CA 1
ATOM 9349 C C . TYR B 1 644 ? -48.53185 -8.32028 -34.41503 1.000 29.85737 641 TYR A C 1
ATOM 9350 O O . TYR B 1 644 ? -47.65572 -8.96389 -34.99335 1.000 32.56140 641 TYR A O 1
ATOM 9359 N N . GLY B 1 645 ? -48.38972 -7.04544 -34.06109 1.000 28.13622 642 GLY A N 1
ATOM 9360 C CA . GLY B 1 645 ? -47.14558 -6.33810 -34.29086 1.000 31.43586 642 GLY A CA 1
ATOM 9361 C C . GLY B 1 645 ? -47.36391 -4.95897 -34.87379 1.000 35.73859 642 GLY A C 1
ATOM 9362 O O . GLY B 1 645 ? -48.36109 -4.30029 -34.56493 1.000 33.11912 642 GLY A O 1
ATOM 9363 N N . GLU B 1 646 ? -46.44143 -4.51772 -35.73261 1.000 36.00137 643 GLU A N 1
ATOM 9364 C CA . GLU B 1 646 ? -46.51533 -3.21662 -36.39660 1.000 35.52894 643 GLU A CA 1
ATOM 9365 C C . GLU B 1 646 ? -46.26752 -3.42740 -37.88772 1.000 35.53507 643 GLU A C 1
ATOM 9366 O O . GLU B 1 646 ? -45.13478 -3.29179 -38.36171 1.000 34.56430 643 GLU A O 1
ATOM 9372 N N . PRO B 1 647 ? -47.29515 -3.78695 -38.64607 1.000 31.51833 644 PRO A N 1
ATOM 9373 C CA . PRO B 1 647 ? -47.07414 -4.19481 -40.04583 1.000 37.27518 644 PRO A CA 1
ATOM 9374 C C . PRO B 1 647 ? -46.80648 -3.03439 -40.99847 1.000 45.06425 644 PRO A C 1
ATOM 9375 O O . PRO B 1 647 ? -46.17261 -3.21950 -42.04376 1.000 43.26490 644 PRO A O 1
ATOM 9379 N N . LEU B 1 648 ? -47.29430 -1.84507 -40.65863 1.000 44.30860 645 LEU A N 1
ATOM 9380 C CA . LEU B 1 648 ? -46.89964 -0.60633 -41.31175 1.000 43.56029 645 LEU A CA 1
ATOM 9381 C C . LEU B 1 648 ? -46.33781 0.33349 -40.25826 1.000 43.01086 645 LEU A C 1
ATOM 9382 O O . LEU B 1 648 ? -46.70107 0.25100 -39.08053 1.000 37.53406 645 LEU A O 1
ATOM 9387 N N . ASP B 1 649 ? -45.44374 1.22362 -40.67846 1.000 40.73805 646 ASP A N 1
ATOM 9388 C CA . ASP B 1 649 ? -44.81783 2.12966 -39.72332 1.000 42.08815 646 ASP A CA 1
ATOM 9389 C C . ASP B 1 649 ? -45.87672 2.97769 -39.02039 1.000 48.35299 646 ASP A C 1
ATOM 9390 O O . ASP B 1 649 ? -46.67616 3.66474 -39.67045 1.000 43.64588 646 ASP A O 1
ATOM 9395 N N . GLY B 1 650 ? -45.88899 2.90531 -37.68694 1.000 43.46705 647 GLY A N 1
ATOM 9396 C CA . GLY B 1 650 ? -46.83699 3.64574 -36.87932 1.000 37.96418 647 GLY A CA 1
ATOM 9397 C C . GLY B 1 650 ? -48.22598 3.05320 -36.79635 1.000 36.92184 647 GLY A C 1
ATOM 9398 O O . GLY B 1 650 ? -49.11574 3.69210 -36.22928 1.000 40.83648 647 GLY A O 1
ATOM 9399 N N . VAL B 1 651 ? -48.44580 1.85885 -37.34081 1.000 38.22653 648 VAL A N 1
ATOM 9400 C CA . VAL B 1 651 ? -49.74597 1.19593 -37.31598 1.000 35.66562 648 VAL A CA 1
ATOM 9401 C C . VAL B 1 651 ? -49.55746 -0.14144 -36.60965 1.000 39.42542 648 VAL A C 1
ATOM 9402 O O . VAL B 1 651 ? -49.08788 -1.11869 -37.20740 1.000 34.16517 648 VAL A O 1
ATOM 9406 N N . ARG B 1 652 ? -49.93367 -0.19666 -35.33890 1.000 34.89751 649 ARG A N 1
ATOM 9407 C CA . ARG B 1 652 ? -49.84381 -1.42394 -34.56562 1.000 33.30817 649 ARG A CA 1
ATOM 9408 C C . ARG B 1 652 ? -51.18063 -2.15250 -34.59619 1.000 32.82294 649 ARG A C 1
ATOM 9409 O O . ARG B 1 652 ? -52.24331 -1.53888 -34.46841 1.000 32.91769 649 ARG A O 1
ATOM 9417 N N . VAL B 1 653 ? -51.12570 -3.46389 -34.79051 1.000 31.04685 650 VAL A N 1
ATOM 9418 C CA . VAL B 1 653 ? -52.32277 -4.26510 -35.00724 1.000 31.29937 650 VAL A CA 1
ATOM 9419 C C . VAL B 1 653 ? -52.24627 -5.50193 -34.12233 1.000 37.51743 650 VAL A C 1
ATOM 9420 O O . VAL B 1 653 ? -51.19444 -6.14927 -34.04077 1.000 36.08363 650 VAL A O 1
ATOM 9424 N N . MET B 1 654 ? -53.34914 -5.80466 -33.43566 1.000 31.27252 651 MET A N 1
ATOM 9425 C CA . MET B 1 654 ? -53.53427 -7.06725 -32.72291 1.000 34.99104 651 MET A CA 1
ATOM 9426 C C . MET B 1 654 ? -54.89226 -7.59853 -33.15155 1.000 38.84636 651 MET A C 1
ATOM 9427 O O . MET B 1 654 ? -55.92131 -6.97285 -32.87337 1.000 33.45919 651 MET A O 1
ATOM 9432 N N . ALA B 1 655 ? -54.89415 -8.72097 -33.86217 1.000 39.33324 652 ALA A N 1
ATOM 9433 C CA . ALA B 1 655 ? -56.11662 -9.31304 -34.37283 1.000 33.67562 652 ALA A CA 1
ATOM 9434 C C . ALA B 1 655 ? -56.09212 -10.80391 -34.09016 1.000 33.16632 652 ALA A C 1
ATOM 9435 O O . ALA B 1 655 ? -55.04085 -11.44373 -34.14767 1.000 38.31357 652 ALA A O 1
ATOM 9437 N N . GLY B 1 656 ? -57.25613 -11.36310 -33.81282 1.000 25.10021 653 GLY A N 1
ATOM 9438 C CA . GLY B 1 656 ? -57.30219 -12.78065 -33.52710 1.000 24.77586 653 GLY A CA 1
ATOM 9439 C C . GLY B 1 656 ? -58.70737 -13.31398 -33.62931 1.000 24.45062 653 GLY A C 1
ATOM 9440 O O . GLY B 1 656 ? -59.68891 -12.57960 -33.50606 1.000 25.99281 653 GLY A O 1
ATOM 9441 N N . ALA B 1 657 ? -58.79336 -14.61537 -33.84451 1.000 21.80003 654 ALA A N 1
ATOM 9442 C CA . ALA B 1 657 ? -60.08367 -15.26279 -33.94640 1.000 26.30866 654 ALA A CA 1
ATOM 9443 C C . ALA B 1 657 ? -59.92061 -16.69220 -33.47694 1.000 29.02540 654 ALA A C 1
ATOM 9444 O O . ALA B 1 657 ? -58.86409 -17.30289 -33.65910 1.000 32.53862 654 ALA A O 1
ATOM 9446 N N . THR B 1 658 ? -60.96684 -17.20965 -32.84329 1.000 27.71521 655 THR A N 1
ATOM 9447 C CA . THR B 1 658 ? -60.97115 -18.57773 -32.37709 1.000 26.88894 655 THR A CA 1
ATOM 9448 C C . THR B 1 658 ? -62.30072 -19.21804 -32.74185 1.000 25.63711 655 THR A C 1
ATOM 9449 O O . THR B 1 658 ? -63.35619 -18.58156 -32.67190 1.000 26.42476 655 THR A O 1
ATOM 9453 N N . TYR B 1 659 ? -62.23872 -20.47479 -33.14890 1.000 26.04228 656 TYR A N 1
ATOM 9454 C CA . TYR B 1 659 ? -63.41997 -21.28909 -33.36535 1.000 30.09088 656 TYR A CA 1
ATOM 9455 C C . TYR B 1 659 ? -63.28338 -22.48395 -32.45757 1.000 26.51389 656 TYR A C 1
ATOM 9456 O O . TYR B 1 659 ? -62.21350 -23.08927 -32.40463 1.000 30.12194 656 TYR A O 1
ATOM 9465 N N . ILE B 1 660 ? -64.35545 -22.83632 -31.76691 1.000 26.02478 657 ILE A N 1
ATOM 9466 C CA . ILE B 1 660 ? -64.31216 -23.96576 -30.85359 1.000 27.17824 657 ILE A CA 1
ATOM 9467 C C . ILE B 1 660 ? -65.60898 -24.75301 -30.99391 1.000 30.84822 657 ILE A C 1
ATOM 9468 O O . ILE B 1 660 ? -66.69749 -24.17545 -31.10363 1.000 29.42025 657 ILE A O 1
ATOM 9473 N N . LYS B 1 661 ? -65.48117 -26.08008 -31.05240 1.000 30.03012 658 LYS A N 1
ATOM 9474 C CA . LYS B 1 661 ? -66.61896 -26.96794 -30.86442 1.000 35.53862 658 LYS A CA 1
ATOM 9475 C C . LYS B 1 661 ? -66.55430 -27.49919 -29.43912 1.000 30.05469 658 LYS A C 1
ATOM 9476 O O . LYS B 1 661 ? -65.76624 -28.41205 -29.16068 1.000 30.82413 658 LYS A O 1
ATOM 9482 N N . PRO B 1 662 ? -67.34097 -26.96734 -28.50706 1.000 30.84262 659 PRO A N 1
ATOM 9483 C CA . PRO B 1 662 ? -67.21692 -27.38412 -27.10244 1.000 29.96734 659 PRO A CA 1
ATOM 9484 C C . PRO B 1 662 ? -68.24101 -28.44575 -26.74448 1.000 29.35989 659 PRO A C 1
ATOM 9485 O O . PRO B 1 662 ? -69.39013 -28.13810 -26.42746 1.000 37.10250 659 PRO A O 1
ATOM 9489 N N . GLU B 1 663 ? -67.84035 -29.70182 -26.79849 1.000 31.70159 660 GLU A N 1
ATOM 9490 C CA . GLU B 1 663 ? -68.77336 -30.81732 -26.82024 1.000 35.83780 660 GLU A CA 1
ATOM 9491 C C . GLU B 1 663 ? -69.01625 -31.36295 -25.42237 1.000 33.98863 660 GLU A C 1
ATOM 9492 O O . GLU B 1 663 ? -68.06197 -31.67603 -24.70592 1.000 33.78296 660 GLU A O 1
ATOM 9498 N N . GLN B 1 664 ? -70.28991 -31.51162 -25.05309 1.000 30.37714 661 GLN A N 1
ATOM 9499 C CA . GLN B 1 664 ? -70.65487 -32.34396 -23.90736 1.000 38.76122 661 GLN A CA 1
ATOM 9500 C C . GLN B 1 664 ? -70.81855 -33.76151 -24.44430 1.000 43.70527 661 GLN A C 1
ATOM 9501 O O . GLN B 1 664 ? -71.92651 -34.26327 -24.63549 1.000 46.84046 661 GLN A O 1
ATOM 9507 N N . ASN B 1 665 ? -69.67979 -34.40954 -24.71695 1.000 47.89337 662 ASN A N 1
ATOM 9508 C CA . ASN B 1 665 ? -69.69483 -35.62612 -25.52639 1.000 52.48166 662 ASN A CA 1
ATOM 9509 C C . ASN B 1 665 ? -70.01326 -36.88033 -24.72430 1.000 52.41057 662 ASN A C 1
ATOM 9510 O O . ASN B 1 665 ? -70.17120 -37.94819 -25.32432 1.000 57.05605 662 ASN A O 1
ATOM 9515 N N . LYS B 1 666 ? -70.11222 -36.78723 -23.40067 1.000 52.01313 663 LYS A N 1
ATOM 9516 C CA . LYS B 1 666 ? -70.70279 -37.86367 -22.61207 1.000 54.21468 663 LYS A CA 1
ATOM 9517 C C . LYS B 1 666 ? -71.40569 -37.24431 -21.41775 1.000 57.52755 663 LYS A C 1
ATOM 9518 O O . LYS B 1 666 ? -70.77400 -36.56880 -20.59891 1.000 51.17465 663 LYS A O 1
ATOM 9524 N N . THR B 1 667 ? -72.71852 -37.45114 -21.35266 1.000 54.14495 664 THR A N 1
ATOM 9525 C CA . THR B 1 667 ? -73.55849 -36.98052 -20.26333 1.000 54.66596 664 THR A CA 1
ATOM 9526 C C . THR B 1 667 ? -74.44215 -38.14202 -19.83205 1.000 61.52933 664 THR A C 1
ATOM 9527 O O . THR B 1 667 ? -74.25213 -39.26994 -20.29493 1.000 67.19384 664 THR A O 1
ATOM 9531 N N . GLY B 1 668 ? -75.40972 -37.89069 -18.96096 1.000 63.71741 665 GLY A N 1
ATOM 9532 C CA . GLY B 1 668 ? -76.42409 -38.89617 -18.70986 1.000 69.76190 665 GLY A CA 1
ATOM 9533 C C . GLY B 1 668 ? -77.65183 -38.64722 -19.56466 1.000 73.98292 665 GLY A C 1
ATOM 9534 O O . GLY B 1 668 ? -78.16753 -39.55346 -20.22675 1.000 75.56230 665 GLY A O 1
ATOM 9535 N N . ASP B 1 669 ? -78.10163 -37.39923 -19.56591 1.000 68.77255 666 ASP A N 1
ATOM 9536 C CA . ASP B 1 669 ? -79.32038 -37.02177 -20.26172 1.000 63.89213 666 ASP A CA 1
ATOM 9537 C C . ASP B 1 669 ? -79.10779 -37.09111 -21.77088 1.000 67.02958 666 ASP A C 1
ATOM 9538 O O . ASP B 1 669 ? -78.10016 -36.58057 -22.27558 1.000 61.44137 666 ASP A O 1
ATOM 9543 N N . PRO B 1 670 ? -80.01291 -37.72586 -22.52240 1.000 67.30299 667 PRO A N 1
ATOM 9544 C CA . PRO B 1 670 ? -79.98674 -37.55975 -23.98400 1.000 65.09765 667 PRO A CA 1
ATOM 9545 C C . PRO B 1 670 ? -80.38297 -36.16415 -24.43663 1.000 61.25313 667 PRO A C 1
ATOM 9546 O O . PRO B 1 670 ? -80.12860 -35.81827 -25.59527 1.000 61.55564 667 PRO A O 1
ATOM 9550 N N . ALA B 1 671 ? -80.99726 -35.35122 -23.57069 1.000 57.97067 668 ALA A N 1
ATOM 9551 C CA . ALA B 1 671 ? -81.30542 -33.97268 -23.94171 1.000 61.13871 668 ALA A CA 1
ATOM 9552 C C . ALA B 1 671 ? -80.06710 -33.08841 -23.97409 1.000 56.80542 668 ALA A C 1
ATOM 9553 O O . ALA B 1 671 ? -80.13582 -31.97296 -24.50488 1.000 53.35953 668 ALA A O 1
ATOM 9555 N N . SER B 1 672 ? -78.94055 -33.56272 -23.43844 1.000 52.46836 669 SER A N 1
ATOM 9556 C CA . SER B 1 672 ? -77.70309 -32.80074 -23.42489 1.000 49.06021 669 SER A CA 1
ATOM 9557 C C . SER B 1 672 ? -76.55243 -33.47453 -24.15758 1.000 47.87289 669 SER A C 1
ATOM 9558 O O . SER B 1 672 ? -75.57436 -32.79267 -24.48429 1.000 48.12443 669 SER A O 1
ATOM 9561 N N . GLU B 1 673 ? -76.63047 -34.77794 -24.41444 1.000 45.11402 670 GLU A N 1
ATOM 9562 C CA . GLU B 1 673 ? -75.50985 -35.49570 -25.00308 1.000 48.35649 670 GLU A CA 1
ATOM 9563 C C . GLU B 1 673 ? -75.15904 -34.91461 -26.36779 1.000 47.26871 670 GLU A C 1
ATOM 9564 O O . GLU B 1 673 ? -76.03304 -34.71387 -27.21386 1.000 42.30873 670 GLU A O 1
ATOM 9570 N N . GLY B 1 674 ? -73.87655 -34.62273 -26.57013 1.000 43.14351 671 GLY A N 1
ATOM 9571 C CA . GLY B 1 674 ? -73.42426 -34.02825 -27.81037 1.000 41.00135 671 GLY A CA 1
ATOM 9572 C C . GLY B 1 674 ? -73.71530 -32.55091 -27.97646 1.000 37.84363 671 GLY A C 1
ATOM 9573 O O . GLY B 1 674 ? -73.33815 -31.97713 -29.00571 1.000 41.31211 671 GLY A O 1
ATOM 9574 N N . LYS B 1 675 ? -74.37193 -31.90897 -27.01452 1.000 40.52103 672 LYS A N 1
ATOM 9575 C CA . LYS B 1 675 ? -74.63291 -30.48103 -27.13630 1.000 39.21710 672 LYS A CA 1
ATOM 9576 C C . LYS B 1 675 ? -73.38732 -29.68014 -26.75512 1.000 34.50675 672 LYS A C 1
ATOM 9577 O O . LYS B 1 675 ? -72.33304 -30.23272 -26.42411 1.000 35.73265 672 LYS A O 1
ATOM 9583 N N . ASP B 1 676 ? -73.50902 -28.35675 -26.82119 1.000 30.73993 673 ASP A N 1
ATOM 9584 C CA . ASP B 1 676 ? -72.40929 -27.45861 -26.50453 1.000 34.12198 673 ASP A CA 1
ATOM 9585 C C . ASP B 1 676 ? -72.37236 -27.20055 -25.00388 1.000 34.65734 673 ASP A C 1
ATOM 9586 O O . ASP B 1 676 ? -73.41851 -27.05886 -24.36463 1.000 33.62414 673 ASP A O 1
ATOM 9591 N N . ALA B 1 677 ? -71.16659 -27.14690 -24.44343 1.000 33.76789 674 ALA A N 1
ATOM 9592 C CA . ALA B 1 677 ? -71.04456 -26.75986 -23.04240 1.000 35.02011 674 ALA A CA 1
ATOM 9593 C C . ALA B 1 677 ? -71.58962 -25.34520 -22.85939 1.000 32.94532 674 ALA A C 1
ATOM 9594 O O . ALA B 1 677 ? -71.33566 -24.46783 -23.69651 1.000 34.19334 674 ALA A O 1
ATOM 9596 N N . PRO B 1 678 ? -72.36025 -25.09048 -21.80144 1.000 30.18635 675 PRO A N 1
ATOM 9597 C CA . PRO B 1 678 ? -72.89531 -23.73971 -21.60384 1.000 34.41696 675 PRO A CA 1
ATOM 9598 C C . PRO B 1 678 ? -71.77953 -22.72150 -21.40734 1.000 30.32041 675 PRO A C 1
ATOM 9599 O O . PRO B 1 678 ? -70.68347 -23.04516 -20.94271 1.000 28.97024 675 PRO A O 1
ATOM 9603 N N . GLY B 1 679 ? -72.06682 -21.47978 -21.79160 1.000 31.47125 676 GLY A N 1
ATOM 9604 C CA . GLY B 1 679 ? -71.11430 -20.39863 -21.60696 1.000 32.36651 676 GLY A CA 1
ATOM 9605 C C . GLY B 1 679 ? -69.86292 -20.45275 -22.45967 1.000 33.99336 676 GLY A C 1
ATOM 9606 O O . GLY B 1 679 ? -68.84873 -19.85564 -22.08431 1.000 31.94994 676 GLY A O 1
ATOM 9607 N N . VAL B 1 680 ? -69.89229 -21.14386 -23.59932 1.000 28.34818 677 VAL A N 1
ATOM 9608 C CA . VAL B 1 680 ? -68.73214 -21.25857 -24.47760 1.000 27.55091 677 VAL A CA 1
ATOM 9609 C C . VAL B 1 680 ? -69.22557 -20.92666 -25.87647 1.000 33.35475 677 VAL A C 1
ATOM 9610 O O . VAL B 1 680 ? -69.81971 -21.78010 -26.54753 1.000 29.24673 677 VAL A O 1
ATOM 9614 N N . ALA B 1 681 ? -69.01409 -19.68398 -26.30845 1.000 31.87004 678 ALA A N 1
ATOM 9615 C CA . ALA B 1 681 ? -69.31587 -19.31476 -27.68577 1.000 33.04908 678 ALA A CA 1
ATOM 9616 C C . ALA B 1 681 ? -68.45045 -20.12113 -28.64230 1.000 28.70840 678 ALA A C 1
ATOM 9617 O O . ALA B 1 681 ? -67.28895 -20.41884 -28.35463 1.000 29.00113 678 ALA A O 1
ATOM 9619 N N . ARG B 1 682 ? -69.02607 -20.48393 -29.78827 1.000 34.16021 679 ARG A N 1
ATOM 9620 C CA . ARG B 1 682 ? -68.24426 -21.20291 -30.78816 1.000 27.84511 679 ARG A CA 1
ATOM 9621 C C . ARG B 1 682 ? -67.28713 -20.27193 -31.51682 1.000 28.63746 679 ARG A C 1
ATOM 9622 O O . ARG B 1 682 ? -66.23181 -20.71497 -31.98039 1.000 32.60488 679 ARG A O 1
ATOM 9630 N N . ARG B 1 683 ? -67.62400 -18.98706 -31.62209 1.000 26.55928 680 ARG A N 1
ATOM 9631 C CA . ARG B 1 683 ? -66.79863 -18.02713 -32.34181 1.000 32.10394 680 ARG A CA 1
ATOM 9632 C C . ARG B 1 683 ? -66.54073 -16.79967 -31.48900 1.000 28.93142 680 ARG A C 1
ATOM 9633 O O . ARG B 1 683 ? -67.45906 -16.25892 -30.86599 1.000 27.90204 680 ARG A O 1
ATOM 9641 N N . GLN B 1 684 ? -65.28494 -16.35845 -31.49086 1.000 26.96294 681 GLN A N 1
ATOM 9642 C CA . GLN B 1 684 ? -64.86829 -15.12405 -30.84820 1.000 31.25063 681 GLN A CA 1
ATOM 9643 C C . GLN B 1 684 ? -63.76872 -14.50506 -31.69360 1.000 27.86801 681 GLN A C 1
ATOM 9644 O O . GLN B 1 684 ? -62.98017 -15.21857 -32.31947 1.000 27.64860 681 GLN A O 1
ATOM 9650 N N . ALA B 1 685 ? -63.70786 -13.17250 -31.68848 1.000 27.92295 682 ALA A N 1
ATOM 9651 C CA . ALA B 1 685 ? -62.69226 -12.45190 -32.43807 1.000 29.86981 682 ALA A CA 1
ATOM 9652 C C . ALA B 1 685 ? -62.42592 -11.10286 -31.78554 1.000 26.68416 682 ALA A C 1
ATOM 9653 O O . ALA B 1 685 ? -63.29842 -10.53516 -31.13452 1.000 27.76175 682 ALA A O 1
ATOM 9655 N N . ASN B 1 686 ? -61.19862 -10.60508 -31.96558 1.000 31.32311 683 ASN A N 1
ATOM 9656 C CA . ASN B 1 686 ? -60.78220 -9.27891 -31.52538 1.000 29.51065 683 ASN A CA 1
ATOM 9657 C C . ASN B 1 686 ? -59.95784 -8.62156 -32.62856 1.000 29.11470 683 ASN A C 1
ATOM 9658 O O . ASN B 1 686 ? -59.15540 -9.28923 -33.28990 1.000 32.64207 683 ASN A O 1
ATOM 9663 N N A LEU B 1 687 ? -60.14868 -7.31475 -32.81464 0.491 27.91521 684 LEU A N 1
ATOM 9664 N N B LEU B 1 687 ? -60.14136 -7.31305 -32.80891 0.509 27.90421 684 LEU A N 1
ATOM 9665 C CA A LEU B 1 687 ? -59.33096 -6.51742 -33.72619 0.491 29.24771 684 LEU A CA 1
ATOM 9666 C CA B LEU B 1 687 ? -59.31353 -6.53125 -33.72490 0.509 29.24650 684 LEU A CA 1
ATOM 9667 C C A LEU B 1 687 ? -58.94688 -5.23060 -33.01472 0.491 25.79333 684 LEU A C 1
ATOM 9668 C C B LEU B 1 687 ? -58.94212 -5.22423 -33.04518 0.509 25.79017 684 LEU A C 1
ATOM 9669 O O A LEU B 1 687 ? -59.82039 -4.42978 -32.66999 0.491 25.98600 684 LEU A O 1
ATOM 9670 O O B LEU B 1 687 ? -59.81955 -4.41244 -32.74170 0.509 25.97197 684 LEU A O 1
ATOM 9679 N N . GLY B 1 688 ? -57.65425 -5.01941 -32.82031 1.000 25.21438 685 GLY A N 1
ATOM 9680 C CA . GLY B 1 688 ? -57.14987 -3.76995 -32.26942 1.000 27.10207 685 GLY A CA 1
ATOM 9681 C C . GLY B 1 688 ? -56.22415 -3.05764 -33.23891 1.000 27.78320 685 GLY A C 1
ATOM 9682 O O . GLY B 1 688 ? -55.36682 -3.68680 -33.85824 1.000 26.28684 685 GLY A O 1
ATOM 9683 N N . VAL B 1 689 ? -56.39695 -1.73756 -33.35314 1.000 26.85208 686 VAL A N 1
ATOM 9684 C CA . VAL B 1 689 ? -55.50834 -0.87514 -34.13044 1.000 31.07273 686 VAL A CA 1
ATOM 9685 C C . VAL B 1 689 ? -55.09220 0.30957 -33.26809 1.000 27.50257 686 VAL A C 1
ATOM 9686 O O . VAL B 1 689 ? -55.93129 0.92855 -32.59999 1.000 30.72006 686 VAL A O 1
ATOM 9690 N N . SER B 1 690 ? -53.79624 0.61437 -33.26725 1.000 28.28739 687 SER A N 1
ATOM 9691 C CA . SER B 1 690 ? -53.28546 1.80811 -32.60697 1.000 32.74969 687 SER A CA 1
ATOM 9692 C C . SER B 1 690 ? -52.40909 2.51825 -33.62646 1.000 37.97527 687 SER A C 1
ATOM 9693 O O . SER B 1 690 ? -51.44845 1.93680 -34.14594 1.000 40.86811 687 SER A O 1
ATOM 9696 N N . TRP B 1 691 ? -52.74652 3.76051 -33.92256 1.000 34.07376 688 TRP A N 1
ATOM 9697 C CA . TRP B 1 691 ? -52.21293 4.44835 -35.08885 1.000 30.53067 688 TRP A CA 1
ATOM 9698 C C . TRP B 1 691 ? -51.53608 5.73730 -34.65707 1.000 31.38319 688 TRP A C 1
ATOM 9699 O O . TRP B 1 691 ? -52.19538 6.64383 -34.13957 1.000 30.93960 688 TRP A O 1
ATOM 9710 N N . ASP B 1 692 ? -50.22414 5.81703 -34.84995 1.000 29.85159 689 ASP A N 1
ATOM 9711 C CA . ASP B 1 692 ? -49.53732 7.08260 -34.64527 1.000 32.33981 689 ASP A CA 1
ATOM 9712 C C . ASP B 1 692 ? -49.82864 7.94349 -35.85973 1.000 38.78750 689 ASP A C 1
ATOM 9713 O O . ASP B 1 692 ? -49.37641 7.63520 -36.96617 1.000 40.87569 689 ASP A O 1
ATOM 9718 N N . THR B 1 693 ? -50.60315 8.99679 -35.66771 1.000 34.70242 690 THR A N 1
ATOM 9719 C CA . THR B 1 693 ? -50.96090 9.84777 -36.78931 1.000 36.54225 690 THR A CA 1
ATOM 9720 C C . THR B 1 693 ? -49.71386 10.54475 -37.32693 1.000 38.27070 690 THR A C 1
ATOM 9721 O O . THR B 1 693 ? -48.96502 11.15145 -36.55049 1.000 39.09420 690 THR A O 1
ATOM 9725 N N . PRO B 1 694 ? -49.44284 10.46786 -38.63615 1.000 35.36161 691 PRO A N 1
ATOM 9726 C CA . PRO B 1 694 ? -48.34166 11.25762 -39.20583 1.000 31.66882 691 PRO A CA 1
ATOM 9727 C C . PRO B 1 694 ? -48.66601 12.73759 -39.33798 1.000 35.44190 691 PRO A C 1
ATOM 9728 O O . PRO B 1 694 ? -47.76490 13.52397 -39.65324 1.000 33.58732 691 PRO A O 1
ATOM 9732 N N . PHE B 1 695 ? -49.90994 13.14545 -39.09247 1.000 33.95395 692 PHE A N 1
ATOM 9733 C CA . PHE B 1 695 ? -50.33023 14.51512 -39.34826 1.000 39.67922 692 PHE A CA 1
ATOM 9734 C C . PHE B 1 695 ? -50.56403 15.34987 -38.09360 1.000 39.20775 692 PHE A C 1
ATOM 9735 O O . PHE B 1 695 ? -50.81968 16.55217 -38.21733 1.000 39.33078 692 PHE A O 1
ATOM 9743 N N . VAL B 1 696 ? -50.47164 14.76976 -36.89689 1.000 39.47804 693 VAL A N 1
ATOM 9744 C CA . VAL B 1 696 ? -50.47931 15.53955 -35.65277 1.000 35.14643 693 VAL A CA 1
ATOM 9745 C C . VAL B 1 696 ? -49.34756 15.03118 -34.76848 1.000 43.23139 693 VAL A C 1
ATOM 9746 O O . VAL B 1 696 ? -49.27645 13.82976 -34.47754 1.000 38.69367 693 VAL A O 1
ATOM 9750 N N . ASP B 1 697 ? -48.46580 15.94292 -34.34675 1.000 39.27029 694 ASP A N 1
ATOM 9751 C CA . ASP B 1 697 ? -47.30133 15.56921 -33.55015 1.000 42.00845 694 ASP A CA 1
ATOM 9752 C C . ASP B 1 697 ? -47.73759 14.99663 -32.20310 1.000 36.68282 694 ASP A C 1
ATOM 9753 O O . ASP B 1 697 ? -48.41700 15.67291 -31.42505 1.000 40.16539 694 ASP A O 1
ATOM 9758 N N . GLY B 1 698 ? -47.34832 13.74958 -31.92982 1.000 44.67436 695 GLY A N 1
ATOM 9759 C CA . GLY B 1 698 ? -47.57312 13.14393 -30.62783 1.000 37.21595 695 GLY A CA 1
ATOM 9760 C C . GLY B 1 698 ? -48.93328 12.51721 -30.41962 1.000 43.07475 695 GLY A C 1
ATOM 9761 O O . GLY B 1 698 ? -49.26063 12.14082 -29.28056 1.000 35.48805 695 GLY A O 1
ATOM 9762 N N . LEU B 1 699 ? -49.73479 12.37681 -31.47141 1.000 30.99569 696 LEU A N 1
ATOM 9763 C CA . LEU B 1 699 ? -51.10740 11.91257 -31.33840 1.000 32.02725 696 LEU A CA 1
ATOM 9764 C C . LEU B 1 699 ? -51.23080 10.48246 -31.83710 1.000 33.92092 696 LEU A C 1
ATOM 9765 O O . LEU B 1 699 ? -50.79959 10.16243 -32.95256 1.000 34.67192 696 LEU A O 1
ATOM 9770 N N . THR B 1 700 ? -51.82660 9.63372 -31.00590 1.000 27.79260 697 THR A N 1
ATOM 9771 C CA . THR B 1 700 ? -52.09139 8.23994 -31.32505 1.000 25.21606 697 THR A CA 1
ATOM 9772 C C . THR B 1 700 ? -53.58176 7.98502 -31.16527 1.000 25.49240 697 THR A C 1
ATOM 9773 O O . THR B 1 700 ? -54.18175 8.39822 -30.16576 1.000 28.95426 697 THR A O 1
ATOM 9777 N N . LEU B 1 701 ? -54.17280 7.29445 -32.13189 1.000 24.93567 698 LEU A N 1
ATOM 9778 C CA . LEU B 1 701 ? -55.59750 6.99781 -32.12266 1.000 28.48813 698 LEU A CA 1
ATOM 9779 C C . LEU B 1 701 ? -55.77444 5.49185 -32.07478 1.000 25.82108 698 LEU A C 1
ATOM 9780 O O . LEU B 1 701 ? -55.12243 4.76806 -32.82772 1.000 31.50167 698 LEU A O 1
ATOM 9785 N N . ASP B 1 702 ? -56.66117 5.02826 -31.19631 1.000 29.59010 699 ASP A N 1
ATOM 9786 C CA . ASP B 1 702 ? -56.86565 3.60868 -30.96013 1.000 27.75793 699 ASP A CA 1
ATOM 9787 C C . ASP B 1 702 ? -58.32235 3.23645 -31.18848 1.000 26.65092 699 ASP A C 1
ATOM 9788 O O . ASP B 1 702 ? -59.23805 4.01818 -30.90472 1.000 26.33561 699 ASP A O 1
ATOM 9793 N N . SER B 1 703 ? -58.52892 2.02572 -31.69074 1.000 22.60333 700 SER A N 1
ATOM 9794 C CA . SER B 1 703 ? -59.86457 1.46603 -31.72632 1.000 22.36060 700 SER A CA 1
ATOM 9795 C C . SER B 1 703 ? -59.76559 -0.04337 -31.57251 1.000 26.37545 700 SER A C 1
ATOM 9796 O O . SER B 1 703 ? -58.74523 -0.65932 -31.89807 1.000 28.75006 700 SER A O 1
ATOM 9799 N N . ARG B 1 704 ? -60.83386 -0.62882 -31.05043 1.000 26.60918 701 ARG A N 1
ATOM 9800 C CA . ARG B 1 704 ? -60.89750 -2.05199 -30.80116 1.000 25.37717 701 ARG A CA 1
ATOM 9801 C C . ARG B 1 704 ? -62.29829 -2.54137 -31.11389 1.000 22.82489 701 ARG A C 1
ATOM 9802 O O . ARG B 1 704 ? -63.28629 -1.82551 -30.93219 1.000 27.02169 701 ARG A O 1
ATOM 9810 N N . TRP B 1 705 ? -62.36663 -3.77004 -31.59301 1.000 25.18302 702 TRP A N 1
ATOM 9811 C CA . TRP B 1 705 ? -63.62271 -4.43496 -31.88468 1.000 28.86987 702 TRP A CA 1
ATOM 9812 C C . TRP B 1 705 ? -63.54888 -5.80306 -31.24338 1.000 27.35672 702 TRP A C 1
ATOM 9813 O O . TRP B 1 705 ? -62.63182 -6.58147 -31.52988 1.000 28.95043 702 TRP A O 1
ATOM 9824 N N . ILE B 1 706 ? -64.50038 -6.08421 -30.37319 1.000 25.51846 703 ILE A N 1
ATOM 9825 C CA . ILE B 1 706 ? -64.56558 -7.34557 -29.66129 1.000 25.13744 703 ILE A CA 1
ATOM 9826 C C . ILE B 1 706 ? -65.86120 -8.00801 -30.07419 1.000 23.52127 703 ILE A C 1
ATOM 9827 O O . ILE B 1 706 ? -66.91146 -7.35723 -30.10573 1.000 25.27162 703 ILE A O 1
ATOM 9832 N N . TYR B 1 707 ? -65.78504 -9.28508 -30.41319 1.000 22.00927 704 TYR A N 1
ATOM 9833 C CA . TYR B 1 707 ? -66.94881 -10.01952 -30.86436 1.000 23.26901 704 TYR A CA 1
ATOM 9834 C C . TYR B 1 707 ? -67.01619 -11.35912 -30.15834 1.000 25.62272 704 TYR A C 1
ATOM 9835 O O . TYR B 1 707 ? -65.99799 -12.04002 -29.98211 1.000 23.64544 704 TYR A O 1
ATOM 9844 N N . THR B 1 708 ? -68.22839 -11.74714 -29.78858 1.000 23.83979 705 THR A N 1
ATOM 9845 C CA . THR B 1 708 ? -68.46898 -13.03099 -29.16173 1.000 24.95021 705 THR A CA 1
ATOM 9846 C C . THR B 1 708 ? -69.74928 -13.56983 -29.75782 1.000 21.83069 705 THR A C 1
ATOM 9847 O O . THR B 1 708 ? -70.76551 -12.87455 -29.76110 1.000 26.67266 705 THR A O 1
ATOM 9851 N N . GLY B 1 709 ? -69.69857 -14.78350 -30.28307 1.000 27.07081 706 GLY A N 1
ATOM 9852 C CA . GLY B 1 709 ? -70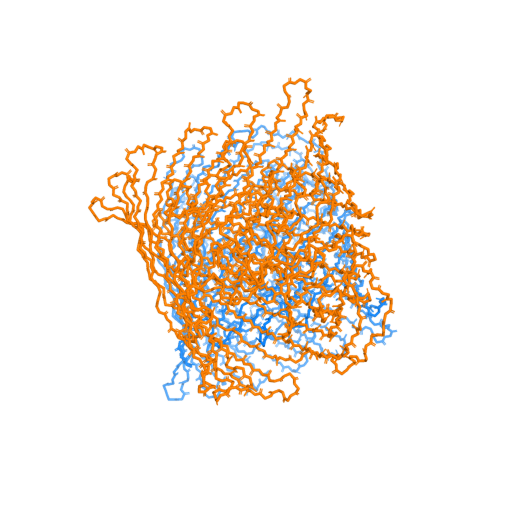.87866 -15.38476 -30.85646 1.000 26.01233 706 GLY A CA 1
ATOM 9853 C C . GLY B 1 709 ? -71.88504 -15.78227 -29.79836 1.000 29.39461 706 GLY A C 1
ATOM 9854 O O . GLY B 1 709 ? -71.68116 -15.63638 -28.58774 1.000 28.46766 706 GLY A O 1
ATOM 9855 N N . SER B 1 710 ? -73.00640 -16.31129 -30.27666 1.000 29.17475 707 SER A N 1
ATOM 9856 C CA . SER B 1 710 ? -74.01744 -16.80419 -29.36261 1.000 29.55578 707 SER A CA 1
ATOM 9857 C C . SER B 1 710 ? -73.46031 -17.96062 -28.54390 1.000 30.04300 707 SER A C 1
ATOM 9858 O O . SER B 1 710 ? -72.46393 -18.59462 -28.90286 1.000 30.50682 707 SER A O 1
ATOM 9861 N N . ALA B 1 711 ? -74.10844 -18.20859 -27.40917 1.000 32.43038 708 ALA A N 1
ATOM 9862 C CA . ALA B 1 711 ? -73.73411 -19.28377 -26.50809 1.000 33.53651 708 ALA A CA 1
ATOM 9863 C C . ALA B 1 711 ? -74.97715 -19.69960 -25.73928 1.000 33.56439 708 ALA A C 1
ATOM 9864 O O . ALA B 1 711 ? -76.01128 -19.02853 -25.78252 1.000 37.10310 708 ALA A O 1
ATOM 9866 N N . TYR B 1 712 ? -74.86787 -20.80769 -25.01967 1.000 29.38076 709 TYR A N 1
ATOM 9867 C CA . TYR B 1 712 ? -76.00089 -21.34216 -24.28248 1.000 35.06189 709 TYR A CA 1
ATOM 9868 C C . TYR B 1 712 ? -75.75901 -21.24008 -22.77772 1.000 31.53887 709 TYR A C 1
ATOM 9869 O O . TYR B 1 712 ? -74.61516 -21.26212 -22.30190 1.000 28.95893 709 TYR A O 1
ATOM 9878 N N . VAL B 1 713 ? -76.85667 -21.12014 -22.03263 1.000 34.72106 710 VAL A N 1
ATOM 9879 C CA . VAL B 1 713 ? -76.79808 -21.06108 -20.57565 1.000 34.00727 710 VAL A CA 1
ATOM 9880 C C . VAL B 1 713 ? -77.03463 -22.42544 -19.93458 1.000 38.12727 710 VAL A C 1
ATOM 9881 O O . VAL B 1 713 ? -76.67205 -22.61878 -18.76050 1.000 31.95239 710 VAL A O 1
ATOM 9885 N N . ASP B 1 714 ? -77.61176 -23.37632 -20.66964 1.000 39.57796 711 ASP A N 1
ATOM 9886 C CA . ASP B 1 714 ? -78.04443 -24.65484 -20.12735 1.000 35.32299 711 ASP A CA 1
ATOM 9887 C C . ASP B 1 714 ? -77.43323 -25.79885 -20.92259 1.000 37.41126 711 ASP A C 1
ATOM 9888 O O . ASP B 1 714 ? -77.11427 -25.65878 -22.10982 1.000 38.22523 711 ASP A O 1
ATOM 9893 N N . SER B 1 715 ? -77.29081 -26.93992 -20.24564 1.000 34.92772 712 SER A N 1
ATOM 9894 C CA . SER B 1 715 ? -76.72432 -28.13449 -20.85888 1.000 37.21760 712 SER A CA 1
ATOM 9895 C C . SER B 1 715 ? -77.56765 -28.63820 -22.02008 1.000 40.88562 712 SER A C 1
ATOM 9896 O O . SER B 1 715 ? -77.02793 -29.20560 -22.97772 1.000 40.73393 712 SER A O 1
ATOM 9899 N N . ALA B 1 716 ? -78.87928 -28.43925 -21.96062 1.000 38.15827 713 ALA A N 1
ATOM 9900 C CA . ALA B 1 716 ? -79.76153 -28.88105 -23.03008 1.000 40.66301 713 ALA A CA 1
ATOM 9901 C C . ALA B 1 716 ? -79.73581 -27.95061 -24.23460 1.000 38.72775 713 ALA A C 1
ATOM 9902 O O . ALA B 1 716 ? -80.36328 -28.26974 -25.24683 1.000 42.97508 713 ALA A O 1
ATOM 9904 N N . ASN B 1 717 ? -79.02742 -26.82132 -24.14753 1.000 37.33903 714 ASN A N 1
ATOM 9905 C CA . ASN B 1 717 ? -78.90127 -25.85861 -25.24979 1.000 35.14114 714 ASN A CA 1
ATOM 9906 C C . ASN B 1 717 ? -80.25518 -25.28629 -25.66619 1.000 34.56504 714 ASN A C 1
ATOM 9907 O O . ASN B 1 717 ? -80.46313 -24.93696 -26.83146 1.000 37.94745 714 ASN A O 1
ATOM 9912 N N . ALA B 1 718 ? -81.19128 -25.18600 -24.72631 1.000 37.49702 715 ALA A N 1
ATOM 9913 C CA . ALA B 1 718 ? -82.49367 -24.59181 -25.00600 1.000 38.85164 715 ALA A CA 1
ATOM 9914 C C . ALA B 1 718 ? -82.53435 -23.09817 -24.71887 1.000 38.41672 715 ALA A C 1
ATOM 9915 O O . ALA B 1 718 ? -83.48829 -22.42543 -25.13001 1.000 42.03599 715 ALA A O 1
ATOM 9917 N N . LEU B 1 719 ? -81.52405 -22.56496 -24.03749 1.000 37.47549 716 LEU A N 1
ATOM 9918 C CA . LEU B 1 719 ? -81.48804 -21.16811 -23.61342 1.000 36.20269 716 LEU A CA 1
ATOM 9919 C C . LEU B 1 719 ? -80.25140 -20.52175 -24.23117 1.000 36.40776 716 LEU A C 1
ATOM 9920 O O . LEU B 1 719 ? -79.17398 -20.53746 -23.63361 1.000 37.70356 716 LEU A O 1
ATOM 9925 N N . ALA B 1 720 ? -80.40725 -19.95773 -25.42941 1.000 33.64059 717 ALA A N 1
ATOM 9926 C CA . ALA B 1 720 ? -79.31321 -19.27431 -26.10274 1.000 37.94172 717 ALA A CA 1
ATOM 9927 C C . ALA B 1 720 ? -79.33074 -17.78830 -25.77101 1.000 36.43876 717 ALA A C 1
ATOM 9928 O O . ALA B 1 720 ? -80.39059 -17.18378 -25.58459 1.000 34.95996 717 ALA A O 1
ATOM 9930 N N . VAL B 1 721 ? -78.14080 -17.20388 -25.68000 1.000 30.16560 718 VAL A N 1
ATOM 9931 C CA . VAL B 1 721 ? -78.03884 -15.75360 -25.56763 1.000 30.44120 718 VAL A CA 1
ATOM 9932 C C . VAL B 1 721 ? -77.40927 -15.24486 -26.86031 1.000 31.69201 718 VAL A C 1
ATOM 9933 O O . VAL B 1 721 ? -76.63551 -15.97232 -27.49781 1.000 29.62531 718 VAL A O 1
ATOM 9937 N N . PRO B 1 722 ? -77.73447 -14.03463 -27.30077 1.000 31.49685 719 PRO A N 1
ATOM 9938 C CA . PRO B 1 722 ? -77.26004 -13.57812 -28.60939 1.000 33.25217 719 PRO A CA 1
ATOM 9939 C C . PRO B 1 722 ? -75.76162 -13.31732 -28.60629 1.000 35.31192 719 PRO A C 1
ATOM 9940 O O . PRO B 1 722 ? -75.10376 -13.22783 -27.56021 1.000 29.04811 719 PRO A O 1
ATOM 9944 N N . HIS B 1 723 ? -75.22552 -13.21399 -29.82150 1.000 29.02846 720 HIS A N 1
ATOM 9945 C CA . HIS B 1 723 ? -73.87898 -12.71601 -30.01036 1.000 27.56167 720 HIS A CA 1
ATOM 9946 C C . HIS B 1 723 ? -73.81390 -11.26625 -29.54738 1.000 25.01300 720 HIS A C 1
ATOM 9947 O O . HIS B 1 723 ? -74.83423 -10.60880 -29.34734 1.000 25.57899 720 HIS A O 1
ATOM 9954 N N . TRP B 1 724 ? -72.59896 -10.74981 -29.40120 1.000 24.25941 721 TRP A N 1
ATOM 9955 C CA . TRP B 1 724 ? -72.47974 -9.34446 -29.06240 1.000 26.05789 721 TRP A CA 1
ATOM 9956 C C . TRP B 1 724 ? -71.19066 -8.77214 -29.62492 1.000 28.03226 721 TRP A C 1
ATOM 9957 O O . TRP B 1 724 ? -70.22206 -9.48958 -29.90088 1.000 26.54931 721 TRP A O 1
ATOM 9968 N N . ASN B 1 725 ? -71.20519 -7.45116 -29.77355 1.000 24.01354 722 ASN A N 1
ATOM 9969 C CA . ASN B 1 725 ? -70.08373 -6.66898 -30.26682 1.000 29.87590 722 ASN A CA 1
ATOM 9970 C C . ASN B 1 725 ? -69.82059 -5.53300 -29.29922 1.000 27.88112 722 ASN A C 1
ATOM 9971 O O . ASN B 1 725 ? -70.75675 -4.89863 -28.80468 1.000 32.49642 722 ASN A O 1
ATOM 9976 N N . ARG B 1 726 ? -68.54817 -5.24588 -29.07358 1.000 24.78440 723 ARG A N 1
ATOM 9977 C CA . ARG B 1 726 ? -68.15064 -4.09239 -28.28809 1.000 26.08239 723 ARG A CA 1
ATOM 9978 C C . ARG B 1 726 ? -67.11008 -3.32007 -29.08267 1.000 26.36152 723 ARG A C 1
ATOM 9979 O O . ARG B 1 726 ? -66.20172 -3.91874 -29.66788 1.000 28.28020 723 ARG A O 1
ATOM 9987 N N . VAL B 1 727 ? -67.26357 -2.00008 -29.13497 1.000 28.67802 724 VAL A N 1
ATOM 9988 C CA . VAL B 1 727 ? -66.31854 -1.12084 -29.80469 1.000 24.56917 724 VAL A CA 1
ATOM 9989 C C . VAL B 1 727 ? -65.68178 -0.23738 -28.74453 1.000 27.11878 724 VAL A C 1
ATOM 9990 O O . VAL B 1 727 ? -66.38410 0.32469 -27.89514 1.000 26.44026 724 VAL A O 1
ATOM 9994 N N . ASP B 1 728 ? -64.35174 -0.15264 -28.76878 1.000 29.59188 725 ASP A N 1
ATOM 9995 C CA . ASP B 1 728 ? -63.58647 0.74511 -27.91418 1.000 24.73190 725 ASP A CA 1
ATOM 9996 C C . ASP B 1 728 ? -62.90927 1.80075 -28.78080 1.000 25.97052 725 ASP A C 1
ATOM 9997 O O . ASP B 1 728 ? -62.44414 1.49522 -29.88232 1.000 29.95533 725 ASP A O 1
ATOM 10002 N N . LEU B 1 729 ? -62.80706 3.02074 -28.25945 1.000 25.95539 726 LEU A N 1
ATOM 10003 C CA . LEU B 1 729 ? -62.08298 4.10166 -28.91353 1.000 29.75665 726 LEU A CA 1
ATOM 10004 C C . LEU B 1 729 ? -61.13797 4.75519 -27.91345 1.000 25.83083 726 LEU A C 1
ATOM 10005 O O . LEU B 1 729 ? -61.51919 5.02758 -26.77243 1.000 26.92159 726 LEU A O 1
ATOM 10010 N N . GLY B 1 730 ? -59.91442 5.03777 -28.34884 1.000 25.40699 727 GLY A N 1
ATOM 10011 C CA . GLY B 1 730 ? -58.93181 5.61767 -27.46264 1.000 23.07675 727 GLY A CA 1
ATOM 10012 C C . GLY B 1 730 ? -58.09167 6.66261 -28.16267 1.000 24.99517 727 GLY A C 1
ATOM 10013 O O . GLY B 1 730 ? -58.01750 6.71856 -29.39175 1.000 27.69097 727 GLY A O 1
ATOM 10014 N N . ALA B 1 731 ? -57.44550 7.49329 -27.35358 1.000 25.72900 728 ALA A N 1
ATOM 10015 C CA . ALA B 1 731 ? -56.54067 8.48267 -27.91516 1.000 29.95891 728 ALA A CA 1
ATOM 10016 C C . ALA B 1 731 ? -55.48252 8.80934 -26.88272 1.000 28.06820 728 ALA A C 1
ATOM 10017 O O . ALA B 1 731 ? -55.76397 8.84525 -25.67830 1.000 29.47317 728 ALA A O 1
ATOM 10019 N N . ALA B 1 732 ? -54.26731 9.03279 -27.35986 1.000 23.99356 729 ALA A N 1
ATOM 10020 C CA . ALA B 1 732 ? -53.17144 9.48904 -26.52768 1.000 25.32063 729 ALA A CA 1
ATOM 10021 C C . ALA B 1 732 ? -52.53086 10.68823 -27.20035 1.000 33.13347 729 ALA A C 1
ATOM 10022 O O . ALA B 1 732 ? -52.26064 10.65562 -28.40965 1.000 34.11029 729 ALA A O 1
ATOM 10024 N N . TYR B 1 733 ? -52.29721 11.74484 -26.42370 1.000 32.94264 730 TYR A N 1
ATOM 10025 C CA . TYR B 1 733 ? -51.65439 12.95465 -26.92845 1.000 34.43932 730 TYR A CA 1
ATOM 10026 C C . TYR B 1 733 ? -50.43328 13.25929 -26.06953 1.000 29.97889 730 TYR A C 1
ATOM 10027 O O . TYR B 1 733 ? -50.56773 13.61170 -24.89070 1.000 32.26637 730 TYR A O 1
ATOM 10036 N N . ALA B 1 734 ? -49.24847 13.13842 -26.66124 1.000 32.83095 731 ALA A N 1
ATOM 10037 C CA . ALA B 1 734 ? -47.98650 13.35090 -25.95994 1.000 36.07527 731 ALA A CA 1
ATOM 10038 C C . ALA B 1 734 ? -47.46526 14.74875 -26.26894 1.000 40.85699 731 ALA A C 1
ATOM 10039 O O . ALA B 1 734 ? -47.29740 15.11144 -27.43991 1.000 36.49941 731 ALA A O 1
ATOM 10041 N N . PHE B 1 735 ? -47.21415 15.53116 -25.22268 1.000 38.32210 732 PHE A N 1
ATOM 10042 C CA . PHE B 1 735 ? -46.71856 16.89218 -25.37744 1.000 43.70067 732 PHE A CA 1
ATOM 10043 C C . PHE B 1 735 ? -45.72902 17.17757 -24.25590 1.000 49.11474 732 PHE A C 1
ATOM 10044 O O . PHE B 1 735 ? -45.44345 16.31323 -23.41607 1.000 46.17928 732 PHE A O 1
ATOM 10052 N N . GLN B 1 736 ? -45.19125 18.39916 -24.24429 1.000 52.38589 733 GLN A N 1
ATOM 10053 C CA . GLN B 1 736 ? -44.15733 18.76991 -23.28612 1.000 55.78715 733 GLN A CA 1
ATOM 10054 C C . GLN B 1 736 ? -44.49169 20.08027 -22.58576 1.000 55.83948 733 GLN A C 1
ATOM 10055 O O . GLN B 1 736 ? -45.03043 21.00801 -23.19577 1.000 51.64590 733 GLN A O 1
ATOM 10061 N N . VAL B 1 737 ? -44.17702 20.13210 -21.29079 1.000 55.46641 734 VAL A N 1
ATOM 10062 C CA . VAL B 1 737 ? -44.32409 21.32226 -20.46069 1.000 50.53660 734 VAL A CA 1
ATOM 10063 C C . VAL B 1 737 ? -43.07315 21.42873 -19.60030 1.000 58.51610 734 VAL A C 1
ATOM 10064 O O . VAL B 1 737 ? -42.78137 20.51934 -18.81358 1.000 60.34155 734 VAL A O 1
ATOM 10068 N N . ALA B 1 738 ? -42.33149 22.52904 -19.75054 1.000 56.92872 735 ALA A N 1
ATOM 10069 C CA . ALA B 1 738 ? -41.06843 22.73264 -19.03759 1.000 55.36470 735 ALA A CA 1
ATOM 10070 C C . ALA B 1 738 ? -40.06609 21.62762 -19.36183 1.000 60.85494 735 ALA A C 1
ATOM 10071 O O . ALA B 1 738 ? -39.31660 21.17075 -18.49655 1.000 65.67790 735 ALA A O 1
ATOM 10073 N N . GLY B 1 739 ? -40.05390 21.18963 -20.61877 1.000 59.31111 736 GLY A N 1
ATOM 10074 C CA . GLY B 1 739 ? -39.16225 20.13171 -21.04227 1.000 64.58707 736 GLY A CA 1
ATOM 10075 C C . GLY B 1 739 ? -39.49635 18.74949 -20.52655 1.000 60.52900 736 GLY A C 1
ATOM 10076 O O . GLY B 1 739 ? -38.77941 17.79651 -20.85920 1.000 61.99556 736 GLY A O 1
ATOM 10077 N N . LYS B 1 740 ? -40.56981 18.60183 -19.72908 1.000 60.28777 737 LYS A N 1
ATOM 10078 C CA . LYS B 1 740 ? -40.98529 17.31958 -19.16958 1.000 58.87452 737 LYS A CA 1
ATOM 10079 C C . LYS B 1 740 ? -42.06665 16.68996 -20.03175 1.000 48.37842 737 LYS A C 1
ATOM 10080 O O . LYS B 1 740 ? -43.00136 17.38848 -20.45374 1.000 50.31214 737 LYS A O 1
ATOM 10086 N N . PRO B 1 741 ? -41.98908 15.39138 -20.30564 1.000 47.08193 738 PRO A N 1
ATOM 10087 C CA . PRO B 1 741 ? -43.02029 14.75557 -21.13289 1.000 47.90205 738 PRO A CA 1
ATOM 10088 C C . PRO B 1 741 ? -44.32537 14.57199 -20.37096 1.000 46.88896 738 PRO A C 1
ATOM 10089 O O . PRO B 1 741 ? -44.34302 14.15311 -19.20921 1.000 43.74727 738 PRO A O 1
ATOM 10093 N N . LEU B 1 742 ? -45.42526 14.90060 -21.04252 1.000 41.01187 739 LEU A N 1
ATOM 10094 C CA . LEU B 1 742 ? -46.76739 14.65842 -20.53755 1.000 39.77114 739 LEU A CA 1
ATOM 10095 C C . LEU B 1 742 ? -47.58025 13.94037 -21.60420 1.000 44.61304 739 LEU A C 1
ATOM 10096 O O . LEU B 1 742 ? -47.42189 14.19692 -22.80474 1.000 35.24284 739 LEU A O 1
ATOM 10101 N N . VAL B 1 743 ? -48.44566 13.03057 -21.16653 1.000 35.85693 740 VAL A N 1
ATOM 10102 C CA . VAL B 1 743 ? -49.34800 12.32484 -22.07021 1.000 34.08289 740 VAL A CA 1
ATOM 10103 C C . VAL B 1 743 ? -50.75227 12.44227 -21.50505 1.000 36.29041 740 VAL A C 1
ATOM 10104 O O . VAL B 1 743 ? -51.00093 12.02052 -20.36674 1.000 31.04519 740 VAL A O 1
ATOM 10108 N N . ALA B 1 744 ? -51.65129 13.04009 -22.28294 1.000 28.44065 741 ALA A N 1
ATOM 10109 C CA . ALA B 1 744 ? -53.07582 13.02696 -21.99534 1.000 29.81411 741 ALA A CA 1
ATOM 10110 C C . ALA B 1 744 ? -53.71891 11.87587 -22.75426 1.000 27.14522 741 ALA A C 1
ATOM 10111 O O . ALA B 1 744 ? -53.36294 11.60767 -23.90058 1.000 27.87413 741 ALA A O 1
ATOM 10113 N N . ARG B 1 745 ? -54.63262 11.16594 -22.09728 1.000 27.61642 742 ARG A N 1
ATOM 10114 C CA . ARG B 1 745 ? -55.20804 9.96846 -22.69142 1.000 26.81589 742 ARG A CA 1
ATOM 10115 C C . ARG B 1 745 ? -56.70878 9.95230 -22.47055 1.000 27.02464 742 ARG A C 1
ATOM 10116 O O . ARG B 1 745 ? -57.21384 10.50808 -21.49432 1.000 24.58283 742 ARG A O 1
ATOM 10124 N N . ALA B 1 746 ? -57.41036 9.29080 -23.38897 1.000 27.54708 743 ALA A N 1
ATOM 10125 C CA . ALA B 1 746 ? -58.83914 9.04466 -23.26270 1.000 26.28417 743 ALA A CA 1
ATOM 10126 C C . ALA B 1 746 ? -59.13518 7.63353 -23.73160 1.000 27.59181 743 ALA A C 1
ATOM 10127 O O . ALA B 1 746 ? -58.68840 7.22627 -24.80714 1.000 26.74924 743 ALA A O 1
ATOM 10129 N N . ASN B 1 747 ? -59.90744 6.89885 -22.94030 1.000 24.83681 744 ASN A N 1
ATOM 10130 C CA . ASN B 1 747 ? -60.37605 5.58550 -23.34392 1.000 23.15706 744 ASN A CA 1
ATOM 10131 C C . ASN B 1 747 ? -61.88882 5.55602 -23.23172 1.000 26.24193 744 ASN A C 1
ATOM 10132 O O . ASN B 1 747 ? -62.44767 5.90320 -22.18144 1.000 27.68090 744 ASN A O 1
ATOM 10137 N N . LEU B 1 748 ? -62.54216 5.11694 -24.29624 1.000 24.30825 745 LEU A N 1
ATOM 10138 C CA . LEU B 1 748 ? -63.99945 5.00861 -24.33614 1.000 29.67683 745 LEU A CA 1
ATOM 10139 C C . LEU B 1 748 ? -64.32307 3.53195 -24.54312 1.000 25.37941 745 LEU A C 1
ATOM 10140 O O . LEU B 1 748 ? -64.21145 3.00709 -25.65185 1.000 23.26022 745 LEU A O 1
ATOM 10145 N N . GLU B 1 749 ? -64.69097 2.84518 -23.46635 1.000 26.49455 746 GLU A N 1
ATOM 10146 C CA . GLU B 1 749 ? -65.03578 1.43961 -23.56794 1.000 24.59387 746 GLU A CA 1
ATOM 10147 C C . GLU B 1 749 ? -66.52069 1.29376 -23.86975 1.000 20.29382 746 GLU A C 1
ATOM 10148 O O . GLU B 1 749 ? -67.35220 2.00689 -23.30623 1.000 24.76779 746 GLU A O 1
ATOM 10154 N N . ASN B 1 750 ? -66.84786 0.34421 -24.73683 1.000 21.27154 747 ASN A N 1
ATOM 10155 C CA . ASN B 1 750 ? -68.21781 0.12697 -25.17349 1.000 24.97956 747 ASN A CA 1
ATOM 10156 C C . ASN B 1 750 ? -68.80367 1.43246 -25.73260 1.000 31.30472 747 ASN A C 1
ATOM 10157 O O . ASN B 1 750 ? -69.85956 1.92553 -25.31725 1.000 24.42358 747 ASN A O 1
ATOM 10162 N N . ALA B 1 751 ? -68.07743 1.97252 -26.72225 1.000 27.24556 748 ALA A N 1
ATOM 10163 C CA . ALA B 1 751 ? -68.39322 3.27568 -27.29586 1.000 25.73938 748 ALA A CA 1
ATOM 10164 C C . ALA B 1 751 ? -69.81417 3.33577 -27.83068 1.000 24.27083 748 ALA A C 1
ATOM 10165 O O . ALA B 1 751 ? -70.43645 4.40146 -27.81568 1.000 25.53204 748 ALA A O 1
ATOM 10167 N N . LEU B 1 752 ? -70.33739 2.22283 -28.32740 1.000 24.63898 749 LEU A N 1
ATOM 10168 C CA . LEU B 1 752 ? -71.67716 2.23447 -28.88275 1.000 26.15272 749 LEU A CA 1
ATOM 10169 C C . LEU B 1 752 ? -72.75512 2.04047 -27.81835 1.000 27.57342 749 LEU A C 1
ATOM 10170 O O . LEU B 1 752 ? -73.94720 2.09742 -28.14917 1.000 33.66860 749 LEU A O 1
ATOM 10175 N N . GLY B 1 753 ? -72.37745 1.84334 -26.55708 1.000 29.45459 750 GLY A N 1
ATOM 10176 C CA . GLY B 1 753 ? -73.38190 1.68391 -25.51442 1.000 25.73830 750 GLY A CA 1
ATOM 10177 C C . GLY B 1 753 ? -74.23195 0.45109 -25.72115 1.000 28.47651 750 GLY A C 1
ATOM 10178 O O . GLY B 1 753 ? -75.45911 0.50225 -25.56744 1.000 29.41855 750 GLY A O 1
ATOM 10179 N N . LYS B 1 754 ? -73.60170 -0.65674 -26.08615 1.000 28.62319 751 LYS A N 1
ATOM 10180 C CA . LYS B 1 754 ? -74.29939 -1.91826 -26.27270 1.000 29.75587 751 LYS A CA 1
ATOM 10181 C C . LYS B 1 754 ? -74.55761 -2.59626 -24.92621 1.000 31.17639 751 LYS A C 1
ATOM 10182 O O . LYS B 1 754 ? -73.70316 -2.58368 -24.03202 1.000 30.90966 751 LYS A O 1
ATOM 10188 N N . ASP B 1 755 ? -75.74460 -3.19018 -24.78644 1.000 30.31268 752 ASP A N 1
ATOM 10189 C CA . ASP B 1 755 ? -76.10624 -3.99337 -23.61909 1.000 30.87509 752 ASP A CA 1
ATOM 10190 C C . ASP B 1 755 ? -76.13701 -5.45859 -24.03901 1.000 30.83996 752 ASP A C 1
ATOM 10191 O O . ASP B 1 755 ? -76.73072 -5.79659 -25.07048 1.000 32.49427 752 ASP A O 1
ATOM 10196 N N . TYR B 1 756 ? -75.46838 -6.32140 -23.27442 1.000 26.97511 753 TYR A N 1
ATOM 10197 C CA . TYR B 1 756 ? -75.43884 -7.73289 -23.63894 1.000 30.97424 753 TYR A CA 1
ATOM 10198 C C . TYR B 1 756 ? -75.15266 -8.59411 -22.41235 1.000 29.31188 753 TYR A C 1
ATOM 10199 O O . TYR B 1 756 ? -74.52432 -8.14559 -21.45032 1.000 31.02730 753 TYR A O 1
ATOM 10208 N N . TRP B 1 757 ? -75.62352 -9.83761 -22.46489 1.000 27.30751 754 TRP A N 1
ATOM 10209 C CA . TRP B 1 757 ? -75.25825 -10.84745 -21.48509 1.000 31.41831 754 TRP A CA 1
ATOM 10210 C C . TRP B 1 757 ? -74.00010 -11.58142 -21.92133 1.000 29.78019 754 TRP A C 1
ATOM 10211 O O . TRP B 1 757 ? -73.79964 -11.84839 -23.11068 1.000 32.35776 754 TRP A O 1
ATOM 10222 N N . THR B 1 758 ? -73.17267 -11.94095 -20.94513 1.000 29.48743 755 THR A N 1
ATOM 10223 C CA . THR B 1 758 ? -72.16251 -12.97763 -21.12052 1.000 29.49591 755 THR A CA 1
ATOM 10224 C C . THR B 1 758 ? -72.68488 -14.25283 -20.46412 1.000 30.57742 755 THR A C 1
ATOM 10225 O O . THR B 1 758 ? -72.97895 -14.26421 -19.25802 1.000 28.71696 755 THR A O 1
ATOM 10229 N N . ALA B 1 759 ? -72.81900 -15.31328 -21.25387 1.000 30.61724 756 ALA A N 1
ATOM 10230 C CA . ALA B 1 759 ? -73.34692 -16.57484 -20.74590 1.000 31.36955 756 ALA A CA 1
ATOM 10231 C C . ALA B 1 759 ? -72.30140 -17.31911 -19.93450 1.000 30.23118 756 ALA A C 1
ATOM 10232 O O . ALA B 1 759 ? -71.11121 -17.31873 -20.26368 1.000 28.91748 756 ALA A O 1
ATOM 10234 N N . ALA B 1 760 ? -72.75766 -17.92824 -18.84507 1.000 29.96456 757 ALA A N 1
ATOM 10235 C CA . ALA B 1 760 ? -71.98086 -18.88643 -18.07647 1.000 30.51431 757 ALA A CA 1
ATOM 10236 C C . ALA B 1 760 ? -72.84415 -20.12624 -17.89195 1.000 32.67760 757 ALA A C 1
ATOM 10237 O O . ALA B 1 760 ? -73.93640 -20.20526 -18.46094 1.000 32.98953 757 ALA A O 1
ATOM 10239 N N . ASN B 1 761 ? -72.40010 -21.07938 -17.07871 1.000 31.93130 758 ASN A N 1
ATOM 10240 C CA . ASN B 1 761 ? -73.17007 -22.30317 -16.87438 1.000 33.20467 758 ASN A CA 1
ATOM 10241 C C . ASN B 1 761 ? -74.23499 -22.04582 -15.82025 1.000 39.34011 758 ASN A C 1
ATOM 10242 O O . ASN B 1 761 ? -73.95983 -22.07773 -14.61781 1.000 32.87588 758 ASN A O 1
ATOM 10247 N N . GLY B 1 762 ? -75.46312 -21.80937 -16.26958 1.000 33.57630 759 GLY A N 1
ATOM 10248 C CA . GLY B 1 762 ? -76.57393 -21.63382 -15.36543 1.000 35.36129 759 GLY A CA 1
ATOM 10249 C C . GLY B 1 762 ? -76.83513 -20.20496 -14.96243 1.000 40.94447 759 GLY A C 1
ATOM 10250 O O . GLY B 1 762 ? -77.81297 -19.95405 -14.24056 1.000 37.17985 759 GLY A O 1
ATOM 10251 N N . TYR B 1 763 ? -75.99816 -19.25882 -15.39630 1.000 31.54080 760 TYR A N 1
ATOM 10252 C CA . TYR B 1 763 ? -76.21821 -17.85869 -15.06429 1.000 32.10575 760 TYR A CA 1
ATOM 10253 C C . TYR B 1 763 ? -75.63995 -16.96652 -16.15583 1.000 31.30051 760 TYR A C 1
ATOM 10254 O O . TYR B 1 763 ? -74.94684 -17.42418 -17.06756 1.000 30.59369 760 TYR A O 1
ATOM 10263 N N . LEU B 1 764 ? -75.93906 -15.67315 -16.04092 1.000 28.13611 761 LEU A N 1
ATOM 10264 C CA . LEU B 1 764 ? -75.54816 -14.65668 -17.01188 1.000 28.39130 761 LEU A CA 1
ATOM 10265 C C . LEU B 1 764 ? -74.93055 -13.47104 -16.28526 1.000 33.93923 761 LEU A C 1
ATOM 10266 O O . LEU B 1 764 ? -75.29743 -13.15208 -15.14823 1.000 33.20255 761 LEU A O 1
ATOM 10271 N N . SER B 1 765 ? -74.00091 -12.81617 -16.96803 1.000 28.71723 762 SER A N 1
ATOM 10272 C CA . SER B 1 765 ? -73.26758 -11.66607 -16.46003 1.000 29.71779 762 SER A CA 1
ATOM 10273 C C . SER B 1 765 ? -73.60524 -10.45474 -17.31906 1.000 29.44024 762 SER A C 1
ATOM 10274 O O . SER B 1 765 ? -73.36022 -10.46586 -18.53326 1.000 28.65766 762 SER A O 1
ATOM 10277 N N . ILE B 1 766 ? -74.17188 -9.41225 -16.69576 1.000 26.50309 763 ILE A N 1
ATOM 10278 C CA . ILE B 1 766 ? -74.57493 -8.22769 -17.45147 1.000 29.30751 763 ILE A CA 1
ATOM 10279 C C . ILE B 1 766 ? -73.34056 -7.41624 -17.85328 1.000 30.22096 763 ILE A C 1
ATOM 10280 O O . ILE B 1 766 ? -72.33342 -7.34546 -17.12849 1.000 21.71468 763 ILE A O 1
ATOM 10285 N N . SER B 1 767 ? -73.40674 -6.81257 -19.03717 1.000 23.90833 764 SER A N 1
ATOM 10286 C CA . SER B 1 767 ? -72.29269 -6.01878 -19.53558 1.000 28.29670 764 SER A CA 1
ATOM 10287 C C . SER B 1 767 ? -72.15391 -4.73674 -18.72377 1.000 26.15409 764 SER A C 1
ATOM 10288 O O . SER B 1 767 ? -73.11896 -4.24874 -18.13301 1.000 24.55681 764 SER A O 1
ATOM 10291 N N . SER B 1 768 ? -70.91695 -4.18459 -18.69463 1.000 29.28961 765 SER A N 1
ATOM 10292 C CA . SER B 1 768 ? -70.67580 -2.82938 -18.21517 1.000 29.61159 765 SER A CA 1
ATOM 10293 C C . SER B 1 768 ? -71.09530 -1.78086 -19.25535 1.000 28.67706 765 SER A C 1
ATOM 10294 O O . SER B 1 768 ? -71.03329 -2.02235 -20.46736 1.000 28.51932 765 SER A O 1
ATOM 10297 N N . PRO B 1 769 ? -71.53614 -0.61350 -18.79391 1.000 31.41719 766 PRO A N 1
ATOM 10298 C CA . PRO B 1 769 ? -71.98087 0.44074 -19.71335 1.000 30.53355 766 PRO A CA 1
ATOM 10299 C C . PRO B 1 769 ? -70.81722 1.09350 -20.45054 1.000 28.66663 766 PRO A C 1
ATOM 10300 O O . PRO B 1 769 ? -69.63810 0.85527 -20.16916 1.000 27.90719 766 PRO A O 1
ATOM 10304 N N . ARG B 1 770 ? -71.17577 1.95270 -21.40585 1.000 30.37155 767 ARG A N 1
ATOM 10305 C CA . ARG B 1 770 ? -70.20885 2.87637 -21.99053 1.000 27.25535 767 ARG A CA 1
ATOM 10306 C C . ARG B 1 770 ? -69.47304 3.59581 -20.86893 1.000 25.69423 767 ARG A C 1
ATOM 10307 O O . ARG B 1 770 ? -70.09888 4.13487 -19.94934 1.000 31.49823 767 ARG A O 1
ATOM 10315 N N . THR B 1 771 ? -68.13971 3.57442 -20.92454 1.000 27.90342 768 THR A N 1
ATOM 10316 C CA . THR B 1 771 ? -67.32009 4.08889 -19.82935 1.000 30.48479 768 THR A CA 1
ATOM 10317 C C . THR B 1 771 ? -66.15751 4.88809 -20.38704 1.000 26.27071 768 THR A C 1
ATOM 10318 O O . THR B 1 771 ? -65.26675 4.32134 -21.02677 1.000 28.53879 768 THR A O 1
ATOM 10322 N N . LEU B 1 772 ? -66.12737 6.17836 -20.08787 1.000 26.32409 769 LEU A N 1
ATOM 10323 C CA . LEU B 1 772 ? -65.03392 7.04799 -20.50177 1.000 28.56008 769 LEU A CA 1
ATOM 10324 C C . LEU B 1 772 ? -64.06149 7.22783 -19.34160 1.000 30.44266 769 LEU A C 1
ATOM 10325 O O . LEU B 1 772 ? -64.48317 7.46718 -18.20195 1.000 25.12254 769 LEU A O 1
ATOM 10330 N N . SER B 1 773 ? -62.76800 7.09569 -19.64036 1.000 27.88922 770 SER A N 1
ATOM 10331 C CA . SER B 1 773 ? -61.67630 7.38879 -18.72703 1.000 25.68449 770 SER A CA 1
ATOM 10332 C C . SER B 1 773 ? -60.78487 8.45084 -19.35298 1.000 25.51469 770 SER A C 1
ATOM 10333 O O . SER B 1 773 ? -60.48092 8.38918 -20.54756 1.000 26.85082 770 SER A O 1
ATOM 10336 N N . LEU B 1 774 ? -60.32251 9.39161 -18.53677 1.000 28.12628 771 LEU A N 1
ATOM 10337 C CA . LEU B 1 774 ? -59.38569 10.41546 -18.97728 1.000 31.71951 771 LEU A CA 1
ATOM 10338 C C . LEU B 1 774 ? -58.21583 10.43503 -18.01644 1.000 29.72171 771 LEU A C 1
ATOM 10339 O O . LEU B 1 774 ? -58.40878 10.34973 -16.80149 1.000 26.88806 771 LEU A O 1
ATOM 10344 N N . SER B 1 775 ? -57.00383 10.57738 -18.54197 1.000 29.55410 772 SER A N 1
ATOM 10345 C CA . SER B 1 775 ? -55.88381 10.69273 -17.61954 1.000 29.11664 772 SER A CA 1
ATOM 10346 C C . SER B 1 775 ? -54.80512 11.60722 -18.18028 1.000 26.93331 772 SER A C 1
ATOM 10347 O O . SER B 1 775 ? -54.63986 11.75398 -19.39619 1.000 30.50025 772 SER A O 1
ATOM 10350 N N . LEU B 1 776 ? -54.07376 12.22150 -17.26388 1.000 28.81071 773 LEU A N 1
ATOM 10351 C CA . LEU B 1 776 ? -52.90167 13.01567 -17.57998 1.000 26.27575 773 LEU A CA 1
ATOM 10352 C C . LEU B 1 776 ? -51.73417 12.45279 -16.79107 1.000 26.11690 773 LEU A C 1
ATOM 10353 O O . LEU B 1 776 ? -51.82088 12.32125 -15.56015 1.000 28.75831 773 LEU A O 1
ATOM 10358 N N . THR B 1 777 ? -50.65165 12.12367 -17.49670 1.000 27.67861 774 THR A N 1
ATOM 10359 C CA . THR B 1 777 ? -49.46548 11.50753 -16.91589 1.000 30.97474 774 THR A CA 1
ATOM 10360 C C . THR B 1 777 ? -48.25706 12.39704 -17.14811 1.000 31.71867 774 THR A C 1
ATOM 10361 O O . THR B 1 777 ? -47.95202 12.74357 -18.29232 1.000 34.43131 774 THR A O 1
ATOM 10365 N N . ALA B 1 778 ? -47.53846 12.72350 -16.07917 1.000 32.55672 775 ALA A N 1
ATOM 10366 C CA . ALA B 1 778 ? -46.34788 13.55673 -16.18844 1.000 33.90560 775 ALA A CA 1
ATOM 10367 C C . ALA B 1 778 ? -45.13227 12.79125 -15.68483 1.000 33.63175 775 ALA A C 1
ATOM 10368 O O . ALA B 1 778 ? -45.19887 12.10576 -14.65825 1.000 32.12734 775 ALA A O 1
ATOM 10370 N N . ASP B 1 779 ? -44.02403 12.90525 -16.40755 1.000 30.57085 776 ASP A N 1
ATOM 10371 C CA . ASP B 1 779 ? -42.74773 12.33989 -15.98297 1.000 34.53315 776 ASP A CA 1
ATOM 10372 C C . ASP B 1 779 ? -41.84458 13.47112 -15.51617 1.000 41.19079 776 ASP A C 1
ATOM 10373 O O . ASP B 1 779 ? -41.64246 14.44641 -16.24796 1.000 50.39346 776 ASP A O 1
ATOM 10378 N N . PHE B 1 780 ? -41.29388 13.33589 -14.31590 1.000 39.93209 777 PHE A N 1
ATOM 10379 C CA . PHE B 1 780 ? -40.47024 14.39106 -13.72911 1.000 43.99152 777 PHE A CA 1
ATOM 10380 C C . PHE B 1 780 ? -38.99091 14.02388 -13.65238 1.000 40.98737 777 PHE A C 1
ATOM 10381 O O . PHE B 1 780 ? -38.60461 12.90927 -14.01013 1.000 50.82867 777 PHE A O 1
#

Sequence (1348 aa):
AQAAGAETLPAEYAGGQVARRGARLGMLGNADVMDAPFSITSYTARTIEQQQARSVADLLQQANDPSVRVVGGRGDLVDSYTIRGFSVQNADVAFNGLYGLLPFWRVPIEFAERVEVLKGPNALLGGISPGGSVGGTINLVPKRADDQPLTRVSVDWTQRGQLGTHLDIGRRFGENNAFGVRFNGVYRNGDTAVDHQSREFPMLSLGLDFRGERLRLSSDLLYQKESLEGVVRPLLTGPGTTHIPHAPDSKTRFGLRDSYLDQEDYSMVNRGEYDLADNLTAFASIGGRQSNYETIAANSILVGNQGDIVNSLARQRGDRRTYSAEVGLRGNFDTGPLRHDWTLSANRLHERLGMVYAFTGMQSGNLYQTSPHTPLPDFSSLDGSIPKTNETDLGGVALADRLSFLEDRVQVTLGVRRQQIESRNYDQTSGARTSHDKRHVWTPMASVLVVKPLQDLSLYANYIQGLSQGEAAPMTAANAGQVLAPYKAEQYEIGAKYDLGGFTTTLALFEIRKPNNAYTDASNVFRADGEQRNRGVELSLYGEPLDGVRVMAGATYYIKPEQNKTGDPASEGKDAPGVARRQANLGVSWDTPFVDGLTLDSRWIYTGSAYVDSANALAVPHWNRVDLGAAYAFQVAGKPLVARANLENALGKDYWTAANGYLSISSPRTLSLSLTADFAQAAGAETLPAEYAGGQVARGARLGMLGNADVMDAPFSITSYTARTIEQQQARSVADLLQQANDPSVRVVGGRGDLVDSYTIRGFSVQNADVAFNGLYGLLPFWRVPIEFAERVEVLKGPNALLGGISPGGSVGGTINLVPKRADDQPLTRVSVDWTQRGQLGTHLDIGRRFGENNAFGVRFNGVYRNGDTAVDHQSREFPMLSLGLDFRGERLRLSSDLLYQKESLEGVVRPLLTGPGTTHIPHAPDSKTRFGLRDSYLDQEDYSMVNRGEYDLADNLTAFASIGGRQSNYETIAANSILVGNQGDIVNSLARQRGDRRTYSAEVGLRGNFDTGPLRHDWTLSANRLHERLGMVYAFTGMQSGNLYQTSPHTPLPDFSSLDGSIPKTNETDLGGVALADRLSFLEDRVQVTLGVRRQQIESRNYDQTSGARTSHDKRHVWTPMASVLVKPLQDLSLYANYIQGLSQGEAAPMTAANAGQVLAPYKAEQYEIGAKYDLGGFTTTLALFEIRKPNAYTDASNVFRADGEQRNRGVELSLYGEPLDGVRVMAGATYIKPEQNKTGDPASEGKDAPGVARRQANLLGVSWDTPFVDGLTLDSRWIYTGSAYVDSANALAVPHWNRVDLGAAYAFQVAGKPLVARANLENALGKDYWTAANGYLSISSPRTLSLSLTADF

Foldseek 3Di:
DVCPCLAPDADAAFPRQWGQWDQQALSGIDGPQLDQFDKIKGFLVNCVQQVPFFPQSRCQFFPQFWHWFFDDLAQAIWIAGLRWIHGPQQAAESLWGDFAFRGIGTDNQFGIWMKTAFARCQRRNAGPFQTTGTYIYTYGDWADAPWFFKKKWKAKPPGKTKIWTWTKHFDDPVSQKIKIKIWMWIWAAHLAPLKIKTKTKIKIWIWGHDDFKIKIKIKIKMKIKMQHHAAWEFEDPPAQEADDAAQQNARWWANRKMKIKIKIKMKMKMWGAPDPFKIKIKMKMKMWIWIWIWIWHWYDDDHPFKTKTWIKIKTKTKIKMKMKIWMWGWDDDVQKIKTKIKMKMKMKMWMQMDMDTDGIHMTGSHHRDDHDDDDDPCVCDDDRDTFKIKMKMKIKMKIWIAGDNNQKIKIKMKMKIWIWMWGADRPPRHTLDIDIDIDMWMKIKMWGPPDPFKIKMKMKGKGKGWFAAQDCPAPRHSDGDHIKIKIKIKIKMWGCPRFKIKIKMWMKIKIFDWDQAPNSDIDRFWIKIKIKMKIWMWGPPDVQKTKTKMKMFIQTFRCDDRDPLQHGHHAFLAARMWIKIKIWGDDPPDPQKIKIKMKTKGAKGAQESNRSYIFGIDMWMKIKMKGWDDDPRWIKIKMKIWTSVVQDWGWRHDHRITGIDNGTMMMIMMMIID/DVCPCLAPDAACAFPNQWGQWDQQALSGIDGPQLDQFDKIKGFLVNCVFQVPFFPQSRCQQFPQFWHWFFDDLAQAIWIAGLRWIHGPQQAAESNWGRFAFRGIGTDNFFGIWMKTAFARCQRRHAGPFQTGGTYIYTYGDKADADWFFKWKWKAKPPGKTKIKTWTKHFDDDVSQKIKIKIWMWIWDAHLAPLKIKTKTKIKIWIWGHDDFKIKIKIKIKMKIKMQHHAAWEFEDPPAQEDDFAAQQNARWKANRKMKIKIKIKMKMKMWGDPDPFKIKIKMKMKMWIWIWIWIWHWYDDDHPFKTKTWIKIKIKTKIKIKMKIWMWGWDDPDQKIKTKIKMKMKMKMWMQMDMDTDGIHMTGSHHRDDNDDDDDPCVCPDDGDTFKIKMKMKIKMKIWIAGPPNQKIKMKMKMKIWIWMWGADRPPRHTQDIDIDIDMWMKIKMWGPPDPFKIKMKMKGKGKGFFDAAPCPAPSHGDGDHIKIKIKIKIKMWGCPRFKIKIKMWMKIKIFQWDQAPNRDIDRRWMKIKIKMKMWMFGPPDVQKTKTKMKMAIQTFRCDDRDPLQHGHHQFLAFRIWMKIKIWGDDPPDPQKIKIKMKTKGAKGAQESSRSYIWGIDIKMKIKMWGWDDDPNWIKIKMKIWTRVVQDWGWRHDHRITHTDRGTMMMIMMMITD

B-factor: mean 33.5, std 10.03, range [15.31, 82.65]

Secondary structure (DSSP, 8-state):
-GGGGTTPPPPBPTTSSBBSEEE-GGG-EEEGGG-SS-EEEEEHHHHHHHT--BHHHHHHHH-TTEEEES-TTSS--EEEETTEEEEGGG-EETTBSS-S-SS--B-TTEEEEEEEES--HHHH---TT---SEEEEEEE----SS-EEEEEEEEETTTEEEEEEEEEEEESGGG-EEEEEEEEEEEEE-SSTT-EEEEEEEEEEEEEE-SSEEEEEEEEEEEEEEES----EE--TT--SPPPPPPTT---S-TT-EEEEEEEEEEEEEEEEEETTEEEEEEEEEEEEEEEEEEEEEEE-SSSSEEEEEEEEEEEEEEEEEEEEEEEEEEEETTEEEEEEEEEEEEEEEEEEEEEEEEEEEEETTSPPPP-PPP--GGG-SPPPP-EEEEEEEEEEEEEEEETTTTEEEEEEEEEEEEEEEEE-TTT--EEEEEEEEEEEEEEEEEEEEETTEEEEEEEEEEEEPPPBPPTTSTTTTPBPPPEEEEEEEEEEEEE-SSEEEEEEEEEEEEEEEEE-TTS-EEEEEEEEEEEEEEEEEEEEETTEEEEEEEEEEEEEEEE-S-TTTTT-BPTT--SEEEEEEEEEE-SSSTTEEEEEEEEEE--EESSTTS--EE--EEEEEEEEEEEEEETTEEEEEEEEEETTT----EEE-SSEEEEPPPPEEEEEEEEE-/-GGGGTTPPPPBPTTSSBBSEEE-GGG-EEEGGG-SS-EEEEEHHHHHHHT--BHHHHHHHH-TTEEEEE-TTSS-EEEEETTEEEEGGG-EETTBSS-S-SS--B-TTEEEEEEEES--HHHH---TT---SEEEEEEE----SS-EEEEEEEEETTTEEEEEEEEEEEESGGG-EEEEEEEEEEEEE-SSTT-EEEEEEEEEEEEEE-SSEEEEEEEEEEEEEEES----EEPPTT--SPPPPP-TT---S-TT-EEEEEEEEEEEEEEEEEETTEEEEEEEEEEEEEEEEEEEEEEE-SSSSEEEEEEEEEEEEEEEEEEEEEEEEEEEETTEEEEEEEEEEEEEEEEEEEEEEEEEEEEETTSPPPP-PPP--GGG-SSPPP-EEEEEEEEEEEEEEEETTTTEEEEEEEEEEEEEEEEE-TTT--EEEEEEEEEEEEEEEEEEEEETTEEEEEEEEEEEEPPPBPPTTSTTTT-BPPPEEEEEEEEEEEEE-SSEEEEEEEEEEEEEEEEE-TTS-EEEEEEEEEEEEEEEEEEEEETTEEEEEEEEEEEEEEEE-S-TTTTT-BPTT--SEEEEEEEEEE-TTSTTEEEEEEEEEE--EESSTT--SEE--EEEEEEEEEEEEEETTEEEEEEEEEESTT----EEE-SSEEEEPPPPEEEEEEEEE-

InterPro domains:
  IPR000531 TonB-dependent receptor-like, beta-barrel [PF00593] (379-774)
  IPR010105 TonB-dependent siderophore receptor [TIGR01783] (164-804)
  IPR010917 TonB-dependent receptor, conserved site [PS01156] (787-804)
  IPR011662 Secretin/TonB, short N-terminal domain [PF07660] (65-116)
  IPR011662 Secretin/TonB, short N-terminal domain [SM00965] (65-116)
  IPR012910 TonB-dependent receptor, plug domain [PF07715] (162-260)
  IPR036942 TonB-dependent receptor-like, beta-barrel domain superfamily [G3DSA:2.40.170.20] (275-804)
  IPR037066 TonB-dependent receptor, plug domain superfamily [G3DSA:2.170.130.10] (156-274)
  IPR039426 TonB-dependent receptor-like [PS52016] (161-804)
  IPR039426 TonB-dependent receptor-like [PTHR32552] (107-804)

Nearest PDB structures (foldseek):
  8b14-assembly1_A  TM=8.956E-01  e=2.048E-42  Escherichia coli
  6i97-assembly1_B  TM=8.699E-01  e=1.173E-39  Pseudomonas aeruginosa
  2w78-assembly2_B  TM=8.250E-01  e=2.351E-37  Pseudomonas aeruginosa PAO1
  9c4o-assembly1_A  TM=7.669E-01  e=4.679E-32  Escherichia coli BW25113
  6v81-assembly1_A  TM=7.498E-01  e=1.148E-30  Escherichia coli BW25113